Protein AF-A0A8J2BEB0-F1 (afdb_monomer)

Mean predicted aligned error: 24.81 Å

Solvent-accessible surface area (backbone atoms only — not comparable to full-atom values): 59070 Å² total; per-residue (Å²): 130,79,80,78,79,62,34,72,47,54,92,92,55,96,48,64,42,71,19,92,92,46,61,59,24,22,60,80,74,68,44,48,57,56,37,32,43,95,41,52,57,69,75,58,47,56,52,39,51,54,53,51,52,61,47,52,51,55,53,49,52,50,53,53,54,51,53,55,53,52,50,47,54,57,49,52,55,51,57,51,50,55,48,60,51,53,58,54,64,67,62,62,73,80,76,73,93,80,79,89,83,82,88,81,88,82,84,86,86,90,84,86,83,90,86,87,88,81,82,92,80,81,79,77,76,82,49,78,62,58,57,46,53,55,52,52,58,55,57,72,72,74,79,75,86,83,79,87,69,87,87,72,83,70,78,88,72,67,68,85,79,68,75,90,81,77,88,83,88,84,86,87,83,86,88,86,88,84,86,85,90,80,92,80,87,87,82,85,84,82,87,83,91,87,81,82,87,82,89,80,87,86,85,89,86,89,78,91,76,95,83,88,76,90,88,73,87,84,82,86,91,73,60,68,67,58,56,51,54,51,52,54,55,48,52,54,51,52,52,52,52,50,54,54,49,53,56,48,53,54,50,51,52,50,51,50,52,51,50,50,52,59,68,70,60,81,72,88,82,91,67,96,72,55,58,62,56,49,50,53,53,48,50,53,47,50,52,51,48,52,52,50,52,50,51,49,53,50,53,52,50,53,53,50,54,53,47,56,52,49,54,48,52,49,53,52,52,49,55,50,50,53,52,50,52,51,50,55,52,51,56,49,48,52,54,52,51,52,48,53,49,53,51,50,53,50,52,52,53,49,52,53,52,51,53,54,49,53,55,48,53,53,48,55,49,51,53,51,54,55,49,51,53,59,49,51,56,47,54,54,45,52,51,51,60,46,53,51,50,54,52,51,50,56,48,51,55,49,52,51,52,52,48,53,52,49,53,50,48,54,52,50,52,51,49,52,52,49,52,51,51,51,53,51,50,51,50,51,50,49,54,48,52,50,54,55,48,53,50,52,48,55,52,48,50,53,50,48,55,54,55,48,66,70,56,73,80,75,84,72,91,67,60,74,67,50,65,54,54,48,51,51,51,50,53,47,55,49,49,52,46,52,54,48,51,50,53,50,52,53,51,49,52,50,50,52,51,50,50,53,51,51,50,52,49,56,51,52,52,55,47,49,56,47,53,54,51,46,50,55,49,51,52,50,51,52,49,56,46,53,53,50,54,49,51,52,50,53,62,44,56,54,47,54,48,52,52,50,50,55,48,52,54,49,54,49,52,53,51,52,52,51,53,50,49,53,56,47,56,51,50,54,54,60,57,68,78,47,84,59,57,61,68,48,50,56,50,51,49,54,52,49,53,53,52,52,48,51,53,50,53,52,53,51,52,47,60,48,53,52,50,54,50,52,52,49,51,52,54,46,52,58,47,48,60,58,47,52,71,55,43,61,77,49,44,76,62,48,60,71,50,48,74,64,48,56,76,54,51,56,62,51,48,56,48,53,50,50,52,51,49,48,52,50,49,51,50,54,47,52,48,52,48,51,50,52,48,52,57,46,52,52,49,48,52,48,50,53,51,48,52,51,49,49,51,57,49,48,59,47,49,49,50,54,51,51,53,52,46,52,51,50,53,51,53,49,50,54,51,47,53,50,52,50,49,61,45,51,55,48,53,50,53,52,49,55,40,47,54,36,46,50,51,35,50,52,56,65,72,74,54,74,89,85,46,69,68,57,56,53,53,44,53,50,34,52,47,51,39,51,53,49,49,54,49,54,52,50,54,53,54,50,54,49,52,49,51,51,54,46,53,54,49,57,51,48,54,53,38,59,70,70,66,50,70,68,31,49,50,54,50,54,48,50,59,48,50,53,52,52,53,53,49,52,53,49,54,51,50,51,53,48,50,50,51,54,50,51,60,64,67,66,67,76,85,84,80,91,86,80,88,86,84,89,80,90,81,91,79,90,86,82,90,90,81,88,83,90,87,84,86,79,90,80,92,86,82,89,88,83,87,87,88,84,92,90,85,90,90,84,84,89,87,90,79,88,77,89,86,89,83,89,84,86,87,83,88,89,84,92,80,94,80,92,86,63,89,56,62,61,53,52,52,50,49,52,53,52,50,54,49,53,51,52,52,52,53,51,50,50,54,54,50,52,50,50,52,52,52,49,50,51,51,50,53,51,51,51,50,56,47,50,56,49,55,52,49,55,50,52,54,49,52,52,54,52,51,66,72,66,61,80,91,84,85,86,129

Sequence (987 aa):
MAPPPLKPNPVGCDGFEKNPFKGEYCKKCGKSFLEHEGVIEDAGLSEATRLYEARMRKEEEKKSAKATLEQKKSFEARLEKMKEEKAKEQEDDWFFEETQTAKPSTLLASMGSNVSTGSPDDFKMISAEELKKANEAQKAAQAKPVQIKNLIDFDEAEEEAKEHLAASRSLPSLHGGSPAREKSSPSSPAVPQSHTLPAQSAAPSKEKFDISKDFGARPGGGGETVDELKAELQMLQEERSIQIAILKDEYEATIDSLRQKLQVGGSMPSKPSREQDLEAELEAKAQAATVAQTRVTELTQELATLREQQEKGTSESESVATTLQVQITELSGERDALRAETEKLRSEALAAAEGAKEARASTSKAEADVLALRSELREQKEKVDSAEREARNSVQEKDTAAQDLRNKIQSLEAQIAAGRAEEQSQLAEMQKRVLDTEKQLAEAEKARDANLHEADGVRDDFAQYKGEEQKRMDAYGEKVRAENEVAVTELQAAHEAAAKSQEQRHVAERTSMREDHLRELEEKAAQMKQDADAQSAALAEEKDAVINELRADLSKVEAEVVAQKETMERKDAELVELPDLRTTMDKQKEIAEELLKQLTDQKEAAKTLEREKAEVEQKLAAKQTALDMQGETVQDLQQKLLAAEGALSNMTKELDQQEHHLEEIHARDKEKLGKKAADLEEKLHALVTDASKLGAQNTAFQREVDDLKAQLDAANAEKNHLAEGHAADRARLQEEVLEATDRAVELSKGLAPETLKAQEALKKAEQEVVDLRAQVSRLHSQDAAFKEAKMQNDMLLQARSVGGDLGKEVVDRYLGEQRTIYTKMLEQKDAIIAKYQARAQTGSASPLATRNRPPNELLNGADISPEDSKSGSKRRADMQPPSVVSVPPGGAEESKGETKEGSDPLGGSKSASGEGGASDKEMAALRSEIIRLRDQMARQRIEQKKLVEEAGRKAAQQAAKAFRDVRLNAEKQFGWLFARVPGEVNS

Radius of gyration: 68.25 Å; Cα contacts (8 Å, |Δi|>4): 102; chains: 1; bounding box: 159×119×244 Å

Structure (mmCIF, N/CA/C/O backbone):
data_AF-A0A8J2BEB0-F1
#
_entry.id   AF-A0A8J2BEB0-F1
#
loop_
_atom_site.group_PDB
_atom_site.id
_atom_site.type_symbol
_atom_site.label_atom_id
_atom_site.label_alt_id
_atom_site.label_comp_id
_atom_site.label_asym_id
_atom_site.label_entity_id
_atom_site.label_seq_id
_atom_site.pdbx_PDB_ins_code
_atom_site.Cartn_x
_atom_site.Cartn_y
_atom_site.Cartn_z
_atom_site.occupancy
_atom_site.B_iso_or_equiv
_atom_site.auth_seq_id
_atom_site.auth_comp_id
_atom_site.auth_asym_id
_atom_site.auth_atom_id
_atom_site.pdbx_PDB_model_num
ATOM 1 N N . MET A 1 1 ? -34.145 -27.582 3.013 1.00 51.66 1 MET A N 1
ATOM 2 C CA . MET A 1 1 ? -35.301 -28.378 3.479 1.00 51.66 1 MET A CA 1
ATOM 3 C C . MET A 1 1 ? -34.837 -29.798 3.749 1.00 51.66 1 MET A C 1
ATOM 5 O O . MET A 1 1 ? -33.963 -30.258 3.023 1.00 51.66 1 MET A O 1
ATOM 9 N N . ALA A 1 2 ? -35.402 -30.478 4.748 1.00 56.06 2 ALA A N 1
ATOM 10 C CA . ALA A 1 2 ? -35.339 -31.939 4.797 1.00 56.06 2 ALA A CA 1
ATOM 11 C C . ALA A 1 2 ? -36.156 -32.523 3.623 1.00 56.06 2 ALA A C 1
ATOM 13 O O . ALA A 1 2 ? -37.100 -31.859 3.175 1.00 56.06 2 ALA A O 1
ATOM 14 N N . PRO A 1 3 ? -35.831 -33.721 3.101 1.00 66.81 3 PRO A N 1
ATOM 15 C CA . PRO A 1 3 ? -36.727 -34.403 2.174 1.00 66.81 3 PRO A CA 1
ATOM 16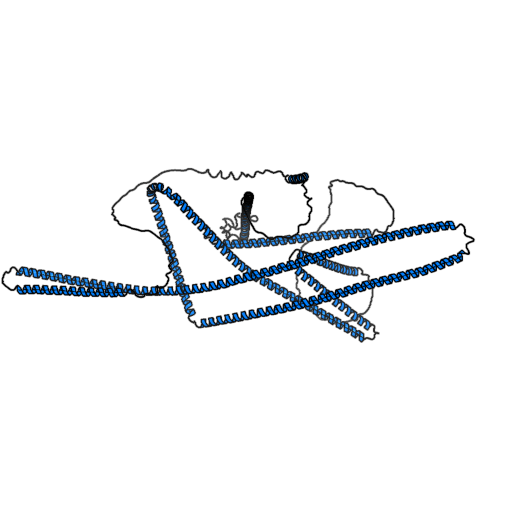 C C . PRO A 1 3 ? -38.084 -34.644 2.862 1.00 66.81 3 PRO A C 1
ATOM 18 O O . PRO A 1 3 ? -38.108 -34.904 4.069 1.00 66.81 3 PRO A O 1
ATOM 21 N N . PRO A 1 4 ? -39.217 -34.541 2.140 1.00 77.12 4 PRO A N 1
ATOM 22 C CA . PRO A 1 4 ? -40.517 -34.858 2.721 1.00 77.12 4 PRO A CA 1
ATOM 23 C C . PRO A 1 4 ? -40.515 -36.317 3.209 1.00 77.12 4 PRO A C 1
ATOM 25 O O . PRO A 1 4 ? -39.923 -37.164 2.532 1.00 77.12 4 PRO A O 1
ATOM 28 N N . PRO A 1 5 ? -41.152 -36.622 4.356 1.00 83.00 5 PRO A N 1
ATOM 29 C CA . PRO A 1 5 ? -41.170 -37.976 4.891 1.00 83.00 5 PRO A CA 1
ATOM 30 C C . PRO A 1 5 ? -41.741 -38.940 3.852 1.00 83.00 5 PRO A C 1
ATOM 32 O O . PRO A 1 5 ? -42.735 -38.635 3.181 1.00 83.00 5 PRO A O 1
ATOM 35 N N . LEU A 1 6 ? -41.085 -40.091 3.709 1.00 88.69 6 LEU A N 1
ATOM 36 C CA . LEU A 1 6 ? -41.579 -41.157 2.852 1.00 88.69 6 LEU A CA 1
ATOM 37 C C . LEU A 1 6 ? -42.938 -41.630 3.391 1.00 88.69 6 LEU A C 1
ATOM 39 O O . LEU A 1 6 ? -43.205 -41.569 4.590 1.00 88.69 6 LEU A O 1
ATOM 43 N N . LYS A 1 7 ? -43.815 -42.072 2.493 1.00 89.94 7 LYS A N 1
ATOM 44 C CA . LYS A 1 7 ? -45.071 -42.733 2.854 1.00 89.94 7 LYS A CA 1
ATOM 45 C C . LYS A 1 7 ? -44.915 -44.249 2.695 1.00 89.94 7 LYS A C 1
ATOM 47 O O . LYS A 1 7 ? -44.210 -44.673 1.770 1.00 89.94 7 LYS A O 1
ATOM 52 N N . PRO A 1 8 ? -45.626 -45.056 3.504 1.00 91.31 8 PRO A N 1
ATOM 53 C CA . PRO A 1 8 ? -45.610 -46.509 3.395 1.00 91.31 8 PRO A CA 1
ATOM 54 C C . PRO A 1 8 ? -45.985 -46.986 1.988 1.00 91.31 8 PRO A C 1
ATOM 56 O O . PRO A 1 8 ? -46.942 -46.494 1.383 1.00 91.31 8 PRO A O 1
ATOM 59 N N . ASN A 1 9 ? -45.225 -47.974 1.506 1.00 92.88 9 ASN A N 1
ATOM 60 C CA . ASN A 1 9 ? -45.344 -48.584 0.182 1.00 92.88 9 ASN A CA 1
ATOM 61 C C . ASN A 1 9 ? -46.805 -48.897 -0.218 1.00 92.88 9 ASN A C 1
ATOM 63 O O . ASN A 1 9 ? -47.508 -49.564 0.549 1.00 92.88 9 ASN A O 1
ATOM 67 N N . PRO A 1 10 ? -47.293 -48.471 -1.407 1.00 91.88 10 PRO A N 1
ATOM 68 C CA . PRO A 1 10 ? -48.664 -48.729 -1.822 1.00 91.88 10 PRO A CA 1
ATOM 69 C C . PRO A 1 10 ? -48.952 -50.228 -1.891 1.00 91.88 10 PRO A C 1
ATOM 71 O O . PRO A 1 10 ? -48.225 -50.994 -2.527 1.00 91.88 10 PRO A O 1
ATOM 74 N N . VAL A 1 11 ? -50.072 -50.620 -1.280 1.00 86.06 11 VAL A N 1
ATOM 75 C CA . VAL A 1 11 ? -50.591 -51.992 -1.292 1.00 86.06 11 VAL A CA 1
ATOM 76 C C . VAL A 1 11 ? -50.637 -52.516 -2.733 1.00 86.06 11 VAL A C 1
ATOM 78 O O . VAL A 1 11 ? -51.339 -51.957 -3.575 1.00 86.06 11 VAL A O 1
ATOM 81 N N . GLY A 1 12 ? -49.873 -53.578 -3.010 1.00 85.88 12 GLY A N 1
ATOM 82 C CA . GLY A 1 12 ? -49.743 -54.173 -4.346 1.00 85.88 12 GLY A CA 1
ATOM 83 C C . GLY A 1 12 ? -48.503 -53.762 -5.156 1.00 85.88 12 GLY A C 1
ATOM 84 O O . GLY A 1 12 ? -48.456 -54.055 -6.347 1.00 85.88 12 GLY A O 1
ATOM 85 N N . CYS A 1 13 ? -47.503 -53.101 -4.561 1.00 91.19 13 CYS A N 1
ATOM 86 C CA . CYS A 1 13 ? -46.201 -52.868 -5.199 1.00 91.19 13 CYS A CA 1
ATOM 87 C C . CYS A 1 13 ? -45.096 -53.708 -4.533 1.00 91.19 13 CYS A C 1
ATOM 89 O O . CYS A 1 13 ? -44.728 -53.441 -3.394 1.00 91.19 13 CYS A O 1
ATOM 91 N N . ASP A 1 14 ? -44.526 -54.694 -5.234 1.00 88.81 14 ASP A N 1
ATOM 92 C CA . ASP A 1 14 ? -43.488 -55.585 -4.661 1.00 88.81 14 ASP A CA 1
ATOM 93 C C . ASP A 1 14 ? -42.089 -54.941 -4.553 1.00 88.81 14 ASP A C 1
ATOM 95 O O . ASP A 1 14 ? -41.140 -55.599 -4.137 1.00 88.81 14 ASP A O 1
ATOM 99 N N . GLY A 1 15 ? -41.929 -53.686 -4.981 1.00 89.56 15 GLY A N 1
ATOM 100 C CA . GLY A 1 15 ? -40.675 -52.938 -4.873 1.00 89.56 15 GLY A CA 1
ATOM 101 C C . GLY A 1 15 ? -40.524 -51.842 -5.921 1.00 89.56 15 GLY A C 1
ATOM 102 O O . GLY A 1 15 ? -41.112 -51.907 -7.006 1.00 89.56 15 GLY A O 1
ATOM 103 N N . PHE A 1 16 ? -39.736 -50.819 -5.590 1.00 92.44 16 PHE A N 1
ATOM 104 C CA . PHE A 1 16 ? -39.528 -49.663 -6.454 1.00 92.44 16 PHE A CA 1
ATOM 105 C C . PHE A 1 16 ? -38.610 -49.988 -7.640 1.00 92.44 16 PHE A C 1
ATOM 107 O O . PHE A 1 16 ? -37.387 -50.009 -7.525 1.00 92.44 16 PHE A O 1
ATOM 114 N N . GLU A 1 17 ? -39.202 -50.179 -8.818 1.00 91.75 17 GLU A N 1
ATOM 115 C CA . GLU A 1 17 ? -38.457 -50.245 -10.076 1.00 91.75 17 GLU A CA 1
ATOM 116 C C . GLU A 1 17 ? -38.481 -48.866 -10.759 1.00 91.75 17 GLU A C 1
ATOM 118 O O . GLU A 1 17 ? -39.544 -48.368 -11.128 1.00 91.75 17 GLU A O 1
ATOM 123 N N . LYS A 1 18 ? -37.320 -48.227 -10.934 1.00 91.31 18 LYS A N 1
ATOM 124 C CA . LYS A 1 18 ? -37.191 -46.860 -11.474 1.00 91.31 18 LYS A CA 1
ATOM 125 C C . LYS A 1 18 ? -37.732 -46.748 -12.910 1.00 91.31 18 LYS A C 1
ATOM 127 O O . LYS A 1 18 ? -37.238 -47.415 -13.818 1.00 91.31 18 LYS A O 1
ATOM 132 N N . ASN A 1 19 ? -38.714 -45.875 -13.155 1.00 90.56 19 ASN A N 1
ATOM 133 C CA . ASN A 1 19 ? -39.251 -45.650 -14.502 1.00 90.56 19 ASN A CA 1
ATOM 134 C C . ASN A 1 19 ? -38.230 -44.891 -15.388 1.00 90.56 19 ASN A C 1
ATOM 136 O O . ASN A 1 19 ? -37.843 -43.775 -15.035 1.00 90.56 19 ASN A O 1
ATOM 140 N N . PRO A 1 20 ? -37.824 -45.428 -16.559 1.00 88.00 20 PRO A N 1
ATOM 141 C CA . PRO A 1 20 ? -36.771 -44.832 -17.389 1.00 88.00 20 PRO A CA 1
ATOM 142 C C . PRO A 1 20 ? -37.140 -43.473 -18.006 1.00 88.00 20 PRO A C 1
ATOM 144 O O . PRO A 1 20 ? -36.246 -42.700 -18.336 1.00 88.00 20 PRO A O 1
ATOM 147 N N . PHE A 1 21 ? -38.432 -43.152 -18.142 1.00 88.06 21 PHE A N 1
ATOM 148 C CA . PHE A 1 21 ? -38.901 -41.868 -18.684 1.00 88.06 21 PHE A CA 1
ATOM 149 C C . PHE A 1 21 ? -39.214 -40.830 -17.599 1.00 88.06 21 PHE A C 1
ATOM 151 O O . PHE A 1 21 ? -39.251 -39.633 -17.878 1.00 88.06 21 PHE A O 1
ATOM 158 N N . LYS A 1 22 ? -39.473 -41.280 -16.367 1.00 90.19 22 LYS A N 1
ATOM 159 C CA . LYS A 1 22 ? -39.831 -40.439 -15.218 1.00 90.19 22 LYS A CA 1
ATOM 160 C C . LYS A 1 22 ? -39.231 -41.037 -13.944 1.00 90.19 22 LYS A C 1
ATOM 162 O O . LYS A 1 22 ? -39.948 -41.655 -13.167 1.00 90.19 22 LYS A O 1
ATOM 167 N N . GLY A 1 23 ? -37.925 -40.857 -13.734 1.00 87.19 23 GLY A N 1
ATOM 168 C CA . GLY A 1 23 ? -37.164 -41.531 -12.663 1.00 87.19 23 GLY A CA 1
ATOM 169 C C . GLY A 1 23 ? -37.661 -41.301 -11.227 1.00 87.19 23 GLY A C 1
ATOM 170 O O . GLY A 1 23 ? -37.312 -42.069 -10.339 1.00 87.19 23 GLY A O 1
ATOM 171 N N . GLU A 1 24 ? -38.504 -40.291 -11.009 1.00 88.31 24 GLU A N 1
ATOM 172 C CA . GLU A 1 24 ? -39.213 -40.020 -9.749 1.00 88.31 24 GLU A CA 1
ATOM 173 C C . GLU A 1 24 ? -40.372 -41.001 -9.468 1.00 88.31 24 GLU A C 1
ATOM 175 O O . GLU A 1 24 ? -40.921 -40.987 -8.370 1.00 88.31 24 GLU A O 1
ATOM 180 N N . TYR A 1 25 ? -40.770 -41.840 -10.431 1.00 92.62 25 TYR A N 1
ATOM 181 C CA . TYR A 1 25 ? -41.939 -42.721 -10.351 1.00 92.62 25 TYR A CA 1
ATOM 182 C C . TYR A 1 25 ? -41.565 -44.199 -10.520 1.00 92.62 25 TYR A C 1
ATOM 184 O O . TYR A 1 25 ? -40.675 -44.560 -11.292 1.00 92.62 25 TYR A O 1
ATOM 192 N N . CYS A 1 26 ? -42.300 -45.067 -9.828 1.00 93.88 26 CYS A N 1
ATOM 193 C CA . CYS A 1 26 ? -42.188 -46.512 -9.946 1.00 93.88 26 CYS A CA 1
ATOM 194 C C . CYS A 1 26 ? -42.830 -46.998 -11.252 1.00 93.88 26 CYS A C 1
ATOM 196 O O . CYS A 1 26 ? -43.973 -46.666 -11.572 1.00 93.88 26 CYS A O 1
ATOM 198 N N . LYS A 1 27 ? -42.104 -47.836 -11.989 1.00 94.25 27 LYS A N 1
ATOM 199 C CA . LYS A 1 27 ? -42.529 -48.495 -13.226 1.00 94.25 27 LYS A CA 1
ATOM 200 C C . LYS A 1 27 ? -43.680 -49.488 -13.004 1.00 94.25 27 LYS A C 1
ATOM 202 O O . LYS A 1 27 ? -44.482 -49.658 -13.916 1.00 94.25 27 LYS A O 1
ATOM 207 N N . LYS A 1 28 ? -43.781 -50.108 -11.819 1.00 91.81 28 LYS A N 1
ATOM 208 C CA . LYS A 1 28 ? -44.840 -51.081 -11.486 1.00 91.81 28 LYS A CA 1
ATOM 209 C C . LYS A 1 28 ? -46.186 -50.421 -11.169 1.00 91.81 28 LYS A C 1
ATOM 211 O O . LYS A 1 28 ? -47.188 -50.763 -11.782 1.00 91.81 28 LYS A O 1
ATOM 216 N N . CYS A 1 29 ? -46.215 -49.487 -10.215 1.00 92.69 29 CYS A N 1
ATOM 217 C CA . CYS A 1 29 ? -47.465 -48.921 -9.681 1.00 92.69 29 CYS A CA 1
ATOM 218 C C . CYS A 1 29 ? -47.779 -47.490 -10.164 1.00 92.69 29 CYS A C 1
ATOM 220 O O . CYS A 1 29 ? -48.827 -46.945 -9.825 1.00 92.69 29 CYS A O 1
ATOM 222 N N . GLY A 1 30 ? -46.867 -46.843 -10.899 1.00 92.50 30 GLY A N 1
ATOM 223 C CA . GLY A 1 30 ? -47.041 -45.479 -11.410 1.00 92.50 30 GLY A CA 1
ATOM 224 C C . GLY A 1 30 ? -46.971 -44.359 -10.363 1.00 92.50 30 GLY A C 1
ATOM 225 O O . GLY A 1 30 ? -47.102 -43.195 -10.736 1.00 92.50 30 GLY A O 1
ATOM 226 N N . LYS A 1 31 ? -46.752 -44.670 -9.078 1.00 92.94 31 LYS A N 1
ATOM 227 C CA . LYS A 1 31 ? -46.629 -43.686 -7.986 1.00 92.94 31 LYS A CA 1
ATOM 228 C C . LYS A 1 31 ? -45.190 -43.209 -7.775 1.00 92.94 31 LYS A C 1
ATOM 230 O O . LYS A 1 31 ? -44.252 -43.865 -8.223 1.00 92.94 31 LYS A O 1
ATOM 235 N N . SER A 1 32 ? -44.996 -42.086 -7.081 1.00 92.81 32 SER A N 1
ATOM 236 C CA . SER A 1 32 ? -43.661 -41.534 -6.806 1.00 92.81 32 SER A CA 1
ATOM 237 C C . SER A 1 32 ? -42.825 -42.406 -5.859 1.00 92.81 32 SER A C 1
ATOM 239 O O . SER A 1 32 ? -43.375 -43.096 -5.001 1.00 92.81 32 SER A O 1
ATOM 241 N N . PHE A 1 33 ? -41.494 -42.319 -5.943 1.00 91.88 33 PHE A N 1
ATOM 242 C CA . PHE A 1 33 ? -40.569 -42.982 -5.008 1.00 91.88 33 PHE A CA 1
ATOM 243 C C . PHE A 1 33 ? -40.823 -42.573 -3.546 1.00 91.88 33 PHE A C 1
ATOM 245 O O . PHE A 1 33 ? -40.730 -43.406 -2.655 1.00 91.88 33 PHE A O 1
ATOM 252 N N . LEU A 1 34 ? -41.277 -41.334 -3.315 1.00 92.75 34 LEU A N 1
ATOM 253 C CA . LEU A 1 34 ? -41.708 -40.844 -2.000 1.00 92.75 34 LEU A CA 1
ATOM 254 C C . LEU A 1 34 ? -42.848 -41.656 -1.360 1.00 92.75 34 LEU A C 1
ATOM 256 O O . LEU A 1 34 ? -43.087 -41.505 -0.171 1.00 92.75 34 LEU A O 1
ATOM 260 N N . GLU A 1 35 ? -43.561 -42.502 -2.113 1.00 92.81 35 GLU A N 1
ATOM 261 C CA . GLU A 1 35 ? -44.571 -43.414 -1.556 1.00 92.81 35 GLU A CA 1
ATOM 262 C C . GLU A 1 35 ? -44.071 -44.859 -1.397 1.00 92.81 35 GLU A C 1
ATOM 264 O O . GLU A 1 35 ? -44.896 -45.734 -1.214 1.00 92.81 35 GLU A O 1
ATOM 269 N N . HIS A 1 36 ? -42.768 -45.150 -1.497 1.00 92.06 36 HIS A N 1
ATOM 270 C CA . HIS A 1 36 ? -42.218 -46.519 -1.438 1.00 92.06 36 HIS A CA 1
ATOM 271 C C . HIS A 1 36 ? -41.302 -46.755 -0.224 1.00 92.06 36 HIS A C 1
ATOM 273 O O . HIS A 1 36 ? -40.255 -47.397 -0.335 1.00 92.06 36 HIS A O 1
ATOM 279 N N . GLU A 1 37 ? -41.680 -46.235 0.946 1.00 90.25 37 GLU A N 1
ATOM 280 C CA . GLU A 1 37 ? -40.938 -46.465 2.190 1.00 90.25 37 GLU A CA 1
ATOM 281 C C . GLU A 1 37 ? -40.734 -47.967 2.462 1.00 90.25 37 GLU A C 1
ATOM 283 O O . GLU A 1 37 ? -41.657 -48.773 2.320 1.00 90.25 37 GLU A O 1
ATOM 288 N N . GLY A 1 38 ? -39.503 -48.342 2.825 1.00 88.56 38 GLY A N 1
ATOM 289 C CA . GLY A 1 38 ? -39.115 -49.718 3.148 1.00 88.56 38 GLY A CA 1
ATOM 290 C C . GLY A 1 38 ? -38.908 -50.669 1.959 1.00 88.56 38 GLY A C 1
ATOM 291 O O . GLY A 1 38 ? -38.509 -51.807 2.188 1.00 88.56 38 GLY A O 1
ATOM 292 N N . VAL A 1 39 ? -39.154 -50.247 0.707 1.00 90.75 39 VAL A N 1
ATOM 293 C CA . VAL A 1 39 ? -39.019 -51.122 -0.486 1.00 90.75 39 VAL A CA 1
ATOM 294 C C . VAL A 1 39 ? -38.287 -50.448 -1.663 1.00 90.75 39 VAL A C 1
ATOM 296 O O . VAL A 1 39 ? -38.514 -50.757 -2.838 1.00 90.75 39 VAL A O 1
ATOM 299 N N . ILE A 1 40 ? -37.380 -49.524 -1.332 1.00 89.31 40 ILE A N 1
ATOM 300 C CA . ILE A 1 40 ? -36.329 -48.997 -2.212 1.00 89.31 40 ILE A CA 1
ATOM 301 C C . ILE A 1 40 ? -34.985 -49.422 -1.604 1.00 89.31 40 ILE A C 1
ATOM 303 O O . ILE A 1 40 ? -34.772 -49.213 -0.414 1.00 89.31 40 ILE A O 1
ATOM 307 N N . GLU A 1 41 ? -34.072 -49.981 -2.400 1.00 87.06 41 GLU A N 1
ATOM 308 C CA . GLU A 1 41 ? -32.687 -50.226 -1.965 1.00 87.06 41 GLU A CA 1
ATOM 309 C C . GLU A 1 41 ? -31.961 -48.893 -1.700 1.00 87.06 41 GLU A C 1
ATOM 311 O O . GLU A 1 41 ? -32.087 -47.965 -2.501 1.00 87.06 41 GLU A O 1
ATOM 316 N N . ASP A 1 42 ? -31.149 -48.793 -0.640 1.00 81.44 42 ASP A N 1
ATOM 317 C CA . ASP A 1 42 ? -30.511 -47.532 -0.203 1.00 81.44 42 ASP A CA 1
ATOM 318 C C . ASP A 1 42 ? -29.763 -46.790 -1.329 1.00 81.44 42 ASP A C 1
ATOM 320 O O . ASP A 1 42 ? -29.827 -45.562 -1.447 1.00 81.44 42 ASP A O 1
ATOM 324 N N . ALA A 1 43 ? -29.103 -47.539 -2.218 1.00 79.62 43 ALA A N 1
ATOM 325 C CA . ALA A 1 43 ? -28.440 -46.994 -3.400 1.00 79.62 43 ALA A CA 1
ATOM 326 C C . ALA A 1 43 ? -29.432 -46.279 -4.340 1.00 79.62 43 ALA A C 1
ATOM 328 O O . ALA A 1 43 ? -29.195 -45.137 -4.745 1.00 79.62 43 ALA A O 1
ATOM 329 N N . GLY A 1 44 ? -30.573 -46.909 -4.634 1.00 79.19 44 GLY A N 1
ATOM 330 C CA . GLY A 1 44 ? -31.654 -46.329 -5.433 1.00 79.19 44 GLY A CA 1
ATOM 331 C C . GLY A 1 44 ? -32.358 -45.163 -4.734 1.00 79.19 44 GLY A C 1
ATOM 332 O O . GLY A 1 44 ? -32.702 -44.179 -5.392 1.00 79.19 44 GLY A O 1
ATOM 333 N N . LEU A 1 45 ? -32.504 -45.223 -3.405 1.00 81.62 45 LEU A N 1
ATOM 334 C CA . LEU A 1 45 ? -33.077 -44.143 -2.598 1.00 81.62 45 LEU A CA 1
ATOM 335 C C . LEU A 1 45 ? -32.205 -42.881 -2.668 1.00 81.62 45 LEU A C 1
ATOM 337 O O . LEU A 1 45 ? -32.728 -41.780 -2.863 1.00 81.62 45 LEU A O 1
ATOM 341 N N . SER A 1 46 ? -30.879 -43.038 -2.591 1.00 80.19 46 SER A N 1
ATOM 342 C CA . SER A 1 46 ? -29.931 -41.925 -2.721 1.00 80.19 46 SER A CA 1
ATOM 343 C C . SER A 1 46 ? -30.018 -41.241 -4.095 1.00 80.19 46 SER A C 1
ATOM 345 O O . SER A 1 46 ? -30.025 -40.010 -4.186 1.00 80.19 46 SER A O 1
ATOM 347 N N . GLU A 1 47 ? -30.162 -42.016 -5.177 1.00 82.06 47 GLU A N 1
ATOM 348 C CA . GLU A 1 47 ? -30.221 -41.467 -6.532 1.00 82.06 47 GLU A CA 1
ATOM 349 C C . GLU A 1 47 ? -31.572 -40.795 -6.826 1.00 82.06 47 GLU A C 1
ATOM 351 O O . GLU A 1 47 ? -31.605 -39.707 -7.406 1.00 82.06 47 GLU A O 1
ATOM 356 N N . ALA A 1 48 ? -32.682 -41.402 -6.390 1.00 76.19 48 ALA A N 1
ATOM 357 C CA . ALA A 1 48 ? -34.024 -40.842 -6.544 1.00 76.19 48 ALA A CA 1
ATOM 358 C C . ALA A 1 48 ? -34.183 -39.525 -5.765 1.00 76.19 48 ALA A C 1
ATOM 360 O O . ALA A 1 48 ? -34.671 -38.535 -6.317 1.00 76.19 48 ALA A O 1
ATOM 361 N N . THR A 1 49 ? -33.672 -39.471 -4.530 1.00 81.44 49 THR A N 1
ATOM 362 C CA . THR A 1 49 ? -33.653 -38.246 -3.712 1.00 81.44 49 THR A CA 1
ATOM 363 C C . THR A 1 49 ? -32.837 -37.142 -4.389 1.00 81.44 49 THR A C 1
ATOM 365 O O . THR A 1 49 ? -33.310 -36.012 -4.516 1.00 81.44 49 THR A O 1
ATOM 368 N N . ARG A 1 50 ? -31.657 -37.468 -4.940 1.00 81.81 50 ARG A N 1
ATOM 369 C CA . ARG A 1 50 ? -30.819 -36.497 -5.667 1.00 81.81 50 ARG A CA 1
ATOM 370 C C . ARG A 1 50 ? -31.490 -35.956 -6.937 1.00 81.81 50 ARG A C 1
ATOM 372 O O . ARG A 1 50 ? -31.279 -34.794 -7.285 1.00 81.81 50 ARG A O 1
ATOM 379 N N . LEU A 1 51 ? -32.283 -36.770 -7.638 1.00 79.19 51 LEU A N 1
ATOM 380 C CA . LEU A 1 51 ? -33.067 -36.324 -8.797 1.00 79.19 51 LEU A CA 1
ATOM 381 C C . LEU A 1 51 ? -34.197 -35.371 -8.379 1.00 79.19 51 LEU A C 1
ATOM 383 O O . LEU A 1 51 ? -34.348 -34.315 -8.994 1.00 79.19 51 LEU A O 1
ATOM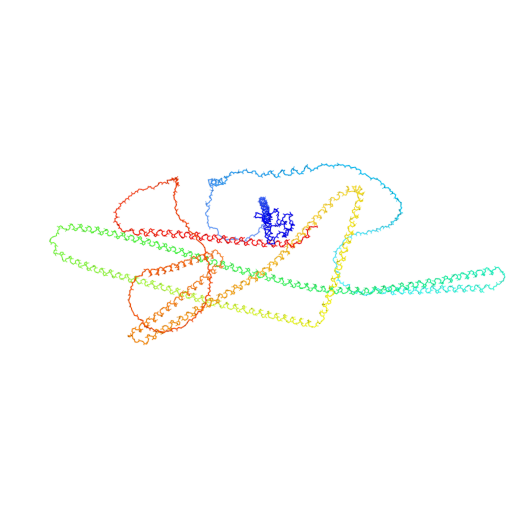 387 N N . TYR A 1 52 ? -34.913 -35.693 -7.300 1.00 81.62 52 TYR A N 1
ATOM 388 C CA . TYR A 1 52 ? -35.967 -34.849 -6.733 1.00 81.62 52 TYR A CA 1
ATOM 389 C C . TYR A 1 52 ? -35.435 -33.486 -6.261 1.00 81.62 52 TYR A C 1
ATOM 391 O O . TYR A 1 52 ? -35.969 -32.448 -6.650 1.00 81.62 52 TYR A O 1
ATOM 399 N N . GLU A 1 53 ? -34.322 -33.451 -5.518 1.00 83.69 53 GLU A N 1
ATOM 400 C CA . GLU A 1 53 ? -33.653 -32.195 -5.141 1.00 83.69 53 GLU A CA 1
ATOM 401 C C . GLU A 1 53 ? -33.252 -31.354 -6.362 1.00 83.69 53 GLU A C 1
ATOM 403 O O . GLU A 1 53 ? -33.457 -30.138 -6.388 1.00 83.69 53 GLU A O 1
ATOM 408 N N . ALA A 1 54 ? -32.691 -31.993 -7.394 1.00 80.50 54 ALA A N 1
ATOM 409 C CA . ALA A 1 54 ? -32.283 -31.320 -8.625 1.00 80.50 54 ALA A CA 1
ATOM 410 C C . ALA A 1 54 ? -33.472 -30.792 -9.449 1.00 80.50 54 ALA A C 1
ATOM 412 O O . ALA A 1 54 ? -33.287 -29.899 -10.283 1.00 80.50 54 ALA A O 1
ATOM 413 N N . ARG A 1 55 ? -34.682 -31.318 -9.228 1.00 81.00 55 ARG A N 1
ATOM 414 C CA . ARG A 1 55 ? -35.927 -30.778 -9.776 1.00 81.00 55 ARG A CA 1
ATOM 415 C C . ARG A 1 55 ? -36.456 -29.617 -8.935 1.00 81.00 55 ARG A C 1
ATOM 417 O O . ARG A 1 55 ? -36.720 -28.563 -9.507 1.00 81.00 55 ARG A O 1
ATOM 424 N N . MET A 1 56 ? -36.538 -29.770 -7.612 1.00 79.19 56 MET A N 1
ATOM 425 C CA . MET A 1 56 ? -36.994 -28.709 -6.702 1.00 79.19 56 MET A CA 1
ATOM 426 C C . MET A 1 56 ? -36.178 -27.422 -6.884 1.00 79.19 56 MET A C 1
ATOM 428 O O . MET A 1 56 ? -36.762 -26.366 -7.123 1.00 79.19 56 MET A O 1
ATOM 432 N N . ARG A 1 57 ? -34.840 -27.522 -6.942 1.00 80.88 57 ARG A N 1
ATOM 433 C CA . ARG A 1 57 ? -33.963 -26.366 -7.214 1.00 80.88 57 ARG A CA 1
ATOM 434 C C . ARG A 1 57 ? -34.277 -25.673 -8.544 1.00 80.88 57 ARG A C 1
ATOM 436 O O . ARG A 1 57 ? -34.271 -24.452 -8.599 1.00 80.88 57 ARG A O 1
ATOM 443 N N . LYS A 1 58 ? -34.631 -26.409 -9.606 1.00 81.12 58 LYS A N 1
ATOM 444 C CA . LYS A 1 58 ? -35.030 -25.816 -10.903 1.00 81.12 58 LYS A CA 1
ATOM 445 C C . LYS A 1 58 ? -36.391 -25.122 -10.861 1.00 81.12 58 LYS A C 1
ATOM 447 O O . LYS A 1 58 ? -36.658 -24.248 -11.686 1.00 81.12 58 LYS A O 1
ATOM 452 N N . GLU A 1 59 ? -37.276 -25.518 -9.954 1.00 79.12 59 GLU A N 1
ATOM 453 C CA . GLU A 1 59 ? -38.569 -24.859 -9.752 1.00 79.12 59 GLU A CA 1
ATOM 454 C C . GLU A 1 59 ? -38.412 -23.613 -8.847 1.00 79.12 59 GLU A C 1
ATOM 456 O O . GLU A 1 59 ? -39.053 -22.592 -9.096 1.00 79.12 59 GLU A O 1
ATOM 461 N N . GLU A 1 60 ? -37.472 -23.626 -7.897 1.00 78.00 60 GLU A N 1
ATOM 462 C CA . GLU A 1 60 ? -37.038 -22.464 -7.097 1.00 78.00 60 GLU A CA 1
ATOM 463 C C . GLU A 1 60 ? -36.251 -21.424 -7.926 1.00 78.00 60 GLU A C 1
ATOM 465 O O . GLU A 1 60 ? -36.537 -20.225 -7.852 1.00 78.00 60 GLU A O 1
ATOM 470 N N . GLU A 1 61 ? -35.330 -21.861 -8.793 1.00 82.25 61 GLU A N 1
ATOM 471 C CA . GLU A 1 61 ? -34.631 -21.022 -9.784 1.00 82.25 61 GLU A CA 1
ATOM 472 C C . GLU A 1 61 ? -35.626 -20.294 -10.701 1.00 82.25 61 GLU A C 1
ATOM 474 O O . GLU A 1 61 ? -35.464 -19.107 -10.979 1.00 82.25 61 GLU A O 1
ATOM 479 N N . LYS A 1 62 ? -36.700 -20.967 -11.140 1.00 82.69 62 LYS A N 1
ATOM 480 C CA . LYS A 1 62 ? -37.761 -20.343 -11.950 1.00 82.69 62 LYS A CA 1
ATOM 481 C C . LYS A 1 62 ? -38.577 -19.312 -11.168 1.00 82.69 62 LYS A C 1
ATOM 483 O O . LYS A 1 62 ? -38.871 -18.247 -11.709 1.00 82.69 62 LYS A O 1
ATOM 488 N N . LYS A 1 63 ? -38.936 -19.599 -9.911 1.00 79.94 63 LYS A N 1
ATOM 489 C CA . LYS A 1 63 ? -39.685 -18.664 -9.049 1.00 79.94 63 LYS A CA 1
ATOM 490 C C . LYS A 1 63 ? -38.870 -17.399 -8.756 1.00 79.94 63 LYS A C 1
ATOM 492 O O . LYS A 1 63 ? -39.368 -16.293 -8.951 1.00 79.94 63 LYS A O 1
ATOM 497 N N . SER A 1 64 ? -37.600 -17.556 -8.381 1.00 77.75 64 SER A N 1
ATOM 498 C CA . SER A 1 64 ? -36.677 -16.437 -8.132 1.00 77.75 64 SER A CA 1
ATOM 499 C C . SER A 1 64 ? -36.335 -15.644 -9.405 1.00 77.75 64 SER A C 1
ATOM 501 O O . SER A 1 64 ? -36.276 -14.413 -9.366 1.00 77.75 64 SER A O 1
ATOM 503 N N . ALA A 1 65 ? -36.204 -16.305 -10.562 1.00 80.94 65 ALA A N 1
ATOM 504 C CA . ALA A 1 65 ? -36.060 -15.626 -11.852 1.00 80.94 65 ALA A CA 1
ATOM 505 C C . ALA A 1 65 ? -37.302 -14.798 -12.235 1.00 80.94 65 ALA A C 1
ATOM 507 O O . ALA A 1 65 ? -37.148 -13.701 -12.771 1.00 80.94 65 ALA A O 1
ATOM 508 N N . LYS A 1 66 ? -38.525 -15.267 -11.930 1.00 84.56 66 LYS A N 1
ATOM 509 C CA . LYS A 1 66 ? -39.747 -14.466 -12.140 1.00 84.56 66 LYS A CA 1
ATOM 510 C C . LYS A 1 66 ? -39.753 -13.230 -11.231 1.00 84.56 66 LYS A C 1
ATOM 512 O O . LYS A 1 66 ? -39.867 -12.117 -11.735 1.00 84.56 66 LYS A O 1
ATOM 517 N N . ALA A 1 67 ? -39.545 -13.419 -9.926 1.00 78.62 67 ALA A N 1
ATOM 518 C CA . ALA A 1 67 ? -39.572 -12.336 -8.939 1.00 78.62 67 ALA A CA 1
ATOM 519 C C . ALA A 1 67 ? -38.521 -11.240 -9.210 1.00 78.62 67 ALA A C 1
ATOM 521 O O . ALA A 1 67 ? -38.814 -10.053 -9.095 1.00 78.62 67 ALA A O 1
ATOM 522 N N . THR A 1 68 ? -37.306 -11.609 -9.630 1.00 79.88 68 THR A N 1
ATOM 523 C CA . THR A 1 68 ? -36.257 -10.625 -9.968 1.00 79.88 68 THR A CA 1
ATOM 524 C C . THR A 1 68 ? -36.524 -9.862 -11.271 1.00 79.88 68 THR A C 1
ATOM 526 O O . THR A 1 68 ? -36.112 -8.709 -11.397 1.00 79.88 68 THR A O 1
ATOM 529 N N . LEU A 1 69 ? -37.244 -10.451 -12.232 1.00 81.25 69 LEU A N 1
ATOM 530 C CA . LEU A 1 69 ? -37.693 -9.763 -13.450 1.00 81.25 69 LEU A CA 1
ATOM 531 C C . LEU A 1 69 ? -38.824 -8.766 -13.132 1.00 81.25 69 LEU A C 1
ATOM 533 O O . LEU A 1 69 ? -38.835 -7.645 -13.636 1.00 81.25 69 LEU A O 1
ATOM 537 N N . GLU A 1 70 ? -39.730 -9.149 -12.237 1.00 84.88 70 GLU A N 1
ATOM 538 C CA . GLU A 1 70 ? -40.836 -8.329 -11.731 1.00 84.88 70 GLU A CA 1
ATOM 539 C C . GLU A 1 70 ? -40.335 -7.132 -10.900 1.00 84.88 70 GLU A C 1
ATOM 541 O O . GLU A 1 70 ? -40.733 -5.991 -11.149 1.00 84.88 70 GLU A O 1
ATOM 546 N N . GLN A 1 71 ? -39.347 -7.348 -10.022 1.00 75.81 71 GLN A N 1
ATOM 547 C CA . GLN A 1 71 ? -38.641 -6.267 -9.325 1.00 75.81 71 GLN A CA 1
ATOM 548 C C . GLN A 1 71 ? -37.977 -5.283 -10.298 1.00 75.81 71 GLN A C 1
ATOM 550 O O . GLN A 1 71 ? -38.127 -4.074 -10.118 1.00 75.81 71 GLN A O 1
ATOM 555 N N . LYS A 1 72 ? -37.299 -5.763 -11.353 1.00 83.69 72 LYS A N 1
ATOM 556 C CA . LYS A 1 72 ? -36.683 -4.883 -12.364 1.00 83.69 72 LYS A CA 1
ATOM 557 C C . LYS A 1 72 ? -37.705 -3.990 -13.062 1.00 83.69 72 LYS A C 1
ATOM 559 O O . LYS A 1 72 ? -37.500 -2.781 -13.077 1.00 83.69 72 LYS A O 1
ATOM 564 N N . LYS A 1 73 ? -38.836 -4.545 -13.512 1.00 84.75 73 LYS A N 1
ATOM 565 C CA . LYS A 1 73 ? -39.941 -3.754 -14.084 1.00 84.75 73 LYS A CA 1
ATOM 566 C C . LYS A 1 73 ? -40.438 -2.672 -13.117 1.00 84.75 73 LYS A C 1
ATOM 568 O O . LYS A 1 73 ? -40.635 -1.532 -13.523 1.00 84.75 73 LYS A O 1
ATOM 573 N N . SER A 1 74 ? -40.594 -3.003 -11.831 1.00 79.62 74 SER A N 1
ATOM 574 C CA . SER A 1 74 ? -41.022 -2.027 -10.814 1.00 79.62 74 SER A CA 1
ATOM 575 C C . SER A 1 74 ? -39.995 -0.910 -10.565 1.00 79.62 74 SER A C 1
ATOM 577 O O . SER A 1 74 ? -40.369 0.217 -10.242 1.00 79.62 74 SER A O 1
ATOM 579 N N . PHE A 1 75 ? -38.702 -1.203 -10.739 1.00 78.25 75 PHE A N 1
ATOM 580 C CA . PHE A 1 75 ? -37.620 -0.231 -10.598 1.00 78.25 75 PHE A CA 1
ATOM 581 C C . PHE A 1 75 ? -37.497 0.667 -11.835 1.00 78.25 75 PHE A C 1
ATOM 583 O O . PHE A 1 75 ? -37.367 1.880 -11.695 1.00 78.25 75 PHE A O 1
ATOM 590 N N . GLU A 1 76 ? -37.609 0.094 -13.035 1.00 83.06 76 GLU A N 1
ATOM 591 C CA . GLU A 1 76 ? -37.629 0.828 -14.305 1.00 83.06 76 GLU A CA 1
ATOM 592 C C . GLU A 1 76 ? -38.811 1.811 -14.351 1.00 83.06 76 GLU A C 1
ATOM 594 O O . GLU A 1 76 ? -38.590 2.997 -14.586 1.00 83.06 76 GLU A O 1
ATOM 599 N N . ALA A 1 77 ? -40.022 1.378 -13.977 1.00 80.88 77 ALA A N 1
ATOM 600 C CA . ALA A 1 77 ? -41.201 2.248 -13.892 1.00 80.88 77 ALA A CA 1
ATOM 601 C C . ALA A 1 77 ? -41.047 3.397 -12.870 1.00 80.88 77 ALA A C 1
ATOM 603 O O . ALA A 1 77 ? -41.490 4.519 -13.115 1.00 80.88 77 ALA A O 1
ATOM 604 N N . ARG A 1 78 ? -40.382 3.157 -11.728 1.00 82.12 78 ARG A N 1
ATOM 605 C CA . ARG A 1 78 ? -40.059 4.221 -10.755 1.00 82.12 78 ARG A CA 1
ATOM 606 C C . ARG A 1 78 ? -39.029 5.211 -11.298 1.00 82.12 78 ARG A C 1
ATOM 608 O O . ARG A 1 78 ? -39.157 6.407 -11.058 1.00 82.12 78 ARG A O 1
ATOM 615 N N . LEU A 1 79 ? -38.022 4.725 -12.019 1.00 80.25 79 LEU A N 1
ATOM 616 C CA . LEU A 1 79 ? -36.954 5.548 -12.589 1.00 80.25 79 LEU A CA 1
ATOM 617 C C . LEU A 1 79 ? -37.460 6.380 -13.782 1.00 80.25 79 LEU A C 1
ATOM 619 O O . LEU A 1 79 ? -37.006 7.503 -13.986 1.00 80.25 79 LEU A O 1
ATOM 623 N N . GLU A 1 80 ? -38.437 5.866 -14.529 1.00 82.12 80 GLU A N 1
ATOM 624 C CA . GLU A 1 80 ? -39.183 6.613 -15.544 1.00 82.12 80 GLU A CA 1
ATOM 625 C C . GLU A 1 80 ? -40.051 7.711 -14.907 1.00 82.12 80 GLU A C 1
ATOM 627 O O . GLU A 1 80 ? -39.916 8.874 -15.287 1.00 82.12 80 GLU A O 1
ATOM 632 N N . LYS A 1 81 ? -40.813 7.405 -13.845 1.00 80.06 81 LYS A N 1
ATOM 633 C CA . LYS A 1 81 ? -41.590 8.418 -13.104 1.00 80.06 81 LYS A CA 1
ATOM 634 C C . LYS A 1 81 ? -40.714 9.532 -12.512 1.00 80.06 81 LYS A C 1
ATOM 636 O O . LYS A 1 81 ? -41.048 10.699 -12.667 1.00 80.06 81 LYS A O 1
ATOM 641 N N . MET A 1 82 ? -39.555 9.201 -11.934 1.00 74.31 82 MET A N 1
ATOM 642 C CA . MET A 1 82 ? -38.598 10.205 -11.434 1.00 74.31 82 MET A CA 1
ATOM 643 C C . MET A 1 82 ? -38.020 11.106 -12.539 1.00 74.31 82 MET A C 1
ATOM 645 O O . MET A 1 82 ? -37.650 12.245 -12.264 1.00 74.31 82 MET A O 1
ATOM 649 N N . LYS A 1 83 ? -37.917 10.622 -13.785 1.00 77.88 83 LYS A N 1
ATOM 650 C CA . LYS A 1 83 ? -37.539 11.466 -14.932 1.00 77.88 83 LYS A CA 1
ATOM 651 C C . LYS A 1 83 ? -38.685 12.380 -15.351 1.00 77.88 83 LYS A C 1
ATOM 653 O O . LYS A 1 83 ? -38.432 13.527 -15.691 1.00 77.88 83 LYS A O 1
ATOM 658 N N . GLU A 1 84 ? -39.920 11.886 -15.311 1.00 75.69 84 GLU A N 1
ATOM 659 C CA . GLU A 1 84 ? -41.116 12.670 -15.630 1.00 75.69 84 GLU A CA 1
ATOM 660 C C . GLU A 1 84 ? -41.403 13.759 -14.579 1.00 75.69 84 GLU A C 1
ATOM 662 O O . GLU A 1 84 ? -41.876 14.839 -14.921 1.00 75.69 84 GLU A O 1
ATOM 667 N N . GLU A 1 85 ? -41.088 13.496 -13.308 1.00 73.06 85 GLU A N 1
ATOM 668 C CA . GLU A 1 85 ? -41.144 14.476 -12.216 1.00 73.06 85 GLU A CA 1
ATOM 669 C C . GLU A 1 85 ? -40.049 15.542 -12.388 1.00 73.06 85 GLU A C 1
ATOM 671 O O . GLU A 1 85 ? -40.368 16.728 -12.457 1.00 73.06 85 GLU A O 1
ATOM 676 N N . LYS A 1 86 ? -38.788 15.142 -12.614 1.00 69.62 86 LYS A N 1
ATOM 677 C CA . LYS A 1 86 ? -37.688 16.091 -12.876 1.00 69.62 86 LYS A CA 1
ATOM 678 C C . LYS A 1 86 ? -37.844 16.922 -14.149 1.00 69.62 86 LYS A C 1
ATOM 680 O O . LYS A 1 86 ? -37.351 18.042 -14.199 1.00 69.62 86 LYS A O 1
ATOM 685 N N . ALA A 1 87 ? -38.512 16.393 -15.173 1.00 67.38 87 ALA A N 1
ATOM 686 C CA . ALA A 1 87 ? -38.817 17.158 -16.379 1.00 67.38 87 ALA A CA 1
ATOM 687 C C . ALA A 1 87 ? -39.784 18.320 -16.093 1.00 67.38 87 ALA A C 1
ATOM 689 O O . ALA A 1 87 ? -39.669 19.360 -16.726 1.00 67.38 87 ALA A O 1
ATOM 690 N N . LYS A 1 88 ? -40.696 18.160 -15.123 1.00 65.00 88 LYS A N 1
ATOM 691 C CA . LYS A 1 88 ? -41.662 19.197 -14.723 1.00 65.00 88 LYS A CA 1
ATOM 692 C C . LYS A 1 88 ? -41.025 20.228 -13.792 1.00 65.00 88 LYS A C 1
ATOM 694 O O . LYS A 1 88 ? -41.220 21.419 -13.993 1.00 65.00 88 LYS A O 1
ATOM 699 N N . GLU A 1 89 ? -40.184 19.785 -12.853 1.00 59.88 89 GLU A N 1
ATOM 700 C CA . GLU A 1 89 ? -39.392 20.681 -11.989 1.00 59.88 89 GLU A CA 1
ATOM 701 C C . GLU A 1 89 ? -38.500 21.650 -12.793 1.00 59.88 89 GLU A C 1
ATOM 703 O O . GLU A 1 89 ? -38.228 22.753 -12.332 1.00 59.88 89 GLU A O 1
ATOM 708 N N . GLN A 1 90 ? -38.064 21.269 -14.002 1.00 51.66 90 GLN A N 1
ATOM 709 C CA . GLN A 1 90 ? -37.175 22.085 -14.835 1.00 51.66 90 GLN A CA 1
ATOM 710 C C . GLN A 1 90 ? -37.899 23.094 -15.759 1.00 51.66 90 GLN A C 1
ATOM 712 O O . GLN A 1 90 ? -37.227 23.899 -16.403 1.00 51.66 90 GLN A O 1
ATOM 717 N N . GLU A 1 91 ? -39.237 23.089 -15.834 1.00 43.81 91 GLU A N 1
ATOM 718 C CA . GLU A 1 91 ? -40.002 24.050 -16.656 1.00 43.81 91 GLU A CA 1
ATOM 719 C C . GLU A 1 91 ? -40.503 25.280 -15.865 1.00 43.81 91 GLU A C 1
ATOM 721 O O . GLU A 1 91 ? -40.639 26.352 -16.455 1.00 43.81 91 GLU A O 1
ATOM 726 N N . ASP A 1 92 ? -40.699 25.177 -14.542 1.00 46.06 92 ASP A N 1
ATOM 727 C CA . ASP A 1 92 ? -41.185 26.291 -13.696 1.00 46.06 92 ASP A CA 1
ATOM 728 C C . ASP A 1 92 ? -40.088 27.308 -13.300 1.00 46.06 92 ASP A C 1
ATOM 730 O O . ASP A 1 92 ? -40.369 28.497 -13.122 1.00 46.06 92 ASP A O 1
ATOM 734 N N . ASP A 1 93 ? -38.823 26.878 -13.210 1.00 50.31 93 ASP A N 1
ATOM 735 C CA . ASP A 1 93 ? -37.687 27.702 -12.742 1.00 50.31 93 ASP A CA 1
ATOM 736 C C . ASP A 1 93 ? -37.369 28.897 -13.675 1.00 50.31 93 ASP A C 1
ATOM 738 O O . ASP A 1 93 ? -36.653 29.827 -13.304 1.00 50.31 93 ASP A O 1
ATOM 742 N N . TRP A 1 94 ? -37.921 28.916 -14.896 1.00 57.47 94 TRP A N 1
ATOM 743 C CA . TRP A 1 94 ? -37.649 29.960 -15.892 1.00 57.47 94 TRP A CA 1
ATOM 744 C C . TRP A 1 94 ? -38.534 31.217 -15.749 1.00 57.47 94 TRP A C 1
ATOM 746 O O . TRP A 1 94 ? -38.379 32.159 -16.527 1.00 57.47 94 TRP A O 1
ATOM 756 N N . PHE A 1 95 ? -39.465 31.252 -14.783 1.00 43.38 95 PHE A N 1
ATOM 757 C CA . PHE A 1 95 ? -40.526 32.275 -14.715 1.00 43.38 95 PHE A CA 1
ATOM 758 C C . PHE A 1 95 ? -40.419 33.293 -13.557 1.00 43.38 95 PHE A C 1
ATOM 760 O O . PHE A 1 95 ? -41.277 34.169 -13.454 1.00 43.38 95 PHE A O 1
ATOM 767 N N . PHE A 1 96 ? -39.398 33.217 -12.686 1.00 45.75 96 PHE A N 1
ATOM 768 C CA . PHE A 1 96 ? -39.364 33.998 -11.430 1.00 45.75 96 PHE A CA 1
ATOM 769 C C . PHE A 1 96 ? -38.118 34.869 -11.142 1.00 45.75 96 PHE A C 1
ATOM 771 O O . PHE A 1 96 ? -38.055 35.480 -10.076 1.00 45.75 96 PHE A O 1
ATOM 778 N N . GLU A 1 97 ? -37.184 35.054 -12.084 1.00 41.62 97 GLU A N 1
ATOM 779 C CA . GLU A 1 97 ? -36.070 36.022 -11.941 1.00 41.62 97 GLU A CA 1
ATOM 780 C C . GLU A 1 97 ? -36.343 37.411 -12.571 1.00 41.62 97 GLU A C 1
ATOM 782 O O . GLU A 1 97 ? -35.560 37.916 -13.374 1.00 41.62 97 GLU A O 1
ATOM 787 N N . GLU A 1 98 ? -37.420 38.100 -12.166 1.00 44.44 98 GLU A N 1
ATOM 788 C CA . GLU A 1 98 ? -37.507 39.561 -12.365 1.00 44.44 98 GLU A CA 1
ATOM 789 C C . GLU A 1 98 ? -38.226 40.299 -11.218 1.00 44.44 98 GLU A C 1
ATOM 791 O O . GLU A 1 98 ? -39.444 40.468 -11.222 1.00 44.44 98 GLU A O 1
ATOM 796 N N . THR A 1 99 ? -37.466 40.799 -10.231 1.00 38.03 99 THR A N 1
ATOM 797 C CA . THR A 1 99 ? -37.445 42.225 -9.802 1.00 38.03 99 THR A CA 1
ATOM 798 C C . THR A 1 99 ? -36.637 42.458 -8.5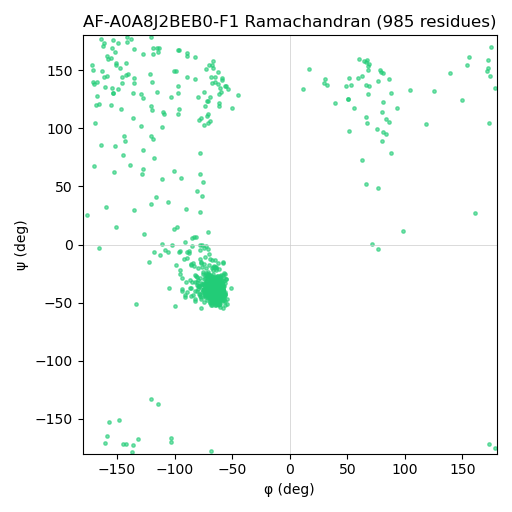07 1.00 38.03 99 THR A C 1
ATOM 800 O O . THR A 1 99 ? -36.675 41.647 -7.596 1.00 38.03 99 THR A O 1
ATOM 803 N N . GLN A 1 100 ? -36.040 43.662 -8.389 1.00 39.22 100 GLN A N 1
ATOM 804 C CA . GLN A 1 100 ? -35.684 44.372 -7.131 1.00 39.22 100 GLN A CA 1
ATOM 805 C C . GLN A 1 100 ? -34.555 43.804 -6.215 1.00 39.22 100 GLN A C 1
ATOM 807 O O . GLN A 1 100 ? -34.536 42.634 -5.881 1.00 39.22 100 GLN A O 1
ATOM 812 N N . THR A 1 101 ? -33.608 44.588 -5.659 1.00 34.75 101 THR A N 1
ATOM 813 C CA . THR A 1 101 ? -33.073 45.925 -6.033 1.00 34.75 101 THR A CA 1
ATOM 814 C C . THR A 1 101 ? -31.719 46.229 -5.345 1.00 34.75 101 THR A C 1
ATOM 816 O O . THR A 1 101 ? -31.532 45.915 -4.180 1.00 34.75 101 THR A O 1
ATOM 819 N N . ALA A 1 102 ? -30.874 47.018 -6.025 1.00 32.69 102 ALA A N 1
ATOM 820 C CA . ALA A 1 102 ? -29.977 48.061 -5.477 1.00 32.69 102 ALA A CA 1
ATOM 821 C C . ALA A 1 102 ? -28.746 47.752 -4.562 1.00 32.69 102 ALA A C 1
ATOM 823 O O . ALA A 1 102 ? -28.862 47.768 -3.346 1.00 32.69 102 ALA A O 1
ATOM 824 N N . LYS A 1 103 ? -27.545 47.858 -5.185 1.00 39.22 103 LYS A N 1
ATOM 825 C CA . LYS A 1 103 ? -26.395 48.756 -4.825 1.00 39.22 103 LYS A CA 1
ATOM 826 C C . LYS A 1 103 ? -25.592 48.541 -3.499 1.00 39.22 103 LYS A C 1
ATOM 828 O O . LYS A 1 103 ? -26.174 48.201 -2.483 1.00 39.22 103 LYS A O 1
ATOM 833 N N . PRO A 1 104 ? -24.331 49.045 -3.405 1.00 54.59 104 PRO A N 1
ATOM 834 C CA . PRO A 1 104 ? -23.214 48.994 -4.376 1.00 54.59 104 PRO A CA 1
ATOM 835 C C . PRO A 1 104 ? -21.811 48.789 -3.704 1.00 54.59 104 PRO A C 1
ATOM 837 O O . PRO A 1 104 ? -21.709 48.710 -2.485 1.00 54.59 104 PRO A O 1
ATOM 840 N N . SER A 1 105 ? -20.720 48.908 -4.490 1.00 34.00 105 SER A N 1
ATOM 841 C CA . SER A 1 105 ? -19.317 49.142 -4.035 1.00 34.00 105 SER A CA 1
ATOM 842 C C . SER A 1 105 ? -18.553 47.898 -3.497 1.00 34.00 105 SER A C 1
ATOM 844 O O . SER A 1 105 ? -19.174 46.992 -2.965 1.00 34.00 105 SER A O 1
ATOM 846 N N . THR A 1 106 ? -17.218 47.739 -3.618 1.00 35.22 106 THR A N 1
ATOM 847 C CA . THR A 1 106 ? -16.147 48.674 -4.052 1.00 35.22 106 THR A CA 1
ATOM 848 C C . THR A 1 106 ? -14.959 47.962 -4.751 1.00 35.22 106 THR A C 1
ATOM 850 O O . THR A 1 106 ? -14.448 46.992 -4.216 1.00 35.22 106 THR A O 1
ATOM 853 N N . LEU A 1 107 ? -14.514 48.512 -5.895 1.00 36.59 107 LEU A N 1
ATOM 854 C CA . LEU A 1 107 ? -13.167 48.546 -6.535 1.00 36.59 107 LEU A CA 1
ATOM 855 C C . LEU A 1 107 ? -12.091 47.426 -6.404 1.00 36.59 107 LEU A C 1
ATOM 857 O O . LEU A 1 107 ? -11.706 47.034 -5.313 1.00 36.59 107 LEU A O 1
ATOM 861 N N . LEU A 1 108 ? -11.409 47.223 -7.552 1.00 33.91 108 LEU A N 1
ATOM 862 C CA . LEU A 1 108 ? -10.021 46.740 -7.779 1.00 33.91 108 LEU A CA 1
ATOM 863 C C . LEU A 1 108 ? -9.686 45.273 -7.389 1.00 33.91 108 LEU A C 1
ATOM 865 O O . LEU A 1 108 ? -10.050 44.802 -6.325 1.00 33.91 108 LEU A O 1
ATOM 869 N N . ALA A 1 109 ? -8.937 44.496 -8.186 1.00 34.31 109 ALA A N 1
ATOM 870 C CA . ALA A 1 109 ? -8.128 44.832 -9.366 1.00 34.31 109 ALA A CA 1
ATOM 871 C C . ALA A 1 109 ? -8.127 43.709 -10.426 1.00 34.31 109 ALA A C 1
ATOM 873 O O . ALA A 1 109 ? -8.076 42.530 -10.089 1.00 34.31 109 ALA A O 1
ATOM 874 N N . SER A 1 110 ? -8.115 44.082 -11.711 1.00 33.50 110 SER A N 1
ATOM 875 C CA . SER A 1 110 ? -7.829 43.174 -12.830 1.00 33.50 110 SER A CA 1
ATOM 876 C C . SER A 1 110 ? -7.303 43.964 -14.031 1.00 33.50 110 SER A C 1
ATOM 878 O O . SER A 1 110 ? -7.993 44.851 -14.533 1.00 33.50 110 SER A O 1
ATOM 880 N N . MET A 1 111 ? -6.079 43.663 -14.477 1.00 36.78 111 MET A N 1
ATOM 881 C CA . MET A 1 111 ? -5.512 44.138 -15.743 1.00 36.78 111 MET A CA 1
ATOM 882 C C . MET A 1 111 ? -4.449 43.163 -16.267 1.00 36.78 111 MET A C 1
ATOM 884 O O . MET A 1 111 ? -3.497 42.848 -15.559 1.00 36.78 111 MET A O 1
ATOM 888 N N . GLY A 1 112 ? -4.581 42.792 -17.544 1.00 32.66 112 GLY A N 1
ATOM 889 C CA . GLY A 1 112 ? -3.568 42.082 -18.332 1.00 32.66 112 GLY A CA 1
ATOM 890 C C . GLY A 1 112 ? -3.865 40.588 -18.549 1.00 32.66 112 GLY A C 1
ATOM 891 O O . GLY A 1 112 ? -4.179 39.881 -17.602 1.00 32.66 112 GLY A O 1
ATOM 892 N N . SER A 1 113 ? -3.759 40.043 -19.766 1.00 35.19 113 SER A N 1
ATOM 893 C CA . SER A 1 113 ? -3.563 40.700 -21.072 1.00 35.19 113 SER A CA 1
ATOM 894 C C . SER A 1 113 ? -3.957 39.763 -22.232 1.00 35.19 113 SER A C 1
ATOM 896 O O . SER A 1 113 ? -4.159 38.572 -22.024 1.00 35.19 113 SER A O 1
ATOM 898 N N . ASN A 1 114 ? -3.946 40.304 -23.456 1.00 36.50 114 ASN A N 1
ATOM 899 C CA . ASN A 1 114 ? -3.888 39.611 -24.756 1.00 36.50 114 ASN A CA 1
ATOM 900 C C . ASN A 1 114 ? -5.202 39.025 -25.319 1.00 36.50 114 ASN A C 1
ATOM 902 O O . ASN A 1 114 ? -5.474 37.832 -25.228 1.00 36.50 114 ASN A O 1
ATOM 906 N N . VAL A 1 115 ? -5.921 39.863 -26.077 1.00 37.38 115 VAL A N 1
ATOM 907 C CA . VAL A 1 115 ? -6.774 39.443 -27.206 1.00 37.38 115 VAL A CA 1
ATOM 908 C C . VAL A 1 115 ? -6.267 40.133 -28.474 1.00 37.38 115 VAL A C 1
ATOM 910 O O . VAL A 1 115 ? -6.249 41.362 -28.531 1.00 37.38 115 VAL A O 1
ATOM 913 N N . SER A 1 116 ? -5.837 39.357 -29.475 1.00 36.69 116 SER A N 1
ATOM 914 C CA . SER A 1 116 ? -5.498 39.781 -30.851 1.00 36.69 116 SER A CA 1
ATOM 915 C C . SER A 1 116 ? -5.010 38.561 -31.653 1.00 36.69 116 SER A C 1
ATOM 917 O O . SER A 1 116 ? -4.203 37.806 -31.128 1.00 36.69 116 SER A O 1
ATOM 919 N N . THR A 1 117 ? -5.415 38.291 -32.900 1.00 40.69 117 THR A N 1
ATOM 920 C CA . THR A 1 117 ? -6.399 38.950 -33.790 1.00 40.69 117 THR A CA 1
ATOM 921 C C . THR A 1 117 ? -7.162 37.892 -34.610 1.00 40.69 117 THR A C 1
ATOM 923 O O . THR A 1 117 ? -6.648 36.800 -34.835 1.00 40.69 117 THR A O 1
ATOM 926 N N . GLY A 1 118 ? -8.372 38.217 -35.080 1.00 33.41 118 GLY A N 1
ATOM 927 C CA . GLY A 1 118 ? -9.177 37.383 -35.986 1.00 33.41 118 GLY A CA 1
ATOM 928 C C . GLY A 1 118 ? -10.240 38.231 -36.697 1.00 33.41 118 GLY A C 1
ATOM 929 O O . GLY A 1 118 ? -10.835 39.100 -36.066 1.00 33.41 118 GLY A O 1
ATOM 930 N N . SER A 1 119 ? -10.409 38.045 -38.010 1.00 38.44 119 SER A N 1
ATOM 931 C CA . SER A 1 119 ? -11.147 38.973 -38.892 1.00 38.44 119 SER A CA 1
ATOM 932 C C . SER A 1 119 ? -12.668 39.027 -38.623 1.00 38.44 119 SER A C 1
ATOM 934 O O . SER A 1 119 ? -13.253 37.978 -38.360 1.00 38.44 119 SER A O 1
ATOM 936 N N . PRO A 1 120 ? -13.340 40.194 -38.741 1.00 50.06 120 PRO A N 1
ATOM 937 C CA . PRO A 1 120 ? -14.764 40.346 -38.409 1.00 50.06 120 PRO A CA 1
ATOM 938 C C . PRO A 1 120 ? -15.774 39.977 -39.523 1.00 50.06 120 PRO A C 1
ATOM 940 O O . PRO A 1 120 ? -16.969 40.187 -39.326 1.00 50.06 120 PRO A O 1
ATOM 943 N N . ASP A 1 121 ? -15.343 39.441 -40.673 1.00 48.19 121 ASP A N 1
ATOM 944 C CA . ASP A 1 121 ? -16.195 39.296 -41.877 1.00 48.19 121 ASP A CA 1
ATOM 945 C C . ASP A 1 121 ? -16.897 37.926 -42.068 1.00 48.19 121 ASP A C 1
ATOM 947 O O . ASP A 1 121 ? -17.699 37.770 -42.988 1.00 48.19 121 ASP A O 1
ATOM 951 N N . ASP A 1 122 ? -16.643 36.910 -41.232 1.00 48.41 122 ASP A N 1
ATOM 952 C CA . ASP A 1 122 ? -17.054 35.511 -41.510 1.00 48.41 122 ASP A CA 1
ATOM 953 C C . ASP A 1 122 ? -18.454 35.097 -40.977 1.00 48.41 122 ASP A C 1
ATOM 955 O O . ASP A 1 122 ? -18.713 33.928 -40.677 1.00 48.41 122 ASP A O 1
ATOM 959 N N . PHE A 1 123 ? -19.408 36.034 -40.887 1.00 44.53 123 PHE A N 1
ATOM 960 C CA . PHE A 1 123 ? -20.808 35.734 -40.530 1.00 44.53 123 PHE A CA 1
ATOM 961 C C . PHE A 1 123 ? -21.601 35.147 -41.714 1.00 44.53 123 PHE A C 1
ATOM 963 O O . PHE A 1 123 ? -22.406 35.815 -42.368 1.00 44.53 123 PHE A O 1
ATOM 970 N N . LYS A 1 124 ? -21.400 33.853 -41.980 1.00 54.59 124 LYS A N 1
ATOM 971 C CA . LYS A 1 124 ? -22.145 33.106 -43.007 1.00 54.59 124 LYS A CA 1
ATOM 972 C C . LYS A 1 124 ? -23.600 32.864 -42.596 1.00 54.59 124 LYS A C 1
ATOM 974 O O . LYS A 1 124 ? -23.903 31.985 -41.794 1.00 54.59 124 LYS A O 1
ATOM 979 N N . MET A 1 125 ? -24.506 33.624 -43.206 1.00 58.88 125 MET A N 1
ATOM 980 C CA . MET A 1 125 ? -25.949 33.364 -43.190 1.00 58.88 125 MET A CA 1
ATOM 981 C C . MET A 1 125 ? -26.244 32.004 -43.842 1.00 58.88 125 MET A C 1
ATOM 983 O O . MET A 1 125 ? -25.960 31.819 -45.025 1.00 58.88 125 MET A O 1
ATOM 987 N N . ILE A 1 126 ? -26.831 31.071 -43.085 1.00 56.53 126 ILE A N 1
ATOM 988 C CA . ILE A 1 126 ? -27.243 29.750 -43.590 1.00 56.53 126 ILE A CA 1
ATOM 989 C C . ILE A 1 126 ? -28.282 29.938 -44.702 1.00 56.53 126 ILE A C 1
ATOM 991 O O . ILE A 1 126 ? -29.270 30.656 -44.528 1.00 56.53 126 ILE A O 1
ATOM 995 N N . SER A 1 127 ? -28.078 29.288 -45.847 1.00 69.00 127 SER A N 1
ATOM 996 C CA . SER A 1 127 ? -28.979 29.430 -46.988 1.00 69.00 127 SER A CA 1
ATOM 997 C C . SER A 1 127 ? -30.318 28.715 -46.764 1.00 69.00 127 SER A C 1
ATOM 999 O O . SER A 1 127 ? -30.413 27.674 -46.107 1.00 69.00 127 SER A O 1
ATOM 1001 N N . ALA A 1 128 ? -31.380 29.228 -47.391 1.00 63.22 128 ALA A N 1
ATOM 1002 C CA . ALA A 1 128 ? -32.695 28.577 -47.380 1.00 63.22 128 ALA A CA 1
ATOM 1003 C C . ALA A 1 128 ? -32.689 27.183 -48.051 1.00 63.22 128 ALA A C 1
ATOM 1005 O O . ALA A 1 128 ? -33.623 26.400 -47.874 1.00 63.22 128 ALA A O 1
ATOM 1006 N N . GLU A 1 129 ? -31.645 26.867 -48.820 1.00 67.69 129 GLU A N 1
ATOM 1007 C CA . GLU A 1 129 ? -31.460 25.583 -49.498 1.00 67.69 129 GLU A CA 1
ATOM 1008 C C . GLU A 1 129 ? -30.764 24.564 -48.585 1.00 67.69 129 GLU A C 1
ATOM 1010 O O . GLU A 1 129 ? -31.194 23.414 -48.531 1.00 67.69 129 GLU A O 1
ATOM 1015 N N . GLU A 1 130 ? -29.796 24.983 -47.763 1.00 65.19 130 GLU A N 1
ATOM 1016 C CA . GLU A 1 130 ? -29.264 24.162 -46.663 1.00 65.19 130 GLU A CA 1
ATOM 1017 C C . GLU A 1 130 ? -30.347 23.845 -45.623 1.00 65.19 130 GLU A C 1
ATOM 1019 O O . GLU A 1 130 ? -30.473 22.696 -45.194 1.00 65.19 130 GLU A O 1
ATOM 1024 N N . LEU A 1 131 ? -31.201 24.823 -45.290 1.00 70.38 131 LEU A N 1
ATOM 1025 C CA . LEU A 1 131 ? -32.320 24.618 -44.364 1.00 70.38 131 LEU A CA 1
ATOM 1026 C C . LEU A 1 131 ? -33.344 23.597 -44.900 1.00 70.38 131 LEU A C 1
ATOM 1028 O O . LEU A 1 131 ? -33.859 22.776 -44.139 1.00 70.38 131 LEU A O 1
ATOM 1032 N N . LYS A 1 132 ? -33.607 23.594 -46.217 1.00 73.06 132 LYS A N 1
ATOM 1033 C CA . LYS A 1 132 ? -34.415 22.550 -46.875 1.00 73.06 132 LYS A CA 1
ATOM 1034 C C . LYS A 1 132 ? -33.726 21.189 -46.835 1.00 73.06 132 LYS A C 1
ATOM 1036 O O . LYS A 1 132 ? -34.367 20.208 -46.468 1.00 73.06 132 LYS A O 1
ATOM 1041 N N . LYS A 1 133 ? -32.428 21.132 -47.142 1.00 73.44 133 LYS A N 1
ATOM 1042 C CA . LYS A 1 133 ? -31.641 19.889 -47.184 1.00 73.44 133 LYS A CA 1
ATOM 1043 C C . LYS A 1 133 ? -31.592 19.185 -45.821 1.00 73.44 133 LYS A C 1
ATOM 1045 O O . LYS A 1 133 ? -31.687 17.961 -45.761 1.00 73.44 133 LYS A O 1
ATOM 1050 N N . ALA A 1 134 ? -31.535 19.949 -44.728 1.00 63.31 134 ALA A N 1
ATOM 1051 C CA . ALA A 1 134 ? -31.675 19.428 -43.366 1.00 63.31 134 ALA A CA 1
ATOM 1052 C C . ALA A 1 134 ? -33.085 18.860 -43.088 1.00 63.31 134 ALA A C 1
ATOM 1054 O O . ALA A 1 134 ? -33.223 17.779 -42.515 1.00 63.31 134 ALA A O 1
ATOM 1055 N N . ASN A 1 135 ? -34.138 19.551 -43.537 1.00 65.00 135 ASN A N 1
ATOM 1056 C CA . ASN A 1 135 ? -35.534 19.133 -43.349 1.00 65.00 135 ASN A CA 1
ATOM 1057 C C . ASN A 1 135 ? -35.880 17.864 -44.164 1.00 65.00 135 ASN A C 1
ATOM 1059 O O . ASN A 1 135 ? -36.585 16.972 -43.690 1.00 65.00 135 ASN A O 1
ATOM 1063 N N . GLU A 1 136 ? -35.329 17.739 -45.373 1.00 65.75 136 GLU A N 1
ATOM 1064 C CA . GLU A 1 136 ? -35.450 16.549 -46.224 1.00 65.75 136 GLU A CA 1
ATOM 1065 C C . GLU A 1 136 ? -34.709 15.340 -45.629 1.00 65.75 136 GLU A C 1
ATOM 1067 O O . GLU A 1 136 ? -35.263 14.238 -45.605 1.00 65.75 136 GLU A O 1
ATOM 1072 N N . ALA A 1 137 ? -33.521 15.545 -45.046 1.00 57.69 137 ALA A N 1
ATOM 1073 C CA . ALA A 1 137 ? -32.811 14.505 -44.299 1.00 57.69 137 ALA A CA 1
ATOM 1074 C C . ALA A 1 137 ? -33.612 14.009 -43.077 1.00 57.69 137 ALA A C 1
ATOM 1076 O O . ALA A 1 137 ? -33.643 12.808 -42.807 1.00 57.69 137 ALA A O 1
ATOM 1077 N N . GLN A 1 138 ? -34.323 14.900 -42.375 1.00 58.03 138 GLN A N 1
ATOM 1078 C CA . GLN A 1 138 ? -35.216 14.517 -41.275 1.00 58.03 138 GLN A CA 1
ATOM 1079 C C . GLN A 1 138 ? -36.434 13.711 -41.757 1.00 58.03 138 GLN A C 1
ATOM 1081 O O . GLN A 1 138 ? -36.792 12.706 -41.139 1.00 58.03 138 GLN A O 1
ATOM 1086 N N . LYS A 1 139 ? -37.047 14.086 -42.889 1.00 55.91 139 LYS A N 1
ATOM 1087 C CA . LYS A 1 139 ? -38.186 13.344 -43.466 1.00 55.91 139 LYS A CA 1
ATOM 1088 C C . LYS A 1 139 ? -37.818 11.945 -43.959 1.00 55.91 139 LYS A C 1
ATOM 1090 O O . LYS A 1 139 ? -38.658 11.051 -43.884 1.00 55.91 139 LYS A O 1
ATOM 1095 N N . ALA A 1 140 ? -36.574 11.716 -44.382 1.00 50.44 140 ALA A N 1
ATOM 1096 C CA . ALA A 1 140 ? -36.098 10.383 -44.761 1.00 50.44 140 ALA A CA 1
ATOM 1097 C C . ALA A 1 140 ? -36.077 9.373 -43.588 1.00 50.44 140 ALA A C 1
ATOM 1099 O O . ALA A 1 140 ? -36.100 8.165 -43.823 1.00 50.44 140 ALA A O 1
ATOM 1100 N N . ALA A 1 141 ? -36.070 9.837 -42.331 1.00 49.75 141 ALA A N 1
ATOM 1101 C CA . ALA A 1 141 ? -36.017 8.972 -41.149 1.00 49.75 141 ALA A CA 1
ATOM 1102 C C . ALA A 1 141 ? -37.393 8.453 -40.671 1.00 49.75 141 ALA A C 1
ATOM 1104 O O . ALA A 1 141 ? -37.447 7.473 -39.926 1.00 49.75 141 ALA A O 1
ATOM 1105 N N . GLN A 1 142 ? -38.507 9.069 -41.090 1.00 50.78 142 GLN A N 1
ATOM 1106 C CA . GLN A 1 142 ? -39.862 8.757 -40.600 1.00 50.78 142 GLN A CA 1
ATOM 1107 C C . GLN A 1 142 ? -40.746 8.078 -41.662 1.00 50.78 142 GLN A C 1
ATOM 1109 O O . GLN A 1 142 ? -41.846 8.528 -41.970 1.00 50.78 142 GLN A O 1
ATOM 1114 N N . ALA A 1 143 ? -40.270 6.954 -42.207 1.00 46.03 143 ALA A N 1
ATOM 1115 C CA . ALA A 1 143 ? -40.994 6.146 -43.194 1.00 46.03 143 ALA A CA 1
ATOM 1116 C C . ALA A 1 143 ? -41.084 4.658 -42.793 1.00 46.03 143 ALA A C 1
ATOM 1118 O O . ALA A 1 143 ? -40.545 3.775 -43.460 1.00 46.03 143 ALA A O 1
ATOM 1119 N N . LYS A 1 144 ? -41.790 4.364 -41.691 1.00 53.69 144 LYS A N 1
ATOM 1120 C CA . LYS A 1 144 ? -42.253 3.006 -41.347 1.00 53.69 144 LYS A CA 1
ATOM 1121 C C . LYS A 1 144 ? -43.755 3.047 -41.035 1.00 53.69 144 LYS A C 1
ATOM 1123 O O . LYS A 1 144 ? -44.158 3.887 -40.233 1.00 53.69 144 LYS A O 1
ATOM 1128 N N . PRO A 1 145 ? -44.588 2.178 -41.637 1.00 45.50 145 PRO A N 1
ATOM 1129 C CA . PRO A 1 145 ? -46.024 2.182 -41.387 1.00 45.50 145 PRO A CA 1
ATOM 1130 C C . PRO A 1 145 ? -46.324 1.703 -39.961 1.00 45.50 145 PRO A C 1
ATOM 1132 O O . PRO A 1 145 ? -45.887 0.626 -39.550 1.00 45.50 145 PRO A O 1
ATOM 1135 N N . VAL A 1 146 ? -47.089 2.498 -39.213 1.00 45.44 146 VAL A N 1
ATOM 1136 C CA . VAL A 1 146 ? -47.533 2.149 -37.858 1.00 45.44 146 VAL A CA 1
ATOM 1137 C C . VAL A 1 146 ? -48.592 1.051 -37.948 1.00 45.44 146 VAL A C 1
ATOM 1139 O O . VAL A 1 146 ? -49.714 1.292 -38.389 1.00 45.44 146 VAL A O 1
ATOM 1142 N N . GLN A 1 147 ? -48.249 -0.162 -37.510 1.00 41.84 147 GLN A N 1
ATOM 1143 C CA . GLN A 1 147 ? -49.246 -1.202 -37.264 1.00 41.84 147 GLN A CA 1
ATOM 1144 C C . GLN A 1 147 ? -49.930 -0.934 -35.923 1.00 41.84 147 GLN A C 1
ATOM 1146 O O . GLN A 1 147 ? -49.341 -1.160 -34.866 1.00 41.84 147 GLN A O 1
ATOM 1151 N N . ILE A 1 148 ? -51.186 -0.491 -35.968 1.00 47.16 148 ILE A N 1
ATOM 1152 C CA . ILE A 1 148 ? -52.045 -0.447 -34.784 1.00 47.16 148 ILE A CA 1
ATOM 1153 C C . ILE A 1 148 ? -52.368 -1.893 -34.394 1.00 47.16 148 ILE A C 1
ATOM 1155 O O . ILE A 1 148 ? -53.143 -2.572 -35.067 1.00 47.16 148 ILE A O 1
ATOM 1159 N N . LYS A 1 149 ? -51.757 -2.371 -33.309 1.00 48.56 149 LYS A N 1
ATOM 1160 C CA . LYS A 1 149 ? -52.228 -3.546 -32.573 1.00 48.56 149 LYS A CA 1
ATOM 1161 C C . LYS A 1 149 ? -53.062 -3.054 -31.399 1.00 48.56 149 LYS A C 1
ATOM 1163 O O . LYS A 1 149 ? -52.595 -2.196 -30.653 1.00 48.56 149 LYS A O 1
ATOM 1168 N N . ASN A 1 150 ? -54.261 -3.605 -31.226 1.00 48.59 150 ASN A N 1
ATOM 1169 C CA . ASN A 1 150 ? -55.005 -3.415 -29.985 1.00 48.59 150 ASN A CA 1
ATOM 1170 C C . ASN A 1 150 ? -54.180 -3.980 -28.820 1.00 48.59 150 ASN A C 1
ATOM 1172 O O . ASN A 1 150 ? -53.632 -5.076 -28.927 1.00 48.59 150 ASN A O 1
ATOM 1176 N N . LEU A 1 151 ? -54.107 -3.216 -27.731 1.00 46.62 151 LEU A N 1
ATOM 1177 C CA . LEU A 1 151 ? -53.477 -3.596 -26.462 1.00 46.62 151 LEU A CA 1
ATOM 1178 C C . LEU A 1 151 ? -54.499 -3.545 -25.315 1.00 46.62 151 LEU A C 1
ATOM 1180 O O . LEU A 1 151 ? -54.174 -3.162 -24.198 1.00 46.62 151 LEU A O 1
ATOM 1184 N N . ILE A 1 152 ? -55.747 -3.905 -25.622 1.00 47.50 152 ILE A N 1
ATOM 1185 C CA . ILE A 1 152 ? -56.745 -4.265 -24.618 1.00 47.50 152 ILE A CA 1
ATOM 1186 C C . ILE A 1 152 ? -56.989 -5.761 -24.797 1.00 47.50 152 ILE A C 1
ATOM 1188 O O . ILE A 1 152 ? -57.667 -6.160 -25.747 1.00 47.50 152 ILE A O 1
ATOM 1192 N N . ASP A 1 153 ? -56.382 -6.569 -23.929 1.00 45.28 153 ASP A N 1
ATOM 1193 C CA . ASP A 1 153 ? -56.839 -7.938 -23.699 1.00 45.28 153 ASP A CA 1
ATOM 1194 C C . ASP A 1 153 ? -58.162 -7.843 -22.932 1.00 45.28 153 ASP A C 1
ATOM 1196 O O . ASP A 1 153 ? -58.236 -7.197 -21.887 1.00 45.28 153 ASP A O 1
ATOM 1200 N N . PHE A 1 154 ? -59.223 -8.431 -23.483 1.00 45.62 154 PHE A N 1
ATOM 1201 C CA . PHE A 1 154 ? -60.559 -8.420 -22.874 1.00 45.62 154 PHE A CA 1
ATOM 1202 C C . PHE A 1 154 ? -60.848 -9.689 -22.051 1.00 45.62 154 PHE A C 1
ATOM 1204 O O . PHE A 1 154 ? -61.864 -9.750 -21.361 1.00 45.62 154 PHE A O 1
ATOM 1211 N N . ASP A 1 155 ? -59.949 -10.676 -22.088 1.00 47.94 155 ASP A N 1
ATOM 1212 C CA . ASP A 1 155 ? -60.178 -12.018 -21.540 1.00 47.94 155 ASP A CA 1
ATOM 1213 C C . ASP A 1 155 ? -60.093 -12.078 -19.997 1.00 47.94 155 ASP A C 1
ATOM 1215 O O . ASP A 1 155 ? -60.662 -12.984 -19.393 1.00 47.94 155 ASP A O 1
ATOM 1219 N N . GLU A 1 156 ? -59.470 -11.095 -19.330 1.00 45.88 156 GLU A N 1
ATOM 1220 C CA . GLU A 1 156 ? -59.428 -11.013 -17.853 1.00 45.88 156 GLU A CA 1
ATOM 1221 C C . GLU A 1 156 ? -60.738 -10.478 -17.224 1.00 45.88 156 GLU A C 1
ATOM 1223 O O . GLU A 1 156 ? -60.849 -10.398 -16.003 1.00 45.88 156 GLU A O 1
ATOM 1228 N N . ALA A 1 157 ? -61.756 -10.130 -18.026 1.00 44.81 157 ALA A N 1
ATOM 1229 C CA . ALA A 1 157 ? -62.994 -9.492 -17.552 1.00 44.81 157 ALA A CA 1
ATOM 1230 C C . ALA A 1 157 ? -64.225 -10.423 -17.421 1.00 44.81 157 ALA A C 1
ATOM 1232 O O . ALA A 1 157 ? -65.293 -9.948 -17.032 1.00 44.81 157 ALA A O 1
ATOM 1233 N N . GLU A 1 158 ? -64.127 -11.724 -17.743 1.00 42.72 158 GLU A N 1
ATOM 1234 C CA . GLU A 1 158 ? -65.290 -12.646 -17.739 1.00 42.72 158 GLU A CA 1
ATOM 1235 C C . GLU A 1 158 ? -65.313 -13.681 -16.588 1.00 42.72 158 GLU A C 1
ATOM 1237 O O . GLU A 1 158 ? -66.295 -14.420 -16.448 1.00 42.72 158 GLU A O 1
ATOM 1242 N N . GLU A 1 159 ? -64.272 -13.758 -15.748 1.00 43.19 159 GLU A N 1
ATOM 1243 C CA . GLU A 1 159 ? -64.163 -14.815 -14.721 1.00 43.19 159 GLU A CA 1
ATOM 1244 C C . GLU A 1 159 ? -64.799 -14.440 -13.362 1.00 43.19 159 GLU A C 1
ATOM 1246 O O . GLU A 1 159 ? -65.429 -15.293 -12.734 1.00 43.19 159 GLU A O 1
ATOM 1251 N N . GLU A 1 160 ? -64.794 -13.162 -12.952 1.00 44.47 160 GLU A N 1
ATOM 1252 C CA . GLU A 1 160 ? -65.443 -12.710 -11.697 1.00 44.47 160 GLU A CA 1
ATOM 1253 C C . GLU A 1 160 ? -66.988 -12.803 -11.720 1.00 44.47 160 GLU A C 1
ATOM 1255 O O . GLU A 1 160 ? -67.651 -12.735 -10.684 1.00 44.47 160 GLU A O 1
ATOM 1260 N N . ALA A 1 161 ? -67.599 -13.008 -12.890 1.00 41.28 161 ALA A N 1
ATOM 1261 C CA . ALA A 1 161 ? -69.052 -12.968 -13.078 1.00 41.28 161 ALA A CA 1
ATOM 1262 C C . ALA A 1 161 ? -69.811 -14.262 -12.690 1.00 41.28 161 ALA A C 1
ATOM 1264 O O . ALA A 1 161 ? -71.009 -14.362 -12.971 1.00 41.28 161 ALA A O 1
ATOM 1265 N N . LYS A 1 162 ? -69.152 -15.278 -12.101 1.00 41.03 162 LYS A N 1
ATOM 1266 C CA . LYS A 1 162 ? -69.727 -16.640 -11.957 1.00 41.03 162 LYS A CA 1
ATOM 1267 C C . LYS A 1 162 ? -69.858 -17.228 -10.547 1.00 41.03 162 LYS A C 1
ATOM 1269 O O . LYS A 1 162 ? -70.614 -18.188 -10.410 1.00 41.03 162 LYS A O 1
ATOM 1274 N N . GLU A 1 163 ? -69.217 -16.693 -9.505 1.00 38.59 163 GLU A N 1
ATOM 1275 C CA . GLU A 1 163 ? -69.245 -17.345 -8.174 1.00 38.59 163 GLU A CA 1
ATOM 1276 C C . GLU A 1 163 ? -70.385 -16.866 -7.241 1.00 38.59 163 GLU A C 1
ATOM 1278 O O . GLU A 1 163 ? -70.739 -17.540 -6.274 1.00 38.59 163 GLU A O 1
ATOM 1283 N N . HIS A 1 164 ? -71.074 -15.768 -7.574 1.00 38.12 164 HIS A N 1
ATOM 1284 C CA . HIS A 1 164 ? -72.202 -15.240 -6.790 1.00 38.12 164 HIS A CA 1
ATOM 1285 C C . HIS A 1 164 ? -73.593 -15.594 -7.355 1.00 38.12 164 HIS A C 1
ATOM 1287 O O . HIS A 1 164 ? -74.358 -14.692 -7.688 1.00 38.12 164 HIS A O 1
ATOM 1293 N N . LEU A 1 165 ? -73.975 -16.885 -7.424 1.00 36.16 165 LEU A N 1
ATOM 1294 C CA . LEU A 1 165 ? -75.405 -17.267 -7.561 1.00 36.16 165 LEU A CA 1
ATOM 1295 C C . LEU A 1 165 ? -75.805 -18.710 -7.147 1.00 36.16 165 LEU A C 1
ATOM 1297 O O . LEU A 1 165 ? -76.769 -19.270 -7.671 1.00 36.16 165 LEU A O 1
ATOM 1301 N N . ALA A 1 166 ? -75.142 -19.306 -6.149 1.00 30.89 166 ALA A N 1
ATOM 1302 C CA . ALA A 1 166 ? -75.648 -20.491 -5.437 1.00 30.89 166 ALA A CA 1
ATOM 1303 C C . ALA A 1 166 ? -75.227 -20.448 -3.950 1.00 30.89 166 ALA A C 1
ATOM 1305 O O . ALA A 1 166 ? -74.102 -20.070 -3.656 1.00 30.89 166 ALA A O 1
ATOM 1306 N N . ALA A 1 167 ? -76.047 -20.799 -2.954 1.00 31.14 167 ALA A N 1
ATOM 1307 C CA . ALA A 1 167 ? -77.422 -21.310 -2.971 1.00 31.14 167 ALA A CA 1
ATOM 1308 C C . ALA A 1 167 ? -78.283 -20.651 -1.866 1.00 31.14 167 ALA A C 1
ATOM 1310 O O . ALA A 1 167 ? -77.808 -19.845 -1.069 1.00 31.14 167 ALA A O 1
ATOM 1311 N N . SER A 1 168 ? -79.578 -20.976 -1.805 1.00 36.75 168 SER A N 1
ATOM 1312 C CA . SER A 1 168 ? -80.501 -20.462 -0.781 1.00 36.75 168 SER A CA 1
ATOM 1313 C C . SER A 1 168 ? -81.632 -21.446 -0.474 1.00 36.75 168 SER A C 1
ATOM 1315 O O . SER A 1 168 ? -82.046 -22.196 -1.354 1.00 36.75 168 SER A O 1
ATOM 1317 N N . ARG A 1 169 ? -82.197 -21.317 0.741 1.00 31.27 169 ARG A N 1
ATOM 1318 C CA . ARG A 1 169 ? -83.365 -22.025 1.326 1.00 31.27 169 ARG A CA 1
ATOM 1319 C C . ARG A 1 169 ? -83.133 -23.442 1.885 1.00 31.27 169 ARG A C 1
ATOM 1321 O O . ARG A 1 169 ? -83.106 -24.403 1.129 1.00 31.27 169 ARG A O 1
ATOM 1328 N N . SER A 1 170 ? -83.284 -23.569 3.210 1.00 28.59 170 SER A N 1
ATOM 1329 C CA . SER A 1 170 ? -84.474 -24.232 3.792 1.00 28.59 170 SER A CA 1
ATOM 1330 C C . SER A 1 170 ? -84.636 -23.970 5.304 1.00 28.59 170 SER A C 1
ATOM 1332 O O . SER A 1 170 ? -83.779 -24.344 6.095 1.00 28.59 170 SER A O 1
ATOM 1334 N N . LEU A 1 171 ? -85.772 -23.384 5.695 1.00 37.38 171 LEU A N 1
ATOM 1335 C CA . LEU A 1 171 ? -86.409 -23.513 7.027 1.00 37.38 171 LEU A CA 1
ATOM 1336 C C . LEU A 1 171 ? -87.227 -24.839 7.049 1.00 37.38 171 LEU A C 1
ATOM 1338 O O . LEU A 1 171 ? -87.532 -25.289 5.937 1.00 37.38 171 LEU A O 1
ATOM 1342 N N . PRO A 1 172 ? -87.640 -25.464 8.195 1.00 44.41 172 PRO A N 1
ATOM 1343 C CA . PRO A 1 172 ? -88.433 -24.796 9.257 1.00 44.41 172 PRO A CA 1
ATOM 1344 C C . PRO A 1 172 ? -88.465 -25.405 10.704 1.00 44.41 172 PRO A C 1
ATOM 1346 O O . PRO A 1 172 ? -87.831 -26.406 11.007 1.00 44.41 172 PRO A O 1
ATOM 1349 N N . SER A 1 173 ? -89.361 -24.834 11.534 1.00 26.64 173 SER A N 1
ATOM 1350 C CA . SER A 1 173 ? -90.217 -25.486 12.566 1.00 26.64 173 SER A CA 1
ATOM 1351 C C . SER A 1 173 ? -89.754 -25.769 14.016 1.00 26.64 173 SER A C 1
ATOM 1353 O O . SER A 1 173 ? -89.186 -26.810 14.309 1.00 26.64 173 SER A O 1
ATOM 1355 N N . LEU A 1 174 ? -90.288 -24.928 14.923 1.00 29.56 174 LEU A N 1
ATOM 1356 C CA . LEU A 1 174 ? -91.243 -25.241 16.022 1.00 29.56 174 LEU A CA 1
ATOM 1357 C C . LEU A 1 174 ? -90.914 -26.202 17.198 1.00 29.56 174 LEU A C 1
ATOM 1359 O O . LEU A 1 174 ? -90.433 -27.315 17.027 1.00 29.56 174 LEU A O 1
ATOM 1363 N N . HIS A 1 175 ? -91.478 -25.808 18.358 1.00 27.66 175 HIS A N 1
ATOM 1364 C CA . HIS A 1 175 ? -91.516 -26.448 19.695 1.00 27.66 175 HIS A CA 1
ATOM 1365 C C . HIS A 1 175 ? -90.213 -26.340 20.520 1.00 27.66 175 HIS A C 1
ATOM 1367 O O . HIS A 1 175 ? -89.125 -26.465 19.979 1.00 27.66 175 HIS A O 1
ATOM 1373 N N . GLY A 1 176 ? -90.236 -26.123 21.844 1.00 25.73 176 GLY A N 1
ATOM 1374 C CA . GLY A 1 176 ? -91.355 -25.771 22.739 1.00 25.73 176 GLY A CA 1
ATOM 1375 C C . GLY A 1 176 ? -91.161 -26.317 24.164 1.00 25.73 176 GLY A C 1
ATOM 1376 O O . GLY A 1 176 ? -91.016 -27.523 24.322 1.00 25.73 176 GLY A O 1
ATOM 1377 N N . GLY A 1 177 ? -91.190 -25.468 25.205 1.00 25.84 177 GLY A N 1
ATOM 1378 C CA . GLY A 1 177 ? -91.038 -25.944 26.593 1.00 25.84 177 GLY A CA 1
ATOM 1379 C C . GLY A 1 177 ? -90.925 -24.868 27.685 1.00 25.84 177 GLY A C 1
ATOM 1380 O O . GLY A 1 177 ? -89.875 -24.280 27.898 1.00 25.84 177 GLY A O 1
ATOM 1381 N N . SER A 1 178 ? -92.010 -24.680 28.433 1.00 30.58 178 SER A N 1
ATOM 1382 C CA . SER A 1 178 ? -92.051 -24.255 29.849 1.00 30.58 178 SER A CA 1
ATOM 1383 C C . SER A 1 178 ? -92.641 -25.445 30.646 1.00 30.58 178 SER A C 1
ATOM 1385 O O . SER A 1 178 ? -93.220 -26.310 29.978 1.00 30.58 178 SER A O 1
ATOM 1387 N N . PRO A 1 179 ? -92.586 -25.549 32.002 1.00 51.09 179 PRO A N 1
ATOM 1388 C CA . PRO A 1 179 ? -92.599 -24.447 32.981 1.00 51.09 179 PRO A CA 1
ATOM 1389 C C . PRO A 1 179 ? -91.792 -24.712 34.295 1.00 51.09 179 PRO A C 1
ATOM 1391 O O . PRO A 1 179 ? -90.875 -25.522 34.309 1.00 51.09 179 PRO A O 1
ATOM 1394 N N . ALA A 1 180 ? -92.240 -24.075 35.396 1.00 27.53 180 ALA A N 1
ATOM 1395 C CA . ALA A 1 180 ? -91.807 -24.120 36.811 1.00 27.53 180 ALA A CA 1
ATOM 1396 C C . ALA A 1 180 ? -90.774 -23.033 37.202 1.00 27.53 180 ALA A C 1
ATOM 1398 O O . ALA A 1 180 ? -89.716 -22.963 36.596 1.00 27.53 180 ALA A O 1
ATOM 1399 N N . ARG A 1 181 ? -91.003 -22.069 38.120 1.00 30.05 181 ARG A N 1
ATOM 1400 C CA . ARG A 1 181 ? -91.921 -21.861 39.281 1.00 30.05 181 ARG A CA 1
ATOM 1401 C C . ARG A 1 181 ? -91.489 -22.545 40.587 1.00 30.05 181 ARG A C 1
ATOM 1403 O O . ARG A 1 181 ? -91.914 -23.666 40.824 1.00 30.05 181 ARG A O 1
ATOM 1410 N N . GLU A 1 182 ? -90.820 -21.789 41.469 1.00 28.00 182 GLU A N 1
ATOM 1411 C CA . GLU A 1 182 ? -91.198 -21.488 42.876 1.00 28.00 182 GLU A CA 1
ATOM 1412 C C . GLU A 1 182 ? -90.253 -20.389 43.459 1.00 28.00 182 GLU A C 1
ATOM 1414 O O . GLU A 1 182 ? -89.187 -20.171 42.896 1.00 28.00 182 GLU A O 1
ATOM 1419 N N . LYS A 1 183 ? -90.746 -19.405 44.243 1.00 28.17 183 LYS A N 1
ATOM 1420 C CA . LYS A 1 183 ? -90.665 -19.236 45.730 1.00 28.17 183 LYS A CA 1
ATOM 1421 C C . LYS A 1 183 ? -89.226 -19.314 46.310 1.00 28.17 183 LYS A C 1
ATOM 1423 O O . LYS A 1 183 ? -88.498 -20.216 45.938 1.00 28.17 183 LYS A O 1
ATOM 1428 N N . SER A 1 184 ? -88.776 -18.471 47.255 1.00 28.72 184 SER A N 1
ATOM 1429 C CA . SER A 1 184 ? -89.446 -17.439 48.087 1.00 28.72 184 SER A CA 1
ATOM 1430 C C . SER A 1 184 ? -88.475 -16.375 48.657 1.00 28.72 184 SER A C 1
ATOM 1432 O O . SER A 1 184 ? -87.281 -16.618 48.769 1.00 28.72 184 SER A O 1
ATOM 1434 N N . SER A 1 185 ? -89.023 -15.230 49.087 1.00 29.33 185 SER A N 1
ATOM 1435 C CA . SER A 1 185 ? -88.423 -14.183 49.959 1.00 29.33 185 SER A CA 1
ATOM 1436 C C . SER A 1 185 ? -88.209 -14.684 51.425 1.00 29.33 185 SER A C 1
ATOM 1438 O O . SER A 1 185 ? -88.602 -15.831 51.665 1.00 29.33 185 SER A O 1
ATOM 1440 N N . PRO A 1 186 ? -87.721 -13.898 52.439 1.00 48.19 186 PRO A N 1
ATOM 1441 C CA . PRO A 1 186 ? -87.479 -12.432 52.489 1.00 48.19 186 PRO A CA 1
ATOM 1442 C C . PRO A 1 186 ? -86.243 -11.907 53.306 1.00 48.19 186 PRO A C 1
ATOM 1444 O O . PRO A 1 186 ? -85.459 -12.675 53.845 1.00 48.19 186 PRO A O 1
ATOM 1447 N N . SER A 1 187 ? -86.183 -10.568 53.467 1.00 28.42 187 SER A N 1
ATOM 1448 C CA . SER A 1 187 ? -85.598 -9.783 54.594 1.00 28.42 187 SER A CA 1
ATOM 1449 C C . SER A 1 187 ? -84.085 -9.457 54.677 1.00 28.42 187 SER A C 1
ATOM 1451 O O . SER A 1 187 ? -83.300 -10.197 55.254 1.00 28.42 187 SER A O 1
ATOM 1453 N N . SER A 1 188 ? -83.729 -8.253 54.189 1.00 33.31 188 SER A N 1
ATOM 1454 C CA . SER A 1 188 ? -83.273 -7.039 54.936 1.00 33.31 188 SER A CA 1
ATOM 1455 C C . SER A 1 188 ? -82.791 -7.163 56.409 1.00 33.31 188 SER A C 1
ATOM 1457 O O . SER A 1 188 ? -83.388 -7.961 57.131 1.00 33.31 188 SER A O 1
ATOM 1459 N N . PRO A 1 189 ? -81.867 -6.292 56.929 1.00 43.34 189 PRO A N 1
ATOM 1460 C CA . PRO A 1 189 ? -81.870 -4.822 56.698 1.00 43.34 189 PRO A CA 1
ATOM 1461 C C . PRO A 1 189 ? -80.522 -4.025 56.668 1.00 43.34 189 PRO A C 1
ATOM 1463 O O . PRO A 1 189 ? -79.467 -4.560 56.966 1.00 43.34 189 PRO A O 1
ATOM 1466 N N . ALA A 1 190 ? -80.651 -2.727 56.312 1.00 28.23 190 ALA A N 1
ATOM 1467 C CA . ALA A 1 190 ? -79.937 -1.471 56.698 1.00 28.23 190 ALA A CA 1
ATOM 1468 C C . ALA A 1 190 ? -78.410 -1.453 57.064 1.00 28.23 190 ALA A C 1
ATOM 1470 O O . ALA A 1 190 ? -77.945 -2.334 57.770 1.00 28.23 190 ALA A O 1
ATOM 1471 N N . VAL A 1 191 ? -77.533 -0.504 56.643 1.00 36.75 191 VAL A N 1
ATOM 1472 C CA . VAL A 1 191 ? -77.587 0.998 56.524 1.00 36.75 191 VAL A CA 1
ATOM 1473 C C . VAL A 1 191 ? -77.641 1.667 57.922 1.00 36.75 191 VAL A C 1
ATOM 1475 O O . VAL A 1 191 ? -78.486 1.217 58.692 1.00 36.75 191 VAL A O 1
ATOM 1478 N N . PRO A 1 192 ? -76.811 2.680 58.323 1.00 45.81 192 PRO A N 1
ATOM 1479 C CA . PRO A 1 192 ? -76.291 3.881 57.600 1.00 45.81 192 PRO A CA 1
ATOM 1480 C C . PRO A 1 192 ? -74.748 3.921 57.364 1.00 45.81 192 PRO A C 1
ATOM 1482 O O . PRO A 1 192 ? -74.068 2.988 57.769 1.00 45.81 192 PRO A O 1
ATOM 1485 N N . GLN A 1 193 ? -74.132 4.808 56.547 1.00 32.62 193 GLN A N 1
ATOM 1486 C CA . GLN A 1 193 ? -73.920 6.294 56.609 1.00 32.62 193 GLN A CA 1
ATOM 1487 C C . GLN A 1 193 ? -73.131 6.767 57.862 1.00 32.62 193 GLN A C 1
ATOM 1489 O O . GLN A 1 193 ? -73.352 6.210 58.929 1.00 32.62 193 GLN A O 1
ATOM 1494 N N . SER A 1 194 ? -72.231 7.773 57.866 1.00 30.00 194 SER A N 1
ATOM 1495 C CA . SER A 1 194 ? -71.650 8.714 56.858 1.00 30.00 194 SER A CA 1
ATOM 1496 C C . SER A 1 194 ? -70.333 9.334 57.438 1.00 30.00 194 SER A C 1
ATOM 1498 O O . SER A 1 194 ? -70.032 9.066 58.595 1.00 30.00 194 SER A O 1
ATOM 1500 N N . HIS A 1 195 ? -69.446 10.080 56.745 1.00 31.06 195 HIS A N 1
ATOM 1501 C CA . HIS A 1 195 ? -69.548 11.516 56.369 1.00 31.06 195 HIS A CA 1
ATOM 1502 C C . HIS A 1 195 ? -68.225 12.072 55.743 1.00 31.06 195 HIS A C 1
ATOM 1504 O O . HIS A 1 195 ? -67.167 11.523 56.010 1.00 31.06 195 HIS A O 1
ATOM 1510 N N . THR A 1 196 ? -68.319 13.189 54.984 1.00 30.77 196 THR A N 1
ATOM 1511 C CA . THR A 1 196 ? -67.353 14.331 54.782 1.00 30.77 196 THR A CA 1
ATOM 1512 C C . THR A 1 196 ? -65.824 14.087 54.661 1.00 30.77 196 THR A C 1
ATOM 1514 O O . THR A 1 196 ? -65.231 13.541 55.578 1.00 30.77 196 THR A O 1
ATOM 1517 N N . LEU A 1 197 ? -65.120 14.476 53.572 1.00 32.97 197 LEU A N 1
ATOM 1518 C CA . LEU A 1 197 ? -64.727 15.850 53.105 1.00 32.97 197 LEU A CA 1
ATOM 1519 C C . LEU A 1 197 ? -63.666 16.567 53.993 1.00 32.97 197 LEU A C 1
ATOM 1521 O O . LEU A 1 197 ? -63.681 16.296 55.190 1.00 32.97 197 LEU A O 1
ATOM 1525 N N . PRO A 1 198 ? -62.846 17.550 53.507 1.00 45.38 198 PRO A N 1
ATOM 1526 C CA . PRO A 1 198 ? -62.656 18.101 52.135 1.00 45.38 198 PRO A CA 1
ATOM 1527 C C . PRO A 1 198 ? -61.170 18.360 51.685 1.00 45.38 198 PRO A C 1
ATOM 1529 O O . PRO A 1 198 ? -60.263 18.250 52.495 1.00 45.38 198 PRO A O 1
ATOM 1532 N N . ALA A 1 199 ? -60.977 18.886 50.451 1.00 29.62 199 ALA A N 1
ATOM 1533 C CA . ALA A 1 199 ? -59.975 19.927 50.056 1.00 29.62 199 ALA A CA 1
ATOM 1534 C C . ALA A 1 199 ? -58.435 19.634 50.143 1.00 29.62 199 ALA A C 1
ATOM 1536 O O . ALA A 1 199 ? -58.006 18.769 50.886 1.00 29.62 199 ALA A O 1
ATOM 1537 N N . GLN A 1 200 ? -57.509 20.316 49.432 1.00 33.03 200 GLN A N 1
ATOM 1538 C CA . GLN A 1 200 ? -57.572 21.252 48.284 1.00 33.03 200 GLN A CA 1
ATOM 1539 C C . GLN A 1 200 ? -56.214 21.341 47.528 1.00 33.03 200 GLN A C 1
ATOM 1541 O O . GLN A 1 200 ? -55.166 21.362 48.154 1.00 33.03 200 GLN A O 1
ATOM 1546 N N . SER A 1 201 ? -56.286 21.511 46.200 1.00 32.22 201 SER A N 1
ATOM 1547 C CA . SER A 1 201 ? -55.595 22.527 45.364 1.00 32.22 201 SER A CA 1
ATOM 1548 C C . SER A 1 201 ? -54.074 22.835 45.445 1.00 32.22 201 SER A C 1
ATOM 1550 O O . SER A 1 201 ? -53.550 23.229 46.478 1.00 32.22 201 SER A O 1
ATOM 1552 N N . ALA A 1 202 ? -53.498 22.965 44.236 1.00 31.14 202 ALA A N 1
ATOM 1553 C CA . ALA A 1 202 ? -52.375 23.828 43.807 1.00 31.14 202 ALA A CA 1
ATOM 1554 C C . ALA A 1 202 ? -50.902 23.356 43.926 1.00 31.14 202 ALA A C 1
ATOM 1556 O O . ALA A 1 202 ? -50.392 22.970 44.971 1.00 31.14 202 ALA A O 1
ATOM 1557 N N . ALA A 1 203 ? -50.207 23.519 42.794 1.00 32.72 203 ALA A N 1
ATOM 1558 C CA . ALA A 1 203 ? -48.752 23.642 42.620 1.00 32.72 203 ALA A CA 1
ATOM 1559 C C . ALA A 1 203 ? -48.423 25.154 42.382 1.00 32.72 203 ALA A C 1
ATOM 1561 O O . ALA A 1 203 ? -49.346 25.960 42.534 1.00 32.72 203 ALA A O 1
ATOM 1562 N N . PRO A 1 204 ? -47.224 25.606 41.931 1.00 55.91 204 PRO A N 1
ATOM 1563 C CA . PRO A 1 204 ? -45.962 24.892 41.680 1.00 55.91 204 PRO A CA 1
ATOM 1564 C C . PRO A 1 204 ? -44.684 25.601 42.203 1.00 55.91 204 PRO A C 1
ATOM 1566 O O . PRO A 1 204 ? -44.686 26.802 42.453 1.00 55.91 204 PRO A O 1
ATOM 1569 N N . SER A 1 205 ? -43.553 24.884 42.217 1.00 32.16 205 SER A N 1
ATOM 1570 C CA . SER A 1 205 ? -42.231 25.339 41.719 1.00 32.16 205 SER A CA 1
ATOM 1571 C C . SER A 1 205 ? -41.143 24.300 42.043 1.00 32.16 205 SER A C 1
ATOM 1573 O O . SER A 1 205 ? -41.198 23.626 43.067 1.00 32.16 205 SER A O 1
ATOM 1575 N N . LYS A 1 206 ? -40.152 24.135 41.155 1.00 36.25 206 LYS A N 1
ATOM 1576 C CA . LYS A 1 206 ? -38.933 23.348 41.414 1.00 36.25 206 LYS A CA 1
ATOM 1577 C C . LYS A 1 206 ? -37.721 24.267 41.312 1.00 36.25 206 LYS A C 1
ATOM 1579 O O . LYS A 1 206 ? -37.159 24.426 40.231 1.00 36.25 206 LYS A O 1
ATOM 1584 N N . GLU A 1 207 ? -37.330 24.860 42.431 1.00 32.50 207 GLU A N 1
ATOM 1585 C CA . GLU A 1 207 ? -36.027 25.511 42.564 1.00 32.50 207 GLU A CA 1
ATOM 1586 C C . GLU A 1 207 ? -34.993 24.484 43.059 1.00 32.50 207 GLU A C 1
ATOM 1588 O O . GLU A 1 207 ? -35.329 23.561 43.804 1.00 32.50 207 GLU A O 1
ATOM 1593 N N . LYS A 1 208 ? -33.747 24.575 42.581 1.00 46.59 208 LYS A N 1
ATOM 1594 C CA . LYS A 1 208 ? -32.692 23.616 42.940 1.00 46.59 208 LYS A CA 1
ATOM 1595 C C . LYS A 1 208 ? -32.119 23.965 44.309 1.00 46.59 208 LYS A C 1
ATOM 1597 O O . LYS A 1 208 ? -31.643 25.081 44.491 1.00 46.59 208 LYS A O 1
ATOM 1602 N N . PHE A 1 209 ? -32.082 22.997 45.220 1.00 31.19 209 PHE A N 1
ATOM 1603 C CA . PHE A 1 209 ? -31.388 23.141 46.497 1.00 31.19 209 PHE A CA 1
ATOM 1604 C C . PHE A 1 209 ? -30.592 21.871 46.814 1.00 31.19 209 PHE A C 1
ATOM 1606 O O . PHE A 1 209 ? -31.167 20.821 47.099 1.00 31.19 209 PHE A O 1
ATOM 1613 N N . ASP A 1 210 ? -29.265 21.963 46.729 1.0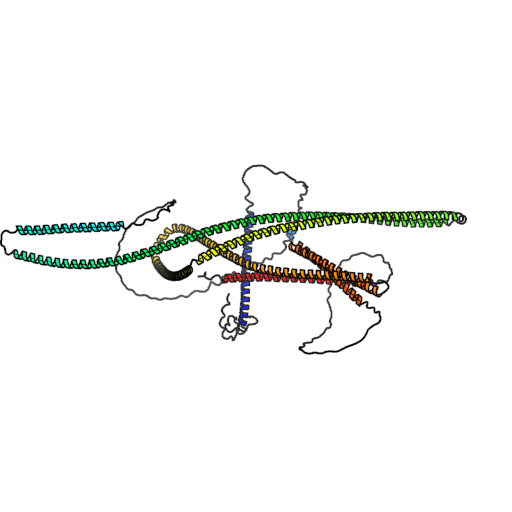0 41.19 210 ASP A N 1
ATOM 1614 C CA . ASP A 1 210 ? -28.351 20.875 47.077 1.00 41.19 210 ASP A CA 1
ATOM 1615 C C . ASP A 1 210 ? -28.224 20.756 48.602 1.00 41.19 210 ASP A C 1
ATOM 1617 O O . ASP A 1 210 ? -27.593 21.588 49.254 1.00 41.19 210 ASP A O 1
ATOM 1621 N N . ILE A 1 211 ? -28.789 19.689 49.175 1.00 39.34 211 ILE A N 1
ATOM 1622 C CA . ILE A 1 211 ? -28.504 19.252 50.549 1.00 39.34 211 ILE A CA 1
ATOM 1623 C C . ILE A 1 211 ? -28.171 17.762 50.506 1.00 39.34 211 ILE A C 1
ATOM 1625 O O . ILE A 1 211 ? -29.045 16.907 50.381 1.00 39.34 211 ILE A O 1
ATOM 1629 N N . SER A 1 212 ? -26.880 17.443 50.583 1.00 42.75 212 SER A N 1
ATOM 1630 C CA . SER A 1 212 ? -26.375 16.069 50.715 1.00 42.75 212 SER A CA 1
ATOM 1631 C C . SER A 1 212 ? -25.028 16.044 51.437 1.00 42.75 212 SER A C 1
ATOM 1633 O O . SER A 1 212 ? -24.001 15.631 50.900 1.00 42.75 212 SER A O 1
ATOM 1635 N N . LYS A 1 213 ? -25.058 16.497 52.692 1.00 43.25 213 LYS A N 1
ATOM 1636 C CA . LYS A 1 213 ? -24.101 16.145 53.745 1.00 43.25 213 LYS A CA 1
ATOM 1637 C C . LYS A 1 213 ? -24.787 16.245 55.112 1.00 43.25 213 LYS A C 1
ATOM 1639 O O . LYS A 1 213 ? -25.875 16.801 55.216 1.00 43.25 213 LYS A O 1
ATOM 1644 N N . ASP A 1 214 ? -24.140 15.669 56.119 1.00 38.41 214 ASP A N 1
ATOM 1645 C CA . ASP A 1 214 ? -24.453 15.816 57.546 1.00 38.41 214 ASP A CA 1
ATOM 1646 C C . ASP A 1 214 ? -25.796 15.234 58.037 1.00 38.41 214 ASP A C 1
ATOM 1648 O O . ASP A 1 214 ? -26.537 15.859 58.789 1.00 38.41 214 ASP A O 1
ATOM 1652 N N . PHE A 1 215 ? -26.040 13.956 57.717 1.00 37.31 215 PHE A N 1
ATOM 1653 C CA . PHE A 1 215 ? -26.863 13.060 58.551 1.00 37.31 215 PHE A CA 1
ATOM 1654 C C . PHE A 1 215 ? -26.132 11.739 58.854 1.00 37.31 215 PHE A C 1
ATOM 1656 O O . PHE A 1 215 ? -26.559 10.644 58.491 1.00 37.31 215 PHE A O 1
ATOM 1663 N N . GLY A 1 216 ? -24.982 11.855 59.525 1.00 38.25 216 GLY A N 1
ATOM 1664 C CA . GLY A 1 216 ? -24.221 10.726 60.064 1.00 38.25 216 GLY A CA 1
ATOM 1665 C C . GLY A 1 216 ? -24.407 10.584 61.578 1.00 38.25 216 GLY A C 1
ATOM 1666 O O . GLY A 1 216 ? -24.160 11.533 62.309 1.00 38.25 216 GLY A O 1
ATOM 1667 N N . ALA A 1 217 ? -24.797 9.386 62.025 1.00 48.75 217 ALA A N 1
ATOM 1668 C CA . ALA A 1 217 ? -24.776 8.903 63.414 1.00 48.75 217 ALA A CA 1
ATOM 1669 C C . ALA A 1 217 ? -25.430 9.784 64.513 1.00 48.75 217 ALA A C 1
ATOM 1671 O O . ALA A 1 217 ? -24.778 10.603 65.156 1.00 48.75 217 ALA A O 1
ATOM 1672 N N . ARG A 1 218 ? -26.683 9.459 64.877 1.00 36.22 218 ARG A N 1
ATOM 1673 C CA . ARG A 1 218 ? -27.235 9.735 66.220 1.00 36.22 218 ARG A CA 1
ATOM 1674 C C . ARG A 1 218 ? -27.660 8.420 66.899 1.00 36.22 218 ARG A C 1
ATOM 1676 O O . ARG A 1 218 ? -28.770 7.955 66.646 1.00 36.22 218 ARG A O 1
ATOM 1683 N N . PRO A 1 219 ? -26.794 7.784 67.709 1.00 50.22 219 PRO A N 1
ATOM 1684 C CA . PRO A 1 219 ? -27.143 6.584 68.465 1.00 50.22 219 PRO A CA 1
ATOM 1685 C C . PRO A 1 219 ? -27.877 6.942 69.768 1.00 50.22 219 PRO A C 1
ATOM 1687 O O . PRO A 1 219 ? -27.506 7.899 70.440 1.00 50.22 219 PRO A O 1
ATOM 1690 N N . GLY A 1 220 ? -28.871 6.133 70.149 1.00 48.72 220 GLY A N 1
ATOM 1691 C CA . GLY A 1 220 ? -29.614 6.282 71.407 1.00 48.72 220 GLY A CA 1
ATOM 1692 C C . GLY A 1 220 ? -30.718 7.348 71.364 1.00 48.72 220 GLY A C 1
ATOM 1693 O O . GLY A 1 220 ? -30.473 8.519 71.086 1.00 48.72 220 GLY A O 1
ATOM 1694 N N . GLY A 1 221 ? -31.956 6.934 71.649 1.00 45.53 221 GLY A N 1
ATOM 1695 C CA . GLY A 1 221 ? -33.120 7.833 71.663 1.00 45.53 221 GLY A CA 1
ATOM 1696 C C . GLY A 1 221 ? -34.436 7.182 72.101 1.00 45.53 221 GLY A C 1
ATOM 1697 O O . GLY A 1 221 ? -35.493 7.618 71.665 1.00 45.53 221 GLY A O 1
ATOM 1698 N N . GLY A 1 222 ? -34.371 6.110 72.901 1.00 50.00 222 GLY A N 1
ATOM 1699 C CA . GLY A 1 222 ? -35.548 5.350 73.352 1.00 50.00 222 GLY A CA 1
ATOM 1700 C C . GLY A 1 222 ? -35.387 4.665 74.714 1.00 50.00 222 GLY A C 1
ATOM 1701 O O . GLY A 1 222 ? -36.160 3.771 75.031 1.00 50.00 222 GLY A O 1
ATOM 1702 N N . GLY A 1 223 ? -34.366 5.042 75.496 1.00 51.12 223 GLY A N 1
ATOM 1703 C CA . GLY A 1 223 ? -34.198 4.569 76.877 1.00 51.12 223 GLY A CA 1
ATOM 1704 C C . GLY A 1 223 ? -34.868 5.495 77.895 1.00 51.12 223 GLY A C 1
ATOM 1705 O O . GLY A 1 223 ? -35.572 5.029 78.783 1.00 51.12 223 GLY A O 1
ATOM 1706 N N . GLU A 1 224 ? -34.706 6.809 77.715 1.00 55.47 224 GLU A N 1
ATOM 1707 C CA . GLU A 1 224 ? -35.138 7.845 78.667 1.00 55.47 224 GLU A CA 1
ATOM 1708 C C . GLU A 1 224 ? -36.643 7.760 78.986 1.00 55.47 224 GLU A C 1
ATOM 1710 O O . GLU A 1 224 ? -37.023 7.764 80.153 1.00 55.47 224 GLU A O 1
ATOM 1715 N N . THR A 1 225 ? -37.492 7.544 77.975 1.00 58.94 225 THR A N 1
ATOM 1716 C CA . THR A 1 225 ? -38.949 7.398 78.148 1.00 58.94 225 THR A CA 1
ATOM 1717 C C . THR A 1 225 ? -39.365 6.138 78.915 1.00 58.94 225 THR A C 1
ATOM 1719 O O . THR A 1 225 ? -40.429 6.119 79.530 1.00 58.94 225 THR A O 1
ATOM 1722 N N . VAL A 1 226 ? -38.552 5.076 78.901 1.00 65.31 226 VAL A N 1
ATOM 1723 C CA . VAL A 1 226 ? -38.845 3.824 79.619 1.00 65.31 226 VAL A CA 1
ATOM 1724 C C . VAL A 1 226 ? -38.552 3.972 81.110 1.00 65.31 226 VAL A C 1
ATOM 1726 O O . VAL A 1 226 ? -39.286 3.428 81.933 1.00 65.31 226 VAL A O 1
ATOM 1729 N N . ASP A 1 227 ? -37.507 4.715 81.472 1.00 70.31 227 ASP A N 1
ATOM 1730 C CA . ASP A 1 227 ? -37.178 4.982 82.874 1.00 70.31 227 ASP A CA 1
ATOM 1731 C C . ASP A 1 227 ? -38.053 6.099 83.473 1.00 70.31 227 ASP A C 1
ATOM 1733 O O . ASP A 1 227 ? -38.431 6.017 84.642 1.00 70.31 227 ASP A O 1
ATOM 1737 N N . GLU A 1 228 ? -38.490 7.068 82.663 1.00 75.12 228 GLU A N 1
ATOM 1738 C CA . GLU A 1 228 ? -39.487 8.078 83.048 1.00 75.12 228 GLU A CA 1
ATOM 1739 C C . GLU A 1 228 ? -40.858 7.437 83.366 1.00 75.12 228 GLU A C 1
ATOM 1741 O O . GLU A 1 228 ? -41.429 7.691 84.429 1.00 75.12 228 GLU A O 1
ATOM 1746 N N . LEU A 1 229 ? -41.327 6.490 82.539 1.00 74.31 229 LEU A N 1
ATOM 1747 C CA . LEU A 1 229 ? -42.549 5.710 82.809 1.00 74.31 229 LEU A CA 1
ATOM 1748 C C . LEU A 1 229 ? -42.446 4.808 84.056 1.00 74.31 229 LEU A C 1
ATOM 1750 O O . LEU A 1 229 ? -43.448 4.587 84.740 1.00 74.31 229 LEU A O 1
ATOM 1754 N N . LYS A 1 230 ? -41.253 4.292 84.394 1.00 76.94 230 LYS A N 1
ATOM 1755 C CA . LYS A 1 230 ? -41.042 3.560 85.661 1.00 76.94 230 LYS A CA 1
ATOM 1756 C C . LYS A 1 230 ? -41.168 4.484 86.872 1.00 76.94 230 LYS A C 1
ATOM 1758 O O . LYS A 1 230 ? -41.754 4.075 87.874 1.00 76.94 230 LYS A O 1
ATOM 1763 N N . ALA A 1 231 ? -40.644 5.707 86.785 1.00 76.06 231 ALA A N 1
ATOM 1764 C CA . ALA A 1 231 ? -40.742 6.691 87.861 1.00 76.06 231 ALA A CA 1
ATOM 1765 C C . ALA A 1 231 ? -42.201 7.116 88.112 1.00 76.06 231 ALA A C 1
ATOM 1767 O O . ALA A 1 231 ? -42.635 7.165 89.264 1.00 76.06 231 ALA A O 1
ATOM 1768 N N . GLU A 1 232 ? -42.987 7.336 87.053 1.00 79.56 232 GLU A N 1
ATOM 1769 C CA . GLU A 1 232 ? -44.422 7.634 87.167 1.00 79.56 232 GLU A CA 1
ATOM 1770 C C . GLU A 1 232 ? -45.201 6.465 87.801 1.00 79.56 232 GLU A C 1
ATOM 1772 O O . GLU A 1 232 ? -45.968 6.666 88.747 1.00 79.56 232 GLU A O 1
ATOM 1777 N N . LEU A 1 233 ? -44.939 5.223 87.369 1.00 82.75 233 LEU A N 1
ATOM 1778 C CA . LEU A 1 233 ? -45.521 4.024 87.986 1.00 82.75 233 LEU A CA 1
ATOM 1779 C C . LEU A 1 233 ? -45.160 3.874 89.470 1.00 82.75 233 LEU A C 1
ATOM 1781 O O . LEU A 1 233 ? -46.007 3.430 90.249 1.00 82.75 233 LEU A O 1
ATOM 1785 N N . GLN A 1 234 ? -43.943 4.244 89.881 1.00 82.19 234 GLN A N 1
ATOM 1786 C CA . GLN A 1 234 ? -43.555 4.219 91.291 1.00 82.19 234 GLN A CA 1
ATOM 1787 C C . GLN A 1 234 ? -44.320 5.276 92.102 1.00 82.19 234 GLN A C 1
ATOM 1789 O O . GLN A 1 234 ? -44.886 4.935 93.141 1.00 82.19 234 GLN A O 1
ATOM 1794 N N . MET A 1 235 ? -44.426 6.521 91.618 1.00 77.94 235 MET A N 1
ATOM 1795 C CA . MET A 1 235 ? -45.196 7.559 92.321 1.00 77.94 235 MET A CA 1
ATOM 1796 C C . MET A 1 235 ? -46.675 7.179 92.480 1.00 77.94 235 MET A C 1
ATOM 1798 O O . MET A 1 235 ? -47.247 7.393 93.547 1.00 77.94 235 MET A O 1
ATOM 1802 N N . LEU A 1 236 ? -47.285 6.539 91.476 1.00 81.31 236 LEU A N 1
ATOM 1803 C CA . LEU A 1 236 ? -48.666 6.045 91.564 1.00 81.31 236 LEU A CA 1
ATOM 1804 C C . LEU A 1 236 ? -48.831 4.885 92.568 1.00 81.31 236 LEU A C 1
ATOM 1806 O O . LEU A 1 236 ? -49.892 4.746 93.182 1.00 81.31 236 LEU A O 1
ATOM 1810 N N . GLN A 1 237 ? -47.800 4.058 92.780 1.00 83.19 237 GLN A N 1
ATOM 1811 C CA . GLN A 1 237 ? -47.801 3.055 93.854 1.00 83.19 237 GLN A CA 1
ATOM 1812 C C . GLN A 1 237 ? -47.674 3.704 95.239 1.00 83.19 237 GLN A C 1
ATOM 1814 O O . GLN A 1 237 ? -48.393 3.314 96.163 1.00 83.19 237 GLN A O 1
ATOM 1819 N N . GLU A 1 238 ? -46.809 4.710 95.378 1.00 81.38 238 GLU A N 1
ATOM 1820 C CA . GLU A 1 238 ? -46.633 5.467 96.620 1.00 81.38 238 GLU A CA 1
ATOM 1821 C C . GLU A 1 238 ? -47.915 6.237 96.986 1.00 81.38 238 GLU A C 1
ATOM 1823 O O . GLU A 1 238 ? -48.410 6.083 98.106 1.00 81.38 238 GLU A O 1
ATOM 1828 N N . GLU A 1 239 ? -48.544 6.945 96.041 1.00 81.25 239 GLU A N 1
ATOM 1829 C CA . GLU A 1 239 ? -49.826 7.630 96.259 1.00 81.25 239 GLU A CA 1
ATOM 1830 C C . GLU A 1 239 ? -50.929 6.648 96.681 1.00 81.25 239 GLU A C 1
ATOM 1832 O O . GLU A 1 239 ? -51.620 6.869 97.679 1.00 81.25 239 GLU A O 1
ATOM 1837 N N . ARG A 1 240 ? -51.054 5.505 95.992 1.00 82.62 240 ARG A N 1
ATOM 1838 C CA . ARG A 1 240 ? -52.023 4.464 96.363 1.00 82.62 240 ARG A CA 1
ATOM 1839 C C . ARG A 1 240 ? -51.772 3.915 97.771 1.00 82.62 240 ARG A C 1
ATOM 1841 O O . ARG A 1 240 ? -52.731 3.604 98.477 1.00 82.62 240 ARG A O 1
ATOM 1848 N N . SER A 1 241 ? -50.514 3.807 98.202 1.00 83.06 241 SER A N 1
ATOM 1849 C CA . SER A 1 241 ? -50.179 3.381 99.567 1.00 83.06 241 SER A CA 1
ATOM 1850 C C . SER A 1 241 ? -50.624 4.405 100.621 1.00 83.06 241 SER A C 1
ATOM 1852 O O . SER A 1 241 ? -51.171 4.020 101.656 1.00 83.06 241 SER A O 1
ATOM 1854 N N . ILE A 1 242 ? -50.499 5.703 100.318 1.00 79.50 242 ILE A N 1
ATOM 1855 C CA . ILE A 1 242 ? -50.953 6.809 101.173 1.00 79.50 242 ILE A CA 1
ATOM 1856 C C . ILE A 1 242 ? -52.486 6.826 101.261 1.00 79.50 242 ILE A C 1
ATOM 1858 O O . ILE A 1 242 ? -53.033 6.924 102.357 1.00 79.50 242 ILE A O 1
ATOM 1862 N N . GLN A 1 243 ? -53.192 6.649 100.139 1.00 77.69 243 GLN A N 1
ATOM 1863 C CA . GLN A 1 243 ? -54.659 6.550 100.125 1.00 77.69 243 GLN A CA 1
ATOM 1864 C C . GLN A 1 243 ? -55.166 5.366 100.975 1.00 77.69 243 GLN A C 1
ATOM 1866 O O . GLN A 1 243 ? -56.140 5.507 101.714 1.00 77.69 243 GLN A O 1
ATOM 1871 N N . ILE A 1 244 ? -54.482 4.214 100.931 1.00 81.75 244 ILE A N 1
ATOM 1872 C CA . ILE A 1 244 ? -54.801 3.046 101.774 1.00 81.75 244 ILE A CA 1
ATOM 1873 C C . ILE A 1 244 ? -54.546 3.337 103.263 1.00 81.75 244 ILE A C 1
ATOM 1875 O O . ILE A 1 244 ? -55.339 2.908 104.102 1.00 81.75 244 ILE A O 1
ATOM 1879 N N . ALA A 1 245 ? -53.483 4.073 103.603 1.00 81.62 245 ALA A N 1
ATOM 1880 C CA . ALA A 1 245 ? -53.209 4.481 104.981 1.00 81.62 245 ALA A CA 1
ATOM 1881 C C . ALA A 1 245 ? -54.299 5.422 105.526 1.00 81.62 245 ALA A C 1
ATOM 1883 O O . ALA A 1 245 ? -54.857 5.146 106.584 1.00 81.62 245 ALA A O 1
ATOM 1884 N N . ILE A 1 246 ? -54.680 6.458 104.767 1.00 79.56 246 ILE A N 1
ATOM 1885 C CA . ILE A 1 246 ? -55.740 7.408 105.152 1.00 79.56 246 ILE A CA 1
ATOM 1886 C C . ILE A 1 246 ? -57.067 6.678 105.404 1.00 79.56 246 ILE A C 1
ATOM 1888 O O . ILE A 1 246 ? -57.676 6.854 106.457 1.00 79.56 246 ILE A O 1
ATOM 1892 N N . LEU A 1 247 ? -57.487 5.799 104.486 1.00 80.38 247 LEU A N 1
ATOM 1893 C CA . LEU A 1 247 ? -58.721 5.019 104.647 1.00 80.38 247 LEU A CA 1
ATOM 1894 C C . LEU A 1 247 ? -58.676 4.080 105.863 1.00 80.38 247 LEU A C 1
ATOM 1896 O O . LEU A 1 247 ? -59.709 3.832 106.484 1.00 80.38 247 LEU A O 1
ATOM 1900 N N . LYS A 1 248 ? -57.498 3.558 106.224 1.00 80.25 248 LYS A N 1
ATOM 1901 C CA . LYS A 1 248 ? -57.320 2.734 107.426 1.00 80.25 248 LYS A CA 1
ATOM 1902 C C . LYS A 1 248 ? -57.436 3.571 108.703 1.00 80.25 248 LYS A C 1
ATOM 1904 O O . LYS A 1 248 ? -58.130 3.147 109.625 1.00 80.25 248 LYS A O 1
ATOM 1909 N N . ASP A 1 249 ? -56.832 4.755 108.735 1.00 79.44 249 ASP A N 1
ATOM 1910 C CA . ASP A 1 249 ? -56.908 5.676 109.873 1.00 79.44 249 ASP A CA 1
ATOM 1911 C C . ASP A 1 249 ? -58.349 6.189 110.088 1.00 79.44 249 ASP A C 1
ATOM 1913 O O . ASP A 1 249 ? -58.829 6.237 111.221 1.00 79.44 249 ASP A O 1
ATOM 1917 N N . GLU A 1 250 ? -59.096 6.476 109.013 1.00 81.06 250 GLU A N 1
ATOM 1918 C CA . GLU A 1 250 ? -60.532 6.800 109.078 1.00 81.06 250 GLU A CA 1
ATOM 1919 C C . GLU A 1 250 ? -61.381 5.628 109.611 1.00 81.06 250 GLU A C 1
ATOM 1921 O O . GLU A 1 250 ? -62.330 5.829 110.384 1.00 81.06 250 GLU A O 1
ATOM 1926 N N . TYR A 1 251 ? -61.038 4.390 109.242 1.00 79.38 251 TYR A N 1
ATOM 1927 C CA . TYR A 1 251 ? -61.730 3.189 109.719 1.00 79.38 251 TYR A CA 1
ATOM 1928 C C . TYR A 1 251 ? -61.440 2.904 111.203 1.00 79.38 251 TYR A C 1
ATOM 1930 O O . TYR A 1 251 ? -62.342 2.561 111.968 1.00 79.38 251 TYR A O 1
ATOM 1938 N N . GLU A 1 252 ? -60.201 3.110 111.654 1.00 79.62 252 GLU A N 1
ATOM 1939 C CA . GLU A 1 252 ? -59.831 2.985 113.069 1.00 79.62 252 GLU A CA 1
ATOM 1940 C C . GLU A 1 252 ? -60.460 4.106 113.916 1.00 79.62 252 GLU A C 1
ATOM 1942 O O . GLU A 1 252 ? -61.056 3.825 114.959 1.00 79.62 252 GLU A O 1
ATOM 1947 N N . ALA A 1 253 ? -60.480 5.349 113.422 1.00 77.38 253 ALA A N 1
ATOM 1948 C CA . ALA A 1 253 ? -61.164 6.467 114.076 1.00 77.38 253 ALA A CA 1
ATOM 1949 C C . ALA A 1 253 ? -62.690 6.262 114.189 1.00 77.38 253 ALA A C 1
ATOM 1951 O O . ALA A 1 253 ? -63.302 6.641 115.195 1.00 77.38 253 ALA A O 1
ATOM 1952 N N . THR A 1 254 ? -63.332 5.635 113.197 1.00 74.44 254 THR A N 1
ATOM 1953 C CA . THR A 1 254 ? -64.765 5.298 113.278 1.00 74.44 254 THR A CA 1
ATOM 1954 C C . THR A 1 254 ? -65.044 4.112 114.206 1.00 74.44 254 THR A C 1
ATOM 1956 O O . THR A 1 254 ? -66.029 4.164 114.949 1.00 74.44 254 THR A O 1
ATOM 1959 N N . ILE A 1 255 ? -64.162 3.106 114.272 1.00 75.12 255 ILE A N 1
ATOM 1960 C CA . ILE A 1 255 ? -64.213 2.039 115.290 1.00 75.12 255 ILE A CA 1
ATOM 1961 C C . ILE A 1 255 ? -64.103 2.623 116.706 1.00 75.12 255 ILE A C 1
ATOM 1963 O O . ILE A 1 255 ? -64.915 2.282 117.572 1.00 75.12 255 ILE A O 1
ATOM 1967 N N . ASP A 1 256 ? -63.164 3.535 116.952 1.00 75.25 256 ASP A N 1
ATOM 1968 C CA . ASP A 1 256 ? -63.005 4.148 118.274 1.00 75.25 256 ASP A CA 1
ATOM 1969 C C . ASP A 1 256 ? -64.139 5.132 118.607 1.00 75.25 256 ASP A C 1
ATOM 1971 O O . ASP A 1 256 ? -64.592 5.168 119.752 1.00 75.25 256 ASP A O 1
ATOM 1975 N N . SER A 1 257 ? -64.732 5.817 117.620 1.00 74.12 257 SER A N 1
ATOM 1976 C CA . SER A 1 257 ? -65.986 6.566 117.818 1.00 74.12 257 SER A CA 1
ATOM 1977 C C . SER A 1 257 ? -67.154 5.656 118.232 1.00 74.12 257 SER A C 1
ATOM 1979 O O . SER A 1 257 ? -67.974 6.038 119.072 1.00 74.12 257 SER A O 1
ATOM 1981 N N . LEU A 1 258 ? -67.248 4.443 117.675 1.00 72.81 258 LEU A N 1
ATOM 1982 C CA . LEU A 1 258 ? -68.262 3.454 118.059 1.00 72.81 258 LEU A CA 1
ATOM 1983 C C . LEU A 1 258 ? -68.002 2.886 119.463 1.00 72.81 258 LEU A C 1
ATOM 1985 O O . LEU A 1 258 ? -68.936 2.798 120.261 1.00 72.81 258 LEU A O 1
ATOM 1989 N N . ARG A 1 259 ? -66.743 2.588 119.811 1.00 73.94 259 ARG A N 1
ATOM 1990 C CA . ARG A 1 259 ? -66.340 2.199 121.176 1.00 73.94 259 ARG A CA 1
ATOM 1991 C C . ARG A 1 259 ? -66.656 3.295 122.194 1.00 73.94 259 ARG A C 1
ATOM 1993 O O . ARG A 1 259 ? -67.237 3.000 123.233 1.00 73.94 259 ARG A O 1
ATOM 2000 N N . GLN A 1 260 ? -66.367 4.557 121.878 1.00 68.06 260 GLN A N 1
ATOM 2001 C CA . GLN A 1 260 ? -66.682 5.701 122.735 1.00 68.06 260 GLN A CA 1
ATOM 2002 C C . GLN A 1 260 ? -68.199 5.851 122.951 1.00 68.06 260 GLN A C 1
ATOM 2004 O O . GLN A 1 260 ? -68.643 6.056 124.079 1.00 68.06 260 GLN A O 1
ATOM 2009 N N . LYS A 1 261 ? -69.015 5.675 121.901 1.00 66.94 261 LYS A N 1
ATOM 2010 C CA . LYS A 1 261 ? -70.488 5.674 122.008 1.00 66.94 261 LYS A CA 1
ATOM 2011 C C . LYS A 1 261 ? -71.010 4.534 122.890 1.00 66.94 261 LYS A C 1
ATOM 2013 O O . LYS A 1 261 ? -71.907 4.768 123.696 1.00 66.94 261 LYS A O 1
ATOM 2018 N N . LEU A 1 262 ? -70.424 3.338 122.797 1.00 63.31 262 LEU A N 1
ATOM 2019 C CA . LEU A 1 262 ? -70.734 2.216 123.694 1.00 63.31 262 LEU A CA 1
ATOM 2020 C C . LEU A 1 262 ? -70.326 2.514 125.148 1.00 63.31 262 LEU A C 1
ATOM 2022 O O . LEU A 1 262 ? -71.080 2.213 126.070 1.00 63.31 262 LEU A O 1
ATOM 2026 N N . GLN A 1 263 ? -69.179 3.163 125.361 1.00 60.97 263 GLN A N 1
ATOM 2027 C CA . GLN A 1 263 ? -68.655 3.486 126.692 1.00 60.97 263 GLN A CA 1
ATOM 2028 C C . GLN A 1 263 ? -69.445 4.599 127.410 1.00 60.97 263 GLN A C 1
ATOM 2030 O O . GLN A 1 263 ? -69.505 4.610 128.637 1.00 60.97 263 GLN A O 1
ATOM 2035 N N . VAL A 1 264 ? -70.093 5.502 126.664 1.00 55.66 264 VAL A N 1
ATOM 2036 C CA . VAL A 1 264 ? -70.969 6.562 127.209 1.00 55.66 264 VAL A CA 1
ATOM 2037 C C . VAL A 1 264 ? -72.417 6.080 127.432 1.00 55.66 264 VAL A C 1
ATOM 2039 O O . VAL A 1 264 ? -73.156 6.689 128.202 1.00 55.66 264 VAL A O 1
ATOM 2042 N N . GLY A 1 265 ? -72.834 4.961 126.828 1.00 51.09 265 GLY A N 1
ATOM 2043 C CA . GLY A 1 265 ? -74.203 4.427 126.933 1.00 51.09 265 GLY A CA 1
ATOM 2044 C C . GLY A 1 265 ? -74.572 3.748 128.264 1.00 51.09 265 GLY A C 1
ATOM 2045 O O . GLY A 1 265 ? -75.710 3.312 128.427 1.00 51.09 265 GLY A O 1
ATOM 2046 N N . GLY A 1 266 ? -73.640 3.629 129.213 1.00 47.84 266 GLY A N 1
ATOM 2047 C CA . GLY A 1 266 ? -73.794 2.841 130.442 1.00 47.84 266 GLY A CA 1
ATOM 2048 C C . GLY A 1 266 ? -74.636 3.485 131.553 1.00 47.84 266 GLY A C 1
ATOM 2049 O O . GLY A 1 266 ? -74.117 3.700 132.646 1.00 47.84 266 GLY A O 1
ATOM 2050 N N . SER A 1 267 ? -75.921 3.788 131.315 1.00 39.28 267 SER A N 1
ATOM 2051 C CA . SER A 1 267 ? -76.825 4.276 132.372 1.00 39.28 267 SER A CA 1
ATOM 2052 C C . SER A 1 267 ? -78.317 3.973 132.135 1.00 39.28 267 SER A C 1
ATOM 2054 O O . SER A 1 267 ? -78.881 4.341 131.108 1.00 39.28 267 SER A O 1
ATOM 2056 N N . MET A 1 268 ? -78.956 3.412 133.173 1.00 38.81 268 MET A N 1
ATOM 2057 C CA . MET A 1 268 ? -80.396 3.122 133.361 1.00 38.81 268 MET A CA 1
ATOM 2058 C C . MET A 1 268 ? -80.995 1.868 132.665 1.00 38.81 268 MET A C 1
ATOM 2060 O O . MET A 1 268 ? -80.484 1.427 131.639 1.00 38.81 268 MET A O 1
ATOM 2064 N N . PRO A 1 269 ? -82.047 1.231 133.247 1.00 43.06 269 PRO A N 1
ATOM 2065 C CA . PRO A 1 269 ? -82.271 -0.209 133.059 1.00 43.06 269 PRO A CA 1
ATOM 2066 C C . PRO A 1 269 ? -83.596 -0.624 132.382 1.00 43.06 269 PRO A C 1
ATOM 2068 O O . PRO A 1 269 ? -84.575 0.120 132.337 1.00 43.06 269 PRO A O 1
ATOM 2071 N N . SER A 1 270 ? -83.656 -1.915 132.031 1.00 41.81 270 SER A N 1
ATOM 2072 C CA . SER A 1 270 ? -84.853 -2.757 131.824 1.00 41.81 270 SER A CA 1
ATOM 2073 C C . SER A 1 270 ? -85.799 -2.444 130.648 1.00 41.81 270 SER A C 1
ATOM 2075 O O . SER A 1 270 ? -86.606 -1.517 130.698 1.00 41.81 270 SER A O 1
ATOM 2077 N N . LYS A 1 271 ? -85.789 -3.333 129.638 1.00 42.91 271 LYS A N 1
ATOM 2078 C CA . LYS A 1 271 ? -86.948 -3.726 128.803 1.00 42.91 271 LYS A CA 1
ATOM 2079 C C . LYS A 1 271 ? -86.578 -4.965 127.953 1.00 42.91 271 LYS A C 1
ATOM 2081 O O . LYS A 1 271 ? -85.890 -4.796 126.948 1.00 42.91 271 LYS A O 1
ATOM 2086 N N . PRO A 1 272 ? -87.056 -6.181 128.291 1.00 46.88 272 PRO A N 1
ATOM 2087 C CA . PRO A 1 272 ? -86.564 -7.452 127.726 1.00 46.88 272 PRO A CA 1
ATOM 2088 C C . PRO A 1 272 ? -87.086 -7.769 126.308 1.00 46.88 272 PRO A C 1
ATOM 2090 O O . PRO A 1 272 ? -87.248 -8.923 125.940 1.00 46.88 272 PRO A O 1
ATOM 2093 N N . SER A 1 273 ? -87.403 -6.740 125.518 1.00 49.22 273 SER A N 1
ATOM 2094 C CA . SER A 1 273 ? -87.865 -6.866 124.126 1.00 49.22 273 SER A CA 1
ATOM 2095 C C . SER A 1 273 ? -86.855 -6.318 123.117 1.00 49.22 273 SER A C 1
ATOM 2097 O O . SER A 1 273 ? -87.062 -6.487 121.926 1.00 49.22 273 SER A O 1
ATOM 2099 N N . ARG A 1 274 ? -85.790 -5.640 123.573 1.00 54.09 274 ARG A N 1
ATOM 2100 C CA . ARG A 1 274 ? -84.752 -5.066 122.698 1.00 54.09 274 ARG A CA 1
ATOM 2101 C C . ARG A 1 274 ? -83.505 -5.948 122.593 1.00 54.09 274 ARG A C 1
ATOM 2103 O O . ARG A 1 274 ? -82.717 -5.776 121.673 1.00 54.09 274 ARG A O 1
ATOM 2110 N N . GLU A 1 275 ? -83.330 -6.880 123.525 1.00 56.06 275 GLU A N 1
ATOM 2111 C CA . GLU A 1 275 ? -82.214 -7.829 123.513 1.00 56.06 275 GLU A CA 1
ATOM 2112 C C . GLU A 1 275 ? -82.380 -8.842 122.371 1.00 56.06 275 GLU A C 1
ATOM 2114 O O . GLU A 1 275 ? -81.440 -9.016 121.610 1.00 56.06 275 GLU A O 1
ATOM 2119 N N . GLN A 1 276 ? -83.589 -9.370 122.133 1.00 57.44 276 GLN A N 1
ATOM 2120 C CA . GLN A 1 276 ? -83.852 -10.262 120.990 1.00 57.44 276 GLN A CA 1
ATOM 2121 C C . GLN A 1 276 ? -83.669 -9.575 119.625 1.00 57.44 276 GLN A C 1
ATOM 2123 O O . GLN A 1 276 ? -83.098 -10.177 118.719 1.00 57.44 276 GLN A O 1
ATOM 2128 N N . ASP A 1 277 ? -84.089 -8.311 119.478 1.00 59.19 277 ASP A N 1
ATOM 2129 C CA . ASP A 1 277 ? -83.839 -7.535 118.252 1.00 59.19 277 ASP A CA 1
ATOM 2130 C C . ASP A 1 277 ? -82.330 -7.326 118.015 1.00 59.19 277 ASP A C 1
ATOM 2132 O O . ASP A 1 277 ? -81.859 -7.416 116.883 1.00 59.19 277 ASP A O 1
ATOM 2136 N N . LEU A 1 278 ? -81.556 -7.077 119.081 1.00 63.09 278 LEU A N 1
ATOM 2137 C CA . LEU A 1 278 ? -80.102 -6.895 119.006 1.00 63.09 278 LEU A CA 1
ATOM 2138 C C . LEU A 1 278 ? -79.347 -8.212 118.786 1.00 63.09 278 LEU A C 1
ATOM 2140 O O . LEU A 1 278 ? -78.348 -8.208 118.072 1.00 63.09 278 LEU A O 1
ATOM 2144 N N . GLU A 1 279 ? -79.806 -9.329 119.351 1.00 67.44 279 GLU A N 1
ATOM 2145 C CA . GLU A 1 279 ? -79.266 -10.664 119.069 1.00 67.44 279 GLU A CA 1
ATOM 2146 C C . GLU A 1 279 ? -79.532 -11.056 117.611 1.00 67.44 279 GLU A C 1
ATOM 2148 O O . GLU A 1 279 ? -78.603 -11.476 116.925 1.00 67.44 279 GLU A O 1
ATOM 2153 N N . ALA A 1 280 ? -80.739 -10.810 117.090 1.00 68.69 280 ALA A N 1
ATOM 2154 C CA . ALA A 1 280 ? -81.055 -11.013 115.677 1.00 68.69 280 ALA A CA 1
ATOM 2155 C C . ALA A 1 280 ? -80.241 -10.085 114.751 1.00 68.69 280 ALA A C 1
ATOM 2157 O O . ALA A 1 280 ? -79.764 -10.523 113.705 1.00 68.69 280 ALA A O 1
ATOM 2158 N N . GLU A 1 281 ? -80.021 -8.819 115.130 1.00 69.56 281 GLU A N 1
ATOM 2159 C CA . GLU A 1 281 ? -79.173 -7.891 114.370 1.00 69.56 281 GLU A CA 1
ATOM 2160 C C . GLU A 1 281 ? -77.685 -8.300 114.413 1.00 69.56 281 GLU A C 1
ATOM 2162 O O . GLU A 1 281 ? -76.969 -8.140 113.422 1.00 69.56 281 GLU A O 1
ATOM 2167 N N . LEU A 1 282 ? -77.206 -8.858 115.530 1.00 69.25 282 LEU A N 1
ATOM 2168 C CA . LEU A 1 282 ? -75.850 -9.400 115.666 1.00 69.25 282 LEU A CA 1
ATOM 2169 C C . LEU A 1 282 ? -75.668 -10.707 114.888 1.00 69.25 282 LEU A C 1
ATOM 2171 O O . LEU A 1 282 ? -74.646 -10.865 114.224 1.00 69.25 282 LEU A O 1
ATOM 2175 N N . GLU A 1 283 ? -76.645 -11.613 114.906 1.00 73.19 283 GLU A N 1
ATOM 2176 C CA . GLU A 1 283 ? -76.605 -12.857 114.135 1.00 73.19 283 GLU A CA 1
ATOM 2177 C C . GLU A 1 283 ? -76.696 -12.572 112.628 1.00 73.19 283 GLU A C 1
ATOM 2179 O O . GLU A 1 283 ? -75.892 -13.097 111.856 1.00 73.19 283 GLU A O 1
ATOM 2184 N N . ALA A 1 284 ? -77.556 -11.641 112.203 1.00 72.62 284 ALA A N 1
ATOM 2185 C CA . ALA A 1 284 ? -77.590 -11.154 110.823 1.00 72.62 284 ALA A CA 1
ATOM 2186 C C . ALA A 1 284 ? -76.258 -10.504 110.399 1.00 72.62 284 ALA A C 1
ATOM 2188 O O . ALA A 1 284 ? -75.799 -10.714 109.275 1.00 72.62 284 ALA A O 1
ATOM 2189 N N . LYS A 1 285 ? -75.585 -9.766 111.296 1.00 75.12 285 LYS A N 1
ATOM 2190 C CA . LYS A 1 285 ? -74.238 -9.221 111.041 1.00 75.12 285 LYS A CA 1
ATOM 2191 C C . LYS A 1 285 ? -73.150 -10.295 111.027 1.00 75.12 285 LYS A C 1
ATOM 2193 O O . LYS A 1 285 ? -72.218 -10.167 110.242 1.00 75.12 285 LYS A O 1
ATOM 2198 N N . ALA A 1 286 ? -73.263 -11.362 111.816 1.00 72.81 286 ALA A N 1
ATOM 2199 C CA . ALA A 1 286 ? -72.350 -12.505 111.767 1.00 72.81 286 ALA A CA 1
ATOM 2200 C C . ALA A 1 286 ? -72.522 -13.316 110.468 1.00 72.81 286 ALA A C 1
ATOM 2202 O O . ALA A 1 286 ? -71.535 -13.733 109.857 1.00 72.81 286 ALA A O 1
ATOM 2203 N N . GLN A 1 287 ? -73.759 -13.473 109.989 1.00 75.12 287 GLN A N 1
ATOM 2204 C CA . GLN A 1 287 ? -74.057 -14.056 108.678 1.00 75.12 287 GLN A CA 1
ATOM 2205 C C . GLN A 1 287 ? -73.541 -13.156 107.541 1.00 75.12 287 GLN A C 1
ATOM 2207 O O . GLN A 1 287 ? -72.845 -13.633 106.649 1.00 75.12 287 GLN A O 1
ATOM 2212 N N . ALA A 1 288 ? -73.754 -11.838 107.609 1.00 74.38 288 ALA A N 1
ATOM 2213 C CA . ALA A 1 288 ? -73.182 -10.895 106.645 1.00 74.38 288 ALA A CA 1
ATOM 2214 C C . ALA A 1 288 ? -71.639 -10.895 106.659 1.00 74.38 288 ALA A C 1
ATOM 2216 O O . ALA A 1 288 ? -71.018 -10.848 105.600 1.00 74.38 288 ALA A O 1
ATOM 2217 N N . ALA A 1 289 ? -71.010 -11.002 107.834 1.00 74.19 289 ALA A N 1
ATOM 2218 C CA . ALA A 1 289 ? -69.557 -11.078 107.974 1.00 74.19 289 ALA A CA 1
ATOM 2219 C C . ALA A 1 289 ? -68.981 -12.390 107.420 1.00 74.19 289 ALA A C 1
ATOM 2221 O O . ALA A 1 289 ? -67.946 -12.361 106.762 1.00 74.19 289 ALA A O 1
ATOM 2222 N N . THR A 1 290 ? -69.651 -13.529 107.617 1.00 77.00 290 THR A N 1
ATOM 2223 C CA . THR A 1 290 ? -69.216 -14.820 107.046 1.00 77.00 290 THR A CA 1
ATOM 2224 C C . THR A 1 290 ? -69.440 -14.900 105.532 1.00 77.00 290 THR A C 1
ATOM 2226 O O . THR A 1 290 ? -68.586 -15.441 104.827 1.00 77.00 290 THR A O 1
ATOM 2229 N N . VAL A 1 291 ? -70.501 -14.279 105.000 1.00 80.44 291 VAL A N 1
ATOM 2230 C CA . VAL A 1 291 ? -70.692 -14.074 103.548 1.00 80.44 291 VAL A CA 1
ATOM 2231 C C . VAL A 1 291 ? -69.620 -13.138 102.970 1.00 80.44 291 VAL A C 1
ATOM 2233 O O . VAL A 1 291 ? -69.033 -13.429 101.931 1.00 80.44 291 VAL A O 1
ATOM 2236 N N . ALA A 1 292 ? -69.284 -12.045 103.661 1.00 76.06 292 ALA A N 1
ATOM 2237 C CA . ALA A 1 292 ? -68.191 -11.166 103.249 1.00 76.06 292 ALA A CA 1
ATOM 2238 C C . ALA A 1 292 ? -66.832 -11.887 103.288 1.00 76.06 292 ALA A C 1
ATOM 2240 O O . ALA A 1 292 ? -66.035 -11.751 102.364 1.00 76.06 292 ALA A O 1
ATOM 2241 N N . GLN A 1 293 ? -66.573 -12.698 104.318 1.00 77.12 293 GLN A N 1
ATOM 2242 C CA . GLN A 1 293 ? -65.323 -13.441 104.470 1.00 77.12 293 GLN A CA 1
ATOM 2243 C C . GLN A 1 293 ? -65.173 -14.551 103.418 1.00 77.12 293 GLN A C 1
ATOM 2245 O O . GLN A 1 293 ? -64.080 -14.719 102.877 1.00 77.12 293 GLN A O 1
ATOM 2250 N N . THR A 1 294 ? -66.259 -15.244 103.058 1.00 80.31 294 THR A N 1
ATOM 2251 C CA . THR A 1 294 ? -66.254 -16.194 101.930 1.00 80.31 294 THR A CA 1
ATOM 2252 C C . THR A 1 294 ? -66.025 -15.479 100.600 1.00 80.31 294 THR A C 1
ATOM 2254 O O . THR A 1 294 ? -65.129 -15.886 99.858 1.00 80.31 294 THR A O 1
ATOM 2257 N N . ARG A 1 295 ? -66.689 -14.341 100.336 1.00 80.69 295 ARG A N 1
ATOM 2258 C CA . ARG A 1 295 ? -66.421 -13.559 99.114 1.00 80.69 295 ARG A CA 1
ATOM 2259 C C . ARG A 1 295 ? -64.998 -12.987 99.071 1.00 80.69 295 ARG A C 1
ATOM 2261 O O . ARG A 1 295 ? -64.416 -12.911 97.994 1.00 80.69 295 ARG A O 1
ATOM 2268 N N . VAL A 1 296 ? -64.392 -12.650 100.213 1.00 80.25 296 VAL A N 1
ATOM 2269 C CA . VAL A 1 296 ? -62.965 -12.283 100.295 1.00 80.25 296 VAL A CA 1
ATOM 2270 C C . VAL A 1 296 ? -62.061 -13.472 99.949 1.00 80.25 296 VAL A C 1
ATOM 2272 O O . VAL A 1 296 ? -61.088 -13.283 99.219 1.00 80.25 296 VAL A O 1
ATOM 2275 N N . THR A 1 297 ? -62.370 -14.696 100.395 1.00 82.19 297 THR A N 1
ATOM 2276 C CA . THR A 1 297 ? -61.595 -15.885 99.986 1.00 82.19 297 THR A CA 1
ATOM 2277 C C . THR A 1 297 ? -61.754 -16.221 98.501 1.00 82.19 297 THR A C 1
ATOM 2279 O O . THR A 1 297 ? -60.752 -16.528 97.859 1.00 82.19 297 THR A O 1
ATOM 2282 N N . GLU A 1 298 ? -62.955 -16.076 97.932 1.00 83.69 298 GLU A N 1
ATOM 2283 C CA . GLU A 1 298 ? -63.195 -16.217 96.487 1.00 83.69 298 GLU A CA 1
ATOM 2284 C C . GLU A 1 298 ? -62.397 -15.180 95.689 1.00 83.69 298 GLU A C 1
ATOM 2286 O O . GLU A 1 298 ? -61.604 -15.551 94.831 1.00 83.69 298 GLU A O 1
ATOM 2291 N N . LEU A 1 299 ? -62.509 -13.890 96.031 1.00 83.00 299 LEU A N 1
ATOM 2292 C CA . LEU A 1 299 ? -61.744 -12.811 95.394 1.00 83.00 299 LEU A CA 1
ATOM 2293 C C . LEU A 1 299 ? -60.225 -13.008 95.534 1.00 83.00 299 LEU A C 1
ATOM 2295 O O . LEU A 1 299 ? -59.471 -12.639 94.638 1.00 83.00 299 LEU A O 1
ATOM 2299 N N . THR A 1 300 ? -59.759 -13.616 96.629 1.00 82.56 300 THR A N 1
ATOM 2300 C CA . THR A 1 300 ? -58.338 -13.955 96.816 1.00 82.56 300 THR A CA 1
ATOM 2301 C C . THR A 1 300 ? -57.899 -15.093 95.888 1.00 82.56 300 THR A C 1
ATOM 2303 O O . THR A 1 300 ? -56.784 -15.050 95.371 1.00 82.56 300 THR A O 1
ATOM 2306 N N . GLN A 1 301 ? -58.762 -16.082 95.622 1.00 83.94 301 GLN A N 1
ATOM 2307 C CA . GLN A 1 301 ? -58.505 -17.127 94.624 1.00 83.94 301 GLN A CA 1
ATOM 2308 C C . GLN A 1 301 ? -58.598 -16.592 93.188 1.00 83.94 301 GLN A C 1
ATOM 2310 O O . GLN A 1 301 ? -57.700 -16.861 92.393 1.00 83.94 301 GLN A O 1
ATOM 2315 N N . GLU A 1 302 ? -59.605 -15.773 92.867 1.00 84.50 302 GLU A N 1
ATOM 2316 C CA . GLU A 1 302 ? -59.720 -15.068 91.582 1.00 84.50 302 GLU A CA 1
ATOM 2317 C C . GLU A 1 302 ? -58.433 -14.259 91.308 1.00 84.50 302 GLU A C 1
ATOM 2319 O O . GLU A 1 302 ? -57.777 -14.468 90.287 1.00 84.50 302 GLU A O 1
ATOM 2324 N N . LEU A 1 303 ? -57.975 -13.442 92.268 1.00 78.38 303 LEU A N 1
ATOM 2325 C CA . LEU A 1 303 ? -56.714 -12.689 92.175 1.00 78.38 303 LEU A CA 1
ATOM 2326 C C . LEU A 1 303 ? -55.460 -13.572 92.068 1.00 78.38 303 LEU A C 1
ATOM 2328 O O . LEU A 1 303 ? -54.495 -13.162 91.423 1.00 78.38 303 LEU A O 1
ATOM 2332 N N . ALA A 1 304 ? -55.438 -14.760 92.678 1.00 80.75 304 ALA A N 1
ATOM 2333 C CA . ALA A 1 304 ? -54.331 -15.702 92.519 1.00 80.75 304 ALA A CA 1
ATOM 2334 C C . ALA A 1 304 ? -54.288 -16.278 91.093 1.00 80.75 304 ALA A C 1
ATOM 2336 O O . ALA A 1 304 ? -53.235 -16.256 90.461 1.00 80.75 304 ALA A O 1
ATOM 2337 N N . THR A 1 305 ? -55.433 -16.706 90.550 1.00 82.81 305 THR A N 1
ATOM 2338 C CA . THR A 1 305 ? -55.511 -17.228 89.172 1.00 82.81 305 THR A CA 1
ATOM 2339 C C . THR A 1 305 ? -55.212 -16.162 88.117 1.00 82.81 305 THR A C 1
ATOM 2341 O O . THR A 1 305 ? -54.521 -16.451 87.144 1.00 82.81 305 THR A O 1
ATOM 2344 N N . LEU A 1 306 ? -55.647 -14.914 88.329 1.00 80.44 306 LEU A N 1
ATOM 2345 C CA . LEU A 1 306 ? -55.321 -13.791 87.445 1.00 80.44 306 LEU A CA 1
ATOM 2346 C C . LEU A 1 306 ? -53.827 -13.443 87.479 1.00 80.44 306 LEU A C 1
ATOM 2348 O O . LEU A 1 306 ? -53.263 -13.125 86.436 1.00 80.44 306 LEU A O 1
ATOM 2352 N N . ARG A 1 307 ? -53.163 -13.555 88.639 1.00 80.81 307 ARG A N 1
ATOM 2353 C CA . ARG A 1 307 ? -51.699 -13.412 88.734 1.00 80.81 307 ARG A CA 1
ATOM 2354 C C . ARG A 1 307 ? -50.966 -14.527 87.998 1.00 80.81 307 ARG A C 1
ATOM 2356 O O . ARG A 1 307 ? -50.061 -14.222 87.237 1.00 80.81 307 ARG A O 1
ATOM 2363 N N . GLU A 1 308 ? -51.384 -15.782 88.154 1.00 81.50 308 GLU A N 1
ATOM 2364 C CA . GLU A 1 308 ? -50.773 -16.913 87.439 1.00 81.50 308 GLU A CA 1
ATOM 2365 C C . GLU A 1 308 ? -50.951 -16.792 85.911 1.00 81.50 308 GLU A C 1
ATOM 2367 O O . GLU A 1 308 ? -50.035 -17.088 85.145 1.00 81.50 308 GLU A O 1
ATOM 2372 N N . GLN A 1 309 ? -52.111 -16.306 85.451 1.00 78.19 309 GLN A N 1
ATOM 2373 C CA . GLN A 1 309 ? -52.349 -15.994 84.037 1.00 78.19 309 GLN A CA 1
ATOM 2374 C C . GLN A 1 309 ? -51.495 -14.815 83.551 1.00 78.19 309 GLN A C 1
ATOM 2376 O O . GLN A 1 309 ? -50.949 -14.878 82.452 1.00 78.19 309 GLN A O 1
ATOM 2381 N N . GLN A 1 310 ? -51.340 -13.765 84.364 1.00 78.31 310 GLN A N 1
ATOM 2382 C CA . GLN A 1 310 ? -50.484 -12.623 84.042 1.00 78.31 310 GLN A CA 1
ATOM 2383 C C . GLN A 1 310 ? -49.005 -13.029 83.957 1.00 78.31 310 GLN A C 1
ATOM 2385 O O . GLN A 1 310 ? -48.338 -12.642 83.007 1.00 78.31 310 GLN A O 1
ATOM 2390 N N . GLU A 1 311 ? -48.514 -13.839 84.897 1.00 77.56 311 GLU A N 1
ATOM 2391 C CA . GLU A 1 311 ? -47.126 -14.321 84.968 1.00 77.56 311 GLU A CA 1
ATOM 2392 C C . GLU A 1 311 ? -46.779 -15.260 83.793 1.00 77.56 311 GLU A C 1
ATOM 2394 O O . GLU A 1 311 ? -45.697 -15.181 83.200 1.00 77.56 311 GLU A O 1
ATOM 2399 N N . LYS A 1 312 ? -47.743 -16.088 83.365 1.00 78.31 312 LYS A N 1
ATOM 2400 C CA . LYS A 1 312 ? -47.655 -16.848 82.108 1.00 78.31 312 LYS A CA 1
ATOM 2401 C C . LYS A 1 312 ? -47.607 -15.920 80.894 1.00 78.31 312 LYS A C 1
ATOM 2403 O O . LYS A 1 312 ? -46.678 -16.022 80.101 1.00 78.31 312 LYS A O 1
ATOM 2408 N N . GLY A 1 313 ? -48.521 -14.954 80.799 1.00 76.62 313 GLY A N 1
ATOM 2409 C CA . GLY A 1 313 ? -48.537 -13.976 79.707 1.00 76.62 313 GLY A CA 1
ATOM 2410 C C . GLY A 1 313 ? -47.255 -13.137 79.606 1.00 76.62 313 GLY A C 1
ATOM 2411 O O . GLY A 1 313 ? -46.781 -12.878 78.501 1.00 76.62 313 GLY A O 1
ATOM 2412 N N . THR A 1 314 ? -46.643 -12.752 80.732 1.00 76.50 314 THR A N 1
ATOM 2413 C CA . THR A 1 314 ? -45.352 -12.046 80.728 1.00 76.50 314 THR A CA 1
ATOM 2414 C C . THR A 1 314 ? -44.199 -12.953 80.313 1.00 76.50 314 THR A C 1
ATOM 2416 O O . THR A 1 314 ? -43.398 -12.529 79.491 1.00 76.50 314 THR A O 1
ATOM 2419 N N . SER A 1 315 ? -44.131 -14.202 80.788 1.00 72.75 315 SER A N 1
ATOM 2420 C CA . SER A 1 315 ? -43.058 -15.129 80.378 1.00 72.75 315 SER A CA 1
ATOM 2421 C C . SER A 1 315 ? -43.143 -15.527 78.897 1.00 72.75 315 SER A C 1
ATOM 2423 O O . SER A 1 315 ? -42.119 -15.591 78.215 1.00 72.75 315 SER A O 1
ATOM 2425 N N . GLU A 1 316 ? -44.352 -15.691 78.351 1.00 80.00 316 GLU A N 1
ATOM 2426 C CA . GLU A 1 316 ? -44.561 -15.841 76.907 1.00 80.00 316 GLU A CA 1
ATOM 2427 C C . GLU A 1 316 ? -44.124 -14.570 76.155 1.00 80.00 316 GLU A C 1
ATOM 2429 O O . GLU A 1 316 ? -43.339 -14.660 75.207 1.00 80.00 316 GLU A O 1
ATOM 2434 N N . SER A 1 317 ? -44.524 -13.379 76.618 1.00 74.94 317 SER A N 1
ATOM 2435 C CA . SER A 1 317 ? -44.109 -12.099 76.024 1.00 74.94 317 SER A CA 1
ATOM 2436 C C . SER A 1 317 ? -42.591 -11.874 76.062 1.00 74.94 317 SER A C 1
ATOM 2438 O O . SER A 1 317 ? -42.038 -11.326 75.110 1.00 74.94 317 SER A O 1
ATOM 2440 N N . GLU A 1 318 ? -41.898 -12.292 77.122 1.00 81.69 318 GLU A N 1
ATOM 2441 C CA . GLU A 1 318 ? -40.436 -12.208 77.242 1.00 81.69 318 GLU A CA 1
ATOM 2442 C C . GLU A 1 318 ? -39.732 -13.197 76.300 1.00 81.69 318 GLU A C 1
ATOM 2444 O O . GLU A 1 318 ? -38.718 -12.852 75.684 1.00 81.69 318 GLU A O 1
ATOM 2449 N N . SER A 1 319 ? -40.295 -14.395 76.099 1.00 78.31 319 SER A N 1
ATOM 2450 C CA . SER A 1 319 ? -39.787 -15.361 75.112 1.00 78.31 319 SER A CA 1
ATOM 2451 C C . SER A 1 319 ? -39.928 -14.854 73.667 1.00 78.31 319 SER A C 1
ATOM 2453 O O . SER A 1 319 ? -39.017 -15.008 72.850 1.00 78.31 319 SER A O 1
ATOM 2455 N N . VAL A 1 320 ? -41.028 -14.156 73.357 1.00 86.31 320 VAL A N 1
ATOM 2456 C CA . VAL A 1 320 ? -41.239 -13.512 72.052 1.00 86.31 320 VAL A CA 1
ATOM 2457 C C . VAL A 1 320 ? -40.318 -12.302 71.890 1.00 86.31 320 VAL A C 1
ATOM 2459 O O . VAL A 1 320 ? -39.678 -12.166 70.850 1.00 86.31 320 VAL A O 1
ATOM 2462 N N . ALA A 1 321 ? -40.180 -11.456 72.915 1.00 81.88 321 ALA A N 1
ATOM 2463 C CA . ALA A 1 321 ? -39.296 -10.291 72.878 1.00 81.88 321 ALA A CA 1
ATOM 2464 C C . ALA A 1 321 ? -37.822 -10.681 72.682 1.00 81.88 321 ALA A C 1
ATOM 2466 O O . ALA A 1 321 ? -37.134 -10.080 71.861 1.00 81.88 321 ALA A O 1
ATOM 2467 N N . THR A 1 322 ? -37.341 -11.719 73.372 1.00 85.69 322 THR A N 1
ATOM 2468 C CA . THR A 1 322 ? -35.973 -12.235 73.184 1.00 85.69 322 THR A CA 1
ATOM 2469 C C . THR A 1 322 ? -35.772 -12.859 71.801 1.00 85.69 322 THR A C 1
ATOM 2471 O O . THR A 1 322 ? -34.753 -12.591 71.167 1.00 85.69 322 THR A O 1
ATOM 2474 N N . THR A 1 323 ? -36.756 -13.598 71.277 1.00 88.44 323 THR A N 1
ATOM 2475 C CA . THR A 1 323 ? -36.713 -14.145 69.906 1.00 88.44 323 THR A CA 1
ATOM 2476 C C . THR A 1 323 ? -36.657 -13.036 68.847 1.00 88.44 323 THR A C 1
ATOM 2478 O O . THR A 1 323 ? -35.819 -13.079 67.946 1.00 88.44 323 THR A O 1
ATOM 2481 N N . LEU A 1 324 ? -37.490 -11.998 68.982 1.00 89.50 324 LEU A N 1
ATOM 2482 C CA . LEU A 1 324 ? -37.474 -10.826 68.099 1.00 89.50 324 LEU A CA 1
ATOM 2483 C C . LEU A 1 324 ? -36.157 -10.046 68.206 1.00 89.50 324 LEU A C 1
ATOM 2485 O O . LEU A 1 324 ? -35.631 -9.596 67.192 1.00 89.50 324 LEU A O 1
ATOM 2489 N N . GLN A 1 325 ? -35.586 -9.919 69.408 1.00 86.94 325 GLN A N 1
ATOM 2490 C CA . GLN A 1 325 ? -34.301 -9.248 69.608 1.00 86.94 325 GLN A CA 1
ATOM 2491 C C . GLN A 1 325 ? -33.159 -9.973 68.874 1.00 86.94 325 GLN A C 1
ATOM 2493 O O . GLN A 1 325 ? -32.319 -9.307 68.268 1.00 86.94 325 GLN A O 1
ATOM 2498 N N . VAL A 1 326 ? -33.156 -11.314 68.870 1.00 90.62 326 VAL A N 1
ATOM 2499 C CA . VAL A 1 326 ? -32.203 -12.122 68.087 1.00 90.62 326 VAL A CA 1
ATOM 2500 C C . VAL A 1 326 ? -32.380 -11.860 66.589 1.00 90.62 326 VAL A C 1
ATOM 2502 O O . VAL A 1 326 ? -31.413 -11.469 65.935 1.00 90.62 326 VAL A O 1
ATOM 2505 N N . GLN A 1 327 ? -33.607 -11.947 66.062 1.00 88.75 327 GLN A N 1
ATOM 2506 C CA . GLN A 1 327 ? -33.885 -11.659 64.645 1.00 88.75 327 GLN A CA 1
ATOM 2507 C C . GLN A 1 327 ? -33.466 -10.237 64.234 1.00 88.75 327 GLN A C 1
ATOM 2509 O O . GLN A 1 327 ? -32.899 -10.042 63.163 1.00 88.75 327 GLN A O 1
ATOM 2514 N N . ILE A 1 328 ? -33.674 -9.235 65.096 1.00 87.38 328 ILE A N 1
ATOM 2515 C CA . ILE A 1 328 ? -33.237 -7.850 64.851 1.00 87.38 328 ILE A CA 1
ATOM 2516 C C . ILE A 1 328 ? -31.706 -7.749 64.775 1.00 87.38 328 ILE A C 1
ATOM 2518 O O . ILE A 1 328 ? -31.190 -6.994 63.944 1.00 87.38 328 ILE A O 1
ATOM 2522 N N . THR A 1 329 ? -30.962 -8.495 65.601 1.00 88.81 329 THR A N 1
ATOM 2523 C CA . THR A 1 329 ? -29.491 -8.535 65.505 1.00 88.81 329 THR A CA 1
ATOM 2524 C C . THR A 1 329 ? -28.997 -9.273 64.260 1.00 88.81 329 THR A C 1
ATOM 2526 O O . THR A 1 329 ? -28.048 -8.812 63.629 1.00 88.81 329 THR A O 1
ATOM 2529 N N . GLU A 1 330 ? -29.671 -10.351 63.863 1.00 88.94 330 GLU A N 1
ATOM 2530 C CA . GLU A 1 330 ? -29.329 -11.180 62.702 1.00 88.94 330 GLU A CA 1
ATOM 2531 C C . GLU A 1 330 ? -29.550 -10.408 61.386 1.00 88.94 330 GLU A C 1
ATOM 2533 O O . GLU A 1 330 ? -28.599 -10.176 60.637 1.00 88.94 330 GLU A O 1
ATOM 2538 N N . LEU A 1 331 ? -30.745 -9.832 61.196 1.00 90.25 331 LEU A N 1
ATOM 2539 C CA . LEU A 1 331 ? -31.082 -8.947 60.069 1.00 90.25 331 LEU A CA 1
ATOM 2540 C C . LEU A 1 331 ? -30.213 -7.674 60.019 1.00 90.25 331 LEU A C 1
ATOM 2542 O O . LEU A 1 331 ? -29.962 -7.121 58.946 1.00 90.25 331 LEU A O 1
ATOM 2546 N N . SER A 1 332 ? -29.735 -7.182 61.169 1.00 88.44 332 SER A N 1
ATOM 2547 C CA . SER A 1 332 ? -28.777 -6.066 61.200 1.00 88.44 332 SER A CA 1
ATOM 2548 C C . SER A 1 332 ? -27.398 -6.479 60.681 1.00 88.44 332 SER A C 1
ATOM 2550 O O . SER A 1 332 ? -26.761 -5.687 59.985 1.00 88.44 332 SER A O 1
ATOM 2552 N N . GLY A 1 333 ? -26.962 -7.709 60.977 1.00 88.88 333 GLY A N 1
ATOM 2553 C CA . GLY A 1 333 ? -25.743 -8.303 60.429 1.00 88.88 333 GLY A CA 1
ATOM 2554 C C . GLY A 1 333 ? -25.825 -8.489 58.915 1.00 88.88 333 GLY A C 1
ATOM 2555 O O . GLY A 1 333 ? -24.937 -8.026 58.201 1.00 88.88 333 GLY A O 1
ATOM 2556 N N . GLU A 1 334 ? -26.921 -9.066 58.413 1.00 90.31 334 GLU A N 1
ATOM 2557 C CA . GLU A 1 334 ? -27.175 -9.211 56.969 1.00 90.31 334 GLU A CA 1
ATOM 2558 C C . GLU A 1 334 ? -27.157 -7.860 56.242 1.00 90.31 334 GLU A C 1
ATOM 2560 O O . GLU A 1 334 ? -26.461 -7.694 55.241 1.00 90.31 334 GLU A O 1
ATOM 2565 N N . ARG A 1 335 ? -27.863 -6.853 56.776 1.00 87.56 335 ARG A N 1
ATOM 2566 C CA . ARG A 1 335 ? -27.891 -5.490 56.219 1.00 87.56 335 ARG A CA 1
ATOM 2567 C C . ARG A 1 335 ? -26.493 -4.882 56.100 1.00 87.56 335 ARG A C 1
ATOM 2569 O O . ARG A 1 335 ? -26.202 -4.206 55.113 1.00 87.56 335 ARG A O 1
ATOM 2576 N N . ASP A 1 336 ? -25.646 -5.059 57.110 1.00 88.81 336 ASP A N 1
ATOM 2577 C CA . ASP A 1 336 ? -24.317 -4.447 57.121 1.00 88.81 336 ASP A CA 1
ATOM 2578 C C . ASP A 1 336 ? -23.289 -5.258 56.306 1.00 88.81 336 ASP A C 1
ATOM 2580 O O . ASP A 1 336 ? -22.395 -4.659 55.705 1.00 88.81 336 ASP A O 1
ATOM 2584 N N . ALA A 1 337 ? -23.486 -6.573 56.146 1.00 88.69 337 ALA A N 1
ATOM 2585 C CA . ALA A 1 337 ? -22.777 -7.387 55.155 1.00 88.69 337 ALA A CA 1
ATOM 2586 C C . ALA A 1 337 ? -23.134 -6.975 53.712 1.00 88.69 337 ALA A C 1
ATOM 2588 O O . ALA A 1 337 ? -22.238 -6.691 52.916 1.00 88.69 337 ALA A O 1
ATOM 2589 N N . LEU A 1 338 ? -24.428 -6.828 53.398 1.00 88.88 338 LEU A N 1
ATOM 2590 C CA . LEU A 1 338 ? -24.903 -6.334 52.098 1.00 88.88 338 LEU A CA 1
ATOM 2591 C C . LEU A 1 338 ? -24.366 -4.929 51.789 1.00 88.88 338 LEU A C 1
ATOM 2593 O O . LEU A 1 338 ? -23.983 -4.645 50.656 1.00 88.88 338 LEU A O 1
ATOM 2597 N N . ARG A 1 339 ? -24.264 -4.046 52.792 1.00 90.00 339 ARG A N 1
ATOM 2598 C CA . ARG A 1 339 ? -23.612 -2.734 52.629 1.00 90.00 339 ARG A CA 1
ATOM 2599 C C . ARG A 1 339 ? -22.142 -2.867 52.240 1.00 90.00 339 ARG A C 1
ATOM 2601 O O . ARG A 1 339 ? -21.723 -2.204 51.291 1.00 90.00 339 ARG A O 1
ATOM 2608 N N . ALA A 1 340 ? -21.380 -3.722 52.922 1.00 88.31 340 ALA A N 1
ATOM 2609 C CA . ALA A 1 340 ? -19.977 -3.969 52.589 1.00 88.31 340 ALA A CA 1
ATOM 2610 C C . ALA A 1 340 ? -19.813 -4.519 51.158 1.00 88.31 340 ALA A C 1
ATOM 2612 O O . ALA A 1 340 ? -18.926 -4.075 50.430 1.00 88.31 340 ALA A O 1
ATOM 2613 N N . GLU A 1 341 ? -20.706 -5.411 50.719 1.00 90.31 341 GLU A N 1
ATOM 2614 C CA . GLU A 1 341 ? -20.728 -5.912 49.341 1.00 90.31 341 GLU A CA 1
ATOM 2615 C C . GLU A 1 341 ? -21.074 -4.814 48.322 1.00 90.31 341 GLU A C 1
ATOM 2617 O O . GLU A 1 341 ? -20.375 -4.671 47.318 1.00 90.31 341 GLU A O 1
ATOM 2622 N N . THR A 1 342 ? -22.079 -3.969 48.589 1.00 88.88 342 THR A N 1
ATOM 2623 C CA . THR A 1 342 ? -22.407 -2.851 47.683 1.00 88.88 342 THR A CA 1
ATOM 2624 C C . THR A 1 342 ? -21.276 -1.832 47.557 1.00 88.88 342 THR A C 1
ATOM 2626 O O . THR A 1 342 ? -21.063 -1.311 46.463 1.00 88.88 342 THR A O 1
ATOM 2629 N N . GLU A 1 343 ? -20.510 -1.570 48.621 1.00 90.81 343 GLU A N 1
ATOM 2630 C CA . GLU A 1 343 ? -19.360 -0.662 48.551 1.00 90.81 343 GLU A CA 1
ATOM 2631 C C . GLU A 1 343 ? -18.155 -1.319 47.851 1.00 90.81 343 GLU A C 1
ATOM 2633 O O . GLU A 1 343 ? -17.466 -0.658 47.071 1.00 90.81 343 GLU A O 1
ATOM 2638 N N . LYS A 1 344 ? -17.956 -2.639 48.007 1.00 92.62 344 LYS A N 1
ATOM 2639 C CA . LYS A 1 344 ? -16.996 -3.410 47.194 1.00 92.62 344 LYS A CA 1
ATOM 2640 C C . LYS A 1 344 ? -17.331 -3.290 45.704 1.00 92.62 344 LYS A C 1
ATOM 2642 O O . LYS A 1 344 ? -16.499 -2.803 44.940 1.00 92.62 344 LYS A O 1
ATOM 2647 N N . LEU A 1 345 ? -18.561 -3.617 45.306 1.00 89.06 345 LEU A N 1
ATOM 2648 C CA . LEU A 1 345 ? -19.031 -3.484 43.920 1.00 89.06 345 LEU A CA 1
ATOM 2649 C C . LEU A 1 345 ? -18.928 -2.037 43.404 1.00 89.06 345 LEU A C 1
ATOM 2651 O O . LEU A 1 345 ? -18.579 -1.816 42.245 1.00 89.06 345 LEU A O 1
ATOM 2655 N N . ARG A 1 346 ? -19.164 -1.034 44.262 1.00 91.94 346 ARG A N 1
ATOM 2656 C CA . ARG A 1 346 ? -18.975 0.388 43.930 1.00 91.94 346 ARG A CA 1
ATOM 2657 C C . ARG A 1 346 ? -17.513 0.721 43.625 1.00 91.94 346 ARG A C 1
ATOM 2659 O O . ARG A 1 346 ? -17.246 1.418 42.647 1.00 91.94 346 ARG A O 1
ATOM 2666 N N . SER A 1 347 ? -16.575 0.232 44.435 1.00 87.12 347 SER A N 1
ATOM 2667 C CA . SER A 1 347 ? -15.138 0.437 44.215 1.00 87.12 347 SER A CA 1
ATOM 2668 C C . SER A 1 347 ? -14.621 -0.279 42.961 1.00 87.12 347 SER A C 1
ATOM 2670 O O . SER A 1 347 ? -13.860 0.311 42.196 1.00 87.12 347 SER A O 1
ATOM 2672 N N . GLU A 1 348 ? -15.110 -1.490 42.681 1.00 89.12 348 GLU A N 1
ATOM 2673 C CA . GLU A 1 348 ? -14.818 -2.230 41.447 1.00 89.12 348 GLU A CA 1
ATOM 2674 C C . GLU A 1 348 ? -15.362 -1.500 40.210 1.00 89.12 348 GLU A C 1
ATOM 2676 O O . GLU A 1 348 ? -14.644 -1.333 39.222 1.00 89.12 348 GLU A O 1
ATOM 2681 N N . ALA A 1 349 ? -16.589 -0.972 40.280 1.00 85.50 349 ALA A N 1
ATOM 2682 C CA . ALA A 1 349 ? -17.178 -0.170 39.209 1.00 85.50 349 ALA A CA 1
ATOM 2683 C C . ALA A 1 349 ? -16.416 1.147 38.959 1.00 85.50 349 ALA A C 1
ATOM 2685 O O . ALA A 1 349 ? -16.280 1.568 37.810 1.00 85.50 349 ALA A O 1
ATOM 2686 N N . LEU A 1 350 ? -15.883 1.786 40.008 1.00 90.62 350 LEU A N 1
ATOM 2687 C CA . LEU A 1 350 ? -15.028 2.972 39.877 1.00 90.62 350 LEU A CA 1
ATOM 2688 C C . LEU A 1 350 ? -13.669 2.634 39.246 1.00 90.62 350 LEU A C 1
ATOM 2690 O O . LEU A 1 350 ? -13.234 3.346 38.343 1.00 90.62 350 LEU A O 1
ATOM 2694 N N . ALA A 1 351 ? -13.033 1.529 39.644 1.00 86.56 351 ALA A N 1
ATOM 2695 C CA . ALA A 1 351 ? -11.785 1.068 39.033 1.00 86.56 351 ALA A CA 1
ATOM 2696 C C . ALA A 1 351 ? -11.971 0.726 37.540 1.00 86.56 351 ALA A C 1
ATOM 2698 O O . ALA A 1 351 ? -11.175 1.146 36.697 1.00 86.56 351 ALA A O 1
ATOM 2699 N N . ALA A 1 352 ? -13.069 0.046 37.193 1.00 84.38 352 ALA A N 1
ATOM 2700 C CA . ALA A 1 352 ? -13.443 -0.223 35.806 1.00 84.38 352 ALA A CA 1
ATOM 2701 C C . ALA A 1 352 ? -13.721 1.069 35.010 1.00 84.38 352 ALA A C 1
ATOM 2703 O O . ALA A 1 352 ? -13.369 1.157 33.833 1.00 84.38 352 ALA A O 1
ATOM 2704 N N . ALA A 1 353 ? -14.309 2.091 35.643 1.00 85.38 353 ALA A N 1
ATOM 2705 C CA . ALA A 1 353 ? -14.553 3.387 35.015 1.00 85.38 353 ALA A CA 1
ATOM 2706 C C . ALA A 1 353 ? -13.259 4.174 34.733 1.00 85.38 353 ALA A C 1
ATOM 2708 O O . ALA A 1 353 ? -13.170 4.802 33.679 1.00 85.38 353 ALA A O 1
ATOM 2709 N N . GLU A 1 354 ? -12.248 4.125 35.610 1.00 87.56 354 GLU A N 1
ATOM 2710 C CA . GLU A 1 354 ? -10.927 4.713 35.322 1.00 87.56 354 GLU A CA 1
ATOM 2711 C C . GLU A 1 354 ? -10.210 3.959 34.191 1.00 87.56 354 GLU A C 1
ATOM 2713 O O . GLU A 1 354 ? -9.785 4.587 33.221 1.00 87.56 354 GLU A O 1
ATOM 2718 N N . GLY A 1 355 ? -10.179 2.620 34.223 1.00 84.00 355 GLY A N 1
ATOM 2719 C CA . GLY A 1 355 ? -9.607 1.818 33.130 1.00 84.00 355 GLY A CA 1
ATOM 2720 C C . GLY A 1 355 ? -10.285 2.081 31.775 1.00 84.00 355 GLY A C 1
ATOM 2721 O O . GLY A 1 355 ? -9.625 2.167 30.739 1.00 84.00 355 GLY A O 1
ATOM 2722 N N . ALA A 1 356 ? -11.602 2.316 31.773 1.00 82.69 356 ALA A N 1
ATOM 2723 C CA . ALA A 1 356 ? -12.345 2.713 30.578 1.00 82.69 356 ALA A CA 1
ATOM 2724 C C . ALA A 1 356 ? -12.022 4.140 30.085 1.00 82.69 356 ALA A C 1
ATOM 2726 O O . ALA A 1 356 ? -12.164 4.408 28.890 1.00 82.69 356 ALA A O 1
ATOM 2727 N N . LYS A 1 357 ? -11.575 5.065 30.951 1.00 87.38 357 LYS A N 1
ATOM 2728 C CA . LYS A 1 357 ? -11.038 6.370 30.515 1.00 87.38 357 LYS A CA 1
ATOM 2729 C C . LYS A 1 357 ? -9.654 6.215 29.897 1.00 87.38 357 LYS A C 1
ATOM 2731 O O . LYS A 1 357 ? -9.399 6.813 28.856 1.00 87.38 357 LYS A O 1
ATOM 2736 N N . GLU A 1 358 ? -8.784 5.410 30.499 1.00 86.38 358 GLU A N 1
ATOM 2737 C CA . GLU A 1 358 ? -7.422 5.190 30.003 1.00 86.38 358 GLU A CA 1
ATOM 2738 C C . GLU A 1 358 ? -7.432 4.493 28.631 1.00 86.38 358 GLU A C 1
ATOM 2740 O O . GLU A 1 358 ? -6.763 4.944 27.700 1.00 86.38 358 GLU A O 1
ATOM 2745 N N . ALA A 1 359 ? -8.312 3.504 28.437 1.00 80.94 359 ALA A N 1
ATOM 2746 C CA . ALA A 1 359 ? -8.572 2.894 27.130 1.00 80.94 359 ALA A CA 1
ATOM 2747 C C . ALA A 1 359 ? -9.135 3.886 26.085 1.00 80.94 359 ALA A C 1
ATOM 2749 O O . ALA A 1 359 ? -8.843 3.780 24.891 1.00 80.94 359 ALA A O 1
ATOM 2750 N N . ARG A 1 360 ? -9.927 4.884 26.506 1.00 87.38 360 ARG A N 1
ATOM 2751 C CA . ARG A 1 360 ? -10.397 5.972 25.623 1.00 87.38 360 ARG A CA 1
ATOM 2752 C C . ARG A 1 360 ? -9.288 6.970 25.281 1.00 87.38 360 ARG A C 1
ATOM 2754 O O . ARG A 1 360 ? -9.261 7.485 24.168 1.00 87.38 360 ARG A O 1
ATOM 2761 N N . ALA A 1 361 ? -8.357 7.221 26.198 1.00 86.31 361 ALA A N 1
ATOM 2762 C CA . ALA A 1 361 ? -7.198 8.069 25.941 1.00 86.31 361 ALA A CA 1
ATOM 2763 C C . ALA A 1 361 ? -6.216 7.408 24.956 1.00 86.31 361 ALA A C 1
ATOM 2765 O O . ALA A 1 361 ? -5.744 8.066 24.029 1.00 86.31 361 ALA A O 1
ATOM 2766 N N . SER A 1 362 ? -5.953 6.103 25.098 1.00 84.06 362 SER A N 1
ATOM 2767 C CA . SER A 1 362 ? -5.071 5.370 24.180 1.00 84.06 362 SER A CA 1
ATOM 2768 C C . SER A 1 362 ? -5.674 5.208 22.780 1.00 84.06 362 SER A C 1
ATOM 2770 O O . SER A 1 362 ? -4.965 5.412 21.795 1.00 84.06 362 SER A O 1
ATOM 2772 N N . THR A 1 363 ? -6.981 4.942 22.665 1.00 82.06 363 THR A N 1
ATOM 2773 C CA . THR A 1 363 ? -7.675 4.933 21.361 1.00 82.06 363 THR A CA 1
ATOM 2774 C C . THR A 1 363 ? -7.707 6.315 20.709 1.00 82.06 363 THR A C 1
ATOM 2776 O O . THR A 1 363 ? -7.363 6.422 19.537 1.00 82.06 363 THR A O 1
ATOM 2779 N N . SER A 1 364 ? -7.999 7.385 21.458 1.00 88.81 364 SER A N 1
ATOM 2780 C CA . SER A 1 364 ? -7.960 8.758 20.926 1.00 88.81 364 SER A CA 1
ATOM 2781 C C . SER A 1 364 ? -6.563 9.167 20.436 1.00 88.81 364 SER A C 1
ATOM 2783 O O . SER A 1 364 ? -6.447 9.844 19.413 1.00 88.81 364 SER A O 1
ATOM 2785 N N . LYS A 1 365 ? -5.492 8.709 21.104 1.00 90.00 365 LYS A N 1
ATOM 2786 C CA . LYS A 1 365 ? -4.124 8.887 20.600 1.00 90.00 365 LYS A CA 1
ATOM 2787 C C . LYS A 1 365 ? -3.903 8.118 19.291 1.00 90.00 365 LYS A C 1
ATOM 2789 O O . LYS A 1 365 ? -3.439 8.709 18.323 1.00 90.00 365 LYS A O 1
ATOM 2794 N N . ALA A 1 366 ? -4.284 6.841 19.232 1.00 84.75 366 ALA A N 1
ATOM 2795 C CA . ALA A 1 366 ? -4.139 6.033 18.020 1.00 84.75 366 ALA A CA 1
ATOM 2796 C C . ALA A 1 366 ? -4.924 6.609 16.821 1.00 84.75 366 ALA A C 1
ATOM 2798 O O . ALA A 1 366 ? -4.450 6.549 15.689 1.00 84.75 366 ALA A O 1
ATOM 2799 N N . GLU A 1 367 ? -6.090 7.220 17.051 1.00 89.69 367 GLU A N 1
ATOM 2800 C CA . GLU A 1 367 ? -6.839 7.949 16.018 1.00 89.69 367 GLU A CA 1
ATOM 2801 C C . GLU A 1 367 ? -6.081 9.186 15.505 1.00 89.69 367 GLU A C 1
ATOM 2803 O O . GLU A 1 367 ? -6.067 9.433 14.297 1.00 89.69 367 GLU A O 1
ATOM 2808 N N . ALA A 1 368 ? -5.412 9.935 16.389 1.00 89.25 368 ALA A N 1
ATOM 2809 C CA . ALA A 1 368 ? -4.564 11.064 16.006 1.00 89.25 368 ALA A CA 1
ATOM 2810 C C . ALA A 1 368 ? -3.325 10.612 15.210 1.00 89.25 368 ALA A C 1
ATOM 2812 O O . ALA A 1 368 ? -3.031 11.190 14.162 1.00 89.25 368 ALA A O 1
ATOM 2813 N N . ASP A 1 369 ? -2.658 9.538 15.643 1.00 90.69 369 ASP A N 1
ATOM 2814 C CA . ASP A 1 369 ? -1.501 8.954 14.954 1.00 90.69 369 ASP A CA 1
ATOM 2815 C C . ASP A 1 369 ? -1.900 8.440 13.545 1.00 90.69 369 ASP A C 1
ATOM 2817 O O . ASP A 1 369 ? -1.222 8.706 12.550 1.00 90.69 369 ASP A O 1
ATOM 2821 N N . VAL A 1 370 ? -3.074 7.802 13.407 1.00 89.75 370 VAL A N 1
ATOM 2822 C CA . VAL A 1 370 ? -3.645 7.387 12.107 1.00 89.75 370 VAL A CA 1
ATOM 2823 C C . VAL A 1 370 ? -4.017 8.581 11.218 1.00 89.75 370 VAL A C 1
ATOM 2825 O O . VAL A 1 370 ? -3.921 8.484 9.990 1.00 89.75 370 VAL A O 1
ATOM 2828 N N . LEU A 1 371 ? -4.439 9.713 11.788 1.00 91.12 371 LEU A N 1
ATOM 2829 C CA . LEU A 1 371 ? -4.677 10.940 11.024 1.00 91.12 371 LEU A CA 1
ATOM 2830 C C . LEU A 1 371 ? -3.366 11.566 10.529 1.00 91.12 371 LEU A C 1
ATOM 2832 O O . LEU A 1 371 ? -3.320 11.964 9.364 1.00 91.12 371 LEU A O 1
ATOM 2836 N N . ALA A 1 372 ? -2.310 11.578 11.351 1.00 92.31 372 ALA A N 1
ATOM 2837 C CA . ALA A 1 372 ? -0.981 12.068 10.978 1.00 92.31 372 ALA A CA 1
ATOM 2838 C C . ALA A 1 372 ? -0.386 11.268 9.803 1.00 92.31 372 ALA A C 1
ATOM 2840 O O . ALA A 1 372 ? -0.087 11.848 8.754 1.00 92.31 372 ALA A O 1
ATOM 2841 N N . LEU A 1 373 ? -0.369 9.933 9.907 1.00 92.00 373 LEU A N 1
ATOM 2842 C CA . LEU A 1 373 ? 0.064 9.030 8.829 1.00 92.00 373 LEU A CA 1
ATOM 2843 C C . LEU A 1 373 ? -0.768 9.211 7.542 1.00 92.00 373 LEU A C 1
ATOM 2845 O O . LEU A 1 373 ? -0.253 9.111 6.429 1.00 92.00 373 LEU A O 1
ATOM 2849 N N . ARG A 1 374 ? -2.065 9.538 7.660 1.00 91.06 374 ARG A N 1
ATOM 2850 C CA . ARG A 1 374 ? -2.941 9.859 6.514 1.00 91.06 374 ARG A CA 1
ATOM 2851 C C . ARG A 1 374 ? -2.693 11.237 5.893 1.00 91.06 374 ARG A C 1
ATOM 2853 O O . ARG A 1 374 ? -3.188 11.468 4.785 1.00 91.06 374 ARG A O 1
ATOM 2860 N N . SER A 1 375 ? -2.014 12.162 6.569 1.00 90.88 375 SER A N 1
ATOM 2861 C CA . SER A 1 375 ? -1.482 13.392 5.957 1.00 90.88 375 SER A CA 1
ATOM 2862 C C . SER A 1 375 ? -0.148 13.128 5.264 1.00 90.88 375 SER A C 1
ATOM 2864 O O . SER A 1 375 ? -0.009 13.482 4.098 1.00 90.88 375 SER A O 1
ATOM 2866 N N . GLU A 1 376 ? 0.780 12.427 5.916 1.00 93.00 376 GLU A N 1
ATOM 2867 C CA . GLU A 1 376 ? 2.090 12.088 5.340 1.00 93.00 376 GLU A CA 1
ATOM 2868 C C . GLU A 1 376 ? 1.952 11.261 4.055 1.00 93.00 376 GLU A C 1
ATOM 2870 O O . GLU A 1 376 ? 2.572 11.579 3.044 1.00 93.00 376 GLU A O 1
ATOM 2875 N N . LEU A 1 377 ? 1.052 10.270 4.036 1.00 90.00 377 LEU A N 1
ATOM 2876 C CA . LEU A 1 377 ? 0.761 9.475 2.839 1.00 90.00 377 LEU A CA 1
ATOM 2877 C C . LEU A 1 377 ? 0.154 10.312 1.694 1.00 90.00 377 LEU A C 1
ATOM 2879 O O . LEU A 1 377 ? 0.340 9.979 0.523 1.00 90.00 377 LEU A O 1
ATOM 2883 N N . ARG A 1 378 ? -0.556 11.408 2.003 1.00 91.56 378 ARG A N 1
ATOM 2884 C CA . ARG A 1 378 ? -1.030 12.367 0.989 1.00 91.56 378 ARG A CA 1
ATOM 2885 C C . ARG A 1 378 ? 0.118 13.214 0.453 1.00 91.56 378 ARG A C 1
ATOM 2887 O O . ARG A 1 378 ? 0.242 13.328 -0.759 1.00 91.56 378 ARG A O 1
ATOM 2894 N N . GLU A 1 379 ? 0.982 13.733 1.321 1.00 93.75 379 GLU A N 1
ATOM 2895 C CA . GLU A 1 379 ? 2.141 14.536 0.916 1.00 93.75 379 GLU A CA 1
ATOM 2896 C C . GLU A 1 379 ? 3.150 13.714 0.092 1.00 93.75 379 GLU A C 1
ATOM 2898 O O . GLU A 1 379 ? 3.634 14.171 -0.943 1.00 93.75 379 GLU A O 1
ATOM 2903 N N . GLN A 1 380 ? 3.425 12.467 0.491 1.00 89.00 380 GLN A N 1
ATOM 2904 C CA . GLN A 1 380 ? 4.226 11.530 -0.303 1.00 89.00 380 GLN A CA 1
ATOM 2905 C C . GLN A 1 380 ? 3.578 11.251 -1.662 1.00 89.00 380 GLN A C 1
ATOM 2907 O O . GLN A 1 380 ? 4.272 11.266 -2.679 1.00 89.00 380 GLN A O 1
ATOM 2912 N N . LYS A 1 381 ? 2.253 11.055 -1.710 1.00 91.88 381 LYS A N 1
ATOM 2913 C CA . LYS A 1 381 ? 1.553 10.872 -2.982 1.00 91.88 381 LYS A CA 1
ATOM 2914 C C . LYS A 1 381 ? 1.634 12.117 -3.868 1.00 91.88 381 LYS A C 1
ATOM 2916 O O . LYS A 1 381 ? 1.908 11.973 -5.050 1.00 91.88 381 LYS A O 1
ATOM 2921 N N . GLU A 1 382 ? 1.449 13.321 -3.334 1.00 93.50 382 GLU A N 1
ATOM 2922 C CA . GLU A 1 382 ? 1.561 14.557 -4.121 1.00 93.50 382 GLU A CA 1
ATOM 2923 C C . GLU A 1 382 ? 2.983 14.773 -4.663 1.00 93.50 382 GLU A C 1
ATOM 2925 O O . GLU A 1 382 ? 3.138 15.208 -5.804 1.00 93.50 382 GLU A O 1
ATOM 2930 N N . LYS A 1 383 ? 4.022 14.378 -3.911 1.00 91.31 383 LYS A N 1
ATOM 2931 C CA . LYS A 1 383 ? 5.414 14.350 -4.397 1.00 91.31 383 LYS A CA 1
ATOM 2932 C C . LYS A 1 383 ? 5.606 13.355 -5.547 1.00 91.31 383 LYS A C 1
ATOM 2934 O O . LYS A 1 383 ? 6.230 13.712 -6.544 1.00 91.31 383 LYS A O 1
ATOM 2939 N N . VAL A 1 384 ? 5.041 12.147 -5.453 1.00 91.00 384 VAL A N 1
ATOM 2940 C CA . VAL A 1 384 ? 5.073 11.147 -6.540 1.00 91.00 384 VAL A CA 1
ATOM 2941 C C . VAL A 1 384 ? 4.289 11.631 -7.766 1.00 91.00 384 VAL A C 1
ATOM 2943 O O . VAL A 1 384 ? 4.824 11.606 -8.871 1.00 91.00 384 VAL A O 1
ATOM 2946 N N . ASP A 1 385 ? 3.073 12.148 -7.581 1.00 91.00 385 ASP A N 1
ATOM 2947 C CA . ASP A 1 385 ? 2.236 12.702 -8.651 1.00 91.00 385 ASP A CA 1
ATOM 2948 C C . ASP A 1 385 ? 2.905 13.927 -9.327 1.00 91.00 385 ASP A C 1
ATOM 2950 O O . ASP A 1 385 ? 2.674 14.169 -10.513 1.00 91.00 385 ASP A O 1
ATOM 2954 N N . SER A 1 386 ? 3.737 14.706 -8.613 1.00 89.81 386 SER A N 1
ATOM 2955 C CA . SER A 1 386 ? 4.550 15.792 -9.197 1.00 89.81 386 SER A CA 1
ATOM 2956 C C . SER A 1 386 ? 5.739 15.254 -9.991 1.00 89.81 386 SER A C 1
ATOM 2958 O O . SER A 1 386 ? 5.898 15.605 -11.160 1.00 89.81 386 SER A O 1
ATOM 2960 N N . ALA A 1 387 ? 6.519 14.340 -9.406 1.00 89.12 387 ALA A N 1
ATOM 2961 C CA . ALA A 1 387 ? 7.654 13.710 -10.076 1.00 89.12 387 ALA A CA 1
ATOM 2962 C C . ALA A 1 387 ? 7.227 12.959 -11.352 1.00 89.12 387 ALA A C 1
ATOM 2964 O O . ALA A 1 387 ? 7.932 12.995 -12.360 1.00 89.12 387 ALA A O 1
ATOM 2965 N N . GLU A 1 388 ? 6.041 12.338 -11.362 1.00 91.19 388 GLU A N 1
ATOM 2966 C CA . GLU A 1 388 ? 5.497 11.703 -12.564 1.00 91.19 388 GLU A CA 1
ATOM 2967 C C . GLU A 1 388 ? 5.129 12.731 -13.650 1.00 91.19 388 GLU A C 1
ATOM 2969 O O . GLU A 1 388 ? 5.355 12.481 -14.834 1.00 91.19 388 GLU A O 1
ATOM 2974 N N . ARG A 1 389 ? 4.605 13.910 -13.283 1.00 91.62 389 ARG A N 1
ATOM 2975 C CA . ARG A 1 389 ? 4.342 15.002 -14.242 1.00 91.62 389 ARG A CA 1
ATOM 2976 C C . ARG A 1 389 ? 5.639 15.556 -14.822 1.00 91.62 389 ARG A C 1
ATOM 2978 O O . ARG A 1 389 ? 5.723 15.732 -16.032 1.00 91.62 389 ARG A O 1
ATOM 2985 N N . GLU A 1 390 ? 6.654 15.778 -13.994 1.00 92.88 390 GLU A N 1
ATOM 2986 C CA . GLU A 1 390 ? 7.978 16.237 -14.435 1.00 92.88 390 GLU A CA 1
ATOM 2987 C C . GLU A 1 390 ? 8.646 15.213 -15.369 1.00 92.88 390 GLU A C 1
ATOM 2989 O O . GLU A 1 390 ? 9.134 15.576 -16.442 1.00 92.88 390 GLU A O 1
ATOM 2994 N N . ALA A 1 391 ? 8.569 13.919 -15.040 1.00 87.81 391 ALA A N 1
ATOM 2995 C CA . ALA A 1 391 ? 9.043 12.842 -15.906 1.00 87.81 391 ALA A CA 1
ATOM 2996 C C . ALA A 1 391 ? 8.281 12.787 -17.244 1.00 87.81 391 ALA A C 1
ATOM 2998 O O . ALA A 1 391 ? 8.908 12.712 -18.302 1.00 87.81 391 ALA A O 1
ATOM 2999 N N . ARG A 1 392 ? 6.942 12.881 -17.225 1.00 89.19 392 ARG A N 1
ATOM 3000 C CA . ARG A 1 392 ? 6.100 12.923 -18.438 1.00 89.19 392 ARG A CA 1
ATOM 3001 C C . ARG A 1 392 ? 6.416 14.141 -19.313 1.00 89.19 392 ARG A C 1
ATOM 3003 O O . ARG A 1 392 ? 6.531 13.983 -20.526 1.00 89.19 392 ARG A O 1
ATOM 3010 N N . ASN A 1 393 ? 6.622 15.316 -18.719 1.00 91.31 393 ASN A N 1
ATOM 3011 C CA . ASN A 1 393 ? 7.030 16.524 -19.442 1.00 91.31 393 ASN A CA 1
ATOM 3012 C C . ASN A 1 393 ? 8.408 16.331 -20.097 1.00 91.31 393 ASN A C 1
ATOM 3014 O O . ASN A 1 393 ? 8.555 16.569 -21.292 1.00 91.31 393 ASN A O 1
ATOM 3018 N N . SER A 1 394 ? 9.389 15.793 -19.364 1.00 91.12 394 SER A N 1
ATOM 3019 C CA . SER A 1 394 ? 10.723 15.510 -19.913 1.00 91.12 394 SER A CA 1
ATOM 3020 C C . SER A 1 394 ? 10.707 14.457 -21.033 1.00 91.12 394 SER A C 1
ATOM 3022 O O . SER A 1 394 ? 11.561 14.488 -21.920 1.00 91.12 394 SER A O 1
ATOM 3024 N N . VAL A 1 395 ? 9.749 13.523 -21.027 1.00 89.19 395 VAL A N 1
ATOM 3025 C CA . VAL A 1 395 ? 9.516 12.604 -22.156 1.00 89.19 395 VAL A CA 1
ATOM 3026 C C . VAL A 1 395 ? 8.922 13.353 -23.354 1.00 89.19 395 VAL A C 1
ATOM 3028 O O . VAL A 1 395 ? 9.435 13.195 -24.456 1.00 89.19 395 VAL A O 1
ATOM 3031 N N . GLN A 1 396 ? 7.937 14.237 -23.159 1.00 90.75 396 GLN A N 1
ATOM 3032 C CA . GLN A 1 396 ? 7.373 15.052 -24.247 1.00 90.75 396 GLN A CA 1
ATOM 3033 C C . GLN A 1 396 ? 8.395 16.013 -24.880 1.00 90.75 396 GLN A C 1
ATOM 3035 O O . GLN A 1 396 ? 8.395 16.189 -26.098 1.00 90.75 396 GLN A O 1
ATOM 3040 N N . GLU A 1 397 ? 9.309 16.590 -24.097 1.00 91.69 397 GLU A N 1
ATOM 3041 C CA . GLU A 1 397 ? 10.441 17.385 -24.603 1.00 91.69 397 GLU A CA 1
ATOM 3042 C C . GLU A 1 397 ? 11.400 16.539 -25.460 1.00 91.69 397 GLU A C 1
ATOM 3044 O O . GLU A 1 397 ? 11.886 16.988 -26.498 1.00 91.69 397 GLU A O 1
ATOM 3049 N N . LYS A 1 398 ? 11.638 15.279 -25.072 1.00 89.81 398 LYS A N 1
ATOM 3050 C CA . LYS A 1 398 ? 12.473 14.339 -25.838 1.00 89.81 398 LYS A CA 1
ATOM 3051 C C . LYS A 1 398 ? 11.775 13.842 -27.103 1.00 89.81 398 LYS A C 1
ATOM 3053 O O . LYS A 1 398 ? 12.431 13.739 -28.136 1.00 89.81 398 LYS A O 1
ATOM 3058 N N . ASP A 1 399 ? 10.470 13.585 -27.058 1.00 87.19 399 ASP A N 1
ATOM 3059 C CA . ASP A 1 399 ? 9.680 13.169 -28.222 1.00 87.19 399 ASP A CA 1
ATOM 3060 C C . ASP A 1 399 ? 9.549 14.298 -29.253 1.00 87.19 399 ASP A C 1
ATOM 3062 O O . ASP A 1 399 ? 9.716 14.059 -30.451 1.00 87.19 399 ASP A O 1
ATOM 3066 N N . THR A 1 400 ? 9.329 15.540 -28.809 1.00 89.75 400 THR A N 1
ATOM 3067 C CA . THR A 1 400 ? 9.301 16.713 -29.699 1.00 89.75 400 THR A CA 1
ATOM 3068 C C . THR A 1 400 ? 10.677 16.978 -30.318 1.00 89.75 400 THR A C 1
ATOM 3070 O O . THR A 1 400 ? 10.773 17.093 -31.540 1.00 89.75 400 THR A O 1
ATOM 3073 N N . ALA A 1 401 ? 11.761 16.931 -29.535 1.00 89.75 401 ALA A N 1
ATOM 3074 C CA . ALA A 1 401 ? 13.126 17.017 -30.065 1.00 89.75 401 ALA A CA 1
ATOM 3075 C C . ALA A 1 401 ? 13.465 15.873 -31.046 1.00 89.75 401 ALA A C 1
ATOM 3077 O O . ALA A 1 401 ? 14.093 16.099 -32.084 1.00 89.75 401 ALA A O 1
ATOM 3078 N N . ALA A 1 402 ? 13.023 14.641 -30.770 1.00 88.19 402 ALA A N 1
ATOM 3079 C CA . ALA A 1 402 ? 13.190 13.505 -31.675 1.00 88.19 402 ALA A CA 1
ATOM 3080 C C . ALA A 1 402 ? 12.368 13.661 -32.966 1.00 88.19 402 ALA A C 1
ATOM 3082 O O . ALA A 1 402 ? 12.820 13.248 -34.038 1.00 88.19 402 ALA A O 1
ATOM 3083 N N . GLN A 1 403 ? 11.183 14.272 -32.896 1.00 90.12 403 GLN A N 1
ATOM 3084 C CA . GLN A 1 403 ? 10.364 14.584 -34.064 1.00 90.12 403 GLN A CA 1
ATOM 3085 C C . GLN A 1 403 ? 10.998 15.690 -34.919 1.00 90.12 403 GLN A C 1
ATOM 3087 O O . GLN A 1 403 ? 11.066 15.530 -36.136 1.00 90.12 403 GLN A O 1
ATOM 3092 N N . ASP A 1 404 ? 11.572 16.733 -34.318 1.00 92.31 404 ASP A N 1
ATOM 3093 C CA . ASP A 1 404 ? 12.328 17.758 -35.050 1.00 92.31 404 ASP A CA 1
ATOM 3094 C C . ASP A 1 404 ? 13.599 17.205 -35.704 1.00 92.31 404 ASP A C 1
ATOM 3096 O O . ASP A 1 404 ? 13.914 17.556 -36.845 1.00 92.31 404 ASP A O 1
ATOM 3100 N N . LEU A 1 405 ? 14.295 16.267 -35.053 1.00 90.94 405 LEU A N 1
ATOM 3101 C CA . LEU A 1 405 ? 15.398 15.537 -35.682 1.00 90.94 405 LEU A CA 1
ATOM 3102 C C . LEU A 1 405 ? 14.923 14.700 -36.883 1.00 90.94 405 LEU A C 1
ATOM 3104 O O . LEU A 1 405 ? 15.585 14.721 -37.920 1.00 90.94 405 LEU A O 1
ATOM 3108 N N . ARG A 1 406 ? 13.762 14.030 -36.807 1.00 90.19 406 ARG A N 1
ATOM 3109 C CA . ARG A 1 406 ? 13.164 13.323 -37.962 1.00 90.19 406 ARG A CA 1
ATOM 3110 C C . ARG A 1 406 ? 12.789 14.284 -39.093 1.00 90.19 406 ARG A C 1
ATOM 3112 O O . ARG A 1 406 ? 13.132 14.011 -40.240 1.00 90.19 406 ARG A O 1
ATOM 3119 N N . ASN A 1 407 ? 12.165 15.421 -38.779 1.00 92.56 407 ASN A N 1
ATOM 3120 C CA . ASN A 1 407 ? 11.832 16.472 -39.748 1.00 92.56 407 ASN A CA 1
ATOM 3121 C C . ASN A 1 407 ? 13.100 16.985 -40.460 1.00 92.56 407 ASN A C 1
ATOM 3123 O O . ASN A 1 407 ? 13.120 17.174 -41.678 1.00 92.56 407 ASN A O 1
ATOM 3127 N N . LYS A 1 408 ? 14.194 17.165 -39.708 1.00 93.50 408 LYS A N 1
ATOM 3128 C CA . LYS A 1 408 ? 15.489 17.609 -40.237 1.00 93.50 408 LYS A CA 1
ATOM 3129 C C . LYS A 1 408 ? 16.176 16.542 -41.093 1.00 93.50 408 LYS A C 1
ATOM 3131 O O . LYS A 1 408 ? 16.739 16.892 -42.125 1.00 93.50 408 LYS A O 1
ATOM 3136 N N . ILE A 1 409 ? 16.084 15.262 -40.721 1.00 89.62 409 ILE A N 1
ATOM 3137 C CA . ILE A 1 409 ? 16.552 14.136 -41.548 1.00 89.62 409 ILE A CA 1
ATOM 3138 C C . ILE A 1 409 ? 15.787 14.102 -42.875 1.00 89.62 409 ILE A C 1
ATOM 3140 O O . ILE A 1 409 ? 16.425 14.131 -43.920 1.00 89.62 409 ILE A O 1
ATOM 3144 N N . GLN A 1 410 ? 14.451 14.160 -42.857 1.00 91.19 410 GLN A N 1
ATOM 3145 C CA . GLN A 1 410 ? 13.636 14.176 -44.082 1.00 91.19 410 GLN A CA 1
ATOM 3146 C C . GLN A 1 410 ? 13.953 15.379 -44.988 1.00 91.19 410 GLN A C 1
ATOM 3148 O O . GLN A 1 410 ? 14.000 15.242 -46.209 1.00 91.19 410 GLN A O 1
ATOM 3153 N N . SER A 1 411 ? 14.227 16.552 -44.407 1.00 93.31 411 SER A N 1
ATOM 3154 C CA . SER A 1 411 ? 14.671 17.736 -45.156 1.00 93.31 411 SER A CA 1
ATOM 3155 C C . SER A 1 411 ? 16.038 17.530 -45.828 1.00 93.31 411 SER A C 1
ATOM 3157 O O . SER A 1 411 ? 16.219 17.905 -46.987 1.00 93.31 411 SER A O 1
ATOM 3159 N N . LEU A 1 412 ? 16.989 16.882 -45.147 1.00 91.75 412 LEU A N 1
ATOM 3160 C CA . LEU A 1 412 ? 18.295 16.534 -45.718 1.00 91.75 412 LEU A CA 1
ATOM 3161 C C . LEU A 1 412 ? 18.187 15.429 -46.781 1.00 91.75 412 LEU A C 1
ATOM 3163 O O . LEU A 1 412 ? 18.835 15.523 -47.820 1.00 91.75 412 LEU A O 1
ATOM 3167 N N . GLU A 1 413 ? 17.337 14.421 -46.580 1.00 90.69 413 GLU A N 1
ATOM 3168 C CA . GLU A 1 413 ? 17.042 13.388 -47.582 1.00 90.69 413 GLU A CA 1
ATOM 3169 C C . GLU A 1 413 ? 16.421 13.996 -48.849 1.00 90.69 413 GLU A C 1
ATOM 3171 O O . GLU A 1 413 ? 16.829 13.647 -49.957 1.00 90.69 413 GLU A O 1
ATOM 3176 N N . ALA A 1 414 ? 15.508 14.963 -48.703 1.00 90.25 414 ALA A N 1
ATOM 3177 C CA . ALA A 1 414 ? 14.934 15.708 -49.822 1.00 90.25 414 ALA A CA 1
ATOM 3178 C C . ALA A 1 414 ? 15.982 16.564 -50.561 1.00 90.25 414 ALA A C 1
ATOM 3180 O O . ALA A 1 414 ? 15.987 16.589 -51.791 1.00 90.25 414 ALA A O 1
ATOM 3181 N N . GLN A 1 415 ? 16.909 17.210 -49.842 1.00 90.56 415 GLN A N 1
ATOM 3182 C CA . GLN A 1 415 ? 18.025 17.951 -50.449 1.00 90.56 415 GLN A CA 1
ATOM 3183 C C . GLN A 1 415 ? 18.991 17.024 -51.205 1.00 90.56 415 GLN A C 1
ATOM 3185 O O . GLN A 1 415 ? 19.395 17.339 -52.322 1.00 90.56 415 GLN A O 1
ATOM 3190 N N . ILE A 1 416 ? 19.309 15.848 -50.653 1.00 88.50 416 ILE A N 1
ATOM 3191 C CA . ILE A 1 416 ? 20.136 14.828 -51.321 1.00 88.50 416 ILE A CA 1
ATOM 3192 C C . ILE A 1 416 ? 19.420 14.264 -52.559 1.00 88.50 416 ILE A C 1
ATOM 3194 O O . ILE A 1 416 ? 20.059 14.020 -53.583 1.00 88.50 416 ILE A O 1
ATOM 3198 N N . ALA A 1 417 ? 18.099 14.071 -52.501 1.00 89.12 417 ALA A N 1
ATOM 3199 C CA . ALA A 1 417 ? 17.303 13.645 -53.650 1.00 89.12 417 ALA A CA 1
ATOM 3200 C C . ALA A 1 417 ? 17.265 14.713 -54.758 1.00 89.12 417 ALA A C 1
ATOM 3202 O O . ALA A 1 417 ? 17.418 14.368 -55.928 1.00 89.12 417 ALA A O 1
ATOM 3203 N N . ALA A 1 418 ? 17.129 15.995 -54.399 1.00 88.38 418 ALA A N 1
ATOM 3204 C CA . ALA A 1 418 ? 17.193 17.112 -55.340 1.00 88.38 418 ALA A CA 1
ATOM 3205 C C . ALA A 1 418 ? 18.578 17.222 -56.001 1.00 88.38 418 ALA A C 1
ATOM 3207 O O . ALA A 1 418 ? 18.661 17.229 -57.227 1.00 88.38 418 ALA A O 1
ATOM 3208 N N . GLY A 1 419 ? 19.662 17.189 -55.216 1.00 91.12 419 GLY A N 1
ATOM 3209 C CA . GLY A 1 419 ? 21.031 17.207 -55.742 1.00 91.12 419 GLY A CA 1
ATOM 3210 C C . GLY A 1 419 ? 21.309 16.050 -56.707 1.00 91.12 419 GLY A C 1
ATOM 3211 O O . GLY A 1 419 ? 21.832 16.267 -57.794 1.00 91.12 419 GLY A O 1
ATOM 3212 N N . ARG A 1 420 ? 20.851 14.831 -56.387 1.00 89.12 420 ARG A N 1
ATOM 3213 C CA . ARG A 1 420 ? 20.944 13.677 -57.303 1.00 89.12 420 ARG A CA 1
ATOM 3214 C C . ARG A 1 420 ? 20.117 13.840 -58.578 1.00 89.12 420 ARG A C 1
ATOM 3216 O O . ARG A 1 420 ? 20.515 13.324 -59.619 1.00 89.12 420 ARG A O 1
ATOM 3223 N N . ALA A 1 421 ? 18.974 14.522 -58.523 1.00 87.94 421 ALA A N 1
ATOM 3224 C CA . ALA A 1 421 ? 18.181 14.824 -59.713 1.00 87.94 421 ALA A CA 1
ATOM 3225 C C . ALA A 1 421 ? 18.883 15.864 -60.608 1.00 87.94 421 ALA A C 1
ATOM 3227 O O . ALA A 1 421 ? 18.878 15.722 -61.831 1.00 87.94 421 ALA A O 1
ATOM 3228 N N . GLU A 1 422 ? 19.553 16.856 -60.015 1.00 91.00 422 GLU A N 1
ATOM 3229 C CA . GLU A 1 422 ? 20.410 17.803 -60.738 1.00 91.00 422 GLU A CA 1
ATOM 3230 C C . GLU A 1 422 ? 21.634 17.106 -61.353 1.00 91.00 422 GLU A C 1
ATOM 3232 O O . GLU A 1 422 ? 21.891 17.288 -62.542 1.00 91.00 422 GLU A O 1
ATOM 3237 N N . GLU A 1 423 ? 22.334 16.241 -60.611 1.00 89.25 423 GLU A N 1
ATOM 3238 C CA . GLU A 1 423 ? 23.433 15.403 -61.123 1.00 89.25 423 GLU A CA 1
ATOM 3239 C C . GLU A 1 423 ? 22.979 14.520 -62.298 1.00 89.25 423 GLU A C 1
ATOM 3241 O O . GLU A 1 423 ? 23.652 14.458 -63.327 1.00 89.25 423 GLU A O 1
ATOM 3246 N N . GLN A 1 424 ? 21.814 13.869 -62.192 1.00 88.38 424 GLN A N 1
ATOM 3247 C CA . GLN A 1 424 ? 21.243 13.067 -63.280 1.00 88.38 424 GLN A CA 1
ATOM 3248 C C . GLN A 1 424 ? 20.859 13.920 -64.495 1.00 88.38 424 GLN A C 1
ATOM 3250 O O . GLN A 1 424 ? 21.086 13.495 -65.628 1.00 88.38 424 GLN A O 1
ATOM 3255 N N . SER A 1 425 ? 20.341 15.134 -64.285 1.00 90.00 425 SER A N 1
ATOM 3256 C CA . SER A 1 425 ? 20.056 16.080 -65.369 1.00 90.00 425 SER A CA 1
ATOM 3257 C C . SER A 1 425 ? 21.339 16.552 -66.063 1.00 90.00 425 SER A C 1
ATOM 3259 O O . SER A 1 425 ? 21.384 16.602 -67.291 1.00 90.00 425 SER A O 1
ATOM 3261 N N . GLN A 1 426 ? 22.399 16.848 -65.307 1.00 90.06 426 GLN A N 1
ATOM 3262 C CA . GLN A 1 426 ? 23.709 17.227 -65.847 1.00 90.06 426 GLN A CA 1
ATOM 3263 C C . GLN A 1 426 ? 24.370 16.064 -66.601 1.00 90.06 426 GLN A C 1
ATOM 3265 O O . GLN A 1 426 ? 24.927 16.273 -67.677 1.00 90.06 426 GLN A O 1
ATOM 3270 N N . LEU A 1 427 ? 24.262 14.831 -66.095 1.00 87.00 427 LEU A N 1
ATOM 3271 C CA . LEU A 1 427 ? 24.727 13.626 -66.790 1.00 87.00 427 LEU A CA 1
ATOM 3272 C C . LEU A 1 427 ? 23.957 13.388 -68.094 1.00 87.00 427 LEU A C 1
ATOM 3274 O O . LEU A 1 427 ? 24.584 13.106 -69.112 1.00 87.00 427 LEU A O 1
ATOM 3278 N N . ALA A 1 428 ? 22.632 13.551 -68.095 1.00 89.12 428 ALA A N 1
ATOM 3279 C CA . ALA A 1 428 ? 21.819 13.449 -69.305 1.00 89.12 428 ALA A CA 1
ATOM 3280 C C . ALA A 1 428 ? 22.165 14.551 -70.324 1.00 89.12 428 ALA A C 1
ATOM 3282 O O . ALA A 1 428 ? 22.242 14.280 -71.524 1.00 89.12 428 ALA A O 1
ATOM 3283 N N . GLU A 1 429 ? 22.441 15.780 -69.871 1.00 91.69 429 GLU A N 1
ATOM 3284 C CA . GLU A 1 429 ? 22.892 16.853 -70.759 1.00 91.69 429 GLU A CA 1
ATOM 3285 C C . GLU A 1 429 ? 24.302 16.589 -71.308 1.00 91.69 429 GLU A C 1
ATOM 3287 O O . GLU A 1 429 ? 24.531 16.787 -72.499 1.00 91.69 429 GLU A O 1
ATOM 3292 N N . MET A 1 430 ? 25.239 16.080 -70.498 1.00 88.56 430 MET A N 1
ATOM 3293 C CA . MET A 1 430 ? 26.562 15.668 -70.982 1.00 88.56 430 MET A CA 1
ATOM 3294 C C . MET A 1 430 ? 26.473 14.521 -71.991 1.00 88.56 430 MET A C 1
ATOM 3296 O O . MET A 1 430 ? 27.095 14.608 -73.044 1.00 88.56 430 MET A O 1
ATOM 3300 N N . GLN A 1 431 ? 25.670 13.486 -71.726 1.00 90.31 431 GLN A N 1
ATOM 3301 C CA . GLN A 1 431 ? 25.432 12.390 -72.673 1.00 90.31 431 GLN A CA 1
ATOM 3302 C C . GLN A 1 431 ? 24.850 12.907 -73.992 1.00 90.31 431 GLN A C 1
ATOM 3304 O O . GLN A 1 431 ? 25.312 12.517 -75.062 1.00 90.31 431 GLN A O 1
ATOM 3309 N N . LYS A 1 432 ? 23.897 13.846 -73.933 1.00 92.56 432 LYS A N 1
ATOM 3310 C CA . LYS A 1 432 ? 23.378 14.512 -75.131 1.00 92.56 432 LYS A CA 1
ATOM 3311 C C . LYS A 1 432 ? 24.471 15.301 -75.860 1.00 92.56 432 LYS A C 1
ATOM 3313 O O . LYS A 1 432 ? 24.595 15.154 -77.069 1.00 92.56 432 LYS A O 1
ATOM 3318 N N . ARG A 1 433 ? 25.277 16.102 -75.151 1.00 88.88 433 ARG A N 1
ATOM 3319 C CA . ARG A 1 433 ? 26.387 16.868 -75.747 1.00 88.88 433 ARG A CA 1
ATOM 3320 C C . ARG A 1 433 ? 27.415 15.951 -76.419 1.00 88.88 433 ARG A C 1
ATOM 3322 O O . ARG A 1 433 ? 27.888 16.311 -77.487 1.00 88.88 433 ARG A O 1
ATOM 3329 N N . VAL A 1 434 ? 27.713 14.782 -75.843 1.00 89.50 434 VAL A N 1
ATOM 3330 C CA . VAL A 1 434 ? 28.573 13.754 -76.461 1.00 89.50 434 VAL A CA 1
ATOM 3331 C C . VAL A 1 434 ? 27.947 13.218 -77.750 1.00 89.50 434 VAL A C 1
ATOM 3333 O O . VAL A 1 434 ? 28.606 13.221 -78.780 1.00 89.50 434 VAL A O 1
ATOM 3336 N N . LEU A 1 435 ? 26.665 12.840 -77.746 1.00 89.12 435 LEU A N 1
ATOM 3337 C CA . LEU A 1 435 ? 25.973 12.381 -78.962 1.00 89.12 435 LEU A CA 1
ATOM 3338 C C . LEU A 1 435 ? 25.896 13.476 -80.046 1.00 89.12 435 LEU A C 1
ATOM 3340 O O . LEU A 1 435 ? 26.060 13.194 -81.234 1.00 89.12 435 LEU A O 1
ATOM 3344 N N . ASP A 1 436 ? 25.674 14.733 -79.649 1.00 89.56 436 ASP A N 1
ATOM 3345 C CA . ASP A 1 436 ? 25.678 15.884 -80.555 1.00 89.56 436 ASP A CA 1
ATOM 3346 C C . ASP A 1 436 ? 27.089 16.134 -81.140 1.00 89.56 436 ASP A C 1
ATOM 3348 O O . ASP A 1 436 ? 27.197 16.452 -82.327 1.00 89.56 436 ASP A O 1
ATOM 3352 N N . THR A 1 437 ? 28.176 15.946 -80.373 1.00 86.56 437 THR A N 1
ATOM 3353 C CA . THR A 1 437 ? 29.551 16.055 -80.900 1.00 86.56 437 THR A CA 1
ATOM 3354 C C . THR A 1 437 ? 29.970 14.851 -81.738 1.00 86.56 437 THR A C 1
ATOM 3356 O O . THR A 1 437 ? 30.580 15.061 -82.780 1.00 86.56 437 THR A O 1
ATOM 3359 N N . GLU A 1 438 ? 29.608 13.618 -81.374 1.00 87.56 438 GLU A N 1
ATOM 3360 C CA . GLU A 1 438 ? 29.814 12.415 -82.201 1.00 87.56 438 GLU A CA 1
ATOM 3361 C C . GLU A 1 438 ? 29.133 12.565 -83.566 1.00 87.56 438 GLU A C 1
ATOM 3363 O O . GLU A 1 438 ? 29.731 12.279 -84.605 1.00 87.56 438 GLU A O 1
ATOM 3368 N N . LYS A 1 439 ? 27.905 13.098 -83.582 1.00 87.88 439 LYS A N 1
ATOM 3369 C CA . LYS A 1 439 ? 27.185 13.411 -84.817 1.00 87.88 439 LYS A CA 1
ATOM 3370 C C . LYS A 1 439 ? 27.895 14.491 -85.641 1.00 87.88 439 LYS A C 1
ATOM 3372 O O . LYS A 1 439 ? 28.036 14.316 -86.849 1.00 87.88 439 LYS A O 1
ATOM 3377 N N . GLN A 1 440 ? 28.362 15.577 -85.018 1.00 83.56 440 GLN A N 1
ATOM 3378 C CA . GLN A 1 440 ? 29.162 16.600 -85.710 1.00 83.56 440 GLN A CA 1
ATOM 3379 C C . GLN A 1 440 ? 30.468 16.022 -86.274 1.00 83.56 440 GLN A C 1
ATOM 3381 O O . GLN A 1 440 ? 30.880 16.408 -87.364 1.00 83.56 440 GLN A O 1
ATOM 3386 N N . LEU A 1 441 ? 31.091 15.073 -85.570 1.00 82.12 441 LEU A N 1
ATOM 3387 C CA . LEU A 1 441 ? 32.298 14.377 -86.014 1.00 82.12 441 LEU A CA 1
ATOM 3388 C C . LEU A 1 441 ? 32.000 13.510 -87.246 1.00 82.12 441 LEU A C 1
ATOM 3390 O O . LEU A 1 441 ? 32.679 13.655 -88.256 1.00 82.12 441 LEU A O 1
ATOM 3394 N N . ALA A 1 442 ? 30.925 12.718 -87.227 1.00 80.75 442 ALA A N 1
ATOM 3395 C CA . ALA A 1 442 ? 30.487 11.923 -88.377 1.00 80.75 442 ALA A CA 1
ATOM 3396 C C . ALA A 1 442 ? 30.064 12.786 -89.587 1.00 80.75 442 ALA A C 1
ATOM 3398 O O . ALA A 1 442 ? 30.321 12.424 -90.738 1.00 80.75 442 ALA A O 1
ATOM 3399 N N . GLU A 1 443 ? 29.442 13.948 -89.359 1.00 82.50 443 GLU A N 1
ATOM 3400 C CA . GLU A 1 443 ? 29.132 14.921 -90.416 1.00 82.50 443 GLU A CA 1
ATOM 3401 C C . GLU A 1 443 ? 30.410 15.578 -90.976 1.00 82.50 443 GLU A C 1
ATOM 3403 O O . GLU A 1 443 ? 30.523 15.751 -92.192 1.00 82.50 443 GLU A O 1
ATOM 3408 N N . ALA A 1 444 ? 31.409 15.860 -90.132 1.00 77.19 444 ALA A N 1
ATOM 3409 C CA . ALA A 1 444 ? 32.713 16.384 -90.541 1.00 77.19 444 ALA A CA 1
ATOM 3410 C C . ALA A 1 444 ? 33.576 15.345 -91.282 1.00 77.19 444 ALA A C 1
ATOM 3412 O O . ALA A 1 444 ? 34.229 15.695 -92.263 1.00 77.19 444 ALA A O 1
ATOM 3413 N N . GLU A 1 445 ? 33.555 14.071 -90.882 1.00 81.81 445 GLU A N 1
ATOM 3414 C CA . GLU A 1 445 ? 34.206 12.978 -91.617 1.00 81.81 445 GLU A CA 1
ATOM 3415 C C . GLU A 1 445 ? 33.556 12.773 -92.984 1.00 81.81 445 GLU A C 1
ATOM 3417 O O . GLU A 1 445 ? 34.251 12.723 -93.996 1.00 81.81 445 GLU A O 1
ATOM 3422 N N . LYS A 1 446 ? 32.221 12.781 -93.053 1.00 78.75 446 LYS A N 1
ATOM 3423 C CA . LYS A 1 446 ? 31.492 12.723 -94.324 1.00 78.75 446 LYS A CA 1
ATOM 3424 C C . LYS A 1 446 ? 31.811 13.914 -95.239 1.00 78.75 446 LYS A C 1
ATOM 3426 O O . LYS A 1 446 ? 31.896 13.738 -96.452 1.00 78.75 446 LYS A O 1
ATOM 3431 N N . ALA A 1 447 ? 32.013 15.109 -94.679 1.00 74.69 447 ALA A N 1
ATOM 3432 C CA . ALA A 1 447 ? 32.461 16.282 -95.430 1.00 74.69 447 ALA A CA 1
ATOM 3433 C C . ALA A 1 447 ? 33.938 16.180 -95.865 1.00 74.69 447 ALA A C 1
ATOM 3435 O O . ALA A 1 447 ? 34.270 16.554 -96.989 1.00 74.69 447 ALA A O 1
ATOM 3436 N N . ARG A 1 448 ? 34.823 15.631 -95.022 1.00 75.75 448 ARG A N 1
ATOM 3437 C CA . ARG A 1 448 ? 36.226 15.340 -95.366 1.00 75.75 448 ARG A CA 1
ATOM 3438 C C . ARG A 1 448 ? 36.310 14.351 -96.526 1.00 75.75 448 ARG A C 1
ATOM 3440 O O . ARG A 1 448 ? 37.078 14.580 -97.453 1.00 75.75 448 ARG A O 1
ATOM 3447 N N . ASP A 1 449 ? 35.515 13.291 -96.489 1.00 70.75 449 ASP A N 1
ATOM 3448 C CA . ASP A 1 449 ? 35.553 12.226 -97.491 1.00 70.75 449 ASP A CA 1
ATOM 3449 C C . ASP A 1 449 ? 34.904 12.672 -98.815 1.00 70.75 449 ASP A C 1
ATOM 3451 O O . ASP A 1 449 ? 35.379 12.301 -99.886 1.00 70.75 449 ASP A O 1
ATOM 3455 N N . ALA A 1 450 ? 33.917 13.577 -98.768 1.00 64.44 450 ALA A N 1
ATOM 3456 C CA . ALA A 1 450 ? 33.447 14.300 -99.952 1.00 64.44 450 ALA A CA 1
ATOM 3457 C C . ALA A 1 450 ? 34.541 15.211 -100.553 1.00 64.44 450 ALA A C 1
ATOM 3459 O O . ALA A 1 450 ? 34.802 15.144 -101.753 1.00 64.44 450 ALA A O 1
ATOM 3460 N N . ASN A 1 451 ? 35.237 15.998 -99.723 1.00 59.50 451 ASN A N 1
ATOM 3461 C CA . ASN A 1 451 ? 36.344 16.858 -100.163 1.00 59.50 451 ASN A CA 1
ATOM 3462 C C . ASN A 1 451 ? 37.551 16.057 -100.694 1.00 59.50 451 ASN A C 1
ATOM 3464 O O . ASN A 1 451 ? 38.284 16.545 -101.551 1.00 59.50 451 ASN A O 1
ATOM 3468 N N . LEU A 1 452 ? 37.767 14.826 -100.214 1.00 56.50 452 LEU A N 1
ATOM 3469 C CA . LEU A 1 452 ? 38.780 13.916 -100.758 1.00 56.50 452 LEU A CA 1
ATOM 3470 C C . LEU A 1 452 ? 38.429 13.467 -102.183 1.00 56.50 452 LEU A C 1
ATOM 3472 O O . LEU A 1 452 ? 39.322 13.417 -103.024 1.00 56.50 452 LEU A O 1
ATOM 3476 N N . HIS A 1 453 ? 37.150 13.241 -102.493 1.00 53.34 453 HIS A N 1
ATOM 3477 C CA . HIS A 1 453 ? 36.722 12.906 -103.856 1.00 53.34 453 HIS A CA 1
ATOM 3478 C C . HIS A 1 453 ? 36.817 14.075 -104.852 1.00 53.34 453 HIS A C 1
ATOM 3480 O O . HIS A 1 453 ? 36.984 13.831 -106.046 1.00 53.34 453 HIS A O 1
ATOM 3486 N N . GLU A 1 454 ? 36.798 15.334 -104.401 1.00 48.88 454 GLU A N 1
ATOM 3487 C CA . GLU A 1 454 ? 37.169 16.475 -105.259 1.00 48.88 454 GLU A CA 1
ATOM 3488 C C . GLU A 1 454 ? 38.698 16.615 -105.440 1.00 48.88 454 GLU A C 1
ATOM 3490 O O . GLU A 1 454 ? 39.156 17.274 -106.375 1.00 48.88 454 GLU A O 1
ATOM 3495 N N . ALA A 1 455 ? 39.510 15.962 -104.597 1.00 48.28 455 ALA A N 1
ATOM 3496 C CA . ALA A 1 455 ? 40.974 16.018 -104.646 1.00 48.28 455 ALA A CA 1
ATOM 3497 C C . ALA A 1 455 ? 41.632 14.945 -105.543 1.00 48.28 455 ALA A C 1
ATOM 3499 O O . ALA A 1 455 ? 42.818 15.067 -105.861 1.00 48.28 455 ALA A O 1
ATOM 3500 N N . ASP A 1 456 ? 40.888 13.932 -106.000 1.00 44.66 456 ASP A N 1
ATOM 3501 C CA . ASP A 1 456 ? 41.391 12.863 -106.885 1.00 44.66 456 ASP A CA 1
ATOM 3502 C C . ASP A 1 456 ? 41.650 13.327 -108.343 1.00 44.66 456 ASP A C 1
ATOM 3504 O O . ASP A 1 456 ? 42.122 12.553 -109.174 1.00 44.66 456 ASP A O 1
ATOM 3508 N N . GLY A 1 457 ? 41.375 14.597 -108.674 1.00 50.12 457 GLY A N 1
ATOM 3509 C CA . GLY A 1 457 ? 41.469 15.133 -110.040 1.00 50.12 457 GLY A CA 1
ATOM 3510 C C . GLY A 1 457 ? 42.856 15.588 -110.525 1.00 50.12 457 GLY A C 1
ATOM 3511 O O . GLY A 1 457 ? 43.039 15.735 -111.732 1.00 50.12 457 GLY A O 1
ATOM 3512 N N . VAL A 1 458 ? 43.832 15.843 -109.637 1.00 52.06 458 VAL A N 1
ATOM 3513 C CA . VAL A 1 458 ? 45.178 16.334 -110.024 1.00 52.06 458 VAL A CA 1
ATOM 3514 C C . VAL A 1 458 ? 46.273 15.727 -109.137 1.00 52.06 458 VAL A C 1
ATOM 3516 O O . VAL A 1 458 ? 46.665 16.304 -108.119 1.00 52.06 458 VAL A O 1
ATOM 3519 N N . ARG A 1 459 ? 46.807 14.562 -109.530 1.00 49.44 459 ARG A N 1
ATOM 3520 C CA . ARG A 1 459 ? 47.902 13.899 -108.803 1.00 49.44 459 ARG A CA 1
ATOM 3521 C C . ARG A 1 459 ? 48.796 13.029 -109.693 1.00 49.44 459 ARG A C 1
ATOM 3523 O O . ARG A 1 459 ? 48.664 11.814 -109.682 1.00 49.44 459 ARG A O 1
ATOM 3530 N N . ASP A 1 460 ? 49.779 13.654 -110.337 1.00 50.09 460 ASP A N 1
ATOM 3531 C CA . ASP A 1 460 ? 50.984 12.954 -110.822 1.00 50.09 460 ASP A CA 1
ATOM 3532 C C . ASP A 1 460 ? 52.271 13.727 -110.456 1.00 50.09 460 ASP A C 1
ATOM 3534 O O . ASP A 1 460 ? 53.136 13.187 -109.768 1.00 50.09 460 ASP A O 1
ATOM 3538 N N . ASP A 1 461 ? 52.364 15.031 -110.753 1.00 48.00 461 ASP A N 1
ATOM 3539 C CA . ASP A 1 461 ? 53.611 15.799 -110.534 1.00 48.00 461 ASP A CA 1
ATOM 3540 C C . ASP A 1 461 ? 53.902 16.234 -109.076 1.00 48.00 461 ASP A C 1
ATOM 3542 O O . ASP A 1 461 ? 55.019 16.643 -108.760 1.00 48.00 461 ASP A O 1
ATOM 3546 N N . PHE A 1 462 ? 52.941 16.141 -108.143 1.00 46.03 462 PHE A N 1
ATOM 3547 C CA . PHE A 1 462 ? 53.124 16.601 -106.745 1.00 46.03 462 PHE A CA 1
ATOM 3548 C C . PHE A 1 462 ? 53.494 15.481 -105.748 1.00 46.03 462 PHE A C 1
ATOM 3550 O O . PHE A 1 462 ? 53.399 15.653 -104.529 1.00 46.03 462 PHE A O 1
ATOM 3557 N N . ALA A 1 463 ? 53.904 14.308 -106.239 1.00 50.72 463 ALA A N 1
ATOM 3558 C CA . ALA A 1 463 ? 54.169 13.137 -105.398 1.00 50.72 463 ALA A CA 1
ATOM 3559 C C . ALA A 1 463 ? 55.458 13.243 -104.557 1.00 50.72 463 ALA A C 1
ATOM 3561 O O . ALA A 1 463 ? 55.503 12.740 -103.433 1.00 50.72 463 ALA A O 1
ATOM 3562 N N . GLN A 1 464 ? 56.508 13.893 -105.074 1.00 49.81 464 GLN A N 1
ATOM 3563 C CA . GLN A 1 464 ? 57.855 13.772 -104.500 1.00 49.81 464 GLN A CA 1
ATOM 3564 C C . GLN A 1 464 ? 58.134 14.735 -103.329 1.00 49.81 464 GLN A C 1
ATOM 3566 O O . GLN A 1 464 ? 58.837 14.354 -102.398 1.00 49.81 464 GLN A O 1
ATOM 3571 N N . TYR A 1 465 ? 57.545 15.939 -103.315 1.00 50.66 465 TYR A N 1
ATOM 3572 C CA . TYR A 1 465 ? 57.750 16.920 -102.231 1.00 50.66 465 TYR A CA 1
ATOM 3573 C C . TYR A 1 465 ? 56.930 16.585 -100.971 1.00 50.66 465 TYR A C 1
ATOM 3575 O O . TYR A 1 465 ? 57.448 16.592 -99.852 1.00 50.66 465 TYR A O 1
ATOM 3583 N N . LYS A 1 466 ? 55.659 16.179 -101.146 1.00 50.97 466 LYS A N 1
ATOM 3584 C CA . LYS A 1 466 ? 54.790 15.771 -100.025 1.00 50.97 466 LYS A CA 1
ATOM 3585 C C . LYS A 1 466 ? 55.343 14.581 -99.233 1.00 50.97 466 LYS A C 1
ATOM 3587 O O . LYS A 1 466 ? 55.046 14.470 -98.050 1.00 50.97 466 LYS A O 1
ATOM 3592 N N . GLY A 1 467 ? 56.160 13.717 -99.842 1.00 57.66 467 GLY A N 1
ATOM 3593 C CA . GLY A 1 467 ? 56.714 12.524 -99.192 1.00 57.66 467 GLY A CA 1
ATOM 3594 C C . GLY A 1 467 ? 57.675 12.787 -98.022 1.00 57.66 467 GLY A C 1
ATOM 3595 O O . GLY A 1 467 ? 57.877 11.887 -97.206 1.00 57.66 467 GLY A O 1
ATOM 3596 N N . GLU A 1 468 ? 58.252 13.988 -97.916 1.00 58.28 468 GLU A N 1
ATOM 3597 C CA . GLU A 1 468 ? 59.102 14.393 -96.782 1.00 58.28 468 GLU A CA 1
ATOM 3598 C C . GLU A 1 468 ? 58.380 15.347 -95.825 1.00 58.28 468 GLU A C 1
ATOM 3600 O O . GLU A 1 468 ? 58.524 15.233 -94.607 1.00 58.28 468 GLU A O 1
ATOM 3605 N N . GLU A 1 469 ? 57.556 16.251 -96.355 1.00 59.00 469 GLU A N 1
ATOM 3606 C CA . GLU A 1 469 ? 56.796 17.205 -95.545 1.00 59.00 469 GLU A CA 1
ATOM 3607 C C . GLU A 1 469 ? 55.662 16.526 -94.760 1.00 59.00 469 GLU A C 1
ATOM 3609 O O . GLU A 1 469 ? 55.487 16.812 -93.576 1.00 59.00 469 GLU A O 1
ATOM 3614 N N . GLN A 1 470 ? 54.988 15.529 -95.351 1.00 65.69 470 GLN A N 1
ATOM 3615 C CA . GLN A 1 470 ? 54.041 14.674 -94.631 1.00 65.69 470 GLN A CA 1
ATOM 3616 C C . GLN A 1 470 ? 54.748 13.916 -93.499 1.00 65.69 470 GLN A C 1
ATOM 3618 O O . GLN A 1 470 ? 54.275 13.958 -92.375 1.00 65.69 470 GLN A O 1
ATOM 3623 N N . LYS A 1 471 ? 55.938 13.337 -93.729 1.00 69.75 471 LYS A N 1
ATOM 3624 C CA . LYS A 1 471 ? 56.705 12.657 -92.664 1.00 69.75 471 LYS A CA 1
ATOM 3625 C C . LYS A 1 471 ? 57.112 13.594 -91.526 1.00 69.75 471 LYS A C 1
ATOM 3627 O O . LYS A 1 471 ? 57.173 13.157 -90.382 1.00 69.75 471 LYS A O 1
ATOM 3632 N N . ARG A 1 472 ? 57.384 14.874 -91.811 1.00 73.12 472 ARG A N 1
ATOM 3633 C CA . ARG A 1 472 ? 57.626 15.890 -90.771 1.00 73.12 472 ARG A CA 1
ATOM 3634 C C . ARG A 1 472 ? 56.355 16.222 -89.992 1.00 73.12 472 ARG A C 1
ATOM 3636 O O . ARG A 1 472 ? 56.428 16.317 -88.771 1.00 73.12 472 ARG A O 1
ATOM 3643 N N . MET A 1 473 ? 55.216 16.364 -90.667 1.00 70.25 473 MET A N 1
ATOM 3644 C CA . MET A 1 473 ? 53.918 16.595 -90.022 1.00 70.25 473 MET A CA 1
ATOM 3645 C C . MET A 1 473 ? 53.455 15.391 -89.195 1.00 70.25 473 MET A C 1
ATOM 3647 O O . MET A 1 473 ? 52.994 15.577 -88.074 1.00 70.25 473 MET A O 1
ATOM 3651 N N . ASP A 1 474 ? 53.641 14.172 -89.698 1.00 74.69 474 ASP A N 1
ATOM 3652 C CA . ASP A 1 474 ? 53.306 12.927 -89.006 1.00 74.69 474 ASP A CA 1
ATOM 3653 C C . ASP A 1 474 ? 54.187 12.754 -87.763 1.00 74.69 474 ASP A C 1
ATOM 3655 O O . ASP A 1 474 ? 53.658 12.560 -86.673 1.00 74.69 474 ASP A O 1
ATOM 3659 N N . ALA A 1 475 ? 55.510 12.928 -87.887 1.00 73.00 475 ALA A N 1
ATOM 3660 C CA . ALA A 1 475 ? 56.437 12.866 -86.753 1.00 73.00 475 ALA A CA 1
ATOM 3661 C C . ALA A 1 475 ? 56.199 13.990 -85.726 1.00 73.00 475 ALA A C 1
ATOM 3663 O O . ALA A 1 475 ? 56.353 13.774 -84.524 1.00 73.00 475 ALA A O 1
ATOM 3664 N N . TYR A 1 476 ? 55.790 15.186 -86.165 1.00 75.38 476 TYR A N 1
ATOM 3665 C CA . TYR A 1 476 ? 55.393 16.266 -85.259 1.00 75.38 476 TYR A CA 1
ATOM 3666 C C . TYR A 1 476 ? 54.064 15.954 -84.555 1.00 75.38 476 TYR A C 1
ATOM 3668 O O . TYR A 1 476 ? 53.966 16.117 -83.344 1.00 75.38 476 TYR A O 1
ATOM 3676 N N . GLY A 1 477 ? 53.063 15.440 -85.273 1.00 78.69 477 GLY A N 1
ATOM 3677 C CA . GLY A 1 477 ? 51.773 15.033 -84.710 1.00 78.69 477 GLY A CA 1
ATOM 3678 C C . GLY A 1 477 ? 51.848 13.776 -83.837 1.00 78.69 477 GLY A C 1
ATOM 3679 O O . GLY A 1 477 ? 51.029 13.598 -82.942 1.00 78.69 477 GLY A O 1
ATOM 3680 N N . GLU A 1 478 ? 52.819 12.895 -84.065 1.00 75.88 478 GLU A N 1
ATOM 3681 C CA . GLU A 1 478 ? 53.169 11.774 -83.187 1.00 75.88 478 GLU A CA 1
ATOM 3682 C C . GLU A 1 478 ? 53.894 12.266 -81.929 1.00 75.88 478 GLU A C 1
ATOM 3684 O O . GLU A 1 478 ? 53.489 11.910 -80.825 1.00 75.88 478 GLU A O 1
ATOM 3689 N N . LYS A 1 479 ? 54.858 13.190 -82.061 1.00 77.88 479 LYS A N 1
ATOM 3690 C CA . LYS A 1 479 ? 55.494 13.855 -80.913 1.00 77.88 479 LYS A CA 1
ATOM 3691 C C . LYS A 1 479 ? 54.483 14.612 -80.043 1.00 77.88 479 LYS A C 1
ATOM 3693 O O . LYS A 1 479 ? 54.503 14.446 -78.831 1.00 77.88 479 LYS A O 1
ATOM 3698 N N . VAL A 1 480 ? 53.581 15.393 -80.638 1.00 80.12 480 VAL A N 1
ATOM 3699 C CA . VAL A 1 480 ? 52.540 16.141 -79.905 1.00 80.12 480 VAL A CA 1
ATOM 3700 C C . VAL A 1 480 ? 51.509 15.202 -79.268 1.00 80.12 480 VAL A C 1
ATOM 3702 O O . VAL A 1 480 ? 51.018 15.500 -78.182 1.00 80.12 480 VAL A O 1
ATOM 3705 N N . ARG A 1 481 ? 51.206 14.046 -79.878 1.00 78.81 481 ARG A N 1
ATOM 3706 C CA . ARG A 1 481 ? 50.395 13.005 -79.221 1.00 78.81 481 ARG A CA 1
ATOM 3707 C C . ARG A 1 481 ? 51.119 12.401 -78.022 1.00 78.81 481 ARG A C 1
ATOM 3709 O O . ARG A 1 481 ? 50.521 12.364 -76.958 1.00 78.81 481 ARG A O 1
ATOM 3716 N N . ALA A 1 482 ? 52.398 12.047 -78.144 1.00 77.94 482 ALA A N 1
ATOM 3717 C CA . ALA A 1 482 ? 53.189 11.550 -77.018 1.00 77.94 482 ALA A CA 1
ATOM 3718 C C . ALA A 1 482 ? 53.316 12.589 -75.882 1.00 77.94 482 ALA A C 1
ATOM 3720 O O . ALA A 1 482 ? 53.152 12.246 -74.715 1.00 77.94 482 ALA A O 1
ATOM 3721 N N . GLU A 1 483 ? 53.542 13.867 -76.205 1.00 80.06 483 GLU A N 1
ATOM 3722 C CA . GLU A 1 483 ? 53.585 14.957 -75.216 1.00 80.06 483 GLU A CA 1
ATOM 3723 C C . GLU A 1 483 ? 52.218 15.170 -74.533 1.00 80.06 483 GLU A C 1
ATOM 3725 O O . GLU A 1 483 ? 52.171 15.375 -73.321 1.00 80.06 483 GLU A O 1
ATOM 3730 N N . ASN A 1 484 ? 51.101 15.031 -75.260 1.00 79.25 484 ASN A N 1
ATOM 3731 C CA . ASN A 1 484 ? 49.755 15.066 -74.674 1.00 79.25 484 ASN A CA 1
ATOM 3732 C C . ASN A 1 484 ? 49.409 13.806 -73.861 1.00 79.25 484 ASN A C 1
ATOM 3734 O O . ASN A 1 484 ? 48.747 13.926 -72.838 1.00 79.25 484 ASN A O 1
ATOM 3738 N N . GLU A 1 485 ? 49.832 12.609 -74.271 1.00 82.38 485 GLU A N 1
ATOM 3739 C CA . GLU A 1 485 ? 49.609 11.364 -73.521 1.00 82.38 485 GLU A CA 1
ATOM 3740 C C . GLU A 1 485 ? 50.384 11.369 -72.195 1.00 82.38 485 GLU A C 1
ATOM 3742 O O . GLU A 1 485 ? 49.839 10.977 -71.160 1.00 82.38 485 GLU A O 1
ATOM 3747 N N . VAL A 1 486 ? 51.608 11.911 -72.186 1.00 83.88 486 VAL A N 1
ATOM 3748 C CA . VAL A 1 486 ? 52.350 12.209 -70.950 1.00 83.88 486 VAL A CA 1
ATOM 3749 C C . VAL A 1 486 ? 51.591 13.235 -70.104 1.00 83.88 486 VAL A C 1
ATOM 3751 O O . VAL A 1 486 ? 51.294 12.951 -68.949 1.00 83.88 486 VAL A O 1
ATOM 3754 N N . ALA A 1 487 ? 51.172 14.375 -70.665 1.00 82.56 487 ALA A N 1
ATOM 3755 C CA . ALA A 1 487 ? 50.438 15.392 -69.903 1.00 82.56 487 ALA A CA 1
ATOM 3756 C C . ALA A 1 487 ? 49.097 14.880 -69.329 1.00 82.56 487 ALA A C 1
ATOM 3758 O O . ALA A 1 487 ? 48.731 15.222 -68.205 1.00 82.56 487 ALA A O 1
ATOM 3759 N N . VAL A 1 488 ? 48.365 14.037 -70.065 1.00 82.38 488 VAL A N 1
ATOM 3760 C CA . VAL A 1 488 ? 47.108 13.423 -69.606 1.00 82.38 488 VAL A CA 1
ATOM 3761 C C . VAL A 1 488 ? 47.365 12.393 -68.508 1.00 82.38 488 VAL A C 1
ATOM 3763 O O . VAL A 1 488 ? 46.631 12.383 -67.522 1.00 82.38 488 VAL A O 1
ATOM 3766 N N . THR A 1 489 ? 48.404 11.563 -68.625 1.00 84.31 489 THR A N 1
ATOM 3767 C CA . THR A 1 489 ? 48.742 10.583 -67.577 1.00 84.31 489 THR A CA 1
ATOM 3768 C C . THR A 1 489 ? 49.319 11.245 -66.322 1.00 84.31 489 THR A C 1
ATOM 3770 O O . THR A 1 489 ? 48.978 10.829 -65.216 1.00 84.31 489 THR A O 1
ATOM 3773 N N . GLU A 1 490 ? 50.084 12.333 -66.452 1.00 87.12 490 GLU A N 1
ATOM 3774 C CA . GLU A 1 490 ? 50.510 13.177 -65.327 1.00 87.12 490 GLU A CA 1
ATOM 3775 C C . GLU A 1 490 ? 49.315 13.855 -64.634 1.00 87.12 490 GLU A C 1
ATOM 3777 O O . GLU A 1 490 ? 49.223 13.826 -63.406 1.00 87.12 490 GLU A O 1
ATOM 3782 N N . LEU A 1 491 ? 48.353 14.400 -65.392 1.00 82.25 491 LEU A N 1
ATOM 3783 C CA . LEU A 1 491 ? 47.123 14.977 -64.834 1.00 82.25 491 LEU A CA 1
ATOM 3784 C C . LEU A 1 491 ? 46.236 13.923 -64.157 1.00 82.25 491 LEU A C 1
ATOM 3786 O O . LEU A 1 491 ? 45.704 14.182 -63.078 1.00 82.25 491 LEU A O 1
ATOM 3790 N N . GLN A 1 492 ? 46.097 12.728 -64.736 1.00 85.75 492 GLN A N 1
ATOM 3791 C CA . GLN A 1 492 ? 45.372 11.613 -64.116 1.00 85.75 492 GLN A CA 1
ATOM 3792 C C . GLN A 1 492 ? 46.051 11.160 -62.817 1.00 85.75 492 GLN A C 1
ATOM 3794 O O . GLN A 1 492 ? 45.380 11.038 -61.793 1.00 85.75 492 GLN A O 1
ATOM 3799 N N . ALA A 1 493 ? 47.379 11.009 -62.812 1.00 86.12 493 ALA A N 1
ATOM 3800 C CA . ALA A 1 493 ? 48.144 10.686 -61.609 1.00 86.12 493 ALA A CA 1
ATOM 3801 C C . ALA A 1 493 ? 48.018 11.777 -60.528 1.00 86.12 493 ALA A C 1
ATOM 3803 O O . ALA A 1 493 ? 47.867 11.456 -59.347 1.00 86.12 493 ALA A O 1
ATOM 3804 N N . ALA A 1 494 ? 48.013 13.058 -60.913 1.00 83.31 494 ALA A N 1
ATOM 3805 C CA . ALA A 1 494 ? 47.796 14.179 -60.000 1.00 83.31 494 ALA A CA 1
ATOM 3806 C C . ALA A 1 494 ? 46.371 14.188 -59.413 1.00 83.31 494 ALA A C 1
ATOM 3808 O O . ALA A 1 494 ? 46.211 14.378 -58.205 1.00 83.31 494 ALA A O 1
ATOM 3809 N N . HIS A 1 495 ? 45.343 13.923 -60.226 1.00 84.06 495 HIS A N 1
ATOM 3810 C CA . HIS A 1 495 ? 43.961 13.788 -59.759 1.00 84.06 495 HIS A CA 1
ATOM 3811 C C . HIS A 1 495 ? 43.775 12.579 -58.832 1.00 84.06 495 HIS A C 1
ATOM 3813 O O . HIS A 1 495 ? 43.142 12.713 -57.785 1.00 84.06 495 HIS A O 1
ATOM 3819 N N . GLU A 1 496 ? 44.368 11.423 -59.146 1.00 86.25 496 GLU A N 1
ATOM 3820 C CA . GLU A 1 496 ? 44.361 10.259 -58.255 1.00 86.25 496 GLU A CA 1
ATOM 3821 C C . GLU A 1 496 ? 45.089 10.534 -56.933 1.00 86.25 496 GLU A C 1
ATOM 3823 O O . GLU A 1 496 ? 44.607 10.129 -55.874 1.00 86.25 496 GLU A O 1
ATOM 3828 N N . ALA A 1 497 ? 46.232 11.225 -56.963 1.00 85.12 497 ALA A N 1
ATOM 3829 C CA . ALA A 1 497 ? 46.966 11.603 -55.758 1.00 85.12 497 ALA A CA 1
ATOM 3830 C C . ALA A 1 497 ? 46.166 12.588 -54.887 1.00 85.12 497 ALA A C 1
ATOM 3832 O O . ALA A 1 497 ? 46.108 12.425 -53.667 1.00 85.12 497 ALA A O 1
ATOM 3833 N N . ALA A 1 498 ? 45.494 13.567 -55.503 1.00 85.94 498 ALA A N 1
ATOM 3834 C CA . ALA A 1 498 ? 44.607 14.497 -54.811 1.00 85.94 498 ALA A CA 1
ATOM 3835 C C . ALA A 1 498 ? 43.400 13.778 -54.182 1.00 85.94 498 ALA A C 1
ATOM 3837 O O . ALA A 1 498 ? 43.119 13.984 -53.001 1.00 85.94 498 ALA A O 1
ATOM 3838 N N . ALA A 1 499 ? 42.743 12.880 -54.925 1.00 87.62 499 ALA A N 1
ATOM 3839 C CA . ALA A 1 499 ? 41.616 12.087 -54.434 1.00 87.62 499 ALA A CA 1
ATOM 3840 C C . ALA A 1 499 ? 42.018 11.189 -53.251 1.00 87.62 499 ALA A C 1
ATOM 3842 O O . ALA A 1 499 ? 41.373 11.229 -52.205 1.00 87.62 499 ALA A O 1
ATOM 3843 N N . LYS A 1 500 ? 43.136 10.458 -53.364 1.00 88.56 500 LYS A N 1
ATOM 3844 C CA . LYS A 1 500 ? 43.676 9.615 -52.280 1.00 88.56 500 LYS A CA 1
ATOM 3845 C C . LYS A 1 500 ? 44.081 10.448 -51.058 1.00 88.56 500 LYS A C 1
ATOM 3847 O O . LYS A 1 500 ? 43.864 10.016 -49.929 1.00 88.56 500 LYS A O 1
ATOM 3852 N N . SER A 1 501 ? 44.606 11.662 -51.252 1.00 89.12 501 SER A N 1
ATOM 3853 C CA . SER A 1 501 ? 44.910 12.586 -50.149 1.00 89.12 501 SER A CA 1
ATOM 3854 C C . SER A 1 501 ? 43.644 13.112 -49.456 1.00 89.12 501 SER A C 1
ATOM 3856 O O . SER A 1 501 ? 43.614 13.203 -48.228 1.00 89.12 501 SER A O 1
ATOM 3858 N N . GLN A 1 502 ? 42.579 13.414 -50.205 1.00 86.00 502 GLN A N 1
ATOM 3859 C CA . GLN A 1 502 ? 41.290 13.811 -49.631 1.00 86.00 502 GLN A CA 1
ATOM 3860 C C . GLN A 1 502 ? 40.613 12.648 -48.888 1.00 86.00 502 GLN A C 1
ATOM 3862 O O . GLN A 1 502 ? 40.106 12.844 -47.784 1.00 86.00 502 GLN A O 1
ATOM 3867 N N . GLU A 1 503 ? 40.650 11.435 -49.441 1.00 86.94 503 GLU A N 1
ATOM 3868 C CA . GLU A 1 503 ? 40.140 10.234 -48.775 1.00 86.94 503 GLU A CA 1
ATOM 3869 C C . GLU A 1 503 ? 40.883 9.971 -47.457 1.00 86.94 503 GLU A C 1
ATOM 3871 O O . GLU A 1 503 ? 40.243 9.798 -46.422 1.00 86.94 503 GLU A O 1
ATOM 3876 N N . GLN A 1 504 ? 42.219 10.054 -47.450 1.00 88.19 504 GLN A N 1
ATOM 3877 C CA . GLN A 1 504 ? 43.026 9.937 -46.229 1.00 88.19 504 GLN A CA 1
ATOM 3878 C C . GLN A 1 504 ? 42.654 10.984 -45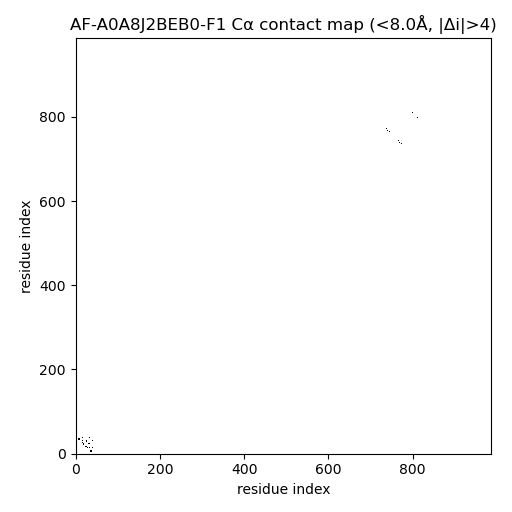.168 1.00 88.19 504 GLN A C 1
ATOM 3880 O O . GLN A 1 504 ? 42.584 10.642 -43.987 1.00 88.19 504 GLN A O 1
ATOM 3885 N N . ARG A 1 505 ? 42.355 12.232 -45.561 1.00 87.62 505 ARG A N 1
ATOM 3886 C CA . ARG A 1 505 ? 41.868 13.267 -44.628 1.00 87.62 505 ARG A CA 1
ATOM 3887 C C . ARG A 1 505 ? 40.512 12.901 -44.032 1.00 87.62 505 ARG A C 1
ATOM 3889 O O . ARG A 1 505 ? 40.380 12.935 -42.815 1.00 87.62 505 ARG A O 1
ATOM 3896 N N . HIS A 1 506 ? 39.540 12.491 -44.846 1.00 88.00 506 HIS A N 1
ATOM 3897 C CA . HIS A 1 506 ? 38.225 12.082 -44.339 1.00 88.00 506 HIS A CA 1
ATOM 3898 C C . HIS A 1 506 ? 38.271 10.785 -43.517 1.00 88.00 506 HIS A C 1
ATOM 3900 O O . HIS A 1 506 ? 37.446 10.599 -42.625 1.00 88.00 506 HIS A O 1
ATOM 3906 N N . VAL A 1 507 ? 39.225 9.883 -43.771 1.00 88.69 507 VAL A N 1
ATOM 3907 C CA . VAL A 1 507 ? 39.475 8.724 -42.901 1.00 88.69 507 VAL A CA 1
ATOM 3908 C C . VAL A 1 507 ? 40.029 9.183 -41.550 1.00 88.69 507 VAL A C 1
ATOM 3910 O O . VAL A 1 507 ? 39.465 8.792 -40.532 1.00 88.69 507 VAL A O 1
ATOM 3913 N N . ALA A 1 508 ? 41.045 10.053 -41.527 1.00 87.62 508 ALA A N 1
ATOM 3914 C CA . ALA A 1 508 ? 41.632 10.589 -40.293 1.00 87.62 508 ALA A CA 1
ATOM 3915 C C . ALA A 1 508 ? 40.631 11.417 -39.455 1.00 87.62 508 ALA A C 1
ATOM 3917 O O . ALA A 1 508 ? 40.578 11.309 -38.233 1.00 87.62 508 ALA A O 1
ATOM 3918 N N . GLU A 1 509 ? 39.786 12.205 -40.118 1.00 90.44 509 GLU A N 1
ATOM 3919 C CA . GLU A 1 509 ? 38.687 12.969 -39.517 1.00 90.44 509 GLU A CA 1
ATOM 3920 C C . GLU A 1 509 ? 37.644 12.035 -38.873 1.00 90.44 509 GLU A C 1
ATOM 3922 O O . GLU A 1 509 ? 37.236 12.233 -37.727 1.00 90.44 509 GLU A O 1
ATOM 3927 N N . ARG A 1 510 ? 37.268 10.947 -39.563 1.00 88.56 510 ARG A N 1
ATOM 3928 C CA . ARG A 1 510 ? 36.362 9.914 -39.029 1.00 88.56 510 ARG A CA 1
ATOM 3929 C C . ARG A 1 510 ? 36.984 9.077 -37.912 1.00 88.56 510 ARG A C 1
ATOM 3931 O O . ARG A 1 510 ? 36.226 8.595 -37.073 1.00 88.56 510 ARG A O 1
ATOM 3938 N N . THR A 1 511 ? 38.302 8.859 -37.886 1.00 86.69 511 THR A N 1
ATOM 3939 C CA . THR A 1 511 ? 38.957 8.191 -36.748 1.00 86.69 511 THR A CA 1
ATOM 3940 C C . THR A 1 511 ? 39.036 9.119 -35.543 1.00 86.69 511 THR A C 1
ATOM 3942 O O . THR A 1 511 ? 38.615 8.692 -34.476 1.00 86.69 511 THR A O 1
ATOM 3945 N N . SER A 1 512 ? 39.398 10.399 -35.714 1.00 92.44 512 SER A N 1
ATOM 3946 C CA . SER A 1 512 ? 39.377 11.387 -34.617 1.00 92.44 512 SER A CA 1
ATOM 3947 C C . SER A 1 512 ? 37.993 11.477 -33.971 1.00 92.44 512 SER A C 1
ATOM 3949 O O . SER A 1 512 ? 37.864 11.237 -32.777 1.00 92.44 512 SER A O 1
ATOM 3951 N N . MET A 1 513 ? 36.927 11.682 -34.758 1.00 88.31 513 MET A N 1
ATOM 3952 C CA . MET A 1 513 ? 35.560 11.741 -34.214 1.00 88.31 513 MET A CA 1
ATOM 3953 C C . MET A 1 513 ? 35.128 10.447 -33.503 1.00 88.31 513 MET A C 1
ATOM 3955 O O . MET A 1 513 ? 34.308 10.498 -32.589 1.00 88.31 513 MET A O 1
ATOM 3959 N N . ARG A 1 514 ? 35.661 9.281 -33.897 1.00 89.69 514 ARG A N 1
ATOM 3960 C CA . ARG A 1 514 ? 35.412 8.011 -33.195 1.00 89.69 514 ARG A CA 1
ATOM 3961 C C . ARG A 1 514 ? 36.206 7.905 -31.899 1.00 89.69 514 ARG A C 1
ATOM 3963 O O . ARG A 1 514 ? 35.654 7.426 -30.920 1.00 89.69 514 ARG A O 1
ATOM 3970 N N . GLU A 1 515 ? 37.461 8.334 -31.886 1.00 91.31 515 GLU A N 1
ATOM 3971 C CA . GLU A 1 515 ? 38.315 8.345 -30.694 1.00 91.31 515 GLU A CA 1
ATOM 3972 C C . GLU A 1 515 ? 37.795 9.335 -29.644 1.00 91.31 515 GLU A C 1
ATOM 3974 O O . GLU A 1 515 ? 37.743 9.005 -28.461 1.00 91.31 515 GLU A O 1
ATOM 3979 N N . ASP A 1 516 ? 37.318 10.506 -30.069 1.00 90.06 516 ASP A N 1
ATOM 3980 C CA . ASP A 1 516 ? 36.714 11.504 -29.184 1.00 90.06 516 ASP A CA 1
ATOM 3981 C C . ASP A 1 516 ? 35.350 11.033 -28.638 1.00 90.06 516 ASP A C 1
ATOM 3983 O O . ASP A 1 516 ? 35.111 11.131 -27.436 1.00 90.06 516 ASP A O 1
ATOM 3987 N N . HIS A 1 517 ? 34.495 10.416 -29.467 1.00 89.19 517 HIS A N 1
ATOM 3988 C CA . HIS A 1 517 ? 33.235 9.807 -29.008 1.00 89.19 517 HIS A CA 1
ATOM 3989 C C . HIS A 1 517 ? 33.460 8.566 -28.121 1.00 89.19 517 HIS A C 1
ATOM 3991 O O . HIS A 1 517 ? 32.656 8.284 -27.234 1.00 89.19 517 HIS A O 1
ATOM 3997 N N . LEU A 1 518 ? 34.534 7.797 -28.332 1.00 89.56 518 LEU A N 1
ATOM 3998 C CA . LEU A 1 518 ? 34.919 6.717 -27.417 1.00 89.56 518 LEU A CA 1
ATOM 3999 C C . LEU A 1 518 ? 35.358 7.287 -26.066 1.00 89.56 518 LEU A C 1
ATOM 4001 O O . LEU A 1 518 ? 34.883 6.804 -25.044 1.00 89.56 518 LEU A O 1
ATOM 4005 N N . ARG A 1 519 ? 36.156 8.362 -26.052 1.00 92.81 519 ARG A N 1
ATOM 4006 C CA . ARG A 1 519 ? 36.559 9.051 -24.816 1.00 92.81 519 ARG A CA 1
ATOM 4007 C C . ARG A 1 519 ? 35.356 9.616 -24.051 1.00 92.81 519 ARG A C 1
ATOM 4009 O O . ARG A 1 519 ? 35.287 9.460 -22.838 1.00 92.81 519 ARG A O 1
ATOM 4016 N N . GLU A 1 520 ? 34.377 10.192 -24.751 1.00 92.25 520 GLU A N 1
ATOM 4017 C CA . GLU A 1 520 ? 33.118 10.668 -24.152 1.00 92.25 520 GLU A CA 1
ATOM 4018 C C . GLU A 1 520 ? 32.277 9.514 -23.563 1.00 92.25 520 GLU A C 1
ATOM 4020 O O . GLU A 1 520 ? 31.646 9.667 -22.515 1.00 92.25 520 GLU A O 1
ATOM 4025 N N . LEU A 1 521 ? 32.269 8.338 -24.203 1.00 89.00 521 LEU A N 1
ATOM 4026 C CA . LEU A 1 521 ? 31.621 7.138 -23.658 1.00 89.00 521 LEU A CA 1
ATOM 4027 C C . LEU A 1 521 ? 32.375 6.560 -22.452 1.00 89.00 521 LEU A C 1
ATOM 4029 O O . LEU A 1 521 ? 31.728 6.118 -21.505 1.00 89.00 521 LEU A O 1
ATOM 4033 N N . GLU A 1 522 ? 33.708 6.571 -22.463 1.00 92.38 522 GLU A N 1
ATOM 4034 C CA . GLU A 1 522 ? 34.547 6.144 -21.336 1.00 92.38 522 GLU A CA 1
ATOM 4035 C C . GLU A 1 522 ? 34.366 7.067 -20.122 1.00 92.38 522 GLU A C 1
ATOM 4037 O O . GLU A 1 522 ? 34.193 6.579 -19.006 1.00 92.38 522 GLU A O 1
ATOM 4042 N N . GLU A 1 523 ? 34.305 8.385 -20.333 1.00 93.25 523 GLU A N 1
ATOM 4043 C CA . GLU A 1 523 ? 34.026 9.378 -19.288 1.00 93.25 523 GLU A CA 1
ATOM 4044 C C . GLU A 1 523 ? 32.618 9.194 -18.694 1.00 93.25 523 GLU A C 1
ATOM 4046 O O . GLU A 1 523 ? 32.462 9.121 -17.475 1.00 93.25 523 GLU A O 1
ATOM 4051 N N . LYS A 1 524 ? 31.592 8.992 -19.534 1.00 90.12 524 LYS A N 1
ATOM 4052 C CA . LYS A 1 524 ? 30.229 8.675 -19.065 1.00 90.12 524 LYS A CA 1
ATOM 4053 C C . LYS A 1 524 ? 30.149 7.331 -18.340 1.00 90.12 524 LYS A C 1
ATOM 4055 O O . LYS A 1 524 ? 29.410 7.218 -17.366 1.00 90.12 524 LYS A O 1
ATOM 4060 N N . ALA A 1 525 ? 30.896 6.318 -18.777 1.00 88.38 525 ALA A N 1
ATOM 4061 C CA . ALA A 1 525 ? 30.962 5.027 -18.094 1.00 88.38 525 ALA A CA 1
ATOM 4062 C C . ALA A 1 525 ? 31.666 5.136 -16.730 1.00 88.38 525 ALA A C 1
ATOM 4064 O O . ALA A 1 525 ? 31.217 4.517 -15.765 1.00 88.38 525 ALA A O 1
ATOM 4065 N N . ALA A 1 526 ? 32.717 5.955 -16.627 1.00 90.69 526 ALA A N 1
ATOM 4066 C CA . ALA A 1 526 ? 33.378 6.264 -15.363 1.00 90.69 526 ALA A CA 1
ATOM 4067 C C . ALA A 1 526 ? 32.443 7.021 -14.405 1.00 90.69 526 ALA A C 1
ATOM 4069 O O . ALA A 1 526 ? 32.327 6.620 -13.247 1.00 90.69 526 ALA A O 1
ATOM 4070 N N . GLN A 1 527 ? 31.714 8.033 -14.893 1.00 90.06 527 GLN A N 1
ATOM 4071 C CA . GLN A 1 527 ? 30.732 8.777 -14.098 1.00 90.06 527 GLN A CA 1
ATOM 4072 C C . GLN A 1 527 ? 29.594 7.872 -13.609 1.00 90.06 527 GLN A C 1
ATOM 4074 O O . GLN A 1 527 ? 29.362 7.795 -12.408 1.00 90.06 527 GLN A O 1
ATOM 4079 N N . MET A 1 528 ? 28.950 7.101 -14.496 1.00 87.00 528 MET A N 1
ATOM 4080 C CA . MET A 1 528 ? 27.889 6.160 -14.099 1.00 87.00 528 MET A CA 1
ATOM 4081 C C . MET A 1 528 ? 28.378 5.117 -13.088 1.00 87.00 528 MET A C 1
ATOM 4083 O O . MET A 1 528 ? 27.612 4.702 -12.220 1.00 87.00 528 MET A O 1
ATOM 4087 N N . LYS A 1 529 ? 29.648 4.694 -13.172 1.00 91.06 529 LYS A N 1
ATOM 4088 C CA . LYS A 1 529 ? 30.240 3.821 -12.157 1.00 91.06 529 LYS A CA 1
ATOM 4089 C C . LYS A 1 529 ? 30.418 4.556 -10.825 1.00 91.06 529 LYS A C 1
ATOM 4091 O O . LYS A 1 529 ? 30.031 4.010 -9.801 1.00 91.06 529 LYS A O 1
ATOM 4096 N N . GLN A 1 530 ? 30.959 5.773 -10.829 1.00 90.31 530 GLN A N 1
ATOM 4097 C CA . GLN A 1 530 ? 31.118 6.583 -9.618 1.00 90.31 530 GLN A CA 1
ATOM 4098 C C . GLN A 1 530 ? 29.767 6.865 -8.938 1.00 90.31 530 GLN A C 1
ATOM 4100 O O . GLN A 1 530 ? 29.672 6.766 -7.717 1.00 90.31 530 GLN A O 1
ATOM 4105 N N . ASP A 1 531 ? 28.721 7.143 -9.718 1.00 88.69 531 ASP A N 1
ATOM 4106 C CA . ASP A 1 531 ? 27.360 7.354 -9.220 1.00 88.69 531 ASP A CA 1
ATOM 4107 C C . ASP A 1 531 ? 26.769 6.066 -8.623 1.00 88.69 531 ASP A C 1
ATOM 4109 O O . ASP A 1 531 ? 26.151 6.106 -7.560 1.00 88.69 531 ASP A O 1
ATOM 4113 N N . ALA A 1 532 ? 26.995 4.908 -9.256 1.00 86.81 532 ALA A N 1
ATOM 4114 C CA . ALA A 1 532 ? 26.562 3.608 -8.740 1.00 86.81 532 ALA A CA 1
ATOM 4115 C C . ALA A 1 532 ? 27.329 3.186 -7.471 1.00 86.81 532 ALA A C 1
ATOM 4117 O O . ALA A 1 532 ? 26.716 2.720 -6.509 1.00 86.81 532 ALA A O 1
ATOM 4118 N N . ASP A 1 533 ? 28.649 3.394 -7.438 1.00 88.75 533 ASP A N 1
ATOM 4119 C CA . ASP A 1 533 ? 29.491 3.155 -6.264 1.00 88.75 533 ASP A CA 1
ATOM 4120 C C . ASP A 1 533 ? 29.017 4.059 -5.097 1.00 88.75 533 ASP A C 1
ATOM 4122 O O . ASP A 1 533 ? 28.816 3.571 -3.982 1.00 88.75 533 ASP A O 1
ATOM 4126 N N . ALA A 1 534 ? 28.712 5.340 -5.355 1.00 88.88 534 ALA A N 1
ATOM 4127 C CA . ALA A 1 534 ? 28.171 6.278 -4.364 1.00 88.88 534 ALA A CA 1
ATOM 4128 C C . ALA A 1 534 ? 26.757 5.908 -3.873 1.00 88.88 534 ALA A C 1
ATOM 4130 O O . ALA A 1 534 ? 26.500 5.936 -2.668 1.00 88.88 534 ALA A O 1
ATOM 4131 N N . GLN A 1 535 ? 25.849 5.501 -4.768 1.00 87.50 535 GLN A N 1
ATOM 4132 C CA . GLN A 1 535 ? 24.528 4.981 -4.384 1.00 87.50 535 GLN A CA 1
ATOM 4133 C C . GLN A 1 535 ? 24.646 3.712 -3.530 1.00 87.50 535 GLN A C 1
ATOM 4135 O O . GLN A 1 535 ? 23.897 3.549 -2.569 1.00 87.50 535 GLN A O 1
ATOM 4140 N N . SER A 1 536 ? 25.604 2.829 -3.833 1.00 85.00 536 SER A N 1
ATOM 4141 C CA . SER A 1 536 ? 25.841 1.617 -3.040 1.00 85.00 536 SER A CA 1
ATOM 4142 C C . SER A 1 536 ? 26.339 1.927 -1.623 1.00 85.00 536 SER A C 1
ATOM 4144 O O . SER A 1 536 ? 25.940 1.241 -0.683 1.00 85.00 536 SER A O 1
ATOM 4146 N N . ALA A 1 537 ? 27.141 2.988 -1.460 1.00 89.50 537 ALA A N 1
ATOM 4147 C CA . ALA A 1 537 ? 27.612 3.464 -0.162 1.00 89.50 537 ALA A CA 1
ATOM 4148 C C . ALA A 1 537 ? 26.480 4.101 0.663 1.00 89.50 537 ALA A C 1
ATOM 4150 O O . ALA A 1 537 ? 26.302 3.741 1.825 1.00 89.50 537 ALA A O 1
ATOM 4151 N N . ALA A 1 538 ? 25.653 4.959 0.055 1.00 88.62 538 ALA A N 1
ATOM 4152 C CA . ALA A 1 538 ? 24.480 5.537 0.720 1.00 88.62 538 ALA A CA 1
ATOM 4153 C C . ALA A 1 538 ? 23.481 4.449 1.172 1.00 88.62 538 ALA A C 1
ATOM 4155 O O . ALA A 1 538 ? 23.029 4.452 2.314 1.00 88.62 538 ALA A O 1
ATOM 4156 N N . LEU A 1 539 ? 23.224 3.448 0.320 1.00 88.00 539 LEU A N 1
ATOM 4157 C CA . LEU A 1 539 ? 22.405 2.269 0.643 1.00 88.00 539 LEU A CA 1
ATOM 4158 C C . LEU A 1 539 ? 23.060 1.298 1.644 1.00 88.00 539 LEU A C 1
ATOM 4160 O O . LEU A 1 539 ? 22.416 0.319 2.034 1.00 88.00 539 LEU A O 1
ATOM 4164 N N . ALA A 1 540 ? 24.330 1.485 2.006 1.00 88.31 540 ALA A N 1
ATOM 4165 C CA . ALA A 1 540 ? 24.976 0.7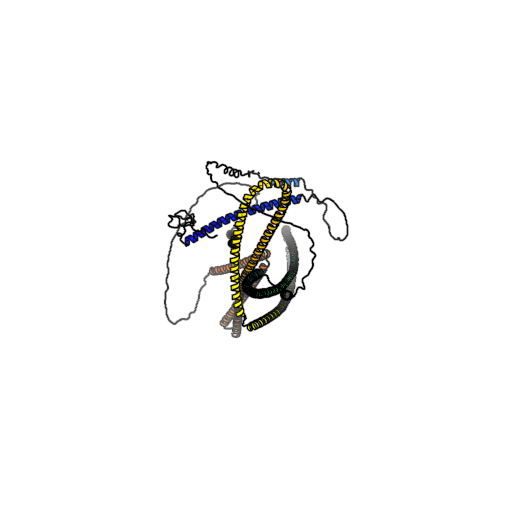68 3.102 1.00 88.31 540 ALA A CA 1
ATOM 4166 C C . ALA A 1 540 ? 24.817 1.548 4.416 1.00 88.31 540 ALA A C 1
ATOM 4168 O O . ALA A 1 540 ? 24.388 0.967 5.408 1.00 88.31 540 ALA A O 1
ATOM 4169 N N . GLU A 1 541 ? 25.049 2.863 4.392 1.00 91.50 541 GLU A N 1
ATOM 4170 C CA . GLU A 1 541 ? 24.851 3.760 5.539 1.00 91.50 541 GLU A CA 1
ATOM 4171 C C . GLU A 1 541 ? 23.387 3.768 6.022 1.00 91.50 541 GLU A C 1
ATOM 4173 O O . GLU A 1 541 ? 23.131 3.634 7.218 1.00 91.50 541 GLU A O 1
ATOM 4178 N N . GLU A 1 542 ? 22.416 3.798 5.101 1.00 89.94 542 GLU A N 1
ATOM 4179 C CA . GLU A 1 542 ? 20.984 3.665 5.412 1.00 89.94 542 GLU A CA 1
ATOM 4180 C C . GLU A 1 542 ? 20.653 2.313 6.072 1.00 89.94 542 GLU A C 1
ATOM 4182 O O . GLU A 1 542 ? 19.903 2.254 7.048 1.00 89.94 542 GLU A O 1
ATOM 4187 N N . LYS A 1 543 ? 21.253 1.212 5.596 1.00 88.69 543 LYS A N 1
ATOM 4188 C CA . LYS A 1 543 ? 21.049 -0.119 6.196 1.00 88.69 543 LYS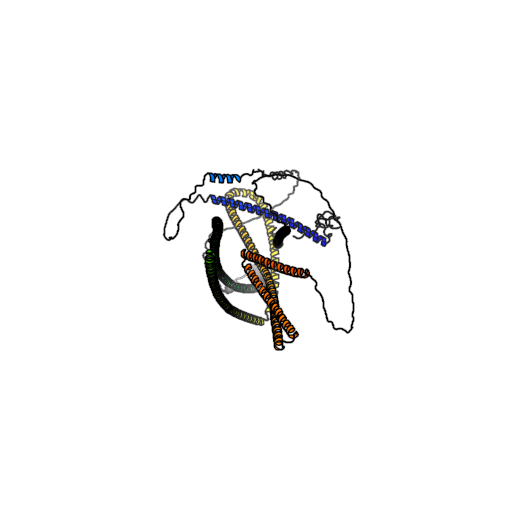 A CA 1
ATOM 4189 C C . LYS A 1 543 ? 21.661 -0.217 7.582 1.00 88.69 543 LYS A C 1
ATOM 4191 O O . LYS A 1 543 ? 21.018 -0.774 8.465 1.00 88.69 543 LYS A O 1
ATOM 4196 N N . ASP A 1 544 ? 22.860 0.318 7.789 1.00 90.06 544 ASP A N 1
ATOM 4197 C CA . ASP A 1 544 ? 23.489 0.329 9.109 1.00 90.06 544 ASP A CA 1
ATOM 4198 C C . ASP A 1 544 ? 22.710 1.218 10.093 1.00 90.06 544 ASP A C 1
ATOM 4200 O O . ASP A 1 544 ? 22.579 0.852 11.263 1.00 90.06 544 ASP A O 1
ATOM 4204 N N . ALA A 1 545 ? 22.105 2.322 9.637 1.00 89.50 545 ALA A N 1
ATOM 4205 C CA . ALA A 1 545 ? 21.178 3.115 10.445 1.00 89.50 545 ALA A CA 1
ATOM 4206 C C . ALA A 1 545 ? 19.949 2.291 10.880 1.00 89.50 545 ALA A C 1
ATOM 4208 O O . ALA A 1 545 ? 19.711 2.148 12.081 1.00 89.50 545 ALA A O 1
ATOM 4209 N N . VAL A 1 546 ? 19.236 1.663 9.935 1.00 90.69 546 VAL A N 1
ATOM 4210 C CA . VAL A 1 546 ? 18.054 0.820 10.219 1.00 90.69 546 VAL A CA 1
ATOM 4211 C C . VAL A 1 546 ? 18.406 -0.396 11.088 1.00 90.69 546 VAL A C 1
ATOM 4213 O O . VAL A 1 546 ? 17.659 -0.756 11.995 1.00 90.69 546 VAL A O 1
ATOM 4216 N N . ILE A 1 547 ? 19.568 -1.023 10.881 1.00 87.56 547 ILE A N 1
ATOM 4217 C CA . ILE A 1 547 ? 20.051 -2.133 11.718 1.00 87.56 547 ILE A CA 1
ATOM 4218 C C . ILE A 1 547 ? 20.315 -1.668 13.158 1.00 87.56 547 ILE A C 1
ATOM 4220 O O . ILE A 1 547 ? 20.071 -2.426 14.097 1.00 87.56 547 ILE A O 1
ATOM 4224 N N . ASN A 1 548 ? 20.803 -0.443 13.359 1.00 90.25 548 ASN A N 1
ATOM 4225 C CA . ASN A 1 548 ? 21.036 0.103 14.696 1.00 90.25 548 ASN A CA 1
ATOM 4226 C C . ASN A 1 548 ? 19.737 0.555 15.387 1.00 90.25 548 ASN A C 1
ATOM 4228 O O . ASN A 1 548 ? 19.613 0.360 16.595 1.00 90.25 548 ASN A O 1
ATOM 4232 N N . GLU A 1 549 ? 18.751 1.057 14.641 1.00 91.00 549 GLU A N 1
ATOM 4233 C CA . GLU A 1 549 ? 17.395 1.325 15.143 1.00 91.00 549 GLU A CA 1
ATOM 4234 C C . GLU A 1 549 ? 16.702 0.027 15.596 1.00 91.00 549 GLU A C 1
ATOM 4236 O O . GLU A 1 549 ? 16.312 -0.096 16.757 1.00 91.00 549 GLU A O 1
ATOM 4241 N N . LEU A 1 550 ? 16.689 -1.009 14.747 1.00 88.81 550 LEU A N 1
ATOM 4242 C CA . LEU A 1 550 ? 16.135 -2.327 15.088 1.00 88.81 550 LEU A CA 1
ATOM 4243 C C . LEU A 1 550 ? 16.840 -2.990 16.285 1.00 88.81 550 LEU A C 1
ATOM 4245 O O . LEU A 1 550 ? 16.205 -3.713 17.050 1.00 88.81 550 LEU A O 1
ATOM 4249 N N . ARG A 1 551 ? 18.142 -2.742 16.490 1.00 91.94 551 ARG A N 1
ATOM 4250 C CA . ARG A 1 551 ? 18.870 -3.183 17.698 1.00 91.94 551 ARG A CA 1
ATOM 4251 C C . ARG A 1 551 ? 18.427 -2.434 18.956 1.00 91.94 551 ARG A C 1
ATOM 4253 O O . ARG A 1 551 ? 18.362 -3.051 20.017 1.00 91.94 551 ARG A O 1
ATOM 4260 N N . ALA A 1 552 ? 18.134 -1.138 18.855 1.00 90.69 552 ALA A N 1
ATOM 4261 C CA . ALA A 1 552 ? 17.625 -0.353 19.977 1.00 90.69 552 ALA A CA 1
ATOM 4262 C C . ALA A 1 552 ? 16.214 -0.813 20.381 1.00 90.69 552 ALA A C 1
ATOM 4264 O O . ALA A 1 552 ? 15.962 -1.035 21.566 1.00 90.69 552 ALA A O 1
ATOM 4265 N N . ASP A 1 553 ? 15.333 -1.054 19.405 1.00 88.69 553 ASP A N 1
ATOM 4266 C CA . ASP A 1 553 ? 13.992 -1.594 19.651 1.00 88.69 553 ASP A CA 1
ATOM 4267 C C . ASP A 1 553 ? 14.026 -3.021 20.213 1.00 88.69 553 ASP A C 1
ATOM 4269 O O . ASP A 1 553 ? 13.319 -3.310 21.178 1.00 88.69 553 ASP A O 1
ATOM 4273 N N . LEU A 1 554 ? 14.889 -3.906 19.695 1.00 87.06 554 LEU A N 1
ATOM 4274 C CA . LEU A 1 554 ? 15.085 -5.239 20.280 1.00 87.06 554 LEU A CA 1
ATOM 4275 C C . LEU A 1 554 ? 15.555 -5.153 21.737 1.00 87.06 554 LEU A C 1
ATOM 4277 O O . LEU A 1 554 ? 14.968 -5.805 22.595 1.00 87.06 554 LEU A O 1
ATOM 4281 N N . SER A 1 555 ? 16.539 -4.301 22.043 1.00 92.31 555 SER A N 1
ATOM 4282 C CA . SER A 1 555 ? 17.020 -4.108 23.419 1.00 92.31 555 SER A CA 1
ATOM 4283 C C . SER A 1 555 ? 15.932 -3.558 24.354 1.00 92.31 555 SER A C 1
ATOM 4285 O O . SER A 1 555 ? 15.865 -3.941 25.524 1.00 92.31 555 SER A O 1
ATOM 4287 N N . LYS A 1 556 ? 15.033 -2.709 23.841 1.00 89.88 556 LYS A N 1
ATOM 4288 C CA . LYS A 1 556 ? 13.859 -2.225 24.577 1.00 89.88 556 LYS A CA 1
ATOM 4289 C C . LYS A 1 556 ? 12.842 -3.346 24.831 1.00 89.88 556 LYS A C 1
ATOM 4291 O O . LYS A 1 556 ? 12.379 -3.482 25.960 1.00 89.88 556 LYS A O 1
ATOM 4296 N N . VAL A 1 557 ? 12.529 -4.171 23.829 1.00 87.50 557 VAL A N 1
ATOM 4297 C CA . VAL A 1 557 ? 11.625 -5.327 23.983 1.00 87.50 557 VAL A CA 1
ATOM 4298 C C . VAL A 1 557 ? 12.209 -6.361 24.952 1.00 87.50 557 VAL A C 1
ATOM 4300 O O . VAL A 1 557 ? 11.484 -6.877 25.799 1.00 87.50 557 VAL A O 1
ATOM 4303 N N . GLU A 1 558 ? 13.517 -6.622 24.906 1.00 91.06 558 GLU A N 1
ATOM 4304 C CA . GLU A 1 558 ? 14.209 -7.472 25.883 1.00 91.06 558 GLU A CA 1
ATOM 4305 C C . GLU A 1 558 ? 14.073 -6.919 27.312 1.00 91.06 558 GLU A C 1
ATOM 4307 O O . GLU A 1 558 ? 13.751 -7.673 28.233 1.00 91.06 558 GLU A O 1
ATOM 4312 N N . ALA A 1 559 ? 14.237 -5.605 27.504 1.00 89.56 559 ALA A N 1
ATOM 4313 C CA . ALA A 1 559 ? 14.039 -4.958 28.802 1.00 89.56 559 ALA A CA 1
ATOM 4314 C C . ALA A 1 559 ? 12.577 -5.032 29.290 1.00 89.56 559 ALA A C 1
ATOM 4316 O O . ALA A 1 559 ? 12.339 -5.303 30.468 1.00 89.56 559 ALA A O 1
ATOM 4317 N N . GLU A 1 560 ? 11.594 -4.853 28.401 1.00 88.88 560 GLU A N 1
ATOM 4318 C CA . GLU A 1 560 ? 10.168 -5.005 28.724 1.00 88.88 560 GLU A CA 1
ATOM 4319 C C . GLU A 1 560 ? 9.813 -6.458 29.093 1.00 88.88 560 GLU A C 1
ATOM 4321 O O . GLU A 1 560 ? 9.087 -6.680 30.063 1.00 88.88 560 GLU A O 1
ATOM 4326 N N . VAL A 1 561 ? 10.378 -7.457 28.404 1.00 87.62 561 VAL A N 1
ATOM 4327 C CA . VAL A 1 561 ? 10.206 -8.885 28.734 1.00 87.62 561 VAL A CA 1
ATOM 4328 C C . VAL A 1 561 ? 10.850 -9.237 30.079 1.00 87.62 561 VAL A C 1
ATOM 4330 O O . VAL A 1 561 ? 10.243 -9.961 30.871 1.00 87.62 561 VAL A O 1
ATOM 4333 N N . VAL A 1 562 ? 12.038 -8.705 30.389 1.00 91.50 562 VAL A N 1
ATOM 4334 C CA . VAL A 1 562 ? 12.673 -8.876 31.710 1.00 91.50 562 VAL A CA 1
ATOM 4335 C C . VAL A 1 562 ? 11.824 -8.237 32.812 1.00 91.50 562 VAL A C 1
ATOM 4337 O O . VAL A 1 562 ? 11.564 -8.884 33.826 1.00 91.50 562 VAL A O 1
ATOM 4340 N N . ALA A 1 563 ? 11.314 -7.020 32.603 1.00 87.69 563 ALA A N 1
ATOM 4341 C CA . ALA A 1 563 ? 10.433 -6.353 33.562 1.00 87.69 563 ALA A CA 1
ATOM 4342 C C . ALA A 1 563 ? 9.118 -7.127 33.780 1.00 87.69 563 ALA A C 1
ATOM 4344 O O . ALA A 1 563 ? 8.702 -7.328 34.922 1.00 87.69 563 ALA A O 1
ATOM 4345 N N . GLN A 1 564 ? 8.489 -7.632 32.711 1.00 84.88 564 GLN A N 1
ATOM 4346 C CA . GLN A 1 564 ? 7.310 -8.497 32.826 1.00 84.88 564 GLN A CA 1
ATOM 4347 C C . GLN A 1 564 ? 7.627 -9.774 33.614 1.00 84.88 564 GLN A C 1
ATOM 4349 O O . GLN A 1 564 ? 6.872 -10.120 34.524 1.00 84.88 564 GLN A O 1
ATOM 4354 N N . LYS A 1 565 ? 8.765 -10.425 33.341 1.00 90.25 565 LYS A N 1
ATOM 4355 C CA . LYS A 1 565 ? 9.219 -11.619 34.067 1.00 90.25 565 LYS A CA 1
ATOM 4356 C C . LYS A 1 565 ? 9.427 -11.346 35.560 1.00 90.25 565 LYS A C 1
ATOM 4358 O O . LYS A 1 565 ? 8.944 -12.130 36.368 1.00 90.25 565 LYS A O 1
ATOM 4363 N N . GLU A 1 566 ? 10.021 -10.213 35.942 1.00 90.00 566 GLU A N 1
ATOM 4364 C CA . GLU A 1 566 ? 10.091 -9.816 37.357 1.00 90.00 566 GLU A CA 1
ATOM 4365 C C . GLU A 1 566 ? 8.703 -9.599 37.985 1.00 90.00 566 GLU A C 1
ATOM 4367 O O . GLU A 1 566 ? 8.494 -9.942 39.148 1.00 90.00 566 GLU A O 1
ATOM 4372 N N . THR A 1 567 ? 7.735 -9.023 37.258 1.00 85.62 567 THR A N 1
ATOM 4373 C CA . THR A 1 567 ? 6.370 -8.856 37.798 1.00 85.62 567 THR A CA 1
ATOM 4374 C C . THR A 1 567 ? 5.605 -10.173 37.916 1.00 85.62 567 THR A C 1
ATOM 4376 O O . THR A 1 567 ? 4.785 -10.299 38.822 1.00 85.62 567 THR A O 1
ATOM 4379 N N . MET A 1 568 ? 5.884 -11.152 37.050 1.00 80.31 568 MET A N 1
ATOM 4380 C CA . MET A 1 568 ? 5.379 -12.521 37.179 1.00 80.31 568 MET A CA 1
ATOM 4381 C C . MET A 1 568 ? 5.994 -13.198 38.405 1.00 80.31 568 MET A C 1
ATOM 4383 O O . MET A 1 568 ? 5.262 -13.618 39.289 1.00 80.31 568 MET A O 1
ATOM 4387 N N . GLU A 1 569 ? 7.324 -13.190 38.537 1.00 86.19 569 GLU A N 1
ATOM 4388 C CA . GLU A 1 569 ? 8.026 -13.825 39.662 1.00 86.19 569 GLU A CA 1
ATOM 4389 C C . GLU A 1 569 ? 7.663 -13.203 41.023 1.00 86.19 569 GLU A C 1
ATOM 4391 O O . GLU A 1 569 ? 7.584 -13.921 42.019 1.00 86.19 569 GLU A O 1
ATOM 4396 N N . ARG A 1 570 ? 7.353 -11.897 41.079 1.00 80.38 570 ARG A N 1
ATOM 4397 C CA . ARG A 1 570 ? 6.785 -11.258 42.283 1.00 80.38 570 ARG A CA 1
ATOM 4398 C C . ARG A 1 570 ? 5.372 -11.760 42.608 1.00 80.38 570 ARG A C 1
ATOM 4400 O O . ARG A 1 570 ? 5.111 -12.060 43.767 1.00 80.38 570 ARG A O 1
ATOM 4407 N N . LYS A 1 571 ? 4.486 -11.887 41.613 1.00 78.62 571 LYS A N 1
ATOM 4408 C CA . LYS A 1 571 ? 3.115 -12.408 41.801 1.00 78.62 571 LYS A CA 1
ATOM 4409 C C . LYS A 1 571 ? 3.099 -13.891 42.164 1.00 78.62 571 LYS A C 1
ATOM 4411 O O . LYS A 1 571 ? 2.309 -14.301 43.006 1.00 78.62 571 LYS A O 1
ATOM 4416 N N . ASP A 1 572 ? 3.983 -14.683 41.567 1.00 73.25 572 ASP A N 1
ATOM 4417 C CA . ASP A 1 572 ? 4.130 -16.103 41.881 1.00 73.25 572 ASP A CA 1
ATOM 4418 C C . ASP A 1 572 ? 4.673 -16.295 43.308 1.00 73.25 572 ASP A C 1
ATOM 4420 O O . ASP A 1 572 ? 4.204 -17.175 44.026 1.00 73.25 572 ASP A O 1
ATOM 4424 N N . ALA A 1 573 ? 5.591 -15.435 43.771 1.00 75.06 573 ALA A N 1
ATOM 4425 C CA . ALA A 1 573 ? 6.028 -15.419 45.170 1.00 75.06 573 ALA A CA 1
ATOM 4426 C C . ALA A 1 573 ? 4.896 -15.016 46.139 1.00 75.06 573 ALA A C 1
ATOM 4428 O O . ALA A 1 573 ? 4.716 -15.662 47.168 1.00 75.06 573 ALA A O 1
ATOM 4429 N N . GLU A 1 574 ? 4.096 -14.005 45.790 1.00 70.00 574 GLU A N 1
ATOM 4430 C CA . GLU A 1 574 ? 2.923 -13.559 46.562 1.00 70.00 574 GLU A CA 1
ATOM 4431 C C . GLU A 1 574 ? 1.829 -14.649 46.643 1.00 70.00 574 GLU A C 1
ATOM 4433 O O . GLU A 1 574 ? 1.203 -14.838 47.685 1.00 70.00 574 GLU A O 1
ATOM 4438 N N . LEU A 1 575 ? 1.660 -15.449 45.582 1.00 58.78 575 LEU A N 1
ATOM 4439 C CA . LEU A 1 575 ? 0.775 -16.622 45.552 1.00 58.78 575 LEU A CA 1
ATOM 4440 C C . LEU A 1 575 ? 1.278 -17.806 46.398 1.00 58.78 575 LEU A C 1
ATOM 4442 O O . LEU A 1 575 ? 0.466 -18.617 46.847 1.00 58.78 575 LEU A O 1
ATOM 4446 N N . VAL A 1 576 ? 2.589 -17.927 46.634 1.00 62.62 576 VAL A N 1
ATOM 4447 C CA . VAL A 1 576 ? 3.176 -19.017 47.438 1.00 62.62 576 VAL A CA 1
ATOM 4448 C C . VAL A 1 576 ? 2.943 -18.829 48.945 1.00 62.62 576 VAL A C 1
ATOM 4450 O O . VAL A 1 576 ? 2.884 -19.823 49.670 1.00 62.62 576 VAL A O 1
ATOM 4453 N N . GLU A 1 577 ? 2.723 -17.601 49.429 1.00 60.09 577 GLU A N 1
ATOM 4454 C CA . GLU A 1 577 ? 2.431 -17.332 50.850 1.00 60.09 577 GLU A CA 1
ATOM 4455 C C . GLU A 1 577 ? 0.948 -17.522 51.249 1.00 60.09 577 GLU A C 1
ATOM 4457 O O . GLU A 1 577 ? 0.583 -17.273 52.399 1.00 60.09 577 GLU A O 1
ATOM 4462 N N . LEU A 1 578 ? 0.083 -18.028 50.353 1.00 53.12 578 LEU A N 1
ATOM 4463 C CA . LEU A 1 578 ? -1.365 -18.189 50.593 1.00 53.12 578 LEU A CA 1
ATOM 4464 C C . LEU A 1 578 ? -1.867 -19.657 50.544 1.00 53.12 578 LEU A C 1
ATOM 4466 O O . LEU A 1 578 ? -2.589 -20.036 49.616 1.00 53.12 578 LEU A O 1
ATOM 4470 N N . PRO A 1 579 ? -1.593 -20.491 51.574 1.00 52.59 579 PRO A N 1
ATOM 4471 C CA . PRO A 1 579 ? -2.093 -21.873 51.653 1.00 52.59 579 PRO A CA 1
ATOM 4472 C C . PRO A 1 579 ? -3.625 -22.026 51.612 1.00 52.59 579 PRO A C 1
ATOM 4474 O O . PRO A 1 579 ? -4.121 -23.076 51.206 1.00 52.59 579 PRO A O 1
ATOM 4477 N N . ASP A 1 580 ? -4.375 -21.000 52.031 1.00 55.50 580 ASP A N 1
ATOM 4478 C CA . ASP A 1 580 ? -5.837 -21.048 52.207 1.00 55.50 580 ASP A CA 1
ATOM 4479 C C . ASP A 1 580 ? -6.650 -20.625 50.963 1.00 55.50 580 ASP A C 1
ATOM 4481 O O . ASP A 1 580 ? -7.884 -20.601 50.996 1.00 55.50 580 ASP A O 1
ATOM 4485 N N . LEU A 1 581 ? -6.010 -20.294 49.832 1.00 55.50 581 LEU A N 1
ATOM 4486 C CA . LEU A 1 581 ? -6.756 -19.853 48.642 1.00 55.50 581 LEU A CA 1
ATOM 4487 C C . LEU A 1 581 ? -7.593 -20.982 48.014 1.00 55.50 581 LEU A C 1
ATOM 4489 O O . LEU A 1 581 ? -8.662 -20.747 47.455 1.00 55.50 581 LEU A O 1
ATOM 4493 N N . ARG A 1 582 ? -7.132 -22.233 48.123 1.00 57.31 582 ARG A N 1
ATOM 4494 C CA . ARG A 1 582 ? -7.806 -23.393 47.516 1.00 57.31 582 ARG A CA 1
ATOM 4495 C C . ARG A 1 582 ? -9.017 -23.844 48.335 1.00 57.31 582 ARG A C 1
ATOM 4497 O O . ARG A 1 582 ? -10.098 -24.026 47.790 1.00 57.31 582 ARG A O 1
ATOM 4504 N N . THR A 1 583 ? -8.852 -23.909 49.654 1.00 61.12 583 THR A N 1
ATOM 4505 C CA . THR A 1 583 ? -9.909 -24.177 50.645 1.00 61.12 583 THR A CA 1
ATOM 4506 C C . THR A 1 583 ? -10.990 -23.096 50.671 1.00 61.12 583 THR A C 1
ATOM 4508 O O . THR A 1 583 ? -12.144 -23.403 50.970 1.00 61.12 583 THR A O 1
ATOM 4511 N N . THR A 1 584 ? -10.654 -21.840 50.360 1.00 63.41 584 THR A N 1
ATOM 4512 C CA . THR A 1 584 ? -11.645 -20.762 50.207 1.00 63.41 584 THR A CA 1
ATOM 4513 C C . THR A 1 584 ? -12.344 -20.791 48.848 1.00 63.41 584 THR A C 1
ATOM 4515 O O . THR A 1 584 ? -13.561 -20.621 48.821 1.00 63.41 584 THR A O 1
ATOM 4518 N N . MET A 1 585 ? -11.649 -21.099 47.744 1.00 69.75 585 MET A N 1
ATOM 4519 C CA . MET A 1 585 ? -12.297 -21.301 46.438 1.00 69.75 585 MET A CA 1
ATOM 4520 C C . MET A 1 585 ? -13.279 -22.480 46.428 1.00 69.75 585 MET A C 1
ATOM 4522 O O . MET A 1 585 ? -14.385 -22.332 45.910 1.00 69.75 585 MET A O 1
ATOM 4526 N N . ASP A 1 586 ? -12.930 -23.621 47.031 1.00 67.44 586 ASP A N 1
ATOM 4527 C CA . ASP A 1 586 ? -13.836 -24.778 47.097 1.00 67.44 586 ASP A CA 1
ATOM 4528 C C . ASP A 1 586 ? -15.109 -24.453 47.912 1.00 67.44 586 ASP A C 1
ATOM 4530 O O . ASP A 1 586 ? -16.214 -24.795 47.493 1.00 67.44 586 ASP A O 1
ATOM 4534 N N . LYS A 1 587 ? -14.988 -23.682 49.006 1.00 71.94 587 LYS A N 1
ATOM 4535 C CA . LYS A 1 587 ? -16.141 -23.168 49.776 1.00 71.94 587 LYS A CA 1
ATOM 4536 C C . LYS A 1 587 ? -16.969 -22.137 49.005 1.00 71.94 587 LYS A C 1
ATOM 4538 O O . LYS A 1 587 ? -18.192 -22.160 49.081 1.00 71.94 587 LYS A O 1
ATOM 4543 N N . GLN A 1 588 ? -16.334 -21.234 48.255 1.00 71.75 588 GLN A N 1
ATOM 4544 C CA . GLN A 1 588 ? -17.055 -20.284 47.398 1.00 71.75 588 GLN A CA 1
ATOM 4545 C C . GLN A 1 588 ? -17.831 -21.001 46.288 1.00 71.75 588 GLN A C 1
ATOM 4547 O O . GLN A 1 588 ? -18.933 -20.578 45.952 1.00 71.75 588 GLN A O 1
ATOM 4552 N N . LYS A 1 589 ? -17.301 -22.112 45.764 1.00 79.25 589 LYS A N 1
ATOM 4553 C CA . LYS A 1 589 ? -17.995 -22.972 44.801 1.00 79.25 589 LYS A CA 1
ATOM 4554 C C . LYS A 1 589 ? -19.208 -23.675 45.425 1.00 79.25 589 LYS A C 1
ATOM 4556 O O . LYS A 1 589 ? -20.269 -23.675 44.813 1.00 79.25 589 LYS A O 1
ATOM 4561 N N . GLU A 1 590 ? -19.079 -24.203 46.642 1.00 79.56 590 GLU A N 1
ATOM 4562 C CA . GLU A 1 590 ? -20.190 -24.809 47.399 1.00 79.56 590 GLU A CA 1
ATOM 4563 C C . GLU A 1 590 ? -21.311 -23.789 47.695 1.00 79.56 590 GLU A C 1
ATOM 4565 O O . GLU A 1 590 ? -22.485 -24.058 47.439 1.00 79.56 590 GLU A O 1
ATOM 4570 N N . ILE A 1 591 ? -20.951 -22.572 48.125 1.00 80.25 591 ILE A N 1
ATOM 4571 C CA . ILE A 1 591 ? -21.895 -21.458 48.331 1.00 80.25 591 ILE A CA 1
ATOM 4572 C C . ILE A 1 591 ? -22.567 -21.042 47.011 1.00 80.25 591 ILE A C 1
ATOM 4574 O O . ILE A 1 591 ? -23.777 -20.820 46.981 1.00 80.25 591 ILE A O 1
ATOM 4578 N N . ALA A 1 592 ? -21.813 -20.956 45.910 1.00 77.12 592 ALA A N 1
ATOM 4579 C CA . ALA A 1 592 ? -22.358 -20.600 44.602 1.00 77.12 592 ALA A CA 1
ATOM 4580 C C . ALA A 1 592 ? -23.334 -21.660 44.060 1.00 77.12 592 ALA A C 1
ATOM 4582 O O . ALA A 1 592 ? -24.343 -21.300 43.455 1.00 77.12 592 ALA A O 1
ATOM 4583 N N . GLU A 1 593 ? -23.072 -22.949 44.290 1.00 85.19 593 GLU A N 1
ATOM 4584 C CA . GLU A 1 593 ? -23.963 -24.042 43.879 1.00 85.19 593 GLU A CA 1
ATOM 4585 C C . GLU A 1 593 ? -25.282 -24.039 44.673 1.00 85.19 593 GLU A C 1
ATOM 4587 O O . GLU A 1 593 ? -26.350 -24.189 44.074 1.00 85.19 593 GLU A O 1
ATOM 4592 N N . GLU A 1 594 ? -25.247 -23.766 45.982 1.00 86.75 594 GLU A N 1
ATOM 4593 C CA . GLU A 1 594 ? -26.465 -23.644 46.798 1.00 86.75 594 GLU A CA 1
ATOM 4594 C C . GLU A 1 594 ? -27.260 -22.358 46.489 1.00 86.75 594 GLU A C 1
ATOM 4596 O O . GLU A 1 594 ? -28.485 -22.414 46.379 1.00 86.75 594 GLU A O 1
ATOM 4601 N N . LEU A 1 595 ? -26.600 -21.216 46.249 1.00 85.62 595 LEU A N 1
ATOM 4602 C CA . LEU A 1 595 ? -27.272 -19.984 45.800 1.00 85.62 595 LEU A CA 1
ATOM 4603 C C . LEU A 1 595 ? -27.934 -20.149 44.424 1.00 85.62 595 LEU A C 1
ATOM 4605 O O . LEU A 1 595 ? -29.043 -19.660 44.203 1.00 85.62 595 LEU A O 1
ATOM 4609 N N . LEU A 1 596 ? -27.289 -20.861 43.495 1.00 84.75 596 LEU A N 1
ATOM 4610 C CA . LEU A 1 596 ? -27.844 -21.116 42.164 1.00 84.75 596 LEU A CA 1
ATOM 4611 C C . LEU A 1 596 ? -29.076 -22.034 42.239 1.00 84.75 596 LEU A C 1
ATOM 4613 O O . LEU A 1 596 ? -30.047 -21.804 41.517 1.00 84.75 596 LEU A O 1
ATOM 4617 N N . LYS A 1 597 ? -29.078 -22.997 43.170 1.00 87.12 597 LYS A N 1
ATOM 4618 C CA . LYS A 1 597 ? -30.240 -23.828 43.523 1.00 87.12 597 LYS A CA 1
ATOM 4619 C C . LYS A 1 597 ? -31.380 -23.012 44.151 1.00 87.12 597 LYS A C 1
ATOM 4621 O O . LYS A 1 597 ? -32.521 -23.118 43.706 1.00 87.12 597 LYS A O 1
ATOM 4626 N N . GLN A 1 598 ? -31.089 -22.115 45.094 1.00 83.75 598 GLN A N 1
ATOM 4627 C CA . GLN A 1 598 ? -32.104 -21.205 45.648 1.00 83.75 598 GLN A CA 1
ATOM 4628 C C . GLN A 1 598 ? -32.717 -20.296 44.568 1.00 83.75 598 GLN A C 1
ATOM 4630 O O . GLN A 1 598 ? -33.929 -20.076 44.563 1.00 83.75 598 GLN A O 1
ATOM 4635 N N . LEU A 1 599 ? -31.918 -19.824 43.605 1.00 82.81 599 LEU A N 1
ATOM 4636 C CA . LEU A 1 599 ? -32.410 -19.052 42.460 1.00 82.81 599 LEU A CA 1
ATOM 4637 C C . LEU A 1 599 ? -33.254 -19.885 41.482 1.00 82.81 599 LEU A C 1
ATOM 4639 O O . LEU A 1 599 ? -34.189 -19.337 40.892 1.00 82.81 599 LEU A O 1
ATOM 4643 N N . THR A 1 600 ? -32.991 -21.186 41.299 1.00 82.12 600 THR A N 1
ATOM 4644 C CA . THR A 1 600 ? -33.907 -22.048 40.530 1.00 82.12 600 THR A CA 1
ATOM 4645 C C . THR A 1 600 ? -35.227 -22.256 41.261 1.00 82.12 600 THR A C 1
ATOM 4647 O O . THR A 1 600 ? -36.277 -22.086 40.642 1.00 82.12 600 THR A O 1
ATOM 4650 N N . ASP A 1 601 ? -35.194 -22.509 42.569 1.00 84.00 601 ASP A N 1
ATOM 4651 C CA . ASP A 1 601 ? -36.392 -22.759 43.376 1.00 84.00 601 ASP A CA 1
ATOM 4652 C C . ASP A 1 601 ? -37.284 -21.502 43.444 1.00 84.00 601 ASP A C 1
ATOM 4654 O O . ASP A 1 601 ? -38.490 -21.569 43.195 1.00 84.00 601 ASP A O 1
ATOM 4658 N N . GLN A 1 602 ? -36.690 -20.316 43.645 1.00 83.19 602 GLN A N 1
ATOM 4659 C CA . GLN A 1 602 ? -37.392 -19.028 43.545 1.00 83.19 602 GLN A CA 1
ATOM 4660 C C . GLN A 1 602 ? -37.983 -18.786 42.147 1.00 83.19 602 GLN A C 1
ATOM 4662 O O . GLN A 1 602 ? -39.080 -18.240 42.022 1.00 83.19 602 GLN A O 1
ATOM 4667 N N . LYS A 1 603 ? -37.298 -19.213 41.079 1.00 85.50 603 LYS A N 1
ATOM 4668 C CA . LYS A 1 603 ? -37.786 -19.084 39.697 1.00 85.50 603 LYS A CA 1
ATOM 4669 C C . LYS A 1 603 ? -38.937 -20.044 39.385 1.00 85.50 603 LYS A C 1
ATOM 4671 O O . LYS A 1 603 ? -39.763 -19.734 38.527 1.00 85.50 603 LYS A O 1
ATOM 4676 N N . GLU A 1 604 ? -39.037 -21.183 40.066 1.00 84.94 604 GLU A N 1
ATOM 4677 C CA . GLU A 1 604 ? -40.192 -22.087 39.959 1.00 84.94 604 GLU A CA 1
ATOM 4678 C C . GLU A 1 604 ? -41.377 -21.608 40.819 1.00 84.94 604 GLU A C 1
ATOM 4680 O O . GLU A 1 604 ? -42.526 -21.670 40.368 1.00 84.94 604 GLU A O 1
ATOM 4685 N N . ALA A 1 605 ? -41.105 -21.013 41.986 1.00 81.81 605 ALA A N 1
ATOM 4686 C CA . ALA A 1 605 ? -42.098 -20.296 42.791 1.00 81.81 605 ALA A CA 1
ATOM 4687 C C . ALA A 1 605 ? -42.696 -19.090 42.032 1.00 81.81 605 ALA A C 1
ATOM 4689 O O . ALA A 1 605 ? -43.912 -18.917 41.980 1.00 81.81 605 ALA A O 1
ATOM 4690 N N . ALA A 1 606 ? -41.868 -18.302 41.337 1.00 79.12 606 ALA A N 1
ATOM 4691 C CA . ALA A 1 606 ? -42.343 -17.214 40.479 1.00 79.12 606 ALA A CA 1
ATOM 4692 C C . ALA A 1 606 ? -43.267 -17.727 39.354 1.00 79.12 606 ALA A C 1
ATOM 4694 O O . ALA A 1 606 ? -44.370 -17.216 39.182 1.00 79.12 606 ALA A O 1
ATOM 4695 N N . LYS A 1 607 ? -42.883 -18.807 38.656 1.00 82.81 607 LYS A N 1
ATOM 4696 C CA . LYS A 1 607 ? -43.710 -19.450 37.610 1.00 82.81 607 LYS A CA 1
ATOM 4697 C C . LYS A 1 607 ? -45.007 -20.087 38.124 1.00 82.81 607 LYS A C 1
ATOM 4699 O O . LYS A 1 607 ? -45.869 -20.441 37.315 1.00 82.81 607 LYS A O 1
ATOM 4704 N N . THR A 1 608 ? -45.139 -20.360 39.420 1.00 81.19 608 THR A N 1
ATOM 4705 C CA . THR A 1 608 ? -46.406 -20.837 40.002 1.00 81.19 608 THR A CA 1
ATOM 4706 C C . THR A 1 608 ? -47.297 -19.652 40.358 1.00 81.19 608 THR A C 1
ATOM 4708 O O . THR A 1 608 ? -48.443 -19.629 39.913 1.00 81.19 608 THR A O 1
ATOM 4711 N N . LEU A 1 609 ? -46.744 -18.600 40.969 1.00 80.31 609 LEU A N 1
ATOM 4712 C CA . LEU A 1 609 ? -47.445 -17.329 41.195 1.00 80.31 609 LEU A CA 1
ATOM 4713 C C . LEU A 1 609 ? -47.923 -16.659 39.891 1.00 80.31 609 LEU A C 1
ATOM 4715 O O . LEU A 1 609 ? -49.026 -16.124 39.853 1.00 80.31 609 LEU A O 1
ATOM 4719 N N . GLU A 1 610 ? -47.159 -16.728 38.794 1.00 80.19 610 GLU A N 1
ATOM 4720 C CA . GLU A 1 610 ? -47.602 -16.238 37.476 1.00 80.19 610 GLU A CA 1
ATOM 4721 C C . GLU A 1 610 ? -48.813 -17.012 36.931 1.00 80.19 610 GLU A C 1
ATOM 4723 O O . GLU A 1 610 ? -49.702 -16.413 36.326 1.00 80.19 610 GLU A O 1
ATOM 4728 N N . ARG A 1 611 ? -48.892 -18.329 37.173 1.00 82.00 611 ARG A N 1
ATOM 4729 C CA . ARG A 1 611 ? -50.053 -19.144 36.773 1.00 82.00 611 ARG A CA 1
ATOM 4730 C C . ARG A 1 611 ? -51.277 -18.837 37.628 1.00 82.00 611 ARG A C 1
ATOM 4732 O O . ARG A 1 611 ? -52.362 -18.681 37.078 1.00 82.00 611 ARG A O 1
ATOM 4739 N N . GLU A 1 612 ? -51.106 -18.699 38.941 1.00 85.00 612 GLU A N 1
ATOM 4740 C CA . GLU A 1 612 ? -52.188 -18.293 39.847 1.00 85.00 612 GLU A CA 1
ATOM 4741 C C . GLU A 1 612 ? -52.700 -16.888 39.504 1.00 85.00 612 GLU A C 1
ATOM 4743 O O . GLU A 1 612 ? -53.910 -16.671 39.425 1.00 85.00 612 GLU A O 1
ATOM 4748 N N . LYS A 1 613 ? -51.795 -15.948 39.199 1.00 83.00 613 LYS A N 1
ATOM 4749 C CA . LYS A 1 613 ? -52.134 -14.610 38.702 1.00 83.00 613 LYS A CA 1
ATOM 4750 C C . LYS A 1 613 ? -52.927 -14.679 37.395 1.00 83.00 613 LYS A C 1
ATOM 4752 O O . LYS A 1 613 ? -53.979 -14.050 37.313 1.00 83.00 613 LYS A O 1
ATOM 4757 N N . ALA A 1 614 ? -52.486 -15.470 36.417 1.00 78.81 614 ALA A N 1
ATOM 4758 C CA . ALA A 1 614 ? -53.206 -15.651 35.155 1.00 78.81 614 ALA A CA 1
ATOM 4759 C C . ALA A 1 614 ? -54.600 -16.282 35.356 1.00 78.81 614 ALA A C 1
ATOM 4761 O O . ALA A 1 614 ? -55.562 -15.869 34.709 1.00 78.81 614 ALA A O 1
ATOM 4762 N N . GLU A 1 615 ? -54.749 -17.232 36.285 1.00 83.50 615 GLU A N 1
ATOM 4763 C CA . GLU A 1 615 ? -56.047 -17.825 36.629 1.00 83.50 615 GLU A CA 1
ATOM 4764 C C . GLU A 1 615 ? -56.975 -16.810 37.326 1.00 83.50 615 GLU A C 1
ATOM 4766 O O . GLU A 1 615 ? -58.178 -16.767 37.053 1.00 83.50 615 GLU A O 1
ATOM 4771 N N . VAL A 1 616 ? -56.432 -15.947 38.193 1.00 79.81 616 VAL A N 1
ATOM 4772 C CA . VAL A 1 616 ? -57.168 -14.833 38.814 1.00 79.81 616 VAL A CA 1
ATOM 4773 C C . VAL A 1 616 ? -57.574 -13.786 37.774 1.00 79.81 616 VAL A C 1
ATOM 4775 O O . VAL A 1 616 ? -58.720 -13.343 37.793 1.00 79.81 616 VAL A O 1
ATOM 4778 N N . GLU A 1 617 ? -56.699 -13.431 36.832 1.00 79.94 617 GLU A N 1
ATOM 4779 C CA . GLU A 1 617 ? -56.996 -12.500 35.734 1.00 79.94 617 GLU A CA 1
ATOM 4780 C C . GLU A 1 617 ? -58.052 -13.076 34.775 1.00 79.94 617 GLU A C 1
ATOM 4782 O O . GLU A 1 617 ? -58.996 -12.374 34.410 1.00 79.94 617 GLU A O 1
ATOM 4787 N N . GLN A 1 618 ? -58.001 -14.376 34.467 1.00 81.12 618 GLN A N 1
ATOM 4788 C CA . GLN A 1 618 ? -59.045 -15.070 33.705 1.00 81.12 618 GLN A CA 1
ATOM 4789 C C . GLN A 1 618 ? -60.393 -15.070 34.450 1.00 81.12 618 GLN A C 1
ATOM 4791 O O . GLN A 1 618 ? -61.438 -14.793 33.856 1.00 81.12 618 GLN A O 1
ATOM 4796 N N . LYS A 1 619 ? -60.388 -15.322 35.767 1.00 77.44 619 LYS A N 1
ATOM 4797 C CA . LYS A 1 619 ? -61.582 -15.234 36.629 1.00 77.44 619 LYS A CA 1
ATOM 4798 C C . LYS A 1 619 ? -62.112 -13.803 36.759 1.00 77.44 619 LYS A C 1
ATOM 4800 O O . LYS A 1 619 ? -63.320 -13.625 36.920 1.00 77.44 619 LYS A O 1
ATOM 4805 N N . LEU A 1 620 ? -61.247 -12.792 36.678 1.00 74.12 620 LEU A N 1
ATOM 4806 C CA . LEU A 1 620 ? -61.629 -11.381 36.666 1.00 74.12 620 LEU A CA 1
ATOM 4807 C C . LEU A 1 620 ? -62.293 -11.012 35.333 1.00 74.12 620 LEU A C 1
ATOM 4809 O O . LEU A 1 620 ? -63.391 -10.466 35.346 1.00 74.12 620 LEU A O 1
ATOM 4813 N N . ALA A 1 621 ? -61.708 -11.399 34.196 1.00 72.62 621 ALA A N 1
ATOM 4814 C CA . ALA A 1 621 ? -62.282 -11.183 32.865 1.00 72.62 621 ALA A CA 1
ATOM 4815 C C . ALA A 1 621 ? -63.642 -11.891 32.681 1.00 72.62 621 ALA A C 1
ATOM 4817 O O . ALA A 1 621 ? -64.581 -11.315 32.127 1.00 72.62 621 ALA A O 1
ATOM 4818 N N . ALA A 1 622 ? -63.790 -13.108 33.219 1.00 72.12 622 ALA A N 1
ATOM 4819 C CA . ALA A 1 622 ? -65.062 -13.834 33.246 1.00 72.12 622 ALA A CA 1
ATOM 4820 C C . ALA A 1 622 ? -66.128 -13.163 34.140 1.00 72.12 622 ALA A C 1
ATOM 4822 O O . ALA A 1 622 ? -67.322 -13.267 33.867 1.00 72.12 622 ALA A O 1
ATOM 4823 N N . LYS A 1 623 ? -65.719 -12.450 35.200 1.00 71.94 623 LYS A N 1
ATOM 4824 C CA . LYS A 1 623 ? -66.629 -11.622 36.011 1.00 71.94 623 LYS A CA 1
ATOM 4825 C C . LYS A 1 623 ? -66.956 -10.285 35.351 1.00 71.94 623 LYS A C 1
ATOM 4827 O O . LYS A 1 623 ? -68.089 -9.837 35.480 1.00 71.94 623 LYS A O 1
ATOM 4832 N N . GLN A 1 624 ? -66.004 -9.675 34.646 1.00 70.75 624 GLN A N 1
ATOM 4833 C CA . GLN A 1 624 ? -66.221 -8.422 33.928 1.00 70.75 624 GLN A CA 1
ATOM 4834 C C . GLN A 1 624 ? -67.248 -8.623 32.811 1.00 70.75 624 GLN A C 1
ATOM 4836 O O . GLN A 1 624 ? -68.292 -7.987 32.836 1.00 70.75 624 GLN A O 1
ATOM 4841 N N . THR A 1 625 ? -67.054 -9.624 31.951 1.00 70.25 625 THR A N 1
ATOM 4842 C CA . THR A 1 625 ? -68.037 -9.979 30.908 1.00 70.25 625 THR A CA 1
ATOM 4843 C C . THR A 1 625 ? -69.419 -10.348 31.469 1.00 70.25 625 THR A C 1
ATOM 4845 O O . THR A 1 625 ? -70.437 -10.052 30.845 1.00 70.25 625 THR A O 1
ATOM 4848 N N . ALA A 1 626 ? -69.498 -10.922 32.677 1.00 64.12 626 ALA A N 1
ATOM 4849 C CA . ALA A 1 626 ? -70.771 -11.158 33.366 1.00 64.12 626 ALA A CA 1
ATOM 4850 C C . ALA A 1 626 ? -71.427 -9.877 33.934 1.00 64.12 626 ALA A C 1
ATOM 4852 O O . ALA A 1 626 ? -72.654 -9.819 34.022 1.00 64.12 626 ALA A O 1
ATOM 4853 N N . LEU A 1 627 ? -70.640 -8.860 34.303 1.00 61.72 627 LEU A N 1
ATOM 4854 C CA . LEU A 1 627 ? -71.120 -7.520 34.671 1.00 61.72 627 LEU A CA 1
ATOM 4855 C C . LEU A 1 627 ? -71.553 -6.717 33.439 1.00 61.72 627 LEU A C 1
ATOM 4857 O O . LEU A 1 627 ? -72.573 -6.032 33.490 1.00 61.72 627 LEU A O 1
ATOM 4861 N N . ASP A 1 628 ? -70.838 -6.843 32.323 1.00 58.34 628 ASP A N 1
ATOM 4862 C CA . ASP A 1 628 ? -71.141 -6.130 31.080 1.00 58.34 628 ASP A CA 1
ATOM 4863 C C . ASP A 1 628 ? -72.525 -6.544 30.532 1.00 58.34 628 ASP A C 1
ATOM 4865 O O . ASP A 1 628 ? -73.323 -5.681 30.165 1.00 58.34 628 ASP A O 1
ATOM 4869 N N . MET A 1 629 ? -72.889 -7.835 30.628 1.00 59.41 629 MET A N 1
ATOM 4870 C CA . MET A 1 629 ? -74.253 -8.327 30.341 1.00 59.41 629 MET A CA 1
ATOM 4871 C C . MET A 1 629 ? -75.341 -7.783 31.290 1.00 59.41 629 MET A C 1
ATOM 4873 O O . MET A 1 629 ? -76.524 -7.835 30.961 1.00 59.41 629 MET A O 1
ATOM 4877 N N . GLN A 1 630 ? -74.991 -7.274 32.476 1.00 54.28 630 GLN A N 1
ATOM 4878 C CA . GLN A 1 630 ? -75.940 -6.555 33.342 1.00 54.28 630 GLN A CA 1
ATOM 4879 C C . GLN A 1 630 ? -76.008 -5.062 32.974 1.00 54.28 630 GLN A C 1
ATOM 4881 O O . GLN A 1 630 ? -77.074 -4.444 33.082 1.00 54.28 630 GLN A O 1
ATOM 4886 N N . GLY A 1 631 ? -74.903 -4.501 32.471 1.00 51.25 631 GLY A N 1
ATOM 4887 C CA . GLY A 1 631 ? -74.783 -3.121 31.998 1.00 51.25 631 GLY A CA 1
ATOM 4888 C C . GLY A 1 631 ? -75.711 -2.760 30.834 1.00 51.25 631 GLY A C 1
ATOM 4889 O O . GLY A 1 631 ? -76.140 -1.609 30.748 1.00 51.25 631 GLY A O 1
ATOM 4890 N N . GLU A 1 632 ? -76.120 -3.723 30.001 1.00 52.22 632 GLU A N 1
ATOM 4891 C CA . GLU A 1 632 ? -77.106 -3.507 28.923 1.00 52.22 632 GLU A CA 1
ATOM 4892 C C . GLU A 1 632 ? -78.433 -2.908 29.437 1.00 52.22 632 GLU A C 1
ATOM 4894 O O . GLU A 1 632 ? -79.071 -2.113 28.748 1.00 52.22 632 GLU A O 1
ATOM 4899 N N . THR A 1 633 ? -78.821 -3.194 30.688 1.00 55.78 633 THR A N 1
ATOM 4900 C CA . THR A 1 633 ? -80.027 -2.607 31.313 1.00 55.78 633 THR A CA 1
ATOM 4901 C C . THR A 1 633 ? -79.854 -1.157 31.785 1.00 55.78 633 THR A C 1
ATOM 4903 O O . THR A 1 633 ? -80.843 -0.465 32.024 1.00 55.78 633 THR A O 1
ATOM 4906 N N . VAL A 1 634 ? -78.613 -0.670 31.887 1.00 55.19 634 VAL A N 1
ATOM 4907 C CA . VAL A 1 634 ? -78.272 0.722 32.235 1.00 55.19 634 VAL A CA 1
ATOM 4908 C C . VAL A 1 634 ? -78.077 1.572 30.973 1.00 55.19 634 VAL A C 1
ATOM 4910 O O . VAL A 1 634 ? -78.378 2.769 30.978 1.00 55.19 634 VAL A O 1
ATOM 4913 N N . GLN A 1 635 ? -77.654 0.958 29.861 1.00 52.72 635 GLN A N 1
ATOM 4914 C CA . GLN A 1 635 ? -77.408 1.650 28.592 1.00 52.72 635 GLN A CA 1
ATOM 4915 C C . GLN A 1 635 ? -78.641 2.394 28.044 1.00 52.72 635 GLN A C 1
ATOM 4917 O O . GLN A 1 635 ? -78.473 3.502 27.543 1.00 52.72 635 GLN A O 1
ATOM 4922 N N . ASP A 1 636 ? -79.874 1.889 28.206 1.00 54.22 636 ASP A N 1
ATOM 4923 C CA . ASP A 1 636 ? -81.093 2.607 27.762 1.00 54.22 636 ASP A CA 1
ATOM 4924 C C . ASP A 1 636 ? -81.314 3.948 28.500 1.00 54.22 636 ASP A C 1
ATOM 4926 O O . ASP A 1 636 ? -81.886 4.895 27.950 1.00 54.22 636 ASP A O 1
ATOM 4930 N N . LEU A 1 637 ? -80.817 4.084 29.733 1.00 55.25 637 LEU A N 1
ATOM 4931 C CA . LEU A 1 637 ? -80.814 5.361 30.453 1.00 55.25 637 LEU A CA 1
ATOM 4932 C C . LEU A 1 637 ? -79.629 6.238 30.027 1.00 55.25 637 LEU A C 1
ATOM 4934 O O . LEU A 1 637 ? -79.790 7.443 29.832 1.00 55.25 637 LEU A O 1
ATOM 4938 N N . GLN A 1 638 ? -78.455 5.639 29.822 1.00 48.84 638 GLN A N 1
ATOM 4939 C CA . GLN A 1 638 ? -77.220 6.354 29.488 1.00 48.84 638 GLN A CA 1
ATOM 4940 C C . GLN A 1 638 ? -77.190 6.875 28.037 1.00 48.84 638 GLN A C 1
ATOM 4942 O O . GLN A 1 638 ? -76.615 7.929 27.766 1.00 48.84 638 GLN A O 1
ATOM 4947 N N . GLN A 1 639 ? -77.917 6.236 27.115 1.00 53.38 639 GLN A N 1
ATOM 4948 C CA . GLN A 1 639 ? -78.113 6.695 25.733 1.00 53.38 639 GLN A CA 1
ATOM 4949 C C . GLN A 1 639 ? -78.811 8.069 25.651 1.00 53.38 639 GLN A C 1
ATOM 4951 O O . GLN A 1 639 ? -78.650 8.791 24.669 1.00 53.38 639 GLN A O 1
ATOM 4956 N N . LYS A 1 640 ? -79.529 8.472 26.710 1.00 55.78 640 LYS A N 1
ATOM 4957 C CA . LYS A 1 640 ? -80.161 9.796 26.841 1.00 55.78 640 LYS A CA 1
ATOM 4958 C C . LYS A 1 640 ? -79.188 10.874 27.359 1.00 55.78 640 LYS A C 1
ATOM 4960 O O . LYS A 1 640 ? -79.467 12.057 27.191 1.00 55.78 640 LYS A O 1
ATOM 4965 N N . LEU A 1 641 ? -78.044 10.479 27.933 1.00 52.25 641 LEU A N 1
ATOM 4966 C CA . LEU A 1 641 ? -76.949 11.370 28.351 1.00 52.25 641 LEU A CA 1
ATOM 4967 C C . LEU A 1 641 ? -75.932 11.589 27.215 1.00 52.25 641 LEU A C 1
ATOM 4969 O O . LEU A 1 641 ? -75.529 12.720 26.946 1.00 52.25 641 LEU A O 1
ATOM 4973 N N . LEU A 1 642 ? -75.615 10.521 26.471 1.00 52.50 642 LEU A N 1
ATOM 4974 C CA . LEU A 1 642 ? -74.688 10.531 25.328 1.00 52.50 642 LEU A CA 1
ATOM 4975 C C . LEU A 1 642 ? -75.066 11.537 24.222 1.00 52.50 642 LEU A C 1
ATOM 4977 O O . LEU A 1 642 ? -74.192 12.032 23.510 1.00 52.50 642 LEU A O 1
ATOM 4981 N N . ALA A 1 643 ? -76.349 11.895 24.108 1.00 55.38 643 ALA A N 1
ATOM 4982 C CA . ALA A 1 643 ? -76.828 12.940 23.199 1.00 55.38 643 ALA A CA 1
ATOM 4983 C C . ALA A 1 643 ? -76.299 14.354 23.534 1.00 55.38 643 ALA A C 1
ATOM 4985 O O . ALA A 1 643 ? -76.261 15.208 22.651 1.00 55.38 643 ALA A O 1
ATOM 4986 N N . ALA A 1 644 ? -75.878 14.605 24.780 1.00 54.53 644 ALA A N 1
ATOM 4987 C CA . ALA A 1 644 ? -75.214 15.844 25.192 1.00 54.53 644 ALA A CA 1
ATOM 4988 C C . ALA A 1 644 ? -73.678 15.728 25.123 1.00 54.53 644 ALA A C 1
ATOM 4990 O O . ALA A 1 644 ? -72.998 16.663 24.702 1.00 54.53 644 ALA A O 1
ATOM 4991 N N . GLU A 1 645 ? -73.124 14.569 25.489 1.00 53.59 645 GLU A N 1
ATOM 4992 C CA . GLU A 1 645 ? -71.672 14.333 25.535 1.00 53.59 645 GLU A CA 1
ATOM 4993 C C . GLU A 1 645 ? -71.034 14.216 24.139 1.00 53.59 645 GLU A C 1
ATOM 4995 O O . GLU A 1 645 ? -69.855 14.536 23.966 1.00 53.59 645 GLU A O 1
ATOM 5000 N N . GLY A 1 646 ? -71.808 13.840 23.113 1.00 56.69 646 GLY A N 1
ATOM 5001 C CA . GLY A 1 646 ? -71.342 13.738 21.724 1.00 56.69 646 GLY A CA 1
ATOM 5002 C C . GLY A 1 646 ? -70.739 15.028 21.145 1.00 56.69 646 GLY A C 1
ATOM 5003 O O . GLY A 1 646 ? -69.893 14.953 20.257 1.00 56.69 646 GLY A O 1
ATOM 5004 N N . ALA A 1 647 ? -71.106 16.203 21.672 1.00 54.97 647 ALA A N 1
ATOM 5005 C CA . ALA A 1 647 ? -70.530 17.487 21.260 1.00 54.97 647 ALA A CA 1
ATOM 5006 C C . ALA A 1 647 ? -69.110 17.737 21.814 1.00 54.97 647 ALA A C 1
ATOM 5008 O O . ALA A 1 647 ? -68.340 18.474 21.203 1.00 54.97 647 ALA A O 1
ATOM 5009 N N . LEU A 1 648 ? -68.752 17.120 22.946 1.00 54.47 648 LEU A N 1
ATOM 5010 C CA . LEU A 1 648 ? -67.406 17.188 23.533 1.00 54.47 648 LEU A CA 1
ATOM 5011 C C . LEU A 1 648 ? -66.531 16.018 23.069 1.00 54.47 648 LEU A C 1
ATOM 5013 O O . LEU A 1 648 ? -65.369 16.219 22.723 1.00 54.47 648 LEU A O 1
ATOM 5017 N N . SER A 1 649 ? -67.114 14.817 22.980 1.00 57.56 649 SER A N 1
ATOM 5018 C CA . SER A 1 649 ? -66.406 13.586 22.610 1.00 57.56 649 SER A CA 1
ATOM 5019 C C . SER A 1 649 ? -65.674 13.676 21.266 1.00 57.56 649 SER A C 1
ATOM 5021 O O . SER A 1 649 ? -64.649 13.023 21.104 1.00 57.56 649 SER A O 1
ATOM 5023 N N . ASN A 1 650 ? -66.156 14.480 20.314 1.00 57.69 650 ASN A N 1
ATOM 5024 C CA . ASN A 1 650 ? -65.503 14.626 19.012 1.00 57.69 650 ASN A CA 1
ATOM 5025 C C . ASN A 1 650 ? -64.166 15.387 19.092 1.00 57.69 650 ASN A C 1
ATOM 5027 O O . ASN A 1 650 ? -63.205 14.945 18.474 1.00 57.69 650 ASN A O 1
ATOM 5031 N N . MET A 1 651 ? -64.063 16.452 19.899 1.00 60.72 651 MET A N 1
ATOM 5032 C CA . MET A 1 651 ? -62.785 17.162 20.091 1.00 60.72 651 MET A CA 1
ATOM 5033 C C . MET A 1 651 ? -61.786 16.330 20.902 1.00 60.72 651 MET A C 1
ATOM 5035 O O . MET A 1 651 ? -60.595 16.347 20.606 1.00 60.72 651 MET A O 1
ATOM 5039 N N . THR A 1 652 ? -62.258 15.562 21.892 1.00 59.44 652 THR A N 1
ATOM 5040 C CA . THR A 1 652 ? -61.396 14.612 22.613 1.00 59.44 652 THR A CA 1
ATOM 5041 C C . THR A 1 652 ? -60.893 13.518 21.673 1.00 59.44 652 THR A C 1
ATOM 5043 O O . THR A 1 652 ? -59.702 13.264 21.649 1.00 59.44 652 THR A O 1
ATOM 5046 N N . LYS A 1 653 ? -61.746 12.960 20.802 1.00 61.84 653 LYS A N 1
ATOM 5047 C CA . LYS A 1 653 ? -61.332 11.953 19.809 1.00 61.84 653 LYS A CA 1
ATOM 5048 C C . LYS A 1 653 ? -60.315 12.465 18.793 1.00 61.84 653 LYS A C 1
ATOM 5050 O O . LYS A 1 653 ? -59.462 11.684 18.395 1.00 61.84 653 LYS A O 1
ATOM 5055 N N . GLU A 1 654 ? -60.375 13.727 18.368 1.00 67.19 654 GLU A N 1
ATOM 5056 C CA . GLU A 1 654 ? -59.331 14.298 17.501 1.00 67.19 654 GLU A CA 1
ATOM 5057 C C . GLU A 1 654 ? -57.987 14.437 18.238 1.00 67.19 654 GLU A C 1
ATOM 5059 O O . GLU A 1 654 ? -56.943 14.186 17.639 1.00 67.19 654 GLU A O 1
ATOM 5064 N N . LEU A 1 655 ? -58.003 14.762 19.536 1.00 65.56 655 LEU A N 1
ATOM 5065 C CA . LEU A 1 655 ? -56.807 14.774 20.388 1.00 65.56 655 LEU A CA 1
ATOM 5066 C C . LEU A 1 655 ? -56.266 13.362 20.651 1.00 65.56 655 LEU A C 1
ATOM 5068 O O . LEU A 1 655 ? -55.097 13.116 20.373 1.00 65.56 655 LEU A O 1
ATOM 5072 N N . ASP A 1 656 ? -57.111 12.422 21.080 1.00 67.25 656 ASP A N 1
ATOM 5073 C CA . ASP A 1 656 ? -56.744 11.020 21.321 1.00 67.25 656 ASP A CA 1
ATOM 5074 C C . ASP A 1 656 ? -56.205 10.357 20.038 1.00 67.25 656 ASP A C 1
ATOM 5076 O O . ASP A 1 656 ? -55.273 9.557 20.088 1.00 67.25 656 ASP A O 1
ATOM 5080 N N . GLN A 1 657 ? -56.752 10.702 18.863 1.00 69.81 657 GLN A N 1
ATOM 5081 C CA . GLN A 1 657 ? -56.237 10.234 17.571 1.00 69.81 657 GLN A CA 1
ATOM 5082 C C . GLN A 1 657 ? -54.897 10.877 17.206 1.00 69.81 657 GLN A C 1
ATOM 5084 O O . GLN A 1 657 ? -54.050 10.192 16.638 1.00 69.81 657 GLN A O 1
ATOM 5089 N N . GLN A 1 658 ? -54.667 12.153 17.529 1.00 71.25 658 GLN A N 1
ATOM 5090 C CA . GLN A 1 658 ? -53.355 12.781 17.340 1.00 71.25 658 GLN A CA 1
ATOM 5091 C C . GLN A 1 658 ? -52.307 12.193 18.292 1.00 71.25 658 GLN A C 1
ATOM 5093 O O . GLN A 1 658 ? -51.203 11.889 17.847 1.00 71.25 658 GLN A O 1
ATOM 5098 N N . GLU A 1 659 ? -52.651 11.963 19.560 1.00 71.56 659 GLU A N 1
ATOM 5099 C CA . GLU A 1 659 ? -51.753 11.365 20.551 1.00 71.56 659 GLU A CA 1
ATOM 5100 C C . GLU A 1 659 ? -51.454 9.897 20.211 1.00 71.56 659 GLU A C 1
ATOM 5102 O O . GLU A 1 659 ? -50.286 9.543 20.071 1.00 71.56 659 GLU A O 1
ATOM 5107 N N . HIS A 1 660 ? -52.464 9.074 19.900 1.00 70.69 660 HIS A N 1
ATOM 5108 C CA . HIS A 1 660 ? -52.256 7.703 19.415 1.00 70.69 660 HIS A CA 1
ATOM 5109 C C . HIS A 1 660 ? -51.472 7.665 18.092 1.00 70.69 660 HIS A C 1
ATOM 5111 O O . HIS A 1 660 ? -50.671 6.757 17.880 1.00 70.69 660 HIS A O 1
ATOM 5117 N N . HIS A 1 661 ? -51.666 8.613 17.167 1.00 70.88 661 HIS A N 1
ATOM 5118 C CA . HIS A 1 661 ? -50.886 8.628 15.925 1.00 70.88 661 HIS A CA 1
ATOM 5119 C C . HIS A 1 661 ? -49.431 9.061 16.164 1.00 70.88 661 HIS A C 1
ATOM 5121 O O . HIS A 1 661 ? -48.530 8.517 15.527 1.00 70.88 661 HIS A O 1
ATOM 5127 N N . LEU A 1 662 ? -49.173 9.956 17.125 1.00 70.62 662 LEU A N 1
ATOM 5128 C CA . LEU A 1 662 ? -47.821 10.280 17.588 1.00 70.62 662 LEU A CA 1
ATOM 5129 C C . LEU A 1 662 ? -47.169 9.092 18.308 1.00 70.62 662 LEU A C 1
ATOM 5131 O O . LEU A 1 662 ? -46.025 8.767 17.992 1.00 70.62 662 LEU A O 1
ATOM 5135 N N . GLU A 1 663 ? -47.878 8.390 19.195 1.00 73.44 663 GLU A N 1
ATOM 5136 C CA . GLU A 1 663 ? -47.387 7.154 19.816 1.00 73.44 663 GLU A CA 1
ATOM 5137 C C . GLU A 1 663 ? -47.120 6.064 18.773 1.00 73.44 663 GLU A C 1
ATOM 5139 O O . GLU A 1 663 ? -46.089 5.401 18.837 1.00 73.44 663 GLU A O 1
ATOM 5144 N N . GLU A 1 664 ? -47.974 5.915 17.758 1.00 76.06 664 GLU A N 1
ATOM 5145 C CA . GLU A 1 664 ? -47.772 4.963 16.664 1.00 76.06 664 GLU A CA 1
ATOM 5146 C C . GLU A 1 664 ? -46.569 5.347 15.783 1.00 76.06 664 GLU A C 1
ATOM 5148 O O . GLU A 1 664 ? -45.799 4.477 15.371 1.00 76.06 664 GLU A O 1
ATOM 5153 N N . ILE A 1 665 ? -46.351 6.640 15.515 1.00 75.19 665 ILE A N 1
ATOM 5154 C CA . ILE A 1 665 ? -45.146 7.142 14.836 1.00 75.19 665 ILE A CA 1
ATOM 5155 C C . ILE A 1 665 ? -43.903 6.857 15.687 1.00 75.19 665 ILE A C 1
ATOM 5157 O O . ILE A 1 665 ? -42.947 6.276 15.177 1.00 75.19 665 ILE A O 1
ATOM 5161 N N . HIS A 1 666 ? -43.927 7.172 16.984 1.00 70.75 666 HIS A N 1
ATOM 5162 C CA . HIS A 1 666 ? -42.824 6.908 17.909 1.00 70.75 666 HIS A CA 1
ATOM 5163 C C . HIS A 1 666 ? -42.555 5.406 18.086 1.00 70.75 666 HIS A C 1
ATOM 5165 O O . HIS A 1 666 ? -41.394 5.005 18.160 1.00 70.75 666 HIS A O 1
ATOM 5171 N N . ALA A 1 667 ? -43.586 4.559 18.098 1.00 72.88 667 ALA A N 1
ATOM 5172 C CA . ALA A 1 667 ? -43.458 3.107 18.141 1.00 72.88 667 ALA A CA 1
ATOM 5173 C C . ALA A 1 667 ? -42.838 2.573 16.845 1.00 72.88 667 ALA A C 1
ATOM 5175 O O . ALA A 1 667 ? -41.834 1.866 16.906 1.00 72.88 667 ALA A O 1
ATOM 5176 N N . ARG A 1 668 ? -43.354 2.980 15.676 1.00 72.06 668 ARG A N 1
ATOM 5177 C CA . ARG A 1 668 ? -42.792 2.632 14.359 1.00 72.06 668 ARG A CA 1
ATOM 5178 C C . ARG A 1 668 ? -41.361 3.134 14.191 1.00 72.06 668 ARG A C 1
ATOM 5180 O O . ARG A 1 668 ? -40.560 2.450 13.564 1.00 72.06 668 ARG A O 1
ATOM 5187 N N . ASP A 1 669 ? -41.008 4.304 14.714 1.00 75.06 669 ASP A N 1
ATOM 5188 C CA . ASP A 1 669 ? -39.649 4.844 14.606 1.00 75.06 669 ASP A CA 1
ATOM 5189 C C . ASP A 1 669 ? -38.694 4.205 15.618 1.00 75.06 669 ASP A C 1
ATOM 5191 O O . ASP A 1 669 ? -37.563 3.890 15.253 1.00 75.06 669 ASP A O 1
ATOM 5195 N N . LYS A 1 670 ? -39.152 3.874 16.831 1.00 76.88 670 LYS A N 1
ATOM 5196 C CA . LYS A 1 670 ? -38.418 3.021 17.781 1.00 76.88 670 LYS A CA 1
ATOM 5197 C C . LYS A 1 670 ? -38.198 1.614 17.218 1.00 76.88 670 LYS A C 1
ATOM 5199 O O . LYS A 1 670 ? -37.108 1.070 17.362 1.00 76.88 670 LYS A O 1
ATOM 5204 N N . GLU A 1 671 ? -39.181 1.051 16.518 1.00 75.00 671 GLU A N 1
ATOM 5205 C CA . GLU A 1 671 ? -39.079 -0.232 15.818 1.00 75.00 671 GLU A CA 1
ATOM 5206 C C . GLU A 1 671 ? -38.114 -0.150 14.624 1.00 75.00 671 GLU A C 1
ATOM 5208 O O . GLU A 1 671 ? -37.239 -1.002 14.490 1.00 75.00 671 GLU A O 1
ATOM 5213 N N . LYS A 1 672 ? -38.193 0.896 13.787 1.00 76.56 672 LYS A N 1
ATOM 5214 C CA . LYS A 1 672 ? -37.229 1.151 12.698 1.00 76.56 672 LYS A CA 1
ATOM 5215 C C . LYS A 1 672 ? -35.813 1.366 13.229 1.00 76.56 672 LYS A C 1
ATOM 5217 O O . LYS A 1 672 ? -34.870 0.933 12.575 1.00 76.56 672 LYS A O 1
ATOM 5222 N N . LEU A 1 673 ? -35.644 2.040 14.367 1.00 71.12 673 LEU A N 1
ATOM 5223 C CA . LEU A 1 673 ? -34.341 2.258 15.000 1.00 71.12 673 LEU A CA 1
ATOM 5224 C C . LEU A 1 673 ? -33.802 0.970 15.627 1.00 71.12 673 LEU A C 1
ATOM 5226 O O . LEU A 1 673 ? -32.637 0.663 15.412 1.00 71.12 673 LEU A O 1
ATOM 5230 N N . GLY A 1 674 ? -34.639 0.177 16.302 1.00 78.81 674 GLY A N 1
ATOM 5231 C CA . GLY A 1 674 ? -34.270 -1.150 16.805 1.00 78.81 674 GLY A CA 1
ATOM 5232 C C . GLY A 1 674 ? -33.894 -2.113 15.677 1.00 78.81 674 GLY A C 1
ATOM 5233 O O . GLY A 1 674 ? -32.844 -2.744 15.733 1.00 78.81 674 GLY A O 1
ATOM 5234 N N . LYS A 1 675 ? -34.685 -2.145 14.596 1.00 74.44 675 LYS A N 1
ATOM 5235 C CA . LYS A 1 675 ? -34.363 -2.900 13.377 1.00 74.44 675 LYS A CA 1
ATOM 5236 C C . LYS A 1 675 ? -33.066 -2.411 12.744 1.00 74.44 675 LYS A C 1
ATOM 5238 O O . LYS A 1 675 ? -32.222 -3.242 12.463 1.00 74.44 675 LYS A O 1
ATOM 5243 N N . LYS A 1 676 ? -32.847 -1.096 12.601 1.00 73.62 676 LYS A N 1
ATOM 5244 C CA . LYS A 1 676 ? -31.574 -0.525 12.110 1.00 73.62 676 LYS A CA 1
ATOM 5245 C C . LYS A 1 676 ? -30.379 -0.836 13.016 1.00 73.62 676 LYS A C 1
ATOM 5247 O O . LYS A 1 676 ? -29.288 -1.016 12.489 1.00 73.62 676 LYS A O 1
ATOM 5252 N N . ALA A 1 677 ? -30.563 -0.884 14.335 1.00 69.56 677 ALA A N 1
ATOM 5253 C CA . ALA A 1 677 ? -29.516 -1.257 15.282 1.00 69.56 677 ALA A CA 1
ATOM 5254 C C . ALA A 1 677 ? -29.137 -2.734 15.112 1.00 69.56 677 ALA A C 1
ATOM 5256 O O . ALA A 1 677 ? -27.973 -3.018 14.856 1.00 69.56 677 ALA A O 1
ATOM 5257 N N . ALA A 1 678 ? -30.117 -3.644 15.101 1.00 70.00 678 ALA A N 1
ATOM 5258 C CA . ALA A 1 678 ? -29.893 -5.063 14.816 1.00 70.00 678 ALA A CA 1
ATOM 5259 C C . ALA A 1 678 ? -29.261 -5.283 13.425 1.00 70.00 678 ALA A C 1
ATOM 5261 O O . ALA A 1 678 ? -28.277 -6.006 13.300 1.00 70.00 678 ALA A O 1
ATOM 5262 N N . ASP A 1 679 ? -29.741 -4.579 12.393 1.00 74.88 679 ASP A N 1
ATOM 5263 C CA . ASP A 1 679 ? -29.163 -4.552 11.042 1.00 74.88 679 ASP A CA 1
ATOM 5264 C C . ASP A 1 679 ? -27.684 -4.122 11.042 1.00 74.88 679 ASP A C 1
ATOM 5266 O O . ASP A 1 679 ? -26.931 -4.528 10.156 1.00 74.88 679 ASP A O 1
ATOM 5270 N N . LEU A 1 680 ? -27.275 -3.234 11.953 1.00 72.00 680 LEU A N 1
ATOM 5271 C CA . LEU A 1 680 ? -25.904 -2.730 12.065 1.00 72.00 680 LEU A CA 1
ATOM 5272 C C . LEU A 1 680 ? -25.030 -3.646 12.925 1.00 72.00 680 LEU A C 1
ATOM 5274 O O . LEU A 1 680 ? -23.879 -3.862 12.563 1.00 72.00 680 LEU A O 1
ATOM 5278 N N . GLU A 1 681 ? -25.568 -4.232 13.992 1.00 72.25 681 GLU A N 1
ATOM 5279 C CA . GLU A 1 681 ? -24.900 -5.245 14.816 1.00 72.25 681 GLU A CA 1
ATOM 5280 C C . GLU A 1 681 ? -24.660 -6.540 14.024 1.00 72.25 681 GLU A C 1
ATOM 5282 O O . GLU A 1 681 ? -23.559 -7.087 14.068 1.00 72.25 681 GLU A O 1
ATOM 5287 N N . GLU A 1 682 ? -25.625 -6.984 13.209 1.00 73.25 682 GLU A N 1
ATOM 5288 C CA . GLU A 1 682 ? -25.451 -8.114 12.288 1.00 73.25 682 GLU A CA 1
ATOM 5289 C C . GLU A 1 682 ? -24.395 -7.800 11.220 1.00 73.25 682 GLU A C 1
ATOM 5291 O O . GLU A 1 682 ? -23.506 -8.617 10.977 1.00 73.25 682 GLU A O 1
ATOM 5296 N N . LYS A 1 683 ? -24.415 -6.597 10.624 1.00 77.38 683 LYS A N 1
ATOM 5297 C CA . LYS A 1 683 ? -23.374 -6.173 9.668 1.00 77.38 683 LYS A CA 1
ATOM 5298 C C . LYS A 1 683 ? -21.998 -6.054 10.328 1.00 77.38 683 LYS A C 1
ATOM 5300 O O . LYS A 1 683 ? -21.007 -6.418 9.700 1.00 77.38 683 LYS A O 1
ATOM 5305 N N . LEU A 1 684 ? -21.918 -5.607 11.582 1.00 72.31 684 LEU A N 1
ATOM 5306 C CA . LEU A 1 684 ? -20.675 -5.559 12.351 1.00 72.31 684 LEU A CA 1
ATOM 5307 C C . LEU A 1 684 ? -20.149 -6.976 12.621 1.00 72.31 684 LEU A C 1
ATOM 5309 O O . LEU A 1 684 ? -18.984 -7.255 12.345 1.00 72.31 684 LEU A O 1
ATOM 5313 N N . HIS A 1 685 ? -21.006 -7.899 13.065 1.00 71.81 685 HIS A N 1
ATOM 5314 C CA . HIS A 1 685 ? -20.645 -9.306 13.249 1.00 71.81 685 HIS A CA 1
ATOM 5315 C C . HIS A 1 685 ? -20.244 -9.990 11.937 1.00 71.81 685 HIS A C 1
ATOM 5317 O O . HIS A 1 685 ? -19.280 -10.760 11.931 1.00 71.81 685 HIS A O 1
ATOM 5323 N N . ALA A 1 686 ? -20.919 -9.697 10.824 1.00 69.81 686 ALA A N 1
ATOM 5324 C CA . ALA A 1 686 ? -20.541 -10.183 9.501 1.00 69.81 686 ALA A CA 1
ATOM 5325 C C . ALA A 1 686 ? -19.149 -9.670 9.101 1.00 69.81 686 ALA A C 1
ATOM 5327 O O . ALA A 1 686 ? -18.287 -10.475 8.759 1.00 69.81 686 ALA A O 1
ATOM 5328 N N . LEU A 1 687 ? -18.885 -8.366 9.247 1.00 71.56 687 LEU A N 1
ATOM 5329 C CA . LEU A 1 687 ? -17.582 -7.755 8.957 1.00 71.56 687 LEU A CA 1
ATOM 5330 C C . LEU A 1 687 ? -16.458 -8.295 9.856 1.00 71.56 687 LEU A C 1
ATOM 5332 O O . LEU A 1 687 ? -15.377 -8.578 9.352 1.00 71.56 687 LEU A O 1
ATOM 5336 N N . VAL A 1 688 ? -16.699 -8.512 11.153 1.00 70.44 688 VAL A N 1
ATOM 5337 C CA . VAL A 1 688 ? -15.726 -9.142 12.072 1.00 70.44 688 VAL A CA 1
ATOM 5338 C C . VAL A 1 688 ? -15.471 -10.606 11.695 1.00 70.44 688 VAL A C 1
ATOM 5340 O O . VAL A 1 688 ? -14.329 -11.075 11.712 1.00 70.44 688 VAL A O 1
ATOM 5343 N N . THR A 1 689 ? -16.515 -11.334 11.293 1.00 71.44 689 THR A N 1
ATOM 5344 C CA . THR A 1 689 ? -16.405 -12.731 10.848 1.00 71.44 689 THR A CA 1
ATOM 5345 C C . THR A 1 689 ? -15.650 -12.833 9.520 1.00 71.44 689 THR A C 1
ATOM 5347 O O . THR A 1 689 ? -14.823 -13.728 9.348 1.00 71.44 689 THR A O 1
ATOM 5350 N N . ASP A 1 690 ? -15.884 -11.913 8.587 1.00 70.12 690 ASP A N 1
ATOM 5351 C CA . ASP A 1 690 ? -15.204 -11.876 7.293 1.00 70.12 690 ASP A CA 1
ATOM 5352 C C . ASP A 1 690 ? -13.775 -11.336 7.406 1.00 70.12 690 ASP A C 1
ATOM 5354 O O . ASP A 1 690 ? -12.888 -11.881 6.758 1.00 70.12 690 ASP A O 1
ATOM 5358 N N . ALA A 1 691 ? -13.494 -10.392 8.308 1.00 63.31 691 ALA A N 1
ATOM 5359 C CA . ALA A 1 691 ? -12.128 -10.021 8.682 1.00 63.31 691 ALA A CA 1
ATOM 5360 C C . ALA A 1 691 ? -11.365 -11.217 9.282 1.00 63.31 691 ALA A C 1
ATOM 5362 O O . ALA A 1 691 ? -10.205 -11.443 8.945 1.00 63.31 691 ALA A O 1
ATOM 5363 N N . SER A 1 692 ? -12.031 -12.046 10.095 1.00 65.75 692 SER A N 1
ATOM 5364 C CA . SER A 1 692 ? -11.446 -13.282 10.637 1.00 65.75 692 SER A CA 1
ATOM 5365 C C . SER A 1 692 ? -11.162 -14.320 9.539 1.00 65.75 692 SER A C 1
ATOM 5367 O O . SER A 1 692 ? -10.093 -14.932 9.524 1.00 65.75 692 SER A O 1
ATOM 5369 N N . LYS A 1 693 ? -12.074 -14.485 8.566 1.00 70.19 693 LYS A N 1
ATOM 5370 C CA . LYS A 1 693 ? -11.842 -15.325 7.373 1.00 70.19 693 LYS A CA 1
ATOM 5371 C C . LYS A 1 693 ? -10.712 -14.777 6.503 1.00 70.19 693 LYS A C 1
ATOM 5373 O O . LYS A 1 693 ? -9.902 -15.564 6.026 1.00 70.19 693 LYS A O 1
ATOM 5378 N N . LEU A 1 694 ? -10.628 -13.459 6.322 1.00 71.19 694 LEU A N 1
ATOM 5379 C CA . LEU A 1 694 ? -9.545 -12.802 5.591 1.00 71.19 694 LEU A CA 1
ATOM 5380 C C . LEU A 1 694 ? -8.204 -12.975 6.312 1.00 71.19 694 LEU A C 1
ATOM 5382 O O . LEU A 1 694 ? -7.212 -13.229 5.645 1.00 71.19 694 LEU A O 1
ATOM 5386 N N . GLY A 1 695 ? -8.157 -12.963 7.648 1.00 73.94 695 GLY A N 1
ATOM 5387 C CA . GLY A 1 695 ? -6.961 -13.337 8.415 1.00 73.94 695 GLY A CA 1
ATOM 5388 C C . GLY A 1 695 ? -6.537 -14.796 8.189 1.00 73.94 695 GLY A C 1
ATOM 5389 O O . GLY A 1 695 ? -5.358 -15.080 7.961 1.00 73.94 695 GLY A O 1
ATOM 5390 N N . ALA A 1 696 ? -7.495 -15.728 8.165 1.00 66.88 696 ALA A N 1
ATOM 5391 C CA . ALA A 1 696 ? -7.241 -17.136 7.844 1.00 66.88 696 ALA A CA 1
ATOM 5392 C C . ALA A 1 696 ? -6.810 -17.352 6.376 1.00 66.88 696 ALA A C 1
ATOM 5394 O O . ALA A 1 696 ? -5.972 -18.205 6.094 1.00 66.88 696 ALA A O 1
ATOM 5395 N N . GLN A 1 697 ? -7.339 -16.562 5.437 1.00 70.62 697 GLN A N 1
ATOM 5396 C CA . GLN A 1 697 ? -6.927 -16.580 4.030 1.00 70.62 697 GLN A CA 1
ATOM 5397 C C . GLN A 1 697 ? -5.567 -15.913 3.819 1.00 70.62 697 GLN A C 1
ATOM 5399 O O . GLN A 1 697 ? -4.766 -16.435 3.056 1.00 70.62 697 GLN A O 1
ATOM 5404 N N . ASN A 1 698 ? -5.263 -14.821 4.520 1.00 69.75 698 ASN A N 1
ATOM 5405 C CA . ASN A 1 698 ? -3.975 -14.133 4.441 1.00 69.75 698 ASN A CA 1
ATOM 5406 C C . ASN A 1 698 ? -2.850 -14.998 5.031 1.00 69.75 698 ASN A C 1
ATOM 5408 O O . ASN A 1 698 ? -1.776 -15.091 4.455 1.00 69.75 698 ASN A O 1
ATOM 5412 N N . THR A 1 699 ? -3.112 -15.731 6.120 1.00 74.12 699 THR A N 1
ATOM 5413 C CA . THR A 1 699 ? -2.158 -16.722 6.658 1.00 74.12 699 THR A CA 1
ATOM 5414 C C . THR A 1 699 ? -2.034 -17.991 5.806 1.00 74.12 699 THR A C 1
ATOM 5416 O O . THR A 1 699 ? -1.019 -18.678 5.899 1.00 74.12 699 THR A O 1
ATOM 5419 N N . ALA A 1 700 ? -3.011 -18.304 4.946 1.00 70.06 700 ALA A N 1
ATOM 5420 C CA . ALA A 1 700 ? -2.858 -19.324 3.905 1.00 70.06 700 ALA A CA 1
ATOM 5421 C C . ALA A 1 700 ? -2.031 -18.796 2.716 1.00 70.06 700 ALA A C 1
ATOM 5423 O O . ALA A 1 700 ? -1.063 -19.440 2.324 1.00 70.06 700 ALA A O 1
ATOM 5424 N N . PHE A 1 701 ? -2.339 -17.593 2.219 1.00 72.81 701 PHE A N 1
ATOM 5425 C CA . PHE A 1 701 ? -1.567 -16.909 1.177 1.00 72.81 701 PHE A CA 1
ATOM 5426 C C . PHE A 1 701 ? -0.111 -16.684 1.582 1.00 72.81 701 PHE A C 1
ATOM 5428 O O . PHE A 1 701 ? 0.772 -16.882 0.758 1.00 72.81 701 PHE A O 1
ATOM 5435 N N . GLN A 1 702 ? 0.162 -16.329 2.841 1.00 75.44 702 GLN A N 1
ATOM 5436 C CA . GLN A 1 702 ? 1.531 -16.167 3.324 1.00 75.44 702 GLN A CA 1
ATOM 5437 C C . GLN A 1 702 ? 2.310 -17.485 3.237 1.00 75.44 702 GLN A C 1
ATOM 5439 O O . GLN A 1 702 ? 3.444 -17.472 2.781 1.00 75.44 702 GLN A O 1
ATOM 5444 N N . ARG A 1 703 ? 1.690 -18.630 3.560 1.00 78.88 703 ARG A N 1
ATOM 5445 C CA . ARG A 1 703 ? 2.323 -19.948 3.370 1.00 78.88 703 ARG A CA 1
ATOM 5446 C C . ARG A 1 703 ? 2.558 -20.270 1.897 1.00 78.88 703 ARG A C 1
ATOM 5448 O O . ARG A 1 703 ? 3.626 -20.762 1.573 1.00 78.88 703 ARG A O 1
ATOM 5455 N N . GLU A 1 704 ? 1.617 -19.955 1.005 1.00 81.12 704 GLU A N 1
ATOM 5456 C CA . GLU A 1 704 ? 1.839 -20.114 -0.442 1.00 81.12 704 GLU A CA 1
ATOM 5457 C C . GLU A 1 704 ? 2.972 -19.202 -0.950 1.00 81.12 704 GLU A C 1
ATOM 5459 O O . GLU A 1 704 ? 3.772 -19.626 -1.780 1.00 81.12 704 GLU A O 1
ATOM 5464 N N . VAL A 1 705 ? 3.095 -17.977 -0.427 1.00 75.88 705 VAL A N 1
ATOM 5465 C CA . VAL A 1 705 ? 4.205 -17.054 -0.720 1.00 75.88 705 VAL A CA 1
ATOM 5466 C C . VAL A 1 705 ? 5.533 -17.584 -0.174 1.00 75.88 705 VAL A C 1
ATOM 5468 O O . VAL A 1 705 ? 6.533 -17.532 -0.887 1.00 75.88 705 VAL A O 1
ATOM 5471 N N . ASP A 1 706 ? 5.553 -18.127 1.042 1.00 83.31 706 ASP A N 1
ATOM 5472 C CA . ASP A 1 706 ? 6.749 -18.694 1.669 1.00 83.31 706 ASP A CA 1
ATOM 5473 C C . ASP A 1 706 ? 7.196 -19.991 0.958 1.00 83.31 706 ASP A C 1
ATOM 5475 O O . ASP A 1 706 ? 8.385 -20.154 0.681 1.00 83.31 706 ASP A O 1
ATOM 5479 N N . ASP A 1 707 ? 6.261 -20.860 0.553 1.00 82.81 707 ASP A N 1
ATOM 5480 C CA . ASP A 1 707 ? 6.522 -22.059 -0.262 1.00 82.81 707 ASP A CA 1
ATOM 5481 C C . ASP A 1 707 ? 7.021 -21.698 -1.673 1.00 82.81 707 ASP A C 1
ATOM 5483 O O . ASP A 1 707 ? 7.944 -22.332 -2.191 1.00 82.81 707 ASP A O 1
ATOM 5487 N N . LEU A 1 708 ? 6.440 -20.676 -2.316 1.00 81.81 708 LEU A N 1
ATOM 5488 C CA . LEU A 1 708 ? 6.903 -20.172 -3.616 1.00 81.81 708 LEU A CA 1
ATOM 5489 C C . LEU A 1 708 ? 8.281 -19.510 -3.511 1.00 81.81 708 LEU A C 1
ATOM 5491 O O . LEU A 1 708 ? 9.095 -19.641 -4.425 1.00 81.81 708 LEU A O 1
ATOM 5495 N N . LYS A 1 709 ? 8.570 -18.836 -2.394 1.00 82.19 709 LYS A N 1
ATOM 5496 C CA . LYS A 1 709 ? 9.887 -18.267 -2.102 1.00 82.19 709 LYS A CA 1
ATOM 5497 C C . LYS A 1 709 ? 10.924 -19.368 -1.880 1.00 82.19 709 LYS A C 1
ATOM 5499 O O . LYS A 1 709 ? 11.974 -19.323 -2.508 1.00 82.19 709 LYS A O 1
ATOM 5504 N N . ALA A 1 710 ? 10.602 -20.406 -1.109 1.00 82.44 710 ALA A N 1
ATOM 5505 C CA . ALA A 1 710 ? 11.466 -21.573 -0.935 1.00 82.44 710 ALA A CA 1
ATOM 5506 C C . ALA A 1 710 ? 11.742 -22.303 -2.266 1.00 82.44 710 ALA A C 1
ATOM 5508 O O . ALA A 1 710 ? 12.874 -22.713 -2.521 1.00 82.44 710 ALA A O 1
ATOM 5509 N N . GLN A 1 711 ? 10.744 -22.411 -3.153 1.00 81.81 711 GLN A N 1
ATOM 5510 C CA . GLN A 1 711 ? 10.926 -22.936 -4.515 1.00 81.81 711 GLN A CA 1
ATOM 5511 C C . GLN A 1 711 ? 11.826 -22.038 -5.379 1.00 81.81 711 GLN A C 1
ATOM 5513 O O . GLN A 1 711 ? 12.673 -22.548 -6.113 1.00 81.81 711 GLN A O 1
ATOM 5518 N N . LEU A 1 712 ? 11.677 -20.713 -5.286 1.00 77.75 712 LEU A N 1
ATOM 5519 C CA . LEU A 1 712 ? 12.522 -19.750 -5.997 1.00 77.75 712 LEU A CA 1
ATOM 5520 C C . LEU A 1 712 ? 13.975 -19.791 -5.502 1.00 77.75 712 LEU A C 1
ATOM 5522 O O . LEU A 1 712 ? 14.897 -19.788 -6.316 1.00 77.75 712 LEU A O 1
ATOM 5526 N N . ASP A 1 713 ? 14.186 -19.876 -4.190 1.00 80.88 713 ASP A N 1
ATOM 5527 C CA . ASP A 1 713 ? 15.512 -19.971 -3.577 1.00 80.88 713 ASP A CA 1
ATOM 5528 C C . ASP A 1 713 ? 16.190 -21.311 -3.916 1.00 80.88 713 ASP A C 1
ATOM 5530 O O . ASP A 1 713 ? 17.368 -21.327 -4.275 1.00 80.88 713 ASP A O 1
ATOM 5534 N N . ALA A 1 714 ? 15.441 -22.422 -3.938 1.00 79.62 714 ALA A N 1
ATOM 5535 C CA . ALA A 1 714 ? 15.934 -23.717 -4.414 1.00 79.62 714 ALA A CA 1
ATOM 5536 C C . ALA A 1 714 ? 16.318 -23.691 -5.908 1.00 79.62 714 ALA A C 1
ATOM 5538 O O . ALA A 1 714 ? 17.400 -24.151 -6.274 1.00 79.62 714 ALA A O 1
ATOM 5539 N N . ALA A 1 715 ? 15.485 -23.094 -6.768 1.00 75.94 715 ALA A N 1
ATOM 5540 C CA . ALA A 1 715 ? 15.782 -22.942 -8.194 1.00 75.94 715 ALA A CA 1
ATOM 5541 C C . ALA A 1 715 ? 16.981 -22.007 -8.450 1.00 75.94 715 ALA A C 1
ATOM 5543 O O . ALA A 1 715 ? 17.764 -22.233 -9.374 1.00 75.94 715 ALA A O 1
ATOM 5544 N N . ASN A 1 716 ? 17.167 -20.973 -7.622 1.00 74.06 716 ASN A N 1
ATOM 5545 C CA . ASN A 1 716 ? 18.357 -20.124 -7.657 1.00 74.06 716 ASN A CA 1
ATOM 5546 C C . ASN A 1 716 ? 19.613 -20.878 -7.187 1.00 74.06 716 ASN A C 1
ATOM 5548 O O . ASN A 1 716 ? 20.670 -20.703 -7.790 1.00 74.06 716 ASN A O 1
ATOM 5552 N N . ALA A 1 717 ? 19.513 -21.749 -6.179 1.00 78.38 717 ALA A N 1
ATOM 5553 C CA . ALA A 1 717 ? 20.622 -22.595 -5.740 1.00 78.38 717 ALA A CA 1
ATOM 5554 C C . ALA A 1 717 ? 21.047 -23.605 -6.825 1.00 78.38 717 ALA A C 1
ATOM 5556 O O . ALA A 1 717 ? 22.233 -23.698 -7.138 1.00 78.38 717 ALA A O 1
ATOM 5557 N N . GLU A 1 718 ? 20.095 -24.294 -7.468 1.00 80.00 718 GLU A N 1
ATOM 5558 C CA . GLU A 1 718 ? 20.368 -25.200 -8.598 1.00 80.00 718 GLU A CA 1
ATOM 5559 C C . GLU A 1 718 ? 21.023 -24.453 -9.774 1.00 80.00 718 GLU A C 1
ATOM 5561 O O . GLU A 1 718 ? 22.041 -24.883 -10.317 1.00 80.00 718 GLU A O 1
ATOM 5566 N N . LYS A 1 719 ? 20.494 -23.275 -10.121 1.00 75.69 719 LYS A N 1
ATOM 5567 C CA . LYS A 1 719 ? 21.045 -22.386 -11.153 1.00 75.69 719 LYS A CA 1
ATOM 5568 C C . LYS A 1 719 ? 22.466 -21.907 -10.837 1.00 75.69 719 LYS A C 1
ATOM 5570 O O . LYS A 1 719 ? 23.285 -21.833 -11.752 1.00 75.69 719 LYS A O 1
ATOM 5575 N N . ASN A 1 720 ? 22.769 -21.597 -9.577 1.00 74.69 720 ASN A N 1
ATOM 5576 C CA . ASN A 1 720 ? 24.116 -21.211 -9.154 1.00 74.69 720 ASN A CA 1
ATOM 5577 C C . ASN A 1 720 ? 25.081 -22.403 -9.248 1.00 74.69 720 ASN A C 1
ATOM 5579 O O . ASN A 1 720 ? 26.141 -22.266 -9.849 1.00 74.69 720 ASN A O 1
ATOM 5583 N N . HIS A 1 721 ? 24.675 -23.590 -8.790 1.00 76.69 721 HIS A N 1
ATOM 5584 C CA . HIS A 1 721 ? 25.464 -24.821 -8.920 1.00 76.69 721 HIS A CA 1
ATOM 5585 C C . HIS A 1 721 ? 25.741 -25.189 -10.395 1.00 76.69 721 HIS A C 1
ATOM 5587 O O . HIS A 1 721 ? 26.832 -25.644 -10.740 1.00 76.69 721 HIS A O 1
ATOM 5593 N N . LEU A 1 722 ? 24.787 -24.953 -11.305 1.00 75.25 722 LEU A N 1
ATOM 5594 C CA . LEU A 1 722 ? 24.998 -25.098 -12.753 1.00 75.25 722 LEU A CA 1
ATOM 5595 C C . LEU A 1 722 ? 25.976 -24.048 -13.313 1.00 75.25 722 LEU A C 1
ATOM 5597 O O . LEU A 1 722 ? 26.822 -24.377 -14.145 1.00 75.25 722 LEU A O 1
ATOM 5601 N N . ALA A 1 723 ? 25.902 -22.797 -12.849 1.00 69.56 723 ALA A N 1
ATOM 5602 C CA . ALA A 1 723 ? 26.835 -21.742 -13.245 1.00 69.56 723 ALA A CA 1
ATOM 5603 C C . ALA A 1 723 ? 28.270 -22.008 -12.746 1.00 69.56 723 ALA A C 1
ATOM 5605 O O . ALA A 1 723 ? 29.224 -21.776 -13.490 1.00 69.56 723 ALA A O 1
ATOM 5606 N N . GLU A 1 724 ? 28.418 -22.542 -11.532 1.00 76.50 724 GLU A N 1
ATOM 5607 C CA . GLU A 1 724 ? 29.686 -22.997 -10.952 1.00 76.50 724 GLU A CA 1
ATOM 5608 C C . GLU A 1 724 ? 30.257 -24.198 -11.718 1.00 76.50 724 GLU A C 1
ATOM 5610 O O . GLU A 1 724 ? 31.432 -24.180 -12.083 1.00 76.50 724 GLU A O 1
ATOM 5615 N N . GLY A 1 725 ? 29.426 -25.183 -12.081 1.00 81.00 725 GLY A N 1
ATOM 5616 C CA . GLY A 1 725 ? 29.822 -26.283 -12.969 1.00 81.00 725 GLY A CA 1
ATOM 5617 C C . GLY A 1 725 ? 30.361 -25.781 -14.314 1.00 81.00 725 GLY A C 1
ATOM 5618 O O . GLY A 1 725 ? 31.474 -26.120 -14.712 1.00 81.00 725 GLY A O 1
ATOM 5619 N N . HIS A 1 726 ? 29.644 -24.863 -14.969 1.00 75.19 726 HIS A N 1
ATOM 5620 C CA . HIS A 1 726 ? 30.099 -24.224 -16.209 1.00 75.19 726 HIS A CA 1
ATOM 5621 C C . HIS A 1 726 ? 31.293 -23.264 -16.035 1.00 75.19 726 HIS A C 1
ATOM 5623 O O . HIS A 1 726 ? 31.891 -22.844 -17.032 1.00 75.19 726 HIS A O 1
ATOM 5629 N N . ALA A 1 727 ? 31.657 -22.880 -14.810 1.00 71.81 727 ALA A N 1
ATOM 5630 C CA . ALA A 1 727 ? 32.911 -22.187 -14.519 1.00 71.81 727 ALA A CA 1
ATOM 5631 C C . ALA A 1 727 ? 34.067 -23.190 -14.357 1.00 71.81 727 ALA A C 1
ATOM 5633 O O . ALA A 1 727 ? 35.123 -22.993 -14.957 1.00 71.81 727 ALA A O 1
ATOM 5634 N N . ALA A 1 728 ? 33.844 -24.298 -13.643 1.00 77.38 728 ALA A N 1
ATOM 5635 C CA . ALA A 1 728 ? 34.811 -25.381 -13.471 1.00 77.38 728 ALA A CA 1
ATOM 5636 C C . ALA A 1 728 ? 35.181 -26.054 -14.807 1.00 77.38 728 ALA A C 1
ATOM 5638 O O . ALA A 1 728 ? 36.366 -26.204 -15.103 1.00 77.38 728 ALA A O 1
ATOM 5639 N N . ASP A 1 729 ? 34.197 -26.358 -15.662 1.00 77.56 729 ASP A N 1
ATOM 5640 C CA . ASP A 1 729 ? 34.426 -26.889 -17.016 1.00 77.56 729 ASP A CA 1
ATOM 5641 C C . ASP A 1 729 ? 35.290 -25.942 -17.867 1.00 77.56 729 ASP A C 1
ATOM 5643 O O . ASP A 1 729 ? 36.150 -26.382 -18.632 1.00 77.56 729 ASP A O 1
ATOM 5647 N N . ARG A 1 730 ? 35.092 -24.621 -17.727 1.00 77.12 730 ARG A N 1
ATOM 5648 C CA . ARG A 1 730 ? 35.893 -23.609 -18.434 1.00 77.12 730 ARG A CA 1
ATOM 5649 C C . ARG A 1 730 ? 37.316 -23.515 -17.896 1.00 77.12 730 ARG A C 1
ATOM 5651 O O . ARG A 1 730 ? 38.234 -23.462 -18.709 1.00 77.12 730 ARG A O 1
ATOM 5658 N N . ALA A 1 731 ? 37.498 -23.522 -16.576 1.00 78.19 731 ALA A N 1
ATOM 5659 C CA . ALA A 1 731 ? 38.821 -23.516 -15.954 1.00 78.19 731 ALA A CA 1
ATOM 5660 C C . ALA A 1 731 ? 39.627 -24.755 -16.376 1.00 78.19 731 ALA A C 1
ATOM 5662 O O . ALA A 1 731 ? 40.752 -24.628 -16.855 1.00 78.19 731 ALA A O 1
ATOM 5663 N N . ARG A 1 732 ? 39.001 -25.936 -16.327 1.00 84.06 732 ARG A N 1
ATOM 5664 C CA . ARG A 1 732 ? 39.594 -27.193 -16.787 1.00 84.06 732 ARG A CA 1
ATOM 5665 C C . ARG A 1 732 ? 39.964 -27.163 -18.274 1.00 84.06 732 ARG A C 1
ATOM 5667 O O . ARG A 1 732 ? 41.065 -27.559 -18.630 1.00 84.06 732 ARG A O 1
ATOM 5674 N N . LEU A 1 733 ? 39.089 -26.671 -19.154 1.00 80.00 733 LEU A N 1
ATOM 5675 C CA . LEU A 1 733 ? 39.412 -26.553 -20.584 1.00 80.00 733 LEU A CA 1
ATOM 5676 C C . LEU A 1 733 ? 40.511 -25.514 -20.866 1.00 80.00 733 LEU A C 1
ATOM 5678 O O . LEU A 1 733 ? 41.230 -25.644 -21.853 1.00 80.00 733 LEU A O 1
ATOM 5682 N N . GLN A 1 734 ? 40.666 -24.490 -20.022 1.00 79.62 734 GLN A N 1
ATOM 5683 C CA . GLN A 1 734 ? 41.795 -23.556 -20.098 1.00 79.62 734 GLN A CA 1
ATOM 5684 C C . GLN A 1 734 ? 43.107 -24.215 -19.645 1.00 79.62 734 GLN A C 1
ATOM 5686 O O . GLN A 1 734 ? 44.132 -24.011 -20.291 1.00 79.62 734 GLN A O 1
ATOM 5691 N N . GLU A 1 735 ? 43.070 -25.046 -18.603 1.00 86.94 735 GLU A N 1
ATOM 5692 C CA . GLU A 1 735 ? 44.202 -25.856 -18.139 1.00 86.94 735 GLU A CA 1
ATOM 5693 C C . GLU A 1 735 ? 44.625 -26.896 -19.195 1.00 86.94 735 GLU A C 1
ATOM 5695 O O . GLU A 1 735 ? 45.787 -26.924 -19.593 1.00 86.94 735 GLU A O 1
ATOM 5700 N N . GLU A 1 736 ? 43.678 -27.646 -19.774 1.00 84.62 736 GLU A N 1
ATOM 5701 C CA . GLU A 1 736 ? 43.934 -28.596 -20.871 1.00 84.62 736 GLU A CA 1
ATOM 5702 C C . GLU A 1 736 ? 44.521 -27.896 -22.125 1.00 84.62 736 GLU A C 1
ATOM 5704 O O . GLU A 1 736 ? 45.404 -28.450 -22.785 1.00 84.62 736 GLU A O 1
ATOM 5709 N N . VAL A 1 737 ? 44.113 -26.650 -22.428 1.00 82.31 737 VAL A N 1
ATOM 5710 C CA . VAL A 1 737 ? 44.723 -25.808 -23.485 1.00 82.31 737 VAL A CA 1
ATOM 5711 C C . VAL A 1 737 ? 46.157 -25.394 -23.146 1.00 82.31 737 VAL A C 1
ATOM 5713 O O . VAL A 1 737 ? 47.007 -25.392 -24.042 1.00 82.31 737 VAL A O 1
ATOM 5716 N N . LEU A 1 738 ? 46.443 -25.032 -21.893 1.00 82.19 738 LEU A N 1
ATOM 5717 C CA . LEU A 1 738 ? 47.794 -24.678 -21.452 1.00 82.19 738 LEU A CA 1
ATOM 5718 C C . LEU A 1 738 ? 48.714 -25.900 -21.520 1.00 82.19 738 LEU A C 1
ATOM 5720 O O . LEU A 1 738 ? 49.735 -25.837 -22.199 1.00 82.19 738 LEU A O 1
ATOM 5724 N N . GLU A 1 739 ? 48.302 -27.047 -20.972 1.00 84.56 739 GLU A N 1
ATOM 5725 C CA . GLU A 1 739 ? 49.062 -28.296 -21.081 1.00 84.56 739 GLU A CA 1
ATOM 5726 C C . GLU A 1 739 ? 49.303 -28.719 -22.538 1.00 84.56 739 GLU A C 1
ATOM 5728 O O . GLU A 1 739 ? 50.360 -29.261 -22.860 1.00 84.56 739 GLU A O 1
ATOM 5733 N N . ALA A 1 740 ? 48.321 -28.552 -23.431 1.00 76.69 740 ALA A N 1
ATOM 5734 C CA . ALA A 1 740 ? 48.485 -28.864 -24.852 1.00 76.69 740 ALA A CA 1
ATOM 5735 C C . ALA A 1 740 ? 49.476 -27.901 -25.533 1.00 76.69 740 ALA A C 1
ATOM 5737 O O . ALA A 1 740 ? 50.295 -28.328 -26.350 1.00 76.69 740 ALA A O 1
ATOM 5738 N N . THR A 1 741 ? 49.452 -26.621 -25.147 1.00 80.25 741 THR A N 1
ATOM 5739 C CA . THR A 1 741 ? 50.392 -25.599 -25.628 1.00 80.25 741 THR A CA 1
ATOM 5740 C C . THR A 1 741 ? 51.814 -25.885 -25.140 1.00 80.25 741 THR A C 1
ATOM 5742 O O . THR A 1 741 ? 52.734 -25.910 -25.954 1.00 80.25 741 THR A O 1
ATOM 5745 N N . ASP A 1 742 ? 52.002 -26.193 -23.856 1.00 82.88 742 ASP A N 1
ATOM 5746 C CA . ASP A 1 742 ? 53.314 -26.525 -23.288 1.00 82.88 742 ASP A CA 1
ATOM 5747 C C . ASP A 1 742 ? 53.874 -27.832 -23.867 1.00 82.88 742 ASP A C 1
ATOM 5749 O O . ASP A 1 742 ? 55.059 -27.903 -24.197 1.00 82.88 742 ASP A O 1
ATOM 5753 N N . ARG A 1 743 ? 53.026 -28.843 -24.114 1.00 79.56 743 ARG A N 1
ATOM 5754 C CA . ARG A 1 743 ? 53.423 -30.061 -24.845 1.00 79.56 743 ARG A CA 1
ATOM 5755 C C . ARG A 1 743 ? 53.891 -29.753 -26.270 1.00 79.56 743 ARG A C 1
ATOM 5757 O O . ARG A 1 743 ? 54.912 -30.294 -26.691 1.00 79.56 743 ARG A O 1
ATOM 5764 N N . ALA A 1 744 ? 53.201 -28.878 -27.006 1.00 72.75 744 ALA A N 1
ATOM 5765 C CA . ALA A 1 744 ? 53.644 -28.441 -28.334 1.00 72.75 744 ALA A CA 1
ATOM 5766 C C . ALA A 1 744 ? 54.973 -27.657 -28.270 1.00 72.75 744 ALA A C 1
ATOM 5768 O O . ALA A 1 744 ? 55.868 -27.875 -29.089 1.00 72.75 744 ALA A O 1
ATOM 5769 N N . VAL A 1 745 ? 55.141 -26.800 -27.259 1.00 77.81 745 VAL A N 1
ATOM 5770 C CA . VAL A 1 745 ? 56.364 -26.021 -27.025 1.00 77.81 745 VAL A CA 1
ATOM 5771 C C . VAL A 1 745 ? 57.555 -26.923 -26.673 1.00 77.81 745 VAL A C 1
ATOM 5773 O O . VAL A 1 745 ? 58.616 -26.761 -27.275 1.00 77.81 745 VAL A O 1
ATOM 5776 N N . GLU A 1 746 ? 57.415 -27.908 -25.785 1.00 78.00 746 GLU A N 1
ATOM 5777 C CA . GLU A 1 746 ? 58.501 -28.855 -25.475 1.00 78.00 746 GLU A CA 1
ATOM 5778 C C . GLU A 1 746 ? 58.858 -29.750 -26.672 1.00 78.00 746 GLU A C 1
ATOM 5780 O O . GLU A 1 746 ? 60.042 -29.947 -26.963 1.00 78.00 746 GLU A O 1
ATOM 5785 N N . LEU A 1 747 ? 57.866 -30.208 -27.449 1.00 74.31 747 LEU A N 1
ATOM 5786 C CA . LEU A 1 747 ? 58.119 -30.901 -28.719 1.00 74.31 747 LEU A CA 1
ATOM 5787 C C . LEU A 1 747 ? 58.907 -30.018 -29.703 1.00 74.31 747 LEU A C 1
ATOM 5789 O O . LEU A 1 747 ? 59.803 -30.519 -30.380 1.00 74.31 747 LEU A O 1
ATOM 5793 N N . SER A 1 748 ? 58.639 -28.708 -29.749 1.00 69.81 748 SER A N 1
ATOM 5794 C CA . SER A 1 748 ? 59.387 -27.770 -30.603 1.00 69.81 748 SER A CA 1
ATOM 5795 C C . SER A 1 748 ? 60.839 -27.540 -30.148 1.00 69.81 748 SER A C 1
ATOM 5797 O O . SER A 1 748 ? 61.711 -27.311 -30.985 1.00 69.81 748 SER A O 1
ATOM 5799 N N . LYS A 1 749 ? 61.129 -27.645 -28.841 1.00 76.19 749 LYS A N 1
ATOM 5800 C CA . LYS A 1 749 ? 62.481 -27.472 -28.273 1.00 76.19 749 LYS A CA 1
ATOM 5801 C C . LYS A 1 749 ? 63.367 -28.708 -28.449 1.00 76.19 749 LYS A C 1
ATOM 5803 O O . LYS A 1 749 ? 64.578 -28.571 -28.604 1.00 76.19 749 LYS A O 1
ATOM 5808 N N . GLY A 1 750 ? 62.788 -29.908 -28.371 1.00 62.56 750 GLY A N 1
ATOM 5809 C CA . GLY A 1 750 ? 63.545 -31.160 -28.250 1.00 62.56 750 GLY A CA 1
ATOM 5810 C C . GLY A 1 750 ? 63.952 -31.846 -29.561 1.00 62.56 750 GLY A C 1
ATOM 5811 O O . GLY A 1 750 ? 64.648 -32.860 -29.511 1.00 62.56 750 GLY A O 1
ATOM 5812 N N . LEU A 1 751 ? 63.501 -31.364 -30.725 1.00 51.12 751 LEU A N 1
ATOM 5813 C CA . LEU A 1 751 ? 63.510 -32.149 -31.967 1.00 51.12 751 LEU A CA 1
ATOM 5814 C C . LEU A 1 751 ? 64.353 -31.515 -33.082 1.00 51.12 751 LEU A C 1
ATOM 5816 O O . LEU A 1 751 ? 64.017 -30.471 -33.636 1.00 51.12 751 LEU A O 1
ATOM 5820 N N . ALA A 1 752 ? 65.427 -32.210 -33.474 1.00 56.09 752 ALA A N 1
ATOM 5821 C CA . ALA A 1 752 ? 66.174 -31.888 -34.688 1.00 56.09 752 ALA A CA 1
ATOM 5822 C C . ALA A 1 752 ? 65.268 -32.053 -35.934 1.00 56.09 752 ALA A C 1
ATOM 5824 O O . ALA A 1 752 ? 64.527 -33.041 -36.023 1.00 56.09 752 ALA A O 1
ATOM 5825 N N . PRO A 1 753 ? 65.321 -31.131 -36.915 1.00 55.28 753 PRO A N 1
ATOM 5826 C CA . PRO A 1 753 ? 64.249 -30.942 -37.904 1.00 55.28 753 PRO A CA 1
ATOM 5827 C C . PRO A 1 753 ? 64.092 -32.055 -38.958 1.00 55.28 753 PRO A C 1
ATOM 5829 O O . PRO A 1 753 ? 63.168 -31.994 -39.770 1.00 55.28 753 PRO A O 1
ATOM 5832 N N . GLU A 1 754 ? 64.963 -33.067 -38.963 1.00 54.53 754 GLU A N 1
ATOM 5833 C CA . GLU A 1 754 ? 65.081 -34.065 -40.038 1.00 54.53 754 GLU A CA 1
ATOM 5834 C C . GLU A 1 754 ? 64.152 -35.287 -39.902 1.00 54.53 754 GLU A C 1
ATOM 5836 O O . GLU A 1 754 ? 64.066 -36.101 -40.823 1.00 54.53 754 GLU A O 1
ATOM 5841 N N . THR A 1 755 ? 63.426 -35.448 -38.787 1.00 62.62 755 THR A N 1
ATOM 5842 C CA . THR A 1 755 ? 62.510 -36.594 -38.619 1.00 62.62 755 THR A CA 1
ATOM 5843 C C . THR A 1 755 ? 61.063 -36.230 -38.959 1.00 62.62 755 THR A C 1
ATOM 5845 O O . THR A 1 755 ? 60.391 -35.494 -38.245 1.00 62.62 755 THR A O 1
ATOM 5848 N N . LEU A 1 756 ? 60.538 -36.799 -40.048 1.00 67.38 756 LEU A N 1
ATOM 5849 C CA . LEU A 1 756 ? 59.191 -36.493 -40.562 1.00 67.38 756 LEU A CA 1
ATOM 5850 C C . LEU A 1 756 ? 58.085 -36.740 -39.508 1.00 67.38 756 LEU A C 1
ATOM 5852 O O . LEU A 1 756 ? 57.172 -35.931 -39.361 1.00 67.38 756 LEU A O 1
ATOM 5856 N N . LYS A 1 757 ? 58.252 -37.775 -38.672 1.00 70.00 757 LYS A N 1
ATOM 5857 C CA . LYS A 1 757 ? 57.365 -38.086 -37.535 1.00 70.00 757 LYS A CA 1
ATOM 5858 C C . LYS A 1 757 ? 57.314 -36.996 -36.455 1.00 70.00 757 LYS A C 1
ATOM 5860 O O . LYS A 1 757 ? 56.285 -36.856 -35.803 1.00 70.00 757 LYS A O 1
ATOM 5865 N N . ALA A 1 758 ? 58.393 -36.234 -36.252 1.00 66.44 758 ALA A N 1
ATOM 5866 C CA . ALA A 1 758 ? 58.397 -35.099 -35.327 1.00 66.44 758 ALA A CA 1
ATOM 5867 C C . ALA A 1 758 ? 57.489 -33.975 -35.839 1.00 66.44 758 ALA A C 1
ATOM 5869 O O . ALA A 1 758 ? 56.697 -33.426 -35.078 1.00 66.44 758 ALA A O 1
ATOM 5870 N N . GLN A 1 759 ? 57.544 -33.687 -37.143 1.00 71.06 759 GLN A N 1
ATOM 5871 C CA . GLN A 1 759 ? 56.677 -32.688 -37.770 1.00 71.06 759 GLN A CA 1
ATOM 5872 C C . GLN A 1 759 ? 55.205 -33.131 -37.792 1.00 71.06 759 GLN A C 1
ATOM 5874 O O . GLN A 1 759 ? 54.321 -32.299 -37.618 1.00 71.06 759 GLN A O 1
ATOM 5879 N N . GLU A 1 760 ? 54.925 -34.427 -37.969 1.00 78.19 760 GLU A N 1
ATOM 5880 C CA . GLU A 1 760 ? 53.566 -34.981 -37.841 1.00 78.19 760 GLU A CA 1
ATOM 5881 C C . GLU A 1 760 ? 53.033 -34.877 -36.403 1.00 78.19 760 GLU A C 1
ATOM 5883 O O . GLU A 1 760 ? 51.882 -34.487 -36.204 1.00 78.19 760 GLU A O 1
ATOM 5888 N N . ALA A 1 761 ? 53.863 -35.173 -35.396 1.00 74.44 761 ALA A N 1
ATOM 5889 C CA . ALA A 1 761 ? 53.493 -35.042 -33.987 1.00 74.44 761 ALA A CA 1
ATOM 5890 C C . ALA A 1 761 ? 53.242 -33.579 -33.584 1.00 74.44 761 ALA A C 1
ATOM 5892 O O . ALA A 1 761 ? 52.234 -33.297 -32.937 1.00 74.44 761 ALA A O 1
ATOM 5893 N N . LEU A 1 762 ? 54.109 -32.652 -34.014 1.00 78.00 762 LEU A N 1
ATOM 5894 C CA . LEU A 1 762 ? 53.950 -31.220 -33.755 1.00 78.00 762 LEU A CA 1
ATOM 5895 C C . LEU A 1 762 ? 52.667 -30.681 -34.401 1.00 78.00 762 LEU A C 1
ATOM 5897 O O . LEU A 1 762 ? 51.837 -30.120 -33.696 1.00 78.00 762 LEU A O 1
ATOM 5901 N N . LYS A 1 763 ? 52.432 -30.958 -35.692 1.00 81.62 763 LYS A N 1
ATOM 5902 C CA . LYS A 1 763 ? 51.198 -30.552 -36.394 1.00 81.62 763 LYS A CA 1
ATOM 5903 C C . LYS A 1 763 ? 49.931 -31.114 -35.758 1.00 81.62 763 LYS A C 1
ATOM 5905 O O . LYS A 1 763 ? 48.892 -30.459 -35.778 1.00 81.62 763 LYS A O 1
ATOM 5910 N N . LYS A 1 764 ? 49.997 -32.322 -35.188 1.00 83.12 764 LYS A N 1
ATOM 5911 C CA . LYS A 1 764 ? 48.871 -32.887 -34.439 1.00 83.12 764 LYS A CA 1
ATOM 5912 C C . LYS A 1 764 ? 48.611 -32.101 -33.148 1.00 83.12 764 LYS A C 1
ATOM 5914 O O . LYS A 1 764 ? 47.458 -31.780 -32.887 1.00 83.12 764 LYS A O 1
ATOM 5919 N N . ALA A 1 765 ? 49.650 -31.762 -32.384 1.00 76.81 765 ALA A N 1
ATOM 5920 C CA . ALA A 1 765 ? 49.516 -30.951 -31.171 1.00 76.81 765 ALA A CA 1
ATOM 5921 C C . ALA A 1 765 ? 49.036 -29.516 -31.479 1.00 76.81 765 ALA A C 1
ATOM 5923 O O . ALA A 1 765 ? 48.168 -28.995 -30.785 1.00 76.81 765 ALA A O 1
ATOM 5924 N N . GLU A 1 766 ? 49.527 -28.903 -32.561 1.00 81.44 766 GLU A N 1
ATOM 5925 C CA . GLU A 1 766 ? 49.049 -27.607 -33.062 1.00 81.44 766 GLU A CA 1
ATOM 5926 C C . GLU A 1 766 ? 47.551 -27.653 -33.411 1.00 81.44 766 GLU A C 1
ATOM 5928 O O . GLU A 1 766 ? 46.797 -26.770 -32.999 1.00 81.44 766 GLU A O 1
ATOM 5933 N N . GLN A 1 767 ? 47.093 -28.701 -34.109 1.00 85.06 767 GLN A N 1
ATOM 5934 C CA . GLN A 1 767 ? 45.671 -28.894 -34.416 1.00 85.06 767 GLN A CA 1
ATOM 5935 C C . GLN A 1 767 ? 44.830 -29.125 -33.148 1.00 85.06 767 GLN A C 1
ATOM 5937 O O . GLN A 1 767 ? 43.739 -28.575 -33.037 1.00 85.06 767 GLN A O 1
ATOM 5942 N N . GLU A 1 768 ? 45.341 -29.881 -32.173 1.00 86.31 768 GLU A N 1
ATOM 5943 C CA . GLU A 1 768 ? 44.676 -30.133 -30.887 1.00 86.31 768 GLU A CA 1
ATOM 5944 C C . GLU A 1 768 ? 44.475 -28.822 -30.097 1.00 86.31 768 GLU A C 1
ATOM 5946 O O . GLU A 1 768 ? 43.373 -28.546 -29.621 1.00 86.31 768 GLU A O 1
ATOM 5951 N N . VAL A 1 769 ? 45.481 -27.937 -30.070 1.00 82.94 769 VAL A N 1
ATOM 5952 C CA . VAL A 1 769 ? 45.372 -26.579 -29.498 1.00 82.94 769 VAL A CA 1
ATOM 5953 C C . VAL A 1 769 ? 44.373 -25.701 -30.270 1.00 82.94 769 VAL A C 1
ATOM 5955 O O . VAL A 1 769 ? 43.638 -24.924 -29.654 1.00 82.94 769 VAL A O 1
ATOM 5958 N N . VAL A 1 770 ? 44.302 -25.813 -31.602 1.00 85.25 770 VAL A N 1
ATOM 5959 C CA . VAL A 1 770 ? 43.315 -25.090 -32.432 1.00 85.25 770 VAL A CA 1
ATOM 5960 C C . VAL A 1 770 ? 41.886 -25.567 -32.152 1.00 85.25 770 VAL A C 1
ATOM 5962 O O . VAL A 1 770 ? 40.996 -24.734 -31.959 1.00 85.25 770 VAL A O 1
ATOM 5965 N N . ASP A 1 771 ? 41.660 -26.877 -32.072 1.00 83.94 771 ASP A N 1
ATOM 5966 C CA . ASP A 1 771 ? 40.337 -27.464 -31.834 1.00 83.94 771 ASP A CA 1
ATOM 5967 C C . ASP A 1 771 ? 39.828 -27.158 -30.414 1.00 83.94 771 ASP A C 1
ATOM 5969 O O . ASP A 1 771 ? 38.664 -26.768 -30.244 1.00 83.94 771 ASP A O 1
ATOM 5973 N N . LEU A 1 772 ? 40.711 -27.225 -29.407 1.00 82.06 772 LEU A N 1
ATOM 5974 C CA . LEU A 1 772 ? 40.409 -26.817 -28.033 1.00 82.06 772 LEU A CA 1
ATOM 5975 C C . LEU A 1 772 ? 40.127 -25.308 -27.933 1.00 82.06 772 LEU A C 1
ATOM 5977 O O . LEU A 1 772 ? 39.126 -24.917 -27.329 1.00 82.06 772 LEU A O 1
ATOM 5981 N N . ARG A 1 773 ? 40.912 -24.440 -28.595 1.00 81.25 773 ARG A N 1
ATOM 5982 C CA . ARG A 1 773 ? 40.586 -23.000 -28.690 1.00 81.25 773 ARG A CA 1
ATOM 5983 C C . ARG A 1 773 ? 39.215 -22.774 -29.324 1.00 81.25 773 ARG A C 1
ATOM 5985 O O . ARG A 1 773 ? 38.422 -22.004 -28.787 1.00 81.25 773 ARG A O 1
ATOM 5992 N N . ALA A 1 774 ? 38.888 -23.480 -30.406 1.00 81.25 774 ALA A N 1
ATOM 5993 C CA . ALA A 1 774 ? 37.575 -23.392 -31.040 1.00 81.25 774 ALA A CA 1
ATOM 5994 C C . ALA A 1 774 ? 36.438 -23.898 -30.127 1.00 81.25 774 ALA A C 1
ATOM 5996 O O . ALA A 1 774 ? 35.303 -23.433 -30.238 1.00 81.25 774 ALA A O 1
ATOM 5997 N N . GLN A 1 775 ? 36.696 -24.845 -29.220 1.00 81.94 775 GLN A N 1
ATOM 5998 C CA . GLN A 1 775 ? 35.748 -25.266 -28.181 1.00 81.94 775 GLN A CA 1
ATOM 5999 C C . GLN A 1 775 ? 35.566 -24.185 -27.101 1.00 81.94 775 GLN A C 1
ATOM 6001 O O . GLN A 1 775 ? 34.430 -23.816 -26.803 1.00 81.94 775 GLN A O 1
ATOM 6006 N N . VAL A 1 776 ? 36.654 -23.592 -26.603 1.00 78.88 776 VAL A N 1
ATOM 6007 C CA . VAL A 1 776 ? 36.611 -22.474 -25.643 1.00 78.88 776 VAL A CA 1
ATOM 6008 C C . VAL A 1 776 ? 35.882 -21.256 -26.229 1.00 78.88 776 VAL A C 1
ATOM 6010 O O . VAL A 1 776 ? 35.038 -20.671 -25.548 1.00 78.88 776 VAL A O 1
ATOM 6013 N N . SER A 1 777 ? 36.111 -20.895 -27.497 1.00 78.75 777 SER A N 1
ATOM 6014 C CA . SER A 1 777 ? 35.372 -19.810 -28.168 1.00 78.75 777 SER A CA 1
ATOM 6015 C C . SER A 1 777 ? 33.875 -20.107 -28.314 1.00 78.75 777 SER A C 1
ATOM 6017 O O . SER A 1 777 ? 33.058 -19.199 -28.151 1.00 78.75 777 SER A O 1
ATOM 6019 N N . ARG A 1 778 ? 33.487 -21.368 -28.560 1.00 80.06 778 ARG A N 1
ATOM 6020 C CA . ARG A 1 778 ? 32.069 -21.775 -28.592 1.00 80.06 778 ARG A CA 1
ATOM 6021 C C . ARG A 1 778 ? 31.403 -21.592 -27.225 1.00 80.06 778 ARG A C 1
ATOM 6023 O O . ARG A 1 778 ? 30.340 -20.977 -27.171 1.00 80.06 778 ARG A O 1
ATOM 6030 N N . LEU A 1 779 ? 32.053 -22.001 -26.132 1.00 76.44 779 LEU A N 1
ATOM 6031 C CA . LEU A 1 779 ? 31.542 -21.777 -24.771 1.00 76.44 779 LEU A CA 1
ATOM 6032 C C . LEU A 1 779 ? 31.388 -20.282 -24.438 1.00 76.44 779 LEU A C 1
ATOM 6034 O O . LEU A 1 779 ? 30.372 -19.885 -23.874 1.00 76.44 779 LEU A O 1
ATOM 6038 N N . HIS A 1 780 ? 32.334 -19.429 -24.851 1.00 74.62 780 HIS A N 1
ATOM 6039 C CA . HIS A 1 780 ? 32.202 -17.975 -24.680 1.00 74.62 780 HIS A CA 1
ATOM 6040 C C . HIS A 1 780 ? 31.017 -17.394 -25.468 1.00 74.62 780 HIS A C 1
ATOM 6042 O O . HIS A 1 780 ? 30.300 -16.545 -24.943 1.00 74.62 780 HIS A O 1
ATOM 6048 N N . SER A 1 781 ? 30.759 -17.874 -26.691 1.00 75.50 781 SER A N 1
ATOM 6049 C CA . SER A 1 781 ? 29.585 -17.440 -27.467 1.00 75.50 781 SER A CA 1
ATOM 6050 C C . SER A 1 781 ? 28.252 -17.874 -26.839 1.00 75.50 781 SER A C 1
ATOM 6052 O O . SER A 1 781 ? 27.272 -17.135 -26.911 1.00 75.50 781 SER A O 1
ATOM 6054 N N . GLN A 1 782 ? 28.219 -19.030 -26.167 1.00 75.44 782 GLN A N 1
ATOM 6055 C CA . GLN A 1 782 ? 27.038 -19.515 -25.445 1.00 75.44 782 GLN A CA 1
ATOM 6056 C C . GLN A 1 782 ? 26.787 -18.722 -24.155 1.00 75.44 782 GLN A C 1
ATOM 6058 O O . GLN A 1 782 ? 25.649 -18.347 -23.890 1.00 75.44 782 GLN A O 1
ATOM 6063 N N . ASP A 1 783 ? 27.835 -18.400 -23.391 1.00 72.00 783 ASP A N 1
ATOM 6064 C CA . ASP A 1 783 ? 27.744 -17.545 -22.197 1.00 72.00 783 ASP A CA 1
ATOM 6065 C C . ASP A 1 783 ? 27.309 -16.108 -22.554 1.00 72.00 783 ASP A C 1
ATOM 6067 O O . ASP A 1 783 ? 26.475 -15.518 -21.868 1.00 72.00 783 ASP A O 1
ATOM 6071 N N . ALA A 1 784 ? 27.789 -15.562 -23.679 1.00 72.50 784 ALA A N 1
ATOM 6072 C CA . ALA A 1 784 ? 27.320 -14.279 -24.208 1.00 72.50 784 ALA A CA 1
ATOM 6073 C C . ALA A 1 784 ? 25.824 -14.314 -24.577 1.00 72.50 784 ALA A C 1
ATOM 6075 O O . ALA A 1 784 ? 25.061 -13.472 -24.106 1.00 72.50 784 ALA A O 1
ATOM 6076 N N . ALA A 1 785 ? 25.383 -15.323 -25.339 1.00 73.25 785 ALA A N 1
ATOM 6077 C CA . ALA A 1 785 ? 23.974 -15.491 -25.705 1.00 73.25 785 ALA A CA 1
ATOM 6078 C C . ALA A 1 785 ? 23.063 -15.727 -24.482 1.00 73.25 785 ALA A C 1
ATOM 6080 O O . ALA A 1 785 ? 21.934 -15.241 -24.447 1.00 73.25 785 ALA A O 1
ATOM 6081 N N . PHE A 1 786 ? 23.548 -16.427 -23.451 1.00 74.81 786 PHE A N 1
ATOM 6082 C CA . PHE A 1 786 ? 22.820 -16.618 -22.194 1.00 74.81 786 PHE A CA 1
ATOM 6083 C C . PHE A 1 786 ? 22.664 -15.305 -21.410 1.00 74.81 786 PHE A C 1
ATOM 6085 O O . PHE A 1 786 ? 21.584 -15.019 -20.892 1.00 74.81 786 PHE A O 1
ATOM 6092 N N . LYS A 1 787 ? 23.710 -14.470 -21.364 1.00 74.06 787 LYS A N 1
ATOM 6093 C CA . LYS A 1 787 ? 23.666 -13.133 -20.747 1.00 74.06 787 LYS A CA 1
ATOM 6094 C C . LYS A 1 787 ? 22.726 -12.187 -21.495 1.00 74.06 787 LYS A C 1
ATOM 6096 O O . LYS A 1 787 ? 21.951 -11.484 -20.851 1.00 74.06 787 LYS A O 1
ATOM 6101 N N . GLU A 1 788 ? 22.730 -12.223 -22.827 1.00 75.62 788 GLU A N 1
ATOM 6102 C CA . GLU A 1 788 ? 21.791 -11.464 -23.659 1.00 75.62 788 GLU A CA 1
ATOM 6103 C C . GLU A 1 788 ? 20.338 -11.913 -23.420 1.00 75.62 788 GLU A C 1
ATOM 6105 O O . GLU A 1 788 ? 19.476 -11.086 -23.124 1.00 75.62 788 GLU A O 1
ATOM 6110 N N . ALA A 1 789 ? 20.072 -13.224 -23.440 1.00 71.69 789 ALA A N 1
ATOM 6111 C CA . ALA A 1 789 ? 18.750 -13.783 -23.154 1.00 71.69 789 ALA A CA 1
ATOM 6112 C C . ALA A 1 789 ? 18.264 -13.456 -21.728 1.00 71.69 789 ALA A C 1
ATOM 6114 O O . ALA A 1 789 ? 17.076 -13.195 -21.527 1.00 71.69 789 ALA A O 1
ATOM 6115 N N . LYS A 1 790 ? 19.171 -13.414 -20.738 1.00 75.56 790 LYS A N 1
ATOM 6116 C CA . LYS A 1 790 ? 18.848 -12.943 -19.385 1.00 75.56 790 LYS A CA 1
ATOM 6117 C C . LYS A 1 790 ? 18.451 -11.465 -19.399 1.00 75.56 790 LYS A C 1
ATOM 6119 O O . LYS A 1 790 ? 17.385 -11.137 -18.893 1.00 75.56 790 LYS A O 1
ATOM 6124 N N . MET A 1 791 ? 19.255 -10.594 -20.015 1.00 77.75 791 MET A N 1
ATOM 6125 C CA . MET A 1 791 ? 18.972 -9.155 -20.095 1.00 77.75 791 MET A CA 1
ATOM 6126 C C . MET A 1 791 ? 17.625 -8.872 -20.779 1.00 77.75 791 MET A C 1
ATOM 6128 O O . MET A 1 791 ? 16.860 -8.034 -20.309 1.00 77.75 791 MET A O 1
ATOM 6132 N N . GLN A 1 792 ? 17.295 -9.609 -21.843 1.00 76.31 792 GLN A N 1
ATOM 6133 C CA . GLN A 1 792 ? 15.997 -9.524 -22.519 1.00 76.31 792 GLN A CA 1
ATOM 6134 C C . GLN A 1 792 ? 14.824 -9.966 -21.619 1.00 76.31 792 GLN A C 1
ATOM 6136 O O . GLN A 1 792 ? 13.753 -9.362 -21.663 1.00 76.31 792 GLN A O 1
ATOM 6141 N N . ASN A 1 793 ? 15.012 -10.984 -20.773 1.00 73.44 793 ASN A N 1
ATOM 6142 C CA . ASN A 1 793 ? 13.990 -11.449 -19.829 1.00 73.44 793 ASN A CA 1
ATOM 6143 C C . ASN A 1 793 ? 13.811 -10.484 -18.639 1.00 73.44 793 ASN A C 1
ATOM 6145 O O . ASN A 1 793 ? 12.684 -10.158 -18.271 1.00 73.44 793 ASN A O 1
ATOM 6149 N N . ASP A 1 794 ? 14.908 -9.954 -18.093 1.00 71.94 794 ASP A N 1
ATOM 6150 C CA . ASP A 1 794 ? 14.884 -8.919 -17.051 1.00 71.94 794 ASP A CA 1
ATOM 6151 C C . ASP A 1 794 ? 14.148 -7.652 -17.570 1.00 71.94 794 ASP A C 1
ATOM 6153 O O . ASP A 1 794 ? 13.294 -7.090 -16.879 1.00 71.94 794 ASP A O 1
ATOM 6157 N N . MET A 1 795 ? 14.379 -7.271 -18.836 1.00 73.06 795 MET A N 1
ATOM 6158 C CA . MET A 1 795 ? 13.679 -6.175 -19.528 1.00 73.06 795 MET A CA 1
ATOM 6159 C C . MET A 1 795 ? 12.183 -6.466 -19.763 1.00 73.06 795 MET A C 1
ATOM 6161 O O . MET A 1 795 ? 11.347 -5.579 -19.588 1.00 73.06 795 MET A O 1
ATOM 6165 N N . LEU A 1 796 ? 11.814 -7.708 -20.106 1.00 70.94 796 LEU A N 1
ATOM 6166 C CA . LEU A 1 796 ? 10.410 -8.133 -20.194 1.00 70.94 796 LEU A CA 1
ATOM 6167 C C . LEU A 1 796 ? 9.689 -8.034 -18.847 1.00 70.94 796 LEU A C 1
ATOM 6169 O O . LEU A 1 796 ? 8.527 -7.631 -18.809 1.00 70.94 796 LEU A O 1
ATOM 6173 N N . LEU A 1 797 ? 10.346 -8.416 -17.748 1.00 72.81 797 LEU A N 1
ATOM 6174 C CA . LEU A 1 797 ? 9.762 -8.345 -16.408 1.00 72.81 797 LEU A CA 1
ATOM 6175 C C . LEU A 1 797 ? 9.480 -6.890 -16.004 1.00 72.81 797 LEU A C 1
ATOM 6177 O O . LEU A 1 797 ? 8.390 -6.612 -15.505 1.00 72.81 797 LEU A O 1
ATOM 6181 N N . GLN A 1 798 ? 10.388 -5.959 -16.322 1.00 72.88 798 GLN A N 1
ATOM 6182 C CA . GLN A 1 798 ? 10.148 -4.517 -16.177 1.00 72.88 798 GLN A CA 1
ATOM 6183 C C . GLN A 1 798 ? 9.007 -4.017 -17.081 1.00 72.88 798 GLN A C 1
ATOM 6185 O O . GLN A 1 798 ? 8.095 -3.346 -16.608 1.00 72.88 798 GLN A O 1
ATOM 6190 N N . ALA A 1 799 ? 8.979 -4.387 -18.366 1.00 69.38 799 ALA A N 1
ATOM 6191 C CA . ALA A 1 799 ? 7.889 -3.998 -19.270 1.00 69.38 799 ALA A CA 1
ATOM 6192 C C . ALA A 1 799 ? 6.509 -4.511 -18.804 1.00 69.38 799 ALA A C 1
ATOM 6194 O O . ALA A 1 799 ? 5.478 -3.891 -19.076 1.00 69.38 799 ALA A O 1
ATOM 6195 N N . ARG A 1 800 ? 6.482 -5.635 -18.076 1.00 68.00 800 ARG A N 1
ATOM 6196 C CA . ARG A 1 800 ? 5.262 -6.260 -17.554 1.00 68.00 800 ARG A CA 1
ATOM 6197 C C . ARG A 1 800 ? 4.752 -5.624 -16.258 1.00 68.00 800 ARG A C 1
ATOM 6199 O O . ARG A 1 800 ? 3.544 -5.667 -16.034 1.00 68.00 800 ARG A O 1
ATOM 6206 N N . SER A 1 801 ? 5.615 -5.023 -15.434 1.00 62.09 801 SER A N 1
ATOM 6207 C CA . SER A 1 801 ? 5.200 -4.294 -14.223 1.00 62.09 801 SER A CA 1
ATOM 6208 C C . SER A 1 801 ? 4.677 -2.879 -14.507 1.00 62.09 801 SER A C 1
ATOM 6210 O O . SER A 1 801 ? 3.913 -2.356 -13.702 1.00 62.09 801 SER A O 1
ATOM 6212 N N . VAL A 1 802 ? 5.004 -2.288 -15.664 1.00 70.75 802 VAL A N 1
ATOM 6213 C CA . VAL A 1 802 ? 4.556 -0.936 -16.076 1.00 70.75 802 VAL A CA 1
ATOM 6214 C C . VAL A 1 802 ? 3.050 -0.849 -16.405 1.00 70.75 802 VAL A C 1
ATOM 6216 O O . VAL A 1 802 ? 2.486 0.239 -16.386 1.00 70.75 802 VAL A O 1
ATOM 6219 N N . GLY A 1 803 ? 2.368 -1.976 -16.651 1.00 53.41 803 GLY A N 1
ATOM 6220 C CA . GLY A 1 803 ? 0.902 -2.071 -16.547 1.00 53.41 803 GLY A CA 1
ATOM 6221 C C . GLY A 1 803 ? 0.066 -1.201 -17.505 1.00 53.41 803 GLY A C 1
ATOM 6222 O O . GLY A 1 803 ? -0.617 -0.277 -17.076 1.00 53.41 803 GLY A O 1
ATOM 6223 N N . GLY A 1 804 ? 0.018 -1.547 -18.795 1.00 72.50 804 GLY A N 1
ATOM 6224 C CA . GLY A 1 804 ? -0.888 -0.905 -19.759 1.00 72.50 804 GLY A CA 1
ATOM 6225 C C . GLY A 1 804 ? -0.737 -1.436 -21.185 1.00 72.50 804 GLY A C 1
ATOM 6226 O O . GLY A 1 804 ? 0.043 -2.362 -21.426 1.00 72.50 804 GLY A O 1
ATOM 6227 N N . ASP A 1 805 ? -1.444 -0.833 -22.147 1.00 63.81 805 ASP A N 1
ATOM 6228 C CA . ASP A 1 805 ? -1.356 -1.230 -23.563 1.00 63.81 805 ASP A CA 1
ATOM 6229 C C . ASP A 1 805 ? 0.061 -1.059 -24.147 1.00 63.81 805 ASP A C 1
ATOM 6231 O O . ASP A 1 805 ? 0.474 -1.875 -24.967 1.00 63.81 805 ASP A O 1
ATOM 6235 N N . LEU A 1 806 ? 0.859 -0.100 -23.652 1.00 62.22 806 LEU A N 1
ATOM 6236 C CA . LEU A 1 806 ? 2.291 0.004 -23.983 1.00 62.22 806 LEU A CA 1
ATOM 6237 C C . LEU A 1 806 ? 3.086 -1.244 -23.566 1.00 62.22 806 LEU A C 1
ATOM 6239 O O . LEU A 1 806 ? 3.841 -1.789 -24.369 1.00 62.22 806 LEU A O 1
ATOM 6243 N N . GLY A 1 807 ? 2.898 -1.732 -22.335 1.00 72.56 807 GLY A N 1
ATOM 6244 C CA . GLY A 1 807 ? 3.566 -2.950 -21.859 1.00 72.56 807 GLY A CA 1
ATOM 6245 C C . GLY A 1 807 ? 3.165 -4.179 -22.680 1.00 72.56 807 GLY A C 1
ATOM 6246 O O . GLY A 1 807 ? 3.989 -5.045 -22.968 1.00 72.56 807 GLY A O 1
ATOM 6247 N N . LYS A 1 808 ? 1.911 -4.217 -23.141 1.00 72.88 808 LYS A N 1
ATOM 6248 C CA . LYS A 1 808 ? 1.405 -5.248 -24.050 1.00 72.88 808 LYS A CA 1
ATOM 6249 C C . LYS A 1 808 ? 2.039 -5.159 -25.442 1.00 72.88 808 LYS A C 1
ATOM 6251 O O . LYS A 1 808 ? 2.471 -6.186 -25.955 1.00 72.88 808 LYS A O 1
ATOM 6256 N N . GLU A 1 809 ? 2.162 -3.966 -26.025 1.00 76.38 809 GLU A N 1
ATOM 6257 C CA . GLU A 1 809 ? 2.798 -3.788 -27.338 1.00 76.38 809 GLU A CA 1
ATOM 6258 C C . GLU A 1 809 ? 4.294 -4.148 -27.311 1.00 76.38 809 GLU A C 1
ATOM 6260 O O . GLU A 1 809 ? 4.785 -4.799 -28.231 1.00 76.38 809 GLU A O 1
ATOM 6265 N N . VAL A 1 810 ? 5.012 -3.803 -26.234 1.00 73.31 810 VAL A N 1
ATOM 6266 C CA . VAL A 1 810 ? 6.418 -4.204 -26.033 1.00 73.31 810 VAL A CA 1
ATOM 6267 C C . VAL A 1 810 ? 6.552 -5.730 -25.956 1.00 73.31 810 VAL A C 1
ATOM 6269 O O . VAL A 1 810 ? 7.413 -6.304 -26.625 1.00 73.31 810 VAL A O 1
ATOM 6272 N N . VAL A 1 811 ? 5.670 -6.405 -25.210 1.00 77.94 811 VAL A N 1
ATOM 6273 C CA . VAL A 1 811 ? 5.636 -7.876 -25.129 1.00 77.94 811 VAL A CA 1
ATOM 6274 C C . VAL A 1 811 ? 5.305 -8.509 -26.487 1.00 77.94 811 VAL A C 1
ATOM 6276 O O . VAL A 1 811 ? 5.997 -9.437 -26.906 1.00 77.94 811 VAL A O 1
ATOM 6279 N N . ASP A 1 812 ? 4.299 -8.010 -27.211 1.00 77.19 812 ASP A N 1
ATOM 6280 C CA . ASP A 1 812 ? 3.921 -8.541 -28.529 1.00 77.19 812 ASP A CA 1
ATOM 6281 C C . ASP A 1 812 ? 5.024 -8.320 -29.585 1.00 77.19 812 ASP A C 1
ATOM 6283 O O . ASP A 1 812 ? 5.276 -9.212 -30.405 1.00 77.19 812 ASP A O 1
ATOM 6287 N N . ARG A 1 813 ? 5.739 -7.186 -29.530 1.00 79.62 813 ARG A N 1
ATOM 6288 C CA . ARG A 1 813 ? 6.900 -6.881 -30.385 1.00 79.62 813 ARG A CA 1
ATOM 6289 C C . ARG A 1 813 ? 8.057 -7.844 -30.119 1.00 79.62 813 ARG A C 1
ATOM 6291 O O . ARG A 1 813 ? 8.527 -8.494 -31.054 1.00 79.62 813 ARG A O 1
ATOM 6298 N N . TYR A 1 814 ? 8.430 -8.038 -28.853 1.00 79.12 814 TYR A N 1
ATOM 6299 C CA . TYR A 1 814 ? 9.454 -9.007 -28.454 1.00 79.12 814 TYR A CA 1
ATOM 6300 C C . TYR A 1 814 ? 9.086 -10.446 -28.856 1.00 79.12 814 TYR A C 1
ATOM 6302 O O . TYR A 1 814 ? 9.908 -11.189 -29.392 1.00 79.12 814 TYR A O 1
ATOM 6310 N N . LEU A 1 815 ? 7.819 -10.844 -28.692 1.00 79.81 815 LEU A N 1
ATOM 6311 C CA . LEU A 1 815 ? 7.323 -12.142 -29.163 1.00 79.81 815 LEU A CA 1
ATOM 6312 C C . LEU A 1 815 ? 7.304 -12.257 -30.700 1.00 79.81 815 LEU A C 1
ATOM 6314 O O . LEU A 1 815 ? 7.241 -13.372 -31.224 1.00 79.81 815 LEU A O 1
ATOM 6318 N N . GLY A 1 816 ? 7.339 -11.151 -31.446 1.00 83.81 816 GLY A N 1
ATOM 6319 C CA . GLY A 1 816 ? 7.577 -11.124 -32.893 1.00 83.81 816 GLY A CA 1
ATOM 6320 C C . GLY A 1 816 ? 9.054 -11.325 -33.251 1.00 83.81 816 GLY A C 1
ATOM 6321 O O . GLY A 1 816 ? 9.384 -12.147 -34.112 1.00 83.81 816 GLY A O 1
ATOM 6322 N N . GLU A 1 817 ? 9.951 -10.640 -32.546 1.00 81.38 817 GLU A N 1
ATOM 6323 C CA . GLU A 1 817 ? 11.404 -10.749 -32.719 1.00 81.38 817 GLU A CA 1
ATOM 6324 C C . GLU A 1 817 ? 11.908 -12.153 -32.364 1.00 81.38 817 GLU A C 1
ATOM 6326 O O . GLU A 1 817 ? 12.573 -12.788 -33.183 1.00 81.38 817 GLU A O 1
ATOM 6331 N N . GLN A 1 818 ? 11.480 -12.720 -31.233 1.00 79.56 818 GLN A N 1
ATOM 6332 C CA . GLN A 1 818 ? 11.811 -14.096 -30.844 1.00 79.56 818 GLN A CA 1
ATOM 6333 C C . GLN A 1 818 ? 11.294 -15.140 -31.845 1.00 79.56 818 GLN A C 1
ATOM 6335 O O . GLN A 1 818 ? 12.012 -16.081 -32.184 1.00 79.56 818 GLN A O 1
ATOM 6340 N N . ARG A 1 819 ? 10.092 -14.955 -32.418 1.00 80.62 819 ARG A N 1
ATOM 6341 C CA . ARG A 1 819 ? 9.614 -15.806 -33.528 1.00 80.62 819 ARG A CA 1
ATOM 6342 C C . ARG A 1 819 ? 10.494 -15.677 -34.774 1.00 80.62 819 ARG A C 1
ATOM 6344 O O . ARG A 1 819 ? 10.725 -16.675 -35.456 1.00 80.62 819 ARG A O 1
ATOM 6351 N N . THR A 1 820 ? 11.024 -14.489 -35.050 1.00 81.19 820 THR A N 1
ATOM 6352 C CA . THR A 1 820 ? 11.936 -14.242 -36.178 1.00 81.19 820 THR A CA 1
ATOM 6353 C C . THR A 1 820 ? 13.304 -14.900 -35.954 1.00 81.19 820 THR A C 1
ATOM 6355 O O . THR A 1 820 ? 13.831 -15.537 -36.866 1.00 81.19 820 THR A O 1
ATOM 6358 N N . ILE A 1 821 ? 13.855 -14.826 -34.737 1.00 77.75 821 ILE A N 1
ATOM 6359 C CA . ILE A 1 821 ? 15.099 -15.509 -34.342 1.00 77.75 821 ILE A CA 1
ATOM 6360 C C . ILE A 1 821 ? 14.926 -17.032 -34.431 1.00 77.75 821 ILE A C 1
ATOM 6362 O O . ILE A 1 821 ? 15.731 -17.709 -35.070 1.00 77.75 821 ILE A O 1
ATOM 6366 N N . TYR A 1 822 ? 13.841 -17.575 -33.871 1.00 75.69 822 TYR A N 1
ATOM 6367 C CA . TYR A 1 822 ? 13.549 -19.010 -33.917 1.00 75.69 822 TYR A CA 1
ATOM 6368 C C . TYR A 1 822 ? 13.369 -19.528 -35.353 1.00 75.69 822 TYR A C 1
ATOM 6370 O O . TYR A 1 822 ? 13.866 -20.602 -35.688 1.00 75.69 822 TYR A O 1
ATOM 6378 N N . THR A 1 823 ? 12.737 -18.738 -36.229 1.00 82.25 823 THR A N 1
ATOM 6379 C CA . THR A 1 823 ? 12.611 -19.064 -37.661 1.00 82.25 823 THR A CA 1
ATOM 6380 C C . THR A 1 823 ? 13.986 -19.142 -38.333 1.00 82.25 823 THR A C 1
ATOM 6382 O O . THR A 1 823 ? 14.285 -20.148 -38.969 1.00 82.25 823 THR A O 1
ATOM 6385 N N . LYS A 1 824 ? 14.877 -18.166 -38.100 1.00 81.50 824 LYS A N 1
ATOM 6386 C CA . LYS A 1 824 ? 16.257 -18.194 -38.623 1.00 81.50 824 LYS A CA 1
ATOM 6387 C C . LYS A 1 824 ? 17.078 -19.382 -38.103 1.00 81.50 824 LYS A C 1
ATOM 6389 O O . LYS A 1 824 ? 17.888 -19.933 -38.844 1.00 81.50 824 LYS A O 1
ATOM 6394 N N . MET A 1 825 ? 16.868 -19.812 -36.854 1.00 79.56 825 MET A N 1
ATOM 6395 C CA . MET A 1 825 ? 17.508 -21.026 -36.324 1.00 79.56 825 MET A CA 1
ATOM 6396 C C . MET A 1 825 ? 17.000 -22.303 -37.009 1.00 79.56 825 MET A C 1
ATOM 6398 O O . MET A 1 825 ? 17.796 -23.206 -37.272 1.00 79.56 825 MET A O 1
ATOM 6402 N N . LEU A 1 826 ? 15.704 -22.384 -37.332 1.00 78.00 826 LEU A N 1
ATOM 6403 C CA . LEU A 1 826 ? 15.154 -23.488 -38.126 1.00 78.00 826 LEU A CA 1
ATOM 6404 C C . LEU A 1 826 ? 15.708 -23.476 -39.558 1.00 78.00 826 LEU A C 1
ATOM 6406 O O . LEU A 1 826 ? 16.190 -24.504 -40.018 1.00 78.00 826 LEU A O 1
ATOM 6410 N N . GLU A 1 827 ? 15.755 -22.317 -40.218 1.00 80.81 827 GLU A N 1
ATOM 6411 C CA . GLU A 1 827 ? 16.360 -22.160 -41.550 1.00 80.81 827 GLU A CA 1
ATOM 6412 C C . GLU A 1 827 ? 17.840 -22.589 -41.568 1.00 80.81 827 GLU A C 1
ATOM 6414 O O . GLU A 1 827 ? 18.269 -23.307 -42.471 1.00 80.81 827 GLU A O 1
ATOM 6419 N N . GLN A 1 828 ? 18.626 -22.222 -40.546 1.00 81.38 828 GLN A N 1
ATOM 6420 C CA . GLN A 1 828 ? 20.010 -22.692 -40.402 1.00 81.38 828 GLN A CA 1
ATOM 6421 C C . GLN A 1 828 ? 20.099 -24.206 -40.174 1.00 81.38 828 GLN A C 1
ATOM 6423 O O . GLN A 1 828 ? 20.940 -24.867 -40.786 1.00 81.38 828 GLN A O 1
ATOM 6428 N N . LYS A 1 829 ? 19.242 -24.770 -39.316 1.00 82.94 829 LYS A N 1
ATOM 6429 C CA . LYS A 1 829 ? 19.176 -26.214 -39.057 1.00 82.94 829 LYS A CA 1
ATOM 6430 C C . LYS A 1 829 ? 18.839 -26.988 -40.332 1.00 82.94 829 LYS A C 1
ATOM 6432 O O . LYS A 1 829 ? 19.519 -27.965 -40.643 1.00 82.94 829 LYS A O 1
ATOM 6437 N N . ASP A 1 830 ? 17.854 -26.530 -41.093 1.00 81.31 830 ASP A N 1
ATOM 6438 C CA . ASP A 1 830 ? 17.424 -27.176 -42.331 1.00 81.31 830 ASP A CA 1
ATOM 6439 C C . ASP A 1 830 ? 18.473 -27.004 -43.442 1.00 81.31 830 ASP A C 1
ATOM 6441 O O . ASP A 1 830 ? 18.746 -27.952 -44.175 1.00 81.31 830 ASP A O 1
ATOM 6445 N N . ALA A 1 831 ? 19.187 -25.872 -43.496 1.00 79.12 831 ALA A N 1
ATOM 6446 C CA . ALA A 1 831 ? 20.353 -25.697 -44.367 1.00 79.12 831 ALA A CA 1
ATOM 6447 C C . ALA A 1 831 ? 21.539 -26.611 -43.987 1.00 79.12 831 ALA A C 1
ATOM 6449 O O . ALA A 1 831 ? 22.282 -27.061 -44.864 1.00 79.12 831 ALA A O 1
ATOM 6450 N N . ILE A 1 832 ? 21.729 -26.924 -42.699 1.00 80.69 832 ILE A N 1
ATOM 6451 C CA . ILE A 1 832 ? 22.711 -27.921 -42.239 1.00 80.69 832 ILE A CA 1
ATOM 6452 C C . ILE A 1 832 ? 22.264 -29.331 -42.648 1.00 80.69 832 ILE A C 1
ATOM 6454 O O . ILE A 1 832 ? 23.065 -30.078 -43.212 1.00 80.69 832 ILE A O 1
ATOM 6458 N N . ILE A 1 833 ? 20.992 -29.686 -42.439 1.00 80.12 833 ILE A N 1
ATOM 6459 C CA . ILE A 1 833 ? 20.419 -30.973 -42.864 1.00 80.12 833 ILE A CA 1
ATOM 6460 C C . ILE A 1 833 ? 20.551 -31.144 -44.384 1.00 80.12 833 ILE A C 1
ATOM 6462 O O . ILE A 1 833 ? 21.033 -32.182 -44.834 1.00 80.12 833 ILE A O 1
ATOM 6466 N N . ALA A 1 834 ? 20.238 -30.111 -45.170 1.00 77.06 834 ALA A N 1
ATOM 6467 C CA . ALA A 1 834 ? 20.409 -30.103 -46.620 1.00 77.06 834 ALA A CA 1
ATOM 6468 C C . ALA A 1 834 ? 21.878 -30.301 -47.036 1.00 77.06 834 ALA A C 1
ATOM 6470 O O . ALA A 1 834 ? 22.149 -31.075 -47.950 1.00 77.06 834 ALA A O 1
ATOM 6471 N N . LYS A 1 835 ? 22.849 -29.689 -46.339 1.00 77.50 835 LYS A N 1
ATOM 6472 C CA . LYS A 1 835 ? 24.286 -29.932 -46.580 1.00 77.50 835 LYS A CA 1
ATOM 6473 C C . LYS A 1 835 ? 24.700 -31.375 -46.272 1.00 77.50 835 LYS A C 1
ATOM 6475 O O . LYS A 1 835 ? 25.469 -31.951 -47.039 1.00 77.50 835 LYS A O 1
ATOM 6480 N N . TYR A 1 836 ? 24.188 -31.979 -45.198 1.00 73.06 836 TYR A N 1
ATOM 6481 C CA . TYR A 1 836 ? 24.441 -33.394 -44.892 1.00 73.06 836 TYR A CA 1
ATOM 6482 C C . TYR A 1 836 ? 23.792 -34.337 -45.917 1.00 73.06 836 TYR A C 1
ATOM 6484 O O . TYR A 1 836 ? 24.437 -35.286 -46.361 1.00 73.06 836 TYR A O 1
ATOM 6492 N N . GLN A 1 837 ? 22.560 -34.055 -46.348 1.00 75.81 837 GLN A N 1
ATOM 6493 C CA . GLN A 1 837 ? 21.862 -34.830 -47.378 1.00 75.81 837 GLN A CA 1
ATOM 6494 C C . GLN A 1 837 ? 22.543 -34.705 -48.747 1.00 75.81 837 GLN A C 1
ATOM 6496 O O . GLN A 1 837 ? 22.785 -35.722 -49.392 1.00 75.81 837 GLN A O 1
ATOM 6501 N N . ALA A 1 838 ? 22.946 -33.498 -49.155 1.00 71.44 838 ALA A N 1
ATOM 6502 C CA . ALA A 1 838 ? 23.726 -33.282 -50.371 1.00 71.44 838 ALA A CA 1
ATOM 6503 C C . ALA A 1 838 ? 25.053 -34.056 -50.328 1.00 71.44 838 ALA A C 1
ATOM 6505 O O . ALA A 1 838 ? 25.374 -34.768 -51.275 1.00 71.44 838 ALA A O 1
ATOM 6506 N N . ARG A 1 839 ? 25.781 -34.016 -49.201 1.00 72.12 839 ARG A N 1
ATOM 6507 C CA . ARG A 1 839 ? 27.039 -34.764 -49.021 1.00 72.12 839 ARG A CA 1
ATOM 6508 C C . ARG A 1 839 ? 26.851 -36.288 -49.048 1.00 72.12 839 ARG A C 1
ATOM 6510 O O . ARG A 1 839 ? 27.770 -36.995 -49.450 1.00 72.12 839 ARG A O 1
ATOM 6517 N N . ALA A 1 840 ? 25.679 -36.789 -48.652 1.00 68.56 840 ALA A N 1
ATOM 6518 C CA . ALA A 1 840 ? 25.306 -38.198 -48.791 1.00 68.56 840 ALA A CA 1
ATOM 6519 C C . ALA A 1 840 ? 24.885 -38.570 -50.229 1.00 68.56 840 ALA A C 1
ATOM 6521 O O . ALA A 1 840 ? 25.075 -39.711 -50.644 1.00 68.56 840 ALA A O 1
ATOM 6522 N N . GLN A 1 841 ? 24.343 -37.620 -50.999 1.00 65.94 841 GLN A N 1
ATOM 6523 C CA . GLN A 1 841 ? 23.966 -37.807 -52.406 1.00 65.94 841 GLN A CA 1
ATOM 6524 C C . GLN A 1 841 ? 25.162 -37.694 -53.365 1.00 65.94 841 GLN A C 1
ATOM 6526 O O . GLN A 1 841 ? 25.213 -38.420 -54.356 1.00 65.94 841 GLN A O 1
ATOM 6531 N N . THR A 1 842 ? 26.172 -36.869 -53.063 1.00 58.88 842 THR A N 1
ATOM 6532 C CA . THR A 1 842 ? 27.436 -36.772 -53.825 1.00 58.88 842 THR A CA 1
ATOM 6533 C C . THR A 1 842 ? 28.386 -37.949 -53.548 1.00 58.88 842 THR A C 1
ATOM 6535 O O . THR A 1 842 ? 29.591 -37.767 -53.380 1.00 58.88 842 THR A O 1
ATOM 6538 N N . GLY A 1 843 ? 27.850 -39.168 -53.466 1.00 42.06 843 GLY A N 1
ATOM 6539 C CA . GLY A 1 843 ? 28.572 -40.406 -53.165 1.00 42.06 843 GLY A CA 1
ATOM 6540 C C . GLY A 1 843 ? 29.404 -40.942 -54.335 1.00 42.06 843 GLY A C 1
ATOM 6541 O O . GLY A 1 843 ? 29.242 -42.097 -54.724 1.00 42.06 843 GLY A O 1
ATOM 6542 N N . SER A 1 844 ? 30.289 -40.127 -54.915 1.00 37.62 844 SER A N 1
ATOM 6543 C CA . SER A 1 844 ? 31.243 -40.588 -55.929 1.00 37.62 844 SER A CA 1
ATOM 6544 C C . SER A 1 844 ? 32.311 -41.477 -55.288 1.00 37.62 844 SER A C 1
ATOM 6546 O O . SER A 1 844 ? 33.135 -41.001 -54.504 1.00 37.62 844 SER A O 1
ATOM 6548 N N . ALA A 1 845 ? 32.312 -42.767 -55.620 1.00 53.88 845 ALA A N 1
ATOM 6549 C CA . ALA A 1 845 ? 33.301 -43.708 -55.108 1.00 53.88 845 ALA A CA 1
ATOM 6550 C C . ALA A 1 845 ? 34.726 -43.376 -55.601 1.00 53.88 845 ALA A C 1
ATOM 6552 O O . ALA A 1 845 ? 34.931 -43.000 -56.755 1.00 53.88 845 ALA A O 1
ATOM 6553 N N . SER A 1 846 ? 35.728 -43.588 -54.746 1.00 34.22 846 SER A N 1
ATOM 6554 C CA . SER A 1 846 ? 37.128 -43.774 -55.148 1.00 34.22 846 SER A CA 1
ATOM 6555 C C . SER A 1 846 ? 37.876 -44.662 -54.137 1.00 34.22 846 SER A C 1
ATOM 6557 O O . SER A 1 846 ? 37.408 -44.788 -53.003 1.00 34.22 846 SER A O 1
ATOM 6559 N N . PRO A 1 847 ? 38.953 -45.368 -54.542 1.00 47.12 847 PRO A N 1
ATOM 6560 C CA . PRO A 1 847 ? 39.216 -46.708 -53.999 1.00 47.12 847 PRO A CA 1
ATOM 6561 C C . PRO A 1 847 ? 40.634 -46.926 -53.425 1.00 47.12 847 PRO A C 1
ATOM 6563 O O . PRO A 1 847 ? 41.543 -46.209 -53.811 1.00 47.12 847 PRO A O 1
ATOM 6566 N N . LEU A 1 848 ? 40.800 -48.005 -52.629 1.00 34.41 848 LEU A N 1
ATOM 6567 C CA . LEU A 1 848 ? 42.026 -48.825 -52.401 1.00 34.41 848 LEU A CA 1
ATOM 6568 C C . LEU A 1 848 ? 43.351 -48.103 -52.021 1.00 34.41 848 LEU A C 1
ATOM 6570 O O . LEU A 1 848 ? 43.734 -47.106 -52.606 1.00 34.41 848 LEU A O 1
ATOM 6574 N N . ALA A 1 849 ? 44.249 -48.598 -51.168 1.00 37.34 849 ALA A N 1
ATOM 6575 C CA . ALA A 1 849 ? 44.334 -49.632 -50.122 1.00 37.34 849 ALA A CA 1
ATOM 6576 C C . ALA A 1 849 ? 45.640 -49.275 -49.328 1.00 37.34 849 ALA A C 1
ATOM 6578 O O . ALA A 1 849 ? 46.352 -48.357 -49.721 1.00 37.34 849 ALA A O 1
ATOM 6579 N N . THR A 1 850 ? 46.126 -49.879 -48.238 1.00 37.53 850 THR A N 1
ATOM 6580 C CA . THR A 1 850 ? 46.338 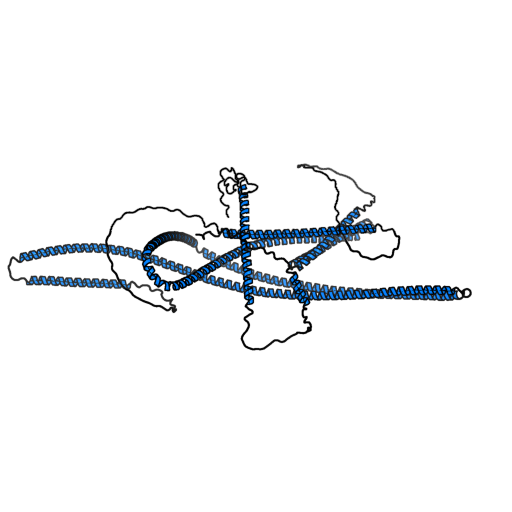-51.296 -47.875 1.00 37.53 850 THR A CA 1
ATOM 6581 C C . THR A 1 850 ? 47.062 -51.321 -46.505 1.00 37.53 850 THR A C 1
ATOM 6583 O O . THR A 1 850 ? 47.647 -50.306 -46.138 1.00 37.53 850 THR A O 1
ATOM 6586 N N . ARG A 1 851 ? 47.198 -52.498 -45.857 1.00 32.50 851 ARG A N 1
ATOM 6587 C CA . ARG A 1 851 ? 48.048 -52.775 -44.659 1.00 32.50 851 ARG A CA 1
ATOM 6588 C C . ARG A 1 851 ? 47.600 -52.082 -43.347 1.00 32.50 851 ARG A C 1
ATOM 6590 O O . ARG A 1 851 ? 47.014 -51.015 -43.373 1.00 32.50 851 ARG A O 1
ATOM 6597 N N . ASN A 1 852 ? 47.844 -52.636 -42.153 1.00 33.00 852 ASN A N 1
ATOM 6598 C CA . ASN A 1 852 ? 48.387 -53.955 -41.780 1.00 33.00 852 ASN A CA 1
ATOM 6599 C C . ASN A 1 852 ? 47.754 -54.428 -40.452 1.00 33.00 852 ASN A C 1
ATOM 6601 O O . ASN A 1 852 ? 47.418 -53.600 -39.610 1.00 33.00 852 ASN A O 1
ATOM 6605 N N . ARG A 1 853 ? 47.643 -55.747 -40.237 1.00 35.00 853 ARG A N 1
ATOM 6606 C CA . ARG A 1 853 ? 47.088 -56.361 -39.011 1.00 35.00 853 ARG A CA 1
ATOM 6607 C C . ARG A 1 853 ? 48.065 -57.402 -38.432 1.00 35.00 853 ARG A C 1
ATOM 6609 O O . ARG A 1 853 ? 48.429 -58.309 -39.178 1.00 35.00 853 ARG A O 1
ATOM 6616 N N . PRO A 1 854 ? 48.456 -57.321 -37.146 1.00 39.81 854 PRO A N 1
ATOM 6617 C CA . PRO A 1 854 ? 49.108 -58.415 -36.423 1.00 39.81 854 PRO A CA 1
ATOM 6618 C C . PRO A 1 854 ? 48.083 -59.355 -35.725 1.00 39.81 854 PRO A C 1
ATOM 6620 O O . PRO A 1 854 ? 46.907 -58.986 -35.627 1.00 39.81 854 PRO A O 1
ATOM 6623 N N . PRO A 1 855 ? 48.480 -60.570 -35.282 1.00 52.91 855 PRO A N 1
ATOM 6624 C CA . PRO A 1 855 ? 47.542 -61.671 -34.999 1.00 52.91 855 PRO A CA 1
ATOM 6625 C C . PRO A 1 855 ? 47.512 -62.184 -33.539 1.00 52.91 855 PRO A C 1
ATOM 6627 O O . PRO A 1 855 ? 48.493 -62.008 -32.825 1.00 52.91 855 PRO A O 1
ATOM 6630 N N . ASN A 1 856 ? 46.445 -62.940 -33.208 1.00 37.59 856 ASN A N 1
ATOM 6631 C CA . ASN A 1 856 ? 46.346 -64.007 -32.177 1.00 37.59 856 ASN A CA 1
ATOM 6632 C C . ASN A 1 856 ? 46.626 -63.614 -30.691 1.00 37.59 856 ASN A C 1
ATOM 6634 O O . ASN A 1 856 ? 47.240 -62.593 -30.423 1.00 37.59 856 ASN A O 1
ATOM 6638 N N . GLU A 1 857 ? 46.202 -64.327 -29.634 1.00 35.59 857 GLU A N 1
ATOM 6639 C CA . GLU A 1 857 ? 45.198 -65.396 -29.393 1.00 35.59 857 GLU A CA 1
ATOM 6640 C C . GLU A 1 857 ? 44.844 -65.400 -27.874 1.00 35.59 857 GLU A C 1
ATOM 6642 O O . GLU A 1 857 ? 45.229 -64.464 -27.178 1.00 35.59 857 GLU A O 1
ATOM 6647 N N . LEU A 1 858 ? 44.204 -66.470 -27.359 1.00 32.50 858 LEU A N 1
ATOM 6648 C CA . LEU A 1 858 ? 43.871 -66.759 -25.941 1.00 32.50 858 LEU A CA 1
ATOM 6649 C C . LEU A 1 858 ? 42.612 -66.053 -25.380 1.00 32.50 858 LEU A C 1
ATOM 6651 O O . LEU A 1 858 ? 42.355 -64.900 -25.700 1.00 32.50 858 LEU A O 1
ATOM 6655 N N . LEU A 1 859 ? 41.842 -66.633 -24.444 1.00 34.28 859 LEU A N 1
ATOM 6656 C CA . LEU A 1 859 ? 41.320 -68.013 -24.309 1.00 34.28 859 LEU A CA 1
ATOM 6657 C C . LEU A 1 859 ? 40.225 -68.026 -23.205 1.00 34.28 859 LEU A C 1
ATOM 6659 O O . LEU A 1 859 ? 40.491 -67.577 -22.100 1.00 34.28 859 LEU A O 1
ATOM 6663 N N . ASN A 1 860 ? 39.042 -68.569 -23.520 1.00 34.81 860 ASN A N 1
ATOM 6664 C CA . ASN A 1 860 ? 37.986 -69.183 -22.677 1.00 34.81 860 ASN A CA 1
ATOM 6665 C C . ASN A 1 860 ? 37.711 -68.775 -21.201 1.00 34.81 860 ASN A C 1
ATOM 6667 O O . ASN A 1 860 ? 38.585 -68.833 -20.343 1.00 34.81 860 ASN A O 1
ATOM 6671 N N . GLY A 1 861 ? 36.409 -68.687 -20.876 1.00 30.72 861 GLY A N 1
ATOM 6672 C CA . GLY A 1 861 ? 35.840 -68.952 -19.538 1.00 30.72 861 GLY A CA 1
ATOM 6673 C C . GLY A 1 861 ? 35.002 -67.796 -18.961 1.00 30.72 861 GLY A C 1
ATOM 6674 O O . GLY A 1 861 ? 35.459 -66.661 -18.978 1.00 30.72 861 GLY A O 1
ATOM 6675 N N . ALA A 1 862 ? 33.793 -68.001 -18.422 1.00 29.98 862 ALA A N 1
ATOM 6676 C CA . ALA A 1 862 ? 32.956 -69.210 -18.356 1.00 29.98 862 ALA A CA 1
ATOM 6677 C C . ALA A 1 862 ? 31.456 -68.833 -18.237 1.00 29.98 862 ALA A C 1
ATOM 6679 O O . ALA A 1 862 ? 31.124 -67.667 -18.026 1.00 29.98 862 ALA A O 1
ATOM 6680 N N . ASP A 1 863 ? 30.560 -69.812 -18.385 1.00 35.53 863 ASP A N 1
ATOM 6681 C CA . ASP A 1 863 ? 29.099 -69.649 -18.324 1.00 35.53 863 ASP A CA 1
ATOM 6682 C C . ASP A 1 863 ? 28.550 -69.254 -16.940 1.00 35.53 863 ASP A C 1
ATOM 6684 O O . ASP A 1 863 ? 29.131 -69.605 -15.915 1.00 35.53 863 ASP A O 1
ATOM 6688 N N . ILE A 1 864 ? 27.349 -68.652 -16.926 1.00 32.06 864 ILE A N 1
ATOM 6689 C CA . ILE A 1 864 ? 26.229 -69.024 -16.033 1.00 32.06 864 ILE A CA 1
ATOM 6690 C C . ILE A 1 864 ? 24.896 -68.474 -16.594 1.00 32.06 864 ILE A C 1
ATOM 6692 O O . ILE A 1 864 ? 24.829 -67.399 -17.183 1.00 32.06 864 ILE A O 1
ATOM 6696 N N . SER A 1 865 ? 23.831 -69.254 -16.409 1.00 37.19 865 SER A N 1
ATOM 6697 C CA . SER A 1 865 ? 22.407 -68.993 -16.702 1.00 37.19 865 SER A CA 1
ATOM 6698 C C . SER A 1 865 ? 21.586 -69.615 -15.544 1.00 37.19 865 SER A C 1
ATOM 6700 O O . SER A 1 865 ? 22.216 -70.277 -14.712 1.00 37.19 865 SER A O 1
ATOM 6702 N N . PRO A 1 866 ? 20.236 -69.542 -15.465 1.00 57.06 866 PRO A N 1
ATOM 6703 C CA . PRO A 1 866 ? 19.243 -68.869 -16.318 1.00 57.06 866 PRO A CA 1
ATOM 6704 C C . PRO A 1 866 ? 18.551 -67.725 -15.492 1.00 57.06 866 PRO A C 1
ATOM 6706 O O . PRO A 1 866 ? 19.305 -66.995 -14.860 1.00 57.06 866 PRO A O 1
ATOM 6709 N N . GLU A 1 867 ? 17.251 -67.366 -15.427 1.00 31.19 867 GLU A N 1
ATOM 6710 C CA . GLU A 1 867 ? 15.954 -67.896 -15.899 1.00 31.19 867 GLU A CA 1
ATOM 6711 C C . GLU A 1 867 ? 14.964 -66.822 -16.407 1.00 31.19 867 GLU A C 1
ATOM 6713 O O . GLU A 1 867 ? 14.875 -65.703 -15.913 1.00 31.19 867 GLU A O 1
ATOM 6718 N N . ASP A 1 868 ? 14.198 -67.253 -17.411 1.00 31.34 868 ASP A N 1
ATOM 6719 C CA . ASP A 1 868 ? 12.756 -67.077 -17.638 1.00 31.34 868 ASP A CA 1
ATOM 6720 C C . ASP A 1 868 ? 11.896 -66.093 -16.802 1.00 31.34 868 ASP A C 1
ATOM 6722 O O . ASP A 1 868 ? 11.757 -66.195 -15.585 1.00 31.34 868 ASP A O 1
ATOM 6726 N N . SER A 1 869 ? 11.073 -65.314 -17.517 1.00 37.75 869 SER A N 1
ATOM 6727 C CA . SER A 1 869 ? 9.659 -65.089 -17.160 1.00 37.75 869 SER A CA 1
ATOM 6728 C C . SER A 1 869 ? 8.830 -64.733 -18.399 1.00 37.75 869 SER A C 1
ATOM 6730 O O . SER A 1 869 ? 9.254 -63.954 -19.252 1.00 37.75 869 SER A O 1
ATOM 6732 N N . LYS A 1 870 ? 7.650 -65.354 -18.537 1.00 34.25 870 LYS A N 1
ATOM 6733 C CA . LYS A 1 870 ? 6.857 -65.390 -19.783 1.00 34.25 870 LYS A CA 1
ATOM 6734 C C . LYS A 1 870 ? 5.521 -64.637 -19.680 1.00 34.25 870 LYS A C 1
ATOM 6736 O O . LYS A 1 870 ? 4.986 -64.431 -18.598 1.00 34.25 870 LYS A O 1
ATOM 6741 N N . SER A 1 871 ? 4.910 -64.461 -20.858 1.00 33.84 871 SER A N 1
ATOM 6742 C CA . SER A 1 871 ? 3.480 -64.209 -21.142 1.00 33.84 871 SER A CA 1
ATOM 6743 C C . SER A 1 871 ? 2.968 -62.751 -21.111 1.00 33.84 871 SER A C 1
ATOM 6745 O O . SER A 1 871 ? 3.390 -61.960 -20.283 1.00 33.84 871 SER A O 1
ATOM 6747 N N . GLY A 1 872 ? 2.049 -62.342 -22.003 1.00 30.47 872 GLY A N 1
ATOM 6748 C CA . GLY A 1 872 ? 1.676 -62.972 -23.286 1.00 30.47 872 GLY A CA 1
ATOM 6749 C C . GLY A 1 872 ? 0.268 -62.657 -23.823 1.00 30.47 872 GLY A C 1
ATOM 6750 O O . GLY A 1 872 ? -0.636 -62.368 -23.054 1.00 30.47 872 GLY A O 1
ATOM 6751 N N . SER A 1 873 ? 0.073 -62.892 -25.135 1.00 33.69 873 SER A N 1
ATOM 6752 C CA . SER A 1 873 ? -1.232 -63.052 -25.833 1.00 33.69 873 SER A CA 1
ATOM 6753 C C . SER A 1 873 ? -2.183 -61.833 -25.926 1.00 33.69 873 SER A C 1
ATOM 6755 O O . SER A 1 873 ? -2.142 -60.940 -25.099 1.00 33.69 873 SER A O 1
ATOM 6757 N N . LYS A 1 874 ? -3.133 -61.741 -26.880 1.00 35.31 874 LYS A N 1
ATOM 6758 C CA . LYS A 1 874 ? -3.211 -62.194 -28.300 1.00 35.31 874 LYS A CA 1
ATOM 6759 C C . LYS A 1 874 ? -4.473 -61.582 -28.966 1.00 35.31 874 LYS A C 1
ATOM 6761 O O . LYS A 1 874 ? -5.547 -61.710 -28.403 1.00 35.31 874 LYS A O 1
ATOM 6766 N N . ARG A 1 875 ? -4.347 -61.118 -30.222 1.00 35.12 875 ARG A N 1
ATOM 6767 C CA . ARG A 1 875 ? -5.369 -61.096 -31.315 1.00 35.12 875 ARG A CA 1
ATOM 6768 C C . ARG A 1 875 ? -6.784 -60.512 -31.078 1.00 35.12 875 ARG A C 1
ATOM 6770 O O . ARG A 1 875 ? -7.582 -61.117 -30.372 1.00 35.12 875 ARG A O 1
ATOM 6777 N N . ARG A 1 876 ? -7.164 -59.546 -31.934 1.00 31.81 876 ARG A N 1
ATOM 6778 C CA . ARG A 1 876 ? -8.362 -59.491 -32.835 1.00 31.81 876 ARG A CA 1
ATOM 6779 C C . ARG A 1 876 ? -8.439 -58.078 -33.462 1.00 31.81 876 ARG A C 1
ATOM 6781 O O . ARG A 1 876 ? -7.964 -57.149 -32.826 1.00 31.81 876 ARG A O 1
ATOM 6788 N N . ALA A 1 877 ? -8.995 -57.827 -34.650 1.00 31.59 877 ALA A N 1
ATOM 6789 C CA . ALA A 1 877 ? -9.402 -58.686 -35.774 1.00 31.59 877 ALA A CA 1
ATOM 6790 C C . ALA A 1 877 ? -9.365 -57.857 -37.087 1.00 31.59 877 ALA A C 1
ATOM 6792 O O . ALA A 1 877 ? -9.081 -56.662 -37.057 1.00 31.59 877 ALA A O 1
ATOM 6793 N N . ASP A 1 878 ? -9.632 -58.499 -38.221 1.00 34.62 878 ASP A N 1
ATOM 6794 C CA . ASP A 1 878 ? -9.593 -57.949 -39.583 1.00 34.62 878 ASP A CA 1
ATOM 6795 C C . ASP A 1 878 ? -10.716 -56.935 -39.893 1.00 34.62 878 ASP A C 1
ATOM 6797 O O . ASP A 1 878 ? -11.809 -57.062 -39.348 1.00 34.62 878 ASP A O 1
ATOM 6801 N N . MET A 1 879 ? -10.485 -56.018 -40.851 1.00 32.69 879 MET A N 1
ATOM 6802 C CA . MET A 1 879 ? -11.373 -55.776 -42.013 1.00 32.69 879 MET A CA 1
ATOM 6803 C C . MET A 1 879 ? -10.713 -54.888 -43.097 1.00 32.69 879 MET A C 1
ATOM 6805 O O . MET A 1 879 ? -10.056 -53.888 -42.822 1.00 32.69 879 MET A O 1
ATOM 6809 N N . GLN A 1 880 ? -10.966 -55.266 -44.350 1.00 35.94 880 GLN A N 1
ATOM 6810 C CA . GLN A 1 880 ? -10.770 -54.577 -45.639 1.00 35.94 880 GLN A CA 1
ATOM 6811 C C . GLN A 1 880 ? -12.002 -54.956 -46.504 1.00 35.94 880 GLN A C 1
ATOM 6813 O O . GLN A 1 880 ? -12.698 -55.903 -46.118 1.00 35.94 880 GLN A O 1
ATOM 6818 N N . PRO A 1 881 ? -12.232 -54.418 -47.722 1.00 61.81 881 PRO A N 1
ATOM 6819 C CA . PRO A 1 881 ? -11.867 -53.136 -48.357 1.00 61.81 881 PRO A CA 1
ATOM 6820 C C . PRO A 1 881 ? -13.225 -52.435 -48.742 1.00 61.81 881 PRO A C 1
ATOM 6822 O O . PRO A 1 881 ? -14.101 -52.484 -47.878 1.00 61.81 881 PRO A O 1
ATOM 6825 N N . PRO A 1 882 ? -13.541 -51.853 -49.935 1.00 53.47 882 PRO A N 1
ATOM 6826 C CA . PRO A 1 882 ? -12.760 -51.381 -51.090 1.00 53.47 882 PRO A CA 1
ATOM 6827 C C . PRO A 1 882 ? -13.131 -49.957 -51.597 1.00 53.47 882 PRO A C 1
ATOM 6829 O O . PRO A 1 882 ? -13.814 -49.179 -50.939 1.00 53.47 882 PRO A O 1
ATOM 6832 N N . SER A 1 883 ? -12.630 -49.623 -52.790 1.00 40.00 883 SER A N 1
ATOM 6833 C CA . SER A 1 883 ? -12.826 -48.382 -53.557 1.00 40.00 883 SER A CA 1
ATOM 6834 C C . SER A 1 883 ? -13.820 -48.553 -54.735 1.00 40.00 883 SER A C 1
ATOM 6836 O O . SER A 1 883 ? -14.417 -49.618 -54.866 1.00 40.00 883 SER A O 1
ATOM 6838 N N . VAL A 1 884 ? -13.907 -47.529 -55.617 1.00 34.28 884 VAL A N 1
ATOM 6839 C CA . VAL A 1 884 ? -14.364 -47.522 -57.045 1.00 34.28 884 VAL A CA 1
ATOM 6840 C C . VAL A 1 884 ? -15.608 -46.656 -57.391 1.00 34.28 884 VAL A C 1
ATOM 6842 O O . VAL A 1 884 ? -16.744 -47.058 -57.191 1.00 34.28 884 VAL A O 1
ATOM 6845 N N . VAL A 1 885 ? -15.324 -45.494 -58.014 1.00 36.47 885 VAL A N 1
ATOM 6846 C CA . VAL A 1 885 ? -15.986 -44.824 -59.177 1.00 36.47 885 VAL A CA 1
ATOM 6847 C C . VAL A 1 885 ? -17.515 -44.603 -59.215 1.00 36.47 885 VAL A C 1
ATOM 6849 O O . VAL A 1 885 ? -18.278 -45.559 -59.315 1.00 36.47 885 VAL A O 1
ATOM 6852 N N . SER A 1 886 ? -17.940 -43.335 -59.411 1.00 32.03 886 SER A N 1
ATOM 6853 C CA . SER A 1 886 ? -18.838 -42.908 -60.523 1.00 32.03 886 SER A CA 1
ATOM 6854 C C . SER A 1 886 ? -19.016 -41.379 -60.659 1.00 32.03 886 SER A C 1
ATOM 6856 O O . SER A 1 886 ? -18.881 -40.631 -59.698 1.00 32.03 886 SER A O 1
ATOM 6858 N N . VAL A 1 887 ? -19.333 -40.948 -61.886 1.00 36.06 887 VAL A N 1
ATOM 6859 C CA . VAL A 1 887 ? -19.657 -39.592 -62.403 1.00 36.06 887 VAL A CA 1
ATOM 6860 C C . VAL A 1 887 ? -20.895 -39.805 -63.306 1.00 36.06 887 VAL A C 1
ATOM 6862 O O . VAL A 1 887 ? -20.907 -40.860 -63.951 1.00 36.06 887 VAL A O 1
ATOM 6865 N N . PRO A 1 888 ? -21.961 -38.952 -63.348 1.00 47.53 888 PRO A N 1
ATOM 6866 C CA . PRO A 1 888 ? -22.064 -37.876 -64.368 1.00 47.53 888 PRO A CA 1
ATOM 6867 C C . PRO A 1 888 ? -23.007 -36.681 -63.929 1.00 47.53 888 PRO A C 1
ATOM 6869 O O . PRO A 1 888 ? -22.990 -36.395 -62.734 1.00 47.53 888 PRO A O 1
ATOM 6872 N N . PRO A 1 889 ? -23.705 -35.868 -64.783 1.00 57.19 889 PRO A N 1
ATOM 6873 C CA . PRO A 1 889 ? -23.576 -34.393 -64.693 1.00 57.19 889 PRO A CA 1
ATOM 6874 C C . PRO A 1 889 ? -24.904 -33.570 -64.799 1.00 57.19 889 PRO A C 1
ATOM 6876 O O . PRO A 1 889 ? -25.989 -34.135 -64.909 1.00 57.19 889 PRO A O 1
ATOM 6879 N N . GLY A 1 890 ? -24.822 -32.227 -64.878 1.00 30.56 890 GLY A N 1
ATOM 6880 C CA . GLY A 1 890 ? -25.873 -31.372 -65.486 1.00 30.56 890 GLY A CA 1
ATOM 6881 C C . GLY A 1 890 ? -26.203 -30.047 -64.767 1.00 30.56 890 GLY A C 1
ATOM 6882 O O . GLY A 1 890 ? -26.146 -29.994 -63.545 1.00 30.56 890 GLY A O 1
ATOM 6883 N N . GLY A 1 891 ? -26.587 -29.007 -65.534 1.00 31.42 891 GLY A N 1
ATOM 6884 C CA . GLY A 1 891 ? -26.960 -27.654 -65.050 1.00 31.42 891 GLY A CA 1
ATOM 6885 C C . GLY A 1 891 ? -25.747 -26.731 -64.822 1.00 31.42 891 GLY A C 1
ATOM 6886 O O . GLY A 1 891 ? -24.967 -26.989 -63.915 1.00 31.42 891 GLY A O 1
ATOM 6887 N N . ALA A 1 892 ? -25.425 -25.688 -65.601 1.00 34.44 892 ALA A N 1
ATOM 6888 C CA . ALA A 1 892 ? -26.101 -24.922 -66.664 1.00 34.44 892 ALA A CA 1
ATOM 6889 C C . ALA A 1 892 ? -27.181 -23.912 -66.213 1.00 34.44 892 ALA A C 1
ATOM 6891 O O . ALA A 1 892 ? -28.333 -24.290 -66.037 1.00 34.44 892 ALA A O 1
ATOM 6892 N N . GLU A 1 893 ? -26.802 -22.626 -66.135 1.00 34.34 893 GLU A N 1
ATOM 6893 C CA . GLU A 1 893 ? -27.694 -21.451 -66.205 1.00 34.34 893 GLU A CA 1
ATOM 6894 C C . GLU A 1 893 ? -26.908 -20.200 -66.694 1.00 34.34 893 GLU A C 1
ATOM 6896 O O . GLU A 1 893 ? -25.674 -20.213 -66.680 1.00 34.34 893 GLU A O 1
ATOM 6901 N N . GLU A 1 894 ? -27.585 -19.153 -67.197 1.00 34.78 894 GLU A N 1
ATOM 6902 C CA . GLU A 1 894 ? -26.982 -18.026 -67.950 1.00 34.78 894 GLU A CA 1
ATOM 6903 C C . GLU A 1 894 ? -27.178 -16.627 -67.316 1.00 34.78 894 GLU A C 1
ATOM 6905 O O . GLU A 1 894 ? -28.302 -16.248 -66.999 1.00 34.78 894 GLU A O 1
ATOM 6910 N N . SER A 1 895 ? -26.137 -15.779 -67.349 1.00 33.59 895 SER A N 1
ATOM 6911 C CA . SER A 1 895 ? -26.222 -14.298 -67.469 1.00 33.59 895 SER A CA 1
ATOM 6912 C C . SER A 1 895 ? -24.808 -13.743 -67.754 1.00 33.59 895 SER A C 1
ATOM 6914 O O . SER A 1 895 ? -23.891 -14.083 -67.013 1.00 33.59 895 SER A O 1
ATOM 6916 N N . LYS A 1 896 ? -24.469 -13.032 -68.845 1.00 32.28 896 LYS A N 1
ATOM 6917 C CA . LYS A 1 896 ? -24.981 -11.746 -69.388 1.00 32.28 896 LYS A CA 1
ATOM 6918 C C . LYS A 1 896 ? -24.904 -10.602 -68.355 1.00 32.28 896 LYS A C 1
ATOM 6920 O O . LYS A 1 896 ? -25.577 -10.688 -67.340 1.00 32.28 896 LYS A O 1
ATOM 6925 N N . GLY A 1 897 ? -24.143 -9.522 -68.571 1.00 30.52 897 GLY A N 1
ATOM 6926 C CA . GLY A 1 897 ? -23.217 -9.215 -69.676 1.00 30.52 897 GLY A CA 1
ATOM 6927 C C . GLY A 1 897 ? -22.664 -7.777 -69.605 1.00 30.52 897 GLY A C 1
ATOM 6928 O O . GLY A 1 897 ? -22.951 -7.074 -68.644 1.00 30.52 897 GLY A O 1
ATOM 6929 N N . GLU A 1 898 ? -21.946 -7.361 -70.662 1.00 32.06 898 GLU A N 1
ATOM 6930 C CA . GLU A 1 898 ? -21.463 -5.980 -70.929 1.00 32.06 898 GLU A CA 1
ATOM 6931 C C . GLU A 1 898 ? -20.361 -5.459 -69.961 1.00 32.06 898 GLU A C 1
ATOM 6933 O O . GLU A 1 898 ? -20.208 -5.963 -68.856 1.00 32.06 898 GLU A O 1
ATOM 6938 N N . THR A 1 899 ? -19.476 -4.517 -70.324 1.00 33.22 899 THR A N 1
ATOM 6939 C CA . THR A 1 899 ? -19.386 -3.609 -71.493 1.00 33.22 899 THR A CA 1
ATOM 6940 C C . THR A 1 899 ? -18.097 -3.790 -72.332 1.00 33.22 899 THR A C 1
ATOM 6942 O O . THR A 1 899 ? -17.253 -4.637 -72.046 1.00 33.22 899 THR A O 1
ATOM 6945 N N . LYS A 1 900 ? -17.964 -3.013 -73.422 1.00 34.22 900 LYS A N 1
ATOM 6946 C CA . LYS A 1 900 ? -16.781 -2.933 -74.305 1.00 34.22 900 LYS A CA 1
ATOM 6947 C C . LYS A 1 900 ? -15.904 -1.727 -73.954 1.00 34.22 900 LYS A C 1
ATOM 6949 O O . LYS A 1 900 ? -16.468 -0.677 -73.683 1.00 34.22 900 LYS A O 1
ATOM 6954 N N . GLU A 1 901 ? -14.591 -1.841 -74.173 1.00 34.00 901 GLU A N 1
ATOM 6955 C CA . GLU A 1 901 ? -13.726 -0.835 -74.831 1.00 34.00 901 GLU A CA 1
ATOM 6956 C C . GLU A 1 901 ? -12.321 -1.445 -75.095 1.00 34.00 901 GLU A C 1
ATOM 6958 O O . GLU A 1 901 ? -11.906 -2.351 -74.379 1.00 34.00 901 GLU A O 1
ATOM 6963 N N . GLY A 1 902 ? -11.557 -1.053 -76.126 1.00 33.97 902 GLY A N 1
ATOM 6964 C CA . GLY A 1 902 ? -11.945 -0.124 -77.194 1.00 33.97 902 GLY A CA 1
ATOM 6965 C C . GLY A 1 902 ? -10.831 0.546 -78.018 1.00 33.97 902 GLY A C 1
ATOM 6966 O O . GLY A 1 902 ? -11.078 1.646 -78.499 1.00 33.97 902 GLY A O 1
ATOM 6967 N N . SER A 1 903 ? -9.635 -0.034 -78.193 1.00 36.06 903 SER A N 1
ATOM 6968 C CA . SER A 1 903 ? -8.566 0.594 -79.001 1.00 36.06 903 SER A CA 1
ATOM 6969 C C . SER A 1 903 ? -7.731 -0.394 -79.834 1.00 36.06 903 SER A C 1
ATOM 6971 O O . SER A 1 903 ? -7.526 -1.544 -79.448 1.00 36.06 903 SER A O 1
ATOM 6973 N N . ASP A 1 904 ? -7.305 0.072 -81.014 1.00 34.12 904 ASP A N 1
ATOM 6974 C CA . ASP A 1 904 ? -6.792 -0.727 -82.141 1.00 34.12 904 ASP A CA 1
ATOM 6975 C C . ASP A 1 904 ? -5.241 -0.834 -82.211 1.00 34.12 904 ASP A C 1
ATOM 6977 O O . ASP A 1 904 ? -4.536 -0.115 -81.496 1.00 34.12 904 ASP A O 1
ATOM 6981 N N . PRO A 1 905 ? -4.678 -1.738 -83.045 1.00 56.50 905 PRO A N 1
ATOM 6982 C CA . PRO A 1 905 ? -3.269 -2.146 -82.988 1.00 56.50 905 PRO A CA 1
ATOM 6983 C C . PRO A 1 905 ? -2.343 -1.411 -83.973 1.00 56.50 905 PRO A C 1
ATOM 6985 O O . PRO A 1 905 ? -2.789 -0.853 -84.972 1.00 56.50 905 PRO A O 1
ATOM 6988 N N . LEU A 1 906 ? -1.024 -1.557 -83.784 1.00 35.16 906 LEU A N 1
ATOM 6989 C CA . LEU A 1 906 ? -0.017 -1.439 -84.852 1.00 35.16 906 LEU A CA 1
ATOM 6990 C C . LEU A 1 906 ? 1.297 -2.162 -84.483 1.00 35.16 906 LEU A C 1
ATOM 6992 O O . LEU A 1 906 ? 1.588 -2.363 -83.309 1.00 35.16 906 LEU A O 1
ATOM 6996 N N . GLY A 1 907 ? 2.115 -2.491 -85.493 1.00 33.91 907 GLY A N 1
ATOM 6997 C CA . GLY A 1 907 ? 3.543 -2.814 -85.317 1.00 33.91 907 GLY A CA 1
ATOM 6998 C C . GLY A 1 907 ? 3.895 -4.276 -85.005 1.00 33.91 907 GLY A C 1
ATOM 6999 O O . GLY A 1 907 ? 4.238 -4.612 -83.878 1.00 33.91 907 GLY A O 1
ATOM 7000 N N . GLY A 1 908 ? 3.906 -5.142 -86.024 1.00 39.09 908 GLY A N 1
ATOM 7001 C CA . GLY A 1 908 ? 4.500 -6.482 -85.920 1.00 39.09 908 GLY A CA 1
ATOM 7002 C C . GLY A 1 908 ? 5.932 -6.534 -86.465 1.00 39.09 908 GLY A C 1
ATOM 7003 O O . GLY A 1 908 ? 6.191 -6.044 -87.562 1.00 39.09 908 GLY A O 1
ATOM 7004 N N . SER A 1 909 ? 6.843 -7.204 -85.756 1.00 35.75 909 SER A N 1
ATOM 7005 C CA . SER A 1 909 ? 8.165 -7.602 -86.261 1.00 35.75 909 SER A CA 1
ATOM 7006 C C . SER A 1 909 ? 8.468 -9.057 -85.875 1.00 35.75 909 SER A C 1
ATOM 7008 O O . SER A 1 909 ? 8.048 -9.540 -84.825 1.00 35.75 909 SER A O 1
ATOM 7010 N N . LYS A 1 910 ? 9.143 -9.799 -86.764 1.00 41.06 910 LYS A N 1
ATOM 7011 C CA . LYS A 1 910 ? 9.494 -11.215 -86.562 1.00 41.06 910 LYS A CA 1
ATOM 7012 C C . LYS A 1 910 ? 10.999 -11.378 -86.358 1.00 41.06 910 LYS A C 1
ATOM 7014 O O . LYS A 1 910 ? 11.758 -11.257 -87.313 1.00 41.06 910 LYS A O 1
ATOM 7019 N N . SER A 1 911 ? 11.388 -11.793 -85.160 1.00 36.59 911 SER A N 1
ATOM 7020 C CA . SER A 1 911 ? 12.661 -12.464 -84.869 1.00 36.59 911 SER A CA 1
ATOM 7021 C C . SER A 1 911 ? 12.391 -13.461 -83.733 1.00 36.59 911 SER A C 1
ATOM 7023 O O . SER A 1 911 ? 11.864 -13.054 -82.706 1.00 36.59 911 SER A O 1
ATOM 7025 N N . ALA A 1 912 ? 12.534 -14.781 -83.877 1.00 46.06 912 ALA A N 1
ATOM 7026 C CA . ALA A 1 912 ? 13.630 -15.568 -84.462 1.00 46.06 912 ALA A CA 1
ATOM 7027 C C . ALA A 1 912 ? 14.872 -15.692 -83.555 1.00 46.06 912 ALA A C 1
ATOM 7029 O O . ALA A 1 912 ? 16.002 -15.548 -84.006 1.00 46.06 912 ALA A O 1
ATOM 7030 N N . SER A 1 913 ? 14.649 -16.042 -82.288 1.00 39.94 913 SER A N 1
ATOM 7031 C CA . SER A 1 913 ? 15.618 -16.756 -81.452 1.00 39.94 913 SER A CA 1
ATOM 7032 C C . SER A 1 913 ? 14.886 -17.866 -80.692 1.00 39.94 913 SER A C 1
ATOM 7034 O O . SER A 1 913 ? 13.809 -17.653 -80.138 1.00 39.94 913 SER A O 1
ATOM 7036 N N . GLY A 1 914 ? 15.425 -19.084 -80.734 1.00 49.78 914 GLY A N 1
ATOM 7037 C CA . GLY A 1 914 ? 14.802 -20.263 -80.140 1.00 49.78 914 GLY A CA 1
ATOM 7038 C C . GLY A 1 914 ? 15.766 -20.982 -79.213 1.00 49.78 914 GLY A C 1
ATOM 7039 O O . GLY A 1 914 ? 16.357 -21.963 -79.633 1.00 49.78 914 GLY A O 1
ATOM 7040 N N . GLU A 1 915 ? 15.898 -20.503 -77.974 1.00 49.56 915 GLU A N 1
ATOM 7041 C CA . GLU A 1 915 ? 16.602 -21.186 -76.876 1.00 49.56 915 GLU A CA 1
ATOM 7042 C C . GLU A 1 915 ? 16.199 -20.539 -75.533 1.00 49.56 915 GLU A C 1
ATOM 7044 O O . GLU A 1 915 ? 16.821 -19.599 -75.053 1.00 49.56 915 GLU A O 1
ATOM 7049 N N . GLY A 1 916 ? 15.078 -20.994 -74.954 1.00 46.66 916 GLY A N 1
ATOM 7050 C CA . GLY A 1 916 ? 14.526 -20.416 -73.711 1.00 46.66 916 GLY A CA 1
ATOM 7051 C C . GLY A 1 916 ? 13.451 -21.241 -72.985 1.00 46.66 916 GLY A C 1
ATOM 7052 O O . GLY A 1 916 ? 13.018 -20.880 -71.898 1.00 46.66 916 GLY A O 1
ATOM 7053 N N . GLY A 1 917 ? 13.030 -22.391 -73.528 1.00 48.69 917 GLY A N 1
ATOM 7054 C CA . GLY A 1 917 ? 11.892 -23.177 -73.013 1.00 48.69 917 GLY A CA 1
ATOM 7055 C C . GLY A 1 917 ? 12.093 -23.903 -71.668 1.00 48.69 917 GLY A C 1
ATOM 7056 O O . GLY A 1 917 ? 11.267 -24.752 -71.319 1.00 48.69 917 GLY A O 1
ATOM 7057 N N . ALA A 1 918 ? 13.181 -23.612 -70.947 1.00 55.19 918 ALA A N 1
ATOM 7058 C CA . ALA A 1 918 ? 13.488 -24.144 -69.619 1.00 55.19 918 ALA A CA 1
ATOM 7059 C C . ALA A 1 918 ? 13.125 -23.141 -68.509 1.00 55.19 918 ALA A C 1
ATOM 7061 O O . ALA A 1 918 ? 12.324 -23.472 -67.632 1.00 55.19 918 ALA A O 1
ATOM 7062 N N . SER A 1 919 ? 13.620 -21.900 -68.596 1.00 61.53 919 SER A N 1
ATOM 7063 C CA . SER A 1 919 ? 13.429 -20.866 -67.568 1.00 61.53 919 SER A CA 1
ATOM 7064 C C . SER A 1 919 ? 11.959 -20.534 -67.321 1.00 61.53 919 SER A C 1
ATOM 7066 O O . SER A 1 919 ? 11.555 -20.360 -66.176 1.00 61.53 919 SER A O 1
ATOM 7068 N N . ASP A 1 920 ? 11.124 -20.518 -68.362 1.00 66.00 920 ASP A N 1
ATOM 7069 C CA . ASP A 1 920 ? 9.690 -20.237 -68.209 1.00 66.00 920 ASP A CA 1
ATOM 7070 C C . ASP A 1 920 ? 8.947 -21.351 -67.456 1.00 66.00 920 ASP A C 1
ATOM 7072 O O . ASP A 1 920 ? 7.980 -21.081 -66.742 1.00 66.00 920 ASP A O 1
ATOM 7076 N N . LYS A 1 921 ? 9.418 -22.603 -67.551 1.00 70.88 921 LYS A N 1
ATOM 7077 C CA . LYS A 1 921 ? 8.863 -23.729 -66.785 1.00 70.88 921 LYS A CA 1
ATOM 7078 C C . LYS A 1 921 ? 9.304 -23.683 -65.327 1.00 70.88 921 LYS A C 1
ATOM 7080 O O . LYS A 1 921 ? 8.483 -23.927 -64.447 1.00 70.88 921 LYS A O 1
ATOM 7085 N N . GLU A 1 922 ? 10.555 -23.317 -65.062 1.00 72.31 922 GLU A N 1
ATOM 7086 C CA . GLU A 1 922 ? 11.055 -23.107 -63.699 1.00 72.31 922 GLU A CA 1
ATOM 7087 C C . GLU A 1 922 ? 10.372 -21.904 -63.033 1.00 72.31 922 GLU A C 1
ATOM 7089 O O . GLU A 1 922 ? 9.911 -22.006 -61.899 1.00 72.31 922 GLU A O 1
ATOM 7094 N N . MET A 1 923 ? 10.179 -20.799 -63.757 1.00 72.31 923 MET A N 1
ATOM 7095 C CA . MET A 1 923 ? 9.435 -19.632 -63.275 1.00 72.31 923 MET A CA 1
ATOM 7096 C C . MET A 1 923 ? 7.944 -19.927 -63.072 1.00 72.31 923 MET A C 1
ATOM 7098 O O . MET A 1 923 ? 7.349 -19.409 -62.125 1.00 72.31 923 MET A O 1
ATOM 7102 N N . ALA A 1 924 ? 7.325 -20.779 -63.897 1.00 80.69 924 ALA A N 1
ATOM 7103 C CA . ALA A 1 924 ? 5.968 -21.270 -63.655 1.00 80.69 924 ALA A CA 1
ATOM 7104 C C . ALA A 1 924 ? 5.896 -22.155 -62.395 1.00 80.69 924 ALA A C 1
ATOM 7106 O O . ALA A 1 924 ? 4.999 -21.965 -61.569 1.00 80.69 924 ALA A O 1
ATOM 7107 N N . ALA A 1 925 ? 6.862 -23.059 -62.201 1.00 80.56 925 ALA A N 1
ATOM 7108 C CA . ALA A 1 925 ? 6.959 -23.897 -61.007 1.00 80.56 925 ALA A CA 1
ATOM 7109 C C . ALA A 1 925 ? 7.145 -23.050 -59.736 1.00 80.56 925 ALA A C 1
ATOM 7111 O O . ALA A 1 925 ? 6.356 -23.177 -58.799 1.00 80.56 925 ALA A O 1
ATOM 7112 N N . LEU A 1 926 ? 8.094 -22.106 -59.734 1.00 82.00 926 LEU A N 1
ATOM 7113 C CA . LEU A 1 926 ? 8.325 -21.169 -58.628 1.00 82.00 926 LEU A CA 1
ATOM 7114 C C . LEU A 1 926 ? 7.083 -20.323 -58.315 1.00 82.00 926 LEU A C 1
ATOM 7116 O O . LEU A 1 926 ? 6.729 -20.167 -57.148 1.00 82.00 926 LEU A O 1
ATOM 7120 N N . ARG A 1 927 ? 6.362 -19.827 -59.331 1.00 88.06 927 ARG A N 1
ATOM 7121 C CA . ARG A 1 927 ? 5.086 -19.116 -59.124 1.00 88.06 927 ARG A CA 1
ATOM 7122 C C . ARG A 1 927 ? 4.026 -20.016 -58.485 1.00 88.06 927 ARG A C 1
ATOM 7124 O O . ARG A 1 927 ? 3.326 -19.557 -57.584 1.00 88.06 927 ARG A O 1
ATOM 7131 N N . SER A 1 928 ? 3.924 -21.281 -58.899 1.00 86.19 928 SER A N 1
ATOM 7132 C CA . SER A 1 928 ? 2.987 -22.236 -58.290 1.00 86.19 928 SER A CA 1
ATOM 7133 C C . SER A 1 928 ? 3.337 -22.555 -56.830 1.00 86.19 928 SER A C 1
ATOM 7135 O O . SER A 1 928 ? 2.444 -22.602 -55.985 1.00 86.19 928 SER A O 1
ATOM 7137 N N . GLU A 1 929 ? 4.626 -22.658 -56.498 1.00 88.19 929 GLU A N 1
ATOM 7138 C CA . GLU A 1 929 ? 5.095 -22.920 -55.135 1.00 88.19 929 GLU A CA 1
ATOM 7139 C C . GLU A 1 929 ? 4.918 -21.698 -54.218 1.00 88.19 929 GLU A C 1
ATOM 7141 O O . GLU A 1 929 ? 4.471 -21.836 -53.081 1.00 88.19 929 GLU A O 1
ATOM 7146 N N . ILE A 1 930 ? 5.140 -20.478 -54.723 1.00 89.00 930 ILE A N 1
ATOM 7147 C CA . ILE A 1 930 ? 4.832 -19.230 -54.001 1.00 89.00 930 ILE A CA 1
ATOM 7148 C C . ILE A 1 930 ? 3.331 -19.129 -53.680 1.00 89.00 930 ILE A C 1
ATOM 7150 O O . ILE A 1 930 ? 2.965 -18.689 -52.587 1.00 89.00 930 ILE A O 1
ATOM 7154 N N . ILE A 1 931 ? 2.451 -19.562 -54.591 1.00 91.69 931 ILE A N 1
ATOM 7155 C CA . ILE A 1 931 ? 1.004 -19.644 -54.334 1.00 91.69 931 ILE A CA 1
ATOM 7156 C C . ILE A 1 931 ? 0.713 -20.713 -53.268 1.00 91.69 931 ILE A C 1
ATOM 7158 O O . ILE A 1 931 ? 0.026 -20.418 -52.290 1.00 91.69 931 ILE A O 1
ATOM 7162 N N . ARG A 1 932 ? 1.300 -21.913 -53.383 1.00 93.88 932 ARG A N 1
ATOM 7163 C CA . ARG A 1 932 ? 1.142 -23.007 -52.407 1.00 93.88 932 ARG A CA 1
ATOM 7164 C C . ARG A 1 932 ? 1.562 -22.592 -50.990 1.00 93.88 932 ARG A C 1
ATOM 7166 O O . ARG A 1 932 ? 0.854 -22.882 -50.026 1.00 93.88 932 ARG A O 1
ATOM 7173 N N . LEU A 1 933 ? 2.683 -21.882 -50.861 1.00 88.44 933 LEU A N 1
ATOM 7174 C CA . LEU A 1 933 ? 3.190 -21.356 -49.591 1.00 88.44 933 LEU A CA 1
ATOM 7175 C C . LEU A 1 933 ? 2.305 -20.228 -49.038 1.00 88.44 933 LEU A C 1
ATOM 7177 O O . LEU A 1 933 ? 2.041 -20.192 -47.836 1.00 88.44 933 LEU A O 1
ATOM 7181 N N . ARG A 1 934 ? 1.779 -19.342 -49.896 1.00 91.31 934 ARG A N 1
ATOM 7182 C CA . ARG A 1 934 ? 0.819 -18.300 -49.491 1.00 91.31 934 ARG A CA 1
ATOM 7183 C C . ARG A 1 934 ? -0.475 -18.905 -48.936 1.00 91.31 934 ARG A C 1
ATOM 7185 O O . ARG A 1 934 ? -0.937 -18.463 -47.885 1.00 91.31 934 ARG A O 1
ATOM 7192 N N . ASP A 1 935 ? -1.003 -19.946 -49.573 1.00 91.50 935 ASP A N 1
ATOM 7193 C CA . ASP A 1 935 ? -2.175 -20.690 -49.095 1.00 91.50 935 ASP A CA 1
ATOM 7194 C C . ASP A 1 935 ? -1.898 -21.438 -47.783 1.00 91.50 935 ASP A C 1
ATOM 7196 O O . ASP A 1 935 ? -2.748 -21.467 -46.889 1.00 91.50 935 ASP A O 1
ATOM 7200 N N . GLN A 1 936 ? -0.703 -22.015 -47.626 1.00 90.88 936 GLN A N 1
ATOM 7201 C CA . GLN A 1 936 ? -0.279 -22.664 -46.383 1.00 90.88 936 GLN A CA 1
ATOM 7202 C C . GLN A 1 936 ? -0.214 -21.657 -45.219 1.00 90.88 936 GLN A C 1
ATOM 7204 O O . GLN A 1 936 ? -0.770 -21.917 -44.150 1.00 90.88 936 GLN A O 1
ATOM 7209 N N . MET A 1 937 ? 0.360 -20.471 -45.446 1.00 86.81 937 MET A N 1
ATOM 7210 C CA . MET A 1 937 ? 0.387 -19.371 -44.470 1.00 86.81 937 MET A CA 1
ATOM 7211 C C . MET A 1 937 ? -1.017 -18.828 -44.156 1.00 86.81 937 MET A C 1
ATOM 7213 O O . MET A 1 937 ? -1.317 -18.507 -43.004 1.00 86.81 937 MET A O 1
ATOM 7217 N N . ALA A 1 938 ? -1.911 -18.751 -45.148 1.00 89.88 938 ALA A N 1
ATOM 7218 C CA . ALA A 1 938 ? -3.302 -18.348 -44.937 1.00 89.88 938 ALA A CA 1
ATOM 7219 C C . ALA A 1 938 ? -4.061 -19.351 -44.049 1.00 89.88 938 ALA A C 1
ATOM 7221 O O . ALA A 1 938 ? -4.754 -18.945 -43.114 1.00 89.88 938 ALA A O 1
ATOM 7222 N N . ARG A 1 939 ? -3.876 -20.660 -44.276 1.00 89.69 939 ARG A N 1
ATOM 7223 C CA . ARG A 1 939 ? -4.448 -21.727 -43.434 1.00 89.69 939 ARG A CA 1
ATOM 7224 C C . ARG A 1 939 ? -3.940 -21.643 -41.994 1.00 89.69 939 ARG A C 1
ATOM 7226 O O . ARG A 1 939 ? -4.760 -21.643 -41.081 1.00 89.69 939 ARG A O 1
ATOM 7233 N N . GLN A 1 940 ? -2.632 -21.465 -41.790 1.00 89.69 940 GLN A N 1
ATOM 7234 C CA . GLN A 1 940 ? -2.049 -21.298 -40.451 1.00 89.69 940 GLN A CA 1
ATOM 7235 C C . GLN A 1 940 ? -2.594 -20.065 -39.712 1.00 89.69 940 GLN A C 1
ATOM 7237 O O . GLN A 1 940 ? -2.881 -20.149 -38.521 1.00 89.69 940 GLN A O 1
ATOM 7242 N N . ARG A 1 941 ? -2.818 -18.934 -40.400 1.00 89.06 941 ARG A N 1
ATOM 7243 C CA . ARG A 1 941 ? -3.459 -17.746 -39.797 1.00 89.06 941 ARG A CA 1
ATOM 7244 C C . ARG A 1 941 ? -4.909 -18.010 -39.374 1.00 89.06 941 ARG A C 1
ATOM 7246 O O . ARG A 1 941 ? -5.323 -17.565 -38.305 1.00 89.06 941 ARG A O 1
ATOM 7253 N N . ILE A 1 942 ? -5.676 -18.750 -40.179 1.00 90.62 942 ILE A N 1
ATOM 7254 C CA . ILE A 1 942 ? -7.051 -19.161 -39.838 1.00 90.62 942 ILE A CA 1
ATOM 7255 C C . ILE A 1 942 ? -7.051 -20.113 -38.630 1.00 90.62 942 ILE A C 1
ATOM 7257 O O . ILE A 1 942 ? -7.907 -20.001 -37.755 1.00 90.62 942 ILE A O 1
ATOM 7261 N N . GLU A 1 943 ? -6.089 -21.029 -38.559 1.00 89.38 943 GLU A N 1
ATOM 7262 C CA . GLU A 1 943 ? -5.939 -21.993 -37.466 1.00 89.38 943 GLU A CA 1
ATOM 7263 C C . GLU A 1 943 ? -5.509 -21.324 -36.151 1.00 89.38 943 GLU A C 1
ATOM 7265 O O . GLU A 1 943 ? -6.147 -21.537 -35.122 1.00 89.38 943 GLU A O 1
ATOM 7270 N N . GLN A 1 944 ? -4.535 -20.409 -36.190 1.00 86.88 944 GLN A N 1
ATOM 7271 C CA . GLN A 1 944 ? -4.176 -19.569 -35.042 1.00 86.88 944 GLN A CA 1
ATOM 7272 C C . GLN A 1 944 ? -5.365 -18.729 -34.555 1.00 86.88 944 GLN A C 1
ATOM 7274 O O . GLN A 1 944 ? -5.615 -18.673 -33.352 1.00 86.88 944 GLN A O 1
ATOM 7279 N N . LYS A 1 945 ? -6.155 -18.136 -35.465 1.00 89.94 945 LYS A N 1
ATOM 7280 C CA . LYS A 1 945 ? -7.370 -17.401 -35.080 1.00 89.94 945 LYS A CA 1
ATOM 7281 C C . LYS A 1 945 ? -8.388 -18.308 -34.377 1.00 89.94 945 LYS A C 1
ATOM 7283 O O . LYS A 1 945 ? -8.925 -17.912 -33.346 1.00 89.94 945 LYS A O 1
ATOM 7288 N N . LYS A 1 946 ? -8.612 -19.532 -34.874 1.00 90.62 946 LYS A N 1
ATOM 7289 C CA . LYS A 1 946 ? -9.480 -20.523 -34.208 1.00 90.62 946 LYS A CA 1
ATOM 7290 C C . LYS A 1 946 ? -8.984 -20.875 -32.805 1.00 90.62 946 LYS A C 1
ATOM 7292 O O . LYS A 1 946 ? -9.797 -20.907 -31.889 1.00 90.62 946 LYS A O 1
ATOM 7297 N N . LEU A 1 947 ? -7.679 -21.086 -32.621 1.00 87.81 947 LEU A N 1
ATOM 7298 C CA . LEU A 1 947 ? -7.093 -21.388 -31.310 1.00 87.81 947 LEU A CA 1
ATOM 7299 C C . LEU A 1 947 ? -7.256 -20.224 -30.318 1.00 87.81 947 LEU A C 1
ATOM 7301 O O . LEU A 1 947 ? -7.595 -20.460 -29.161 1.00 87.81 947 LEU A O 1
ATOM 7305 N N . VAL A 1 948 ? -7.091 -18.974 -30.766 1.00 87.62 948 VAL A N 1
ATOM 7306 C CA . VAL A 1 948 ? -7.338 -17.777 -29.939 1.00 87.62 948 VAL A CA 1
ATOM 7307 C C . VAL A 1 948 ? -8.824 -17.639 -29.584 1.00 87.62 948 VAL A C 1
ATOM 7309 O O . VAL A 1 948 ? -9.156 -17.395 -28.424 1.00 87.62 948 VAL A O 1
ATOM 7312 N N . GLU A 1 949 ? -9.735 -17.857 -30.537 1.00 88.62 949 GLU A N 1
ATOM 7313 C CA . GLU A 1 949 ? -11.177 -17.878 -30.258 1.00 88.62 949 GLU A CA 1
ATOM 7314 C C . GLU A 1 949 ? -11.573 -19.007 -29.293 1.00 88.62 949 GLU A C 1
ATOM 7316 O O . GLU A 1 949 ? -12.432 -18.808 -28.435 1.00 88.62 949 GLU A O 1
ATOM 7321 N N . GLU A 1 950 ? -10.968 -20.189 -29.404 1.00 90.25 950 GLU A N 1
ATOM 7322 C CA . GLU A 1 950 ? -11.239 -21.321 -28.516 1.00 90.25 950 GLU A CA 1
ATOM 7323 C C . GLU A 1 950 ? -10.687 -21.085 -27.104 1.00 90.25 950 GLU A C 1
ATOM 7325 O O . GLU A 1 950 ? -11.380 -21.363 -26.123 1.00 90.25 950 GLU A O 1
ATOM 7330 N N . ALA A 1 951 ? -9.489 -20.503 -26.982 1.00 83.75 951 ALA A N 1
ATOM 7331 C CA . ALA A 1 951 ? -8.930 -20.063 -25.707 1.00 83.75 951 ALA A CA 1
ATOM 7332 C C . ALA A 1 951 ? -9.823 -19.001 -25.041 1.00 83.75 951 ALA A C 1
ATOM 7334 O O . ALA A 1 951 ? -10.147 -19.129 -23.861 1.00 83.75 951 ALA A O 1
ATOM 7335 N N . GLY A 1 952 ? -10.313 -18.018 -25.806 1.00 88.31 952 GLY A N 1
ATOM 7336 C CA . GLY A 1 952 ? -11.280 -17.025 -25.328 1.00 88.31 952 GLY A CA 1
ATOM 7337 C C . GLY A 1 952 ? -12.594 -17.652 -24.847 1.00 88.31 952 GLY A C 1
ATOM 7338 O O . GLY A 1 952 ? -13.085 -17.309 -23.772 1.00 88.31 952 GLY A O 1
ATOM 7339 N N . ARG A 1 953 ? -13.138 -18.636 -25.579 1.00 88.38 953 ARG A N 1
ATOM 7340 C CA . ARG A 1 953 ? -14.331 -19.397 -25.155 1.00 88.38 953 ARG A CA 1
ATOM 7341 C C . ARG A 1 953 ? -14.075 -20.202 -23.876 1.00 88.38 953 ARG A C 1
ATOM 7343 O O . ARG A 1 953 ? -14.937 -20.215 -23.002 1.00 88.38 953 ARG A O 1
ATOM 7350 N N . LYS A 1 954 ? -12.906 -20.835 -23.736 1.00 88.25 954 LYS A N 1
ATOM 7351 C CA . LYS A 1 954 ? -12.504 -21.582 -22.529 1.00 88.25 954 LYS A CA 1
ATOM 7352 C C . LYS A 1 954 ? -12.350 -20.662 -21.314 1.00 88.25 954 LYS A C 1
ATOM 7354 O O . LYS A 1 954 ? -12.902 -20.972 -20.261 1.00 88.25 954 LYS A O 1
ATOM 7359 N N . ALA A 1 955 ? -11.709 -19.503 -21.472 1.00 82.25 955 ALA A N 1
ATOM 7360 C CA . ALA A 1 955 ? -11.607 -18.488 -20.423 1.00 82.25 955 ALA A CA 1
ATOM 7361 C C . ALA A 1 955 ? -12.990 -17.947 -20.009 1.00 82.25 955 ALA A C 1
ATOM 7363 O O . ALA A 1 955 ? -13.300 -17.883 -18.822 1.00 82.25 955 ALA A O 1
ATOM 7364 N N . ALA A 1 956 ? -13.870 -17.650 -20.973 1.00 81.50 956 ALA A N 1
ATOM 7365 C CA . ALA A 1 956 ? -15.242 -17.221 -20.694 1.00 81.50 956 ALA A CA 1
ATOM 7366 C C . ALA A 1 956 ? -16.069 -18.305 -19.972 1.00 81.50 956 ALA A C 1
ATOM 7368 O O . ALA A 1 956 ? -16.835 -17.992 -19.063 1.00 81.50 956 ALA A O 1
ATOM 7369 N N . GLN A 1 957 ? -15.889 -19.585 -20.318 1.00 88.56 957 GLN A N 1
ATOM 7370 C CA . GLN A 1 957 ? -16.510 -20.711 -19.609 1.00 88.56 957 GLN A CA 1
ATOM 7371 C C . GLN A 1 957 ? -15.972 -20.870 -18.179 1.00 88.56 957 GLN A C 1
ATOM 7373 O O . GLN A 1 957 ? -16.756 -21.129 -17.267 1.00 88.56 957 GLN A O 1
ATOM 7378 N N . GLN A 1 958 ? -14.668 -20.681 -17.959 1.00 84.12 958 GLN A N 1
ATOM 7379 C CA . GLN A 1 958 ? -14.062 -20.697 -16.624 1.00 84.12 958 GLN A CA 1
ATOM 7380 C C . GLN A 1 958 ? -14.562 -19.531 -15.760 1.00 84.12 958 GLN A C 1
ATOM 7382 O O . GLN A 1 958 ? -14.972 -19.761 -14.624 1.00 84.12 958 GLN A O 1
ATOM 7387 N N . ALA A 1 959 ? -14.634 -18.313 -16.306 1.00 77.88 959 ALA A N 1
ATOM 7388 C CA . ALA A 1 959 ? -15.212 -17.157 -15.619 1.00 77.88 959 ALA A CA 1
ATOM 7389 C C . ALA A 1 959 ? -16.700 -17.375 -15.285 1.00 77.88 959 ALA A C 1
ATOM 7391 O O . ALA A 1 959 ? -17.116 -17.183 -14.145 1.00 77.88 959 ALA A O 1
ATOM 7392 N N . ALA A 1 960 ? -17.503 -17.861 -16.239 1.00 84.62 960 ALA A N 1
ATOM 7393 C CA . ALA A 1 960 ? -18.912 -18.184 -16.009 1.00 84.62 960 ALA A CA 1
ATOM 7394 C C . ALA A 1 960 ? -19.110 -19.301 -14.966 1.00 84.62 960 ALA A C 1
ATOM 7396 O O . ALA A 1 960 ? -20.094 -19.281 -14.224 1.00 84.62 960 ALA A O 1
ATOM 7397 N N . LYS A 1 961 ? -18.172 -20.257 -14.873 1.00 90.62 961 LYS A N 1
ATOM 7398 C CA . LYS A 1 961 ? -18.141 -21.245 -13.790 1.00 90.62 961 LYS A CA 1
ATOM 7399 C C . LYS A 1 961 ? -17.817 -20.578 -12.450 1.00 90.62 961 LYS A C 1
ATOM 7401 O O . LYS A 1 961 ? -18.573 -20.773 -11.509 1.00 90.62 961 LYS A O 1
ATOM 7406 N N . ALA A 1 962 ? -16.775 -19.750 -12.375 1.00 83.62 962 ALA A N 1
ATOM 7407 C CA . ALA A 1 962 ? -16.397 -19.044 -11.149 1.00 83.62 962 ALA A CA 1
ATOM 7408 C C . ALA A 1 962 ? -17.541 -18.167 -10.606 1.00 83.62 962 ALA A C 1
ATOM 7410 O O . ALA A 1 962 ? -17.875 -18.265 -9.429 1.00 83.62 962 ALA A O 1
ATOM 7411 N N . PHE A 1 963 ? -18.228 -17.398 -11.461 1.00 81.19 963 PHE A N 1
ATOM 7412 C CA . PHE A 1 963 ? -19.412 -16.629 -11.055 1.00 81.19 963 PHE A CA 1
ATOM 7413 C C . PHE A 1 963 ? -20.567 -17.514 -10.558 1.00 81.19 963 PHE A C 1
ATOM 7415 O O . PHE A 1 963 ? -21.268 -17.135 -9.619 1.00 81.19 963 PHE A O 1
ATOM 7422 N N . ARG A 1 964 ? -20.764 -18.706 -11.141 1.00 88.38 964 ARG A N 1
ATOM 7423 C CA . ARG A 1 964 ? -21.753 -19.679 -10.650 1.00 88.38 964 ARG A CA 1
ATOM 7424 C C . ARG A 1 964 ? -21.347 -20.273 -9.301 1.00 88.38 964 ARG A C 1
ATOM 7426 O O . ARG A 1 964 ? -22.202 -20.389 -8.431 1.00 88.38 964 ARG A O 1
ATOM 7433 N N . ASP A 1 965 ? -20.078 -20.619 -9.122 1.00 85.38 965 ASP A N 1
ATOM 7434 C CA . ASP A 1 965 ? -19.557 -21.204 -7.885 1.00 85.38 965 ASP A CA 1
ATOM 7435 C C . ASP A 1 965 ? -19.607 -20.170 -6.732 1.00 85.38 965 ASP A C 1
ATOM 7437 O O . ASP A 1 965 ? -20.042 -20.506 -5.631 1.00 85.38 965 ASP A O 1
ATOM 7441 N N . VAL A 1 966 ? -19.298 -18.891 -7.002 1.00 85.19 966 VAL A N 1
ATOM 7442 C CA . VAL A 1 966 ? -19.497 -17.760 -6.068 1.00 85.19 966 VAL A CA 1
ATOM 7443 C C . VAL A 1 966 ? -20.975 -17.581 -5.711 1.00 85.19 966 VAL A C 1
ATOM 7445 O O . VAL A 1 966 ? -21.311 -17.516 -4.528 1.00 85.19 966 VAL A O 1
ATOM 7448 N N . ARG A 1 967 ? -21.878 -17.561 -6.705 1.00 90.50 967 ARG A N 1
ATOM 7449 C CA . ARG A 1 967 ? -23.328 -17.453 -6.466 1.00 90.50 967 ARG A CA 1
ATOM 7450 C C . ARG A 1 967 ? -23.854 -18.615 -5.615 1.00 90.50 967 ARG A C 1
ATOM 7452 O O . ARG A 1 967 ? -24.556 -18.369 -4.641 1.00 90.50 967 ARG A O 1
ATOM 7459 N N . LEU A 1 968 ? -23.478 -19.854 -5.934 1.00 86.19 968 LEU A N 1
ATOM 7460 C CA . LEU A 1 968 ? -23.866 -21.043 -5.165 1.00 86.19 968 LEU A CA 1
ATOM 7461 C C . LEU A 1 968 ? -23.312 -21.019 -3.733 1.00 86.19 968 LEU A C 1
ATOM 7463 O O . LEU A 1 968 ? -23.920 -21.598 -2.834 1.00 86.19 968 LEU A O 1
ATOM 7467 N N . ASN A 1 969 ? -22.168 -20.371 -3.498 1.00 85.75 969 ASN A N 1
ATOM 7468 C CA . ASN A 1 969 ? -21.632 -20.186 -2.152 1.00 85.75 969 ASN A CA 1
ATOM 7469 C C . ASN A 1 969 ? -22.446 -19.151 -1.354 1.00 85.75 969 ASN A C 1
ATOM 7471 O O . ASN A 1 969 ? -22.798 -19.413 -0.206 1.00 85.75 969 ASN A O 1
ATOM 7475 N N . ALA A 1 970 ? -22.828 -18.032 -1.978 1.00 80.88 970 ALA A N 1
ATOM 7476 C CA . ALA A 1 970 ? -23.726 -17.049 -1.371 1.00 80.88 970 ALA A CA 1
ATOM 7477 C C . ALA A 1 970 ? -25.114 -17.650 -1.070 1.00 80.88 970 ALA A C 1
ATOM 7479 O O . ALA A 1 970 ? -25.617 -17.518 0.041 1.00 80.88 970 ALA A O 1
ATOM 7480 N N . GLU A 1 971 ? -25.708 -18.396 -2.008 1.00 86.69 971 GLU A N 1
ATOM 7481 C CA . GLU A 1 971 ? -26.993 -19.089 -1.809 1.00 86.69 971 GLU A CA 1
ATOM 7482 C C . GLU A 1 971 ? -26.937 -20.114 -0.660 1.00 86.69 971 GLU A C 1
ATOM 7484 O O . GLU A 1 971 ? -27.892 -20.227 0.108 1.00 86.69 971 GLU A O 1
ATOM 7489 N N . LYS A 1 972 ? -25.804 -20.809 -0.470 1.00 85.88 972 LYS A N 1
ATOM 7490 C CA . LYS A 1 972 ? -25.573 -21.663 0.711 1.00 85.88 972 LYS A CA 1
ATOM 7491 C C . LYS A 1 972 ? -25.479 -20.864 2.011 1.00 85.88 972 LYS A C 1
ATOM 7493 O O . LYS A 1 972 ? -26.015 -21.316 3.018 1.00 85.88 972 LYS A O 1
ATOM 7498 N N . GLN A 1 973 ? -24.811 -19.710 2.007 1.00 77.50 973 GLN A N 1
ATOM 7499 C CA . GLN A 1 973 ? -24.689 -18.852 3.191 1.00 77.50 973 GLN A CA 1
ATOM 7500 C C . GLN A 1 973 ? -26.050 -18.274 3.600 1.00 77.50 973 GLN A C 1
ATOM 7502 O O . GLN A 1 973 ? -26.430 -18.405 4.761 1.00 77.50 973 GLN A O 1
ATOM 7507 N N . PHE A 1 974 ? -26.841 -17.761 2.652 1.00 76.88 974 PHE A N 1
ATOM 7508 C CA . PHE A 1 974 ? -28.225 -17.355 2.916 1.00 76.88 974 PHE A CA 1
ATOM 7509 C C . PHE A 1 974 ? -29.083 -18.531 3.398 1.00 76.88 974 PHE A C 1
ATOM 7511 O O . PHE A 1 974 ? -29.789 -18.401 4.393 1.00 76.88 974 PHE A O 1
ATOM 7518 N N . GLY A 1 975 ? -28.984 -19.704 2.763 1.00 80.25 975 GLY A N 1
ATOM 7519 C CA . GLY A 1 975 ? -29.699 -20.907 3.202 1.00 80.25 975 GLY A CA 1
ATOM 7520 C C . GLY A 1 975 ? -29.330 -21.370 4.619 1.00 80.25 975 GLY A C 1
ATOM 7521 O O . GLY A 1 975 ? -30.187 -21.891 5.328 1.00 80.25 975 GLY A O 1
ATOM 7522 N N . TRP A 1 976 ? -28.084 -21.154 5.051 1.00 83.06 976 TRP A N 1
ATOM 7523 C CA . TRP A 1 976 ? -27.619 -21.432 6.414 1.00 83.06 976 TRP A CA 1
ATOM 7524 C C . TRP A 1 976 ? -28.132 -20.401 7.429 1.00 83.06 976 TRP A C 1
ATOM 7526 O O . TRP A 1 976 ? -28.554 -20.792 8.514 1.00 83.06 976 TRP A O 1
ATOM 7536 N N . LEU A 1 977 ? -28.164 -19.113 7.065 1.00 69.81 977 LEU A N 1
ATOM 7537 C CA . LEU A 1 977 ? -28.750 -18.048 7.890 1.00 69.81 977 LEU A CA 1
ATOM 7538 C C . LEU A 1 977 ? -30.257 -18.273 8.092 1.00 69.81 977 LEU A C 1
ATOM 7540 O O . LEU A 1 977 ? -30.718 -18.357 9.228 1.00 69.81 977 LEU A O 1
ATOM 7544 N N . PHE A 1 978 ? -31.018 -18.487 7.012 1.00 73.00 978 PHE A N 1
ATOM 7545 C CA . PHE A 1 978 ? -32.458 -18.771 7.089 1.00 73.00 978 PHE A CA 1
ATOM 7546 C C . PHE A 1 978 ? -32.788 -20.071 7.838 1.00 73.00 978 PHE A C 1
ATOM 7548 O O . PHE A 1 978 ? -33.856 -20.171 8.432 1.00 73.00 978 PHE A O 1
ATOM 7555 N N . ALA A 1 979 ? -31.884 -21.056 7.857 1.00 71.81 979 ALA A N 1
ATOM 7556 C CA . ALA A 1 979 ? -32.043 -22.274 8.655 1.00 71.81 979 ALA A CA 1
ATOM 7557 C C . ALA A 1 979 ? -31.728 -22.089 10.155 1.00 71.81 979 ALA A C 1
ATOM 7559 O O . ALA A 1 979 ? -31.888 -23.040 10.920 1.00 71.81 979 ALA A O 1
ATOM 7560 N N . ARG A 1 980 ? -31.254 -20.905 10.575 1.00 67.75 980 ARG A N 1
ATOM 7561 C CA . ARG A 1 980 ? -30.807 -20.620 11.947 1.00 67.75 980 ARG A CA 1
ATOM 7562 C C . ARG A 1 980 ? -31.620 -19.536 12.668 1.00 67.75 980 ARG A C 1
ATOM 7564 O O . ARG A 1 980 ? -31.430 -19.359 13.867 1.00 67.75 980 ARG A O 1
ATOM 7571 N N . VAL A 1 981 ? -32.547 -18.863 11.982 1.00 70.19 981 VAL A N 1
ATOM 7572 C CA . VAL A 1 981 ? -33.557 -17.996 12.615 1.00 70.19 981 VAL A CA 1
ATOM 7573 C C . VAL A 1 981 ? -34.609 -18.879 13.312 1.00 70.19 981 VAL A C 1
ATOM 7575 O O . VAL A 1 981 ? -35.250 -19.679 12.626 1.00 70.19 981 VAL A O 1
ATOM 7578 N N . PRO A 1 982 ? -34.809 -18.785 14.643 1.00 51.47 982 PRO A N 1
ATOM 7579 C CA . PRO A 1 982 ? -35.828 -19.570 15.342 1.00 51.47 982 PRO A CA 1
ATOM 7580 C C . PRO A 1 982 ? -37.250 -19.156 14.942 1.00 51.47 982 PRO A C 1
ATOM 7582 O O . PRO A 1 982 ? -37.554 -17.973 14.811 1.00 51.47 982 PRO A O 1
ATOM 7585 N N . GLY A 1 983 ? -38.137 -20.137 14.774 1.00 55.47 983 GLY A N 1
ATOM 7586 C CA . GLY A 1 983 ? -39.521 -19.936 14.331 1.00 55.47 983 GLY A CA 1
ATOM 7587 C C . GLY A 1 983 ? -40.495 -19.483 15.424 1.00 55.47 983 GLY A C 1
ATOM 7588 O O . GLY A 1 983 ? -41.584 -20.039 15.504 1.00 55.47 983 GLY A O 1
ATOM 7589 N N . GLU A 1 984 ? -40.127 -18.503 16.254 1.00 48.16 984 GLU A N 1
ATOM 7590 C CA . GLU A 1 984 ? -40.943 -18.006 17.384 1.00 48.16 984 GLU A CA 1
ATOM 7591 C C . GLU A 1 984 ? -41.585 -16.629 17.111 1.00 48.16 984 GLU A C 1
ATOM 7593 O O . GLU A 1 984 ? -41.703 -15.790 17.998 1.00 48.16 984 GLU A O 1
ATOM 7598 N N . VAL A 1 985 ? -42.018 -16.383 15.866 1.00 50.44 985 VAL A N 1
ATOM 7599 C CA . VAL A 1 985 ? -42.840 -15.210 15.497 1.00 50.44 985 VAL A CA 1
ATOM 7600 C C . VAL A 1 985 ? -43.946 -15.623 14.515 1.00 50.44 985 VAL A C 1
ATOM 7602 O O . VAL A 1 985 ? -43.892 -15.294 13.332 1.00 50.44 985 VAL A O 1
ATOM 7605 N N . ASN A 1 986 ? -44.915 -16.415 14.991 1.00 41.56 986 ASN A N 1
ATOM 7606 C CA . ASN A 1 986 ? -46.232 -16.629 14.357 1.00 41.56 986 ASN A CA 1
ATOM 7607 C C . ASN A 1 986 ? -47.180 -17.400 15.305 1.00 41.56 986 ASN A C 1
ATOM 7609 O O . ASN A 1 986 ? -47.533 -18.556 15.060 1.00 41.56 986 ASN A O 1
ATOM 7613 N N . SER A 1 987 ? -47.574 -16.743 16.398 1.00 34.94 987 SER A N 1
ATOM 7614 C CA . SER A 1 987 ? -48.661 -17.145 17.305 1.00 34.94 987 SER A CA 1
ATOM 7615 C C . SER A 1 987 ? -49.223 -15.913 18.004 1.00 34.94 987 SER A C 1
ATOM 7617 O O . SER A 1 987 ? -48.392 -15.240 18.656 1.00 34.94 987 SER A O 1
#

Foldseek 3Di:
DPPDAAADAPDPDQAADQDPVHRQARPRPRHGPSPHPPRYDPVSVVVSVVVVVVVVVVVVVVVVVVVVVVVVVVVVVVVVVVVVVVVVVVPVVVPPPDDDDD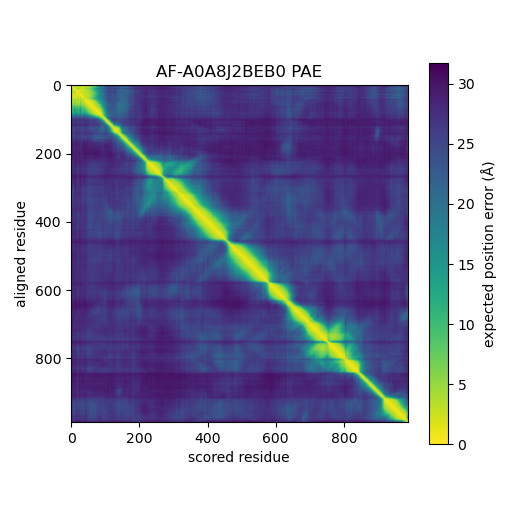YDDDDDDDDDDDDDDDDPPPPDDDDPVNVVVVVVVVVVVPDDDDDDDDPDDPVVPPPVPPDPDDDDDDDDDDDDDDDDDDDDDDDDDDDDDDDDDDDDDDDDDDDDDDDDDPPDDDPDDPPVVVVVVVVVVVVVVVVVVVVVVVVVVVVVVVVVVVVVVVVVPPDDDDDVPVVVVVVVVVVVVVVVVVVVVVVVVVVVVVVVVVVVVVVVVVVVVVVVVVVVVVVVVVVVVVVVVVVVVVVVVVVVVVVVVVVVVVVVVVVVVVVVVVVVVVVVVVVVVVVVVVVVVVVVVVVVVVVVVVVVVVVVVVVVVVVVVVVVVVVVVVVVVVVVVVVVVVVVVVVVVVVVVVVVVVVVPDDDVPPPPCVVVVVVVVVVVVVVVVVVVVVVVVVVVVVVVVVVVVVVVVVVVVVVVVVVVVVVVVVVVVVVVVVVVVVVVVVVVVVVVVVVVVVVVVVVVVVVVVVVVVVVVVVVVVVVVCPCPVVVVVVVVVVVVVVVVVVVVVVVVVVVVVVVVVVVVVVVVVVVVVVVVVCVVVVVVCVVVVVVCVVVVVVVVVVVVVVVVVVVVVVVVVVVVVVVVVVVVVVVVVVVVVVVVVVVVVVVVVVVVVVVVVVVVVVVVVVVVVVVVLVVVLVVLVVVLVVLVVVLVVLVVPDDPPDPVSVVVSVVSVVVSVVSVVVSVVSVVVVVVVVVVVVVVVVLVVLVVVDDVSSVVVVVVVVVVVVVVVVVVVVVVVVVVVVVVVVVVPPDDDDDDDDDDDDDDDDDDDDDDDDDDDDDDDDDDDDDDDDDDDDDDDDDDDDDDDDDDDDDDDDDDDDDDDDDVPVVVVVVVVVVVVVVVVVVVVVVVVVVVVVVVVVVVVVVVVVVVVVVVVVVVVVVVVVVVVVPPDPPPDD

Secondary structure (DSSP, 8-state):
-PPPPPPB--TT--S-PBPTT-TTBBTTT--BGGG-BTSS-HHHHHHHHHHHHHHHHHHHHHHHHHHHHHHHHHHHHHHHHHHHHHHHHHHHGGG------------------------TT---PPPHHHHHHHHHHHHTT-------------GGGSSTTSSS------------------------------------------------S--------SSHHHHHHHHHHHHHHHHHHHHHHHHHHHHHHHHHHHHHHHHH-------TTSHHHHHHHHHHHHHHHHHHHHHHHHHHHHHHHHHHHHHHHHHHHHHHHHHHHHHHHHHHHHHHHHHHHHHHHHHHHHHHHHHHHHHHHHHHHHHHHHHHHHHHHHHHHHHHHHHHHHHHHHHHHHHHHHHHHHHHHHHHHHHHHHHHHHHHHHHHHHHHHHHHHHHHHHHHHHHHHHHHHHHTTS-STTHHHHHHHHHHHHHHHHHHHHHHHHHHHHHHHHHHHHHHHHHHHHHHHHHHHHHHHHHHHHHHHHHHHHHHHHHHHHHHHHHHHHHHHHHHHHHHHHHHHHHHHHHHHHHHHHHHT-TTHHHHHHHHHHHHHHHHHHHHHHHHHHHHHHHHHHHHHHHHHHHHHHHHHHHHHHHHHHHHHHHHHHHHHHHHHHHHHHHHHHHHHHHHHHHHHHHHHHHHHHHHHHHHHHHHHHHHHHHHHHHHHHHHHHHHHHHHHHHHHHHHHHHHHHHHHHHHHHHHHHHHHHHHHH--TT-HHHHHHHHHHHHHHHHHHHHHHHHHHHHHHHHHHHHHHHHHHHHHHS-SHHHHHHHHHHHHHHHHHHHHHHHHHHHHHHHHHHHHH---------------------------------------------------------------------------TTHHHHHHHHHHHHHHHHHHHHHHHHHHHHHHHHHHHHHHHHHHHHHHHHHHHHHHHHHHHHTTS-S-S--

pLDDT: mean 70.52, std 19.1, range [25.73, 94.25]